Protein AF-0000000067795480 (afdb_homodimer)

Sequence (862 aa):
MINLFKGHPSDDLFPEKEVLAAAASLLSRDRPEDDDDENRHPLTYGPDQGALYVRQLIAKWVTERELLEKTPIAANCINLTCGASFGFADILQSCTLPQTGYTRRAFIVSPCYYLINSVFIDCGFKGKLTAIREDFGRLDLTKLEADLEKYSSEEGHEHEKSPLDVVGDESRPTKKIYKFVFYFVPTFSNPGSAIIPLEDRVKLLELARKYDMLIVSDDVYDFLEHSIERENLPPRMVTLDRETVTSTHGNTVSNLSCSKLLGPGLRVGWQETATGALALQLADSGASRSGGTPAHLNTMIVGEMIKLGLFDKVVNHLNKIYNARATVYKEALKKYLPEGTHIEGGDGGYFIWVTLDKVDARKMVELAKERGLVLASGDKFEVNGDPQNWGKTSVRVSVSYTDADKALEGIKIWGGVCDDLIKWDEAIDVCMINLFKGHPSDDLFPEKEVLAAAASLLSRDRPEDDDDENRHPLTYGPDQGALYVRQLIAKWVTERELLEKTPIAANCINLTCGASFGFADILQSCTLPQTGYTRRAFIVSPCYYLINSVFIDCGFKGKLTAIREDFGRLDLTKLEADLEKYSSEEGHEHEKSPLDVVGDESRPTKKIYKFVFYFVPTFSNPGSAIIPLEDRVKLLELARKYDMLIVSDDVYDFLEHSIERENLPPRMVTLDRETVTSTHGNTVSNLSCSKLLGPGLRVGWQETATGALALQLADSGASRSGGTPAHLNTMIVGEMIKLGLFDKVVNHLNKIYNARATVYKEALKKYLPEGTHIEGGDGGYFIWVTLDKVDARKMVELAKERGLVLASGDKFEVNGDPQNWGKTSVRVSVSYTDADKALEGIKIWGGVCDDLIKWDEAIDVC

Foldseek 3Di:
DQEQADAAFAPVLFDPVLLVVLLCVQQVDDDPCLPPQQAHRLPDFAALQFRQLLLVLVQVVVCVQLVVVVPGADSLQKRKALAQQVLVLLLLQLAAQPQQCQQPAEEEEPLADQVSQVSCVVSPCVVRYHYFYDDQQETPVVVVLVVLVVRLPDPPSPRPDDPCVVVNDPVDDDGHHFNYEYEFAQALGVFAGHHHDPVRLVSVLVSCVVRRYAYEHAPAFVLLQLADDSVPHDDDSQVVQLVPPDDQFTRYKHRYGCCRQNNSVLSITMIGHSHSVNSRSSSDDPCCVVRNHPRHNSSSSVSSCSVVVVSVVSSVVQSNQLLVQLVLLVVLLVPQADPPWDWGHSSTRWKIKIFADQAFQLVLQVVLVVVPYHWAASQSSANPPYGPPSRRTMTMGTSNYGHNVSSSVSSNSSSVSNVVRNVVVVVVVVD/DQEQADAAFAPVLFDPVLLVVLLCVQQVDDDPCLPPLQAHHLPDFAALQFRQLLLVLVQVVVCVQLVVVVPGADSLQKRKALAQQVLVLLLLQLAAQPQQCQQPAEEEEPLADQVSQVSCVVSPCVVRYDYFYDDQQETPVVVVLVVLVVRLPDPPSPRPDDPCVVVNDPVDDDGHYFNYEYEFAQALGVFAGHHRDPVRLVVVLVSCVVRRYAYEHAPAFVLLQLADDSVPGDDDSQVVQLVPPDDQFTRYKHWYGCCRQNNSVLSITMIGHSHSVNSVSSSDDPCCVVRNHPRHNSSSSVSSCSVVVNSVVSSVVQSNQLLVQLVLLVVLLVPQADPPWDWGHSSTRWKIKIFADQAFQLVLQVVLVVVPYHWAASQSSANPPYGPPSRRTMTMGTSNYGHNVSSSVSSNSSSVSNVVRNVVVVVVVVD

InterPro domains:
  IPR001190 SRCR domain [PS50287] (373-431)
  IPR004839 Aminotransferase, class I/classII, large domain [PF00155] (36-407)
  IPR015421 Pyridoxal phosphate-dependent transferase, major domain [G3DSA:3.40.640.10] (44-310)
  IPR015422 Pyridoxal phosphate-dependent transferase, small domain [G3DSA:3.90.1150.10] (1-413)
  IPR015424 Pyridoxal phosphate-dependent transferase [SSF53383] (1-421)

Solvent-accessible surface area (backbone atoms only — not comparable to full-atom values): 42060 Å² total; per-residue (Å²): 119,42,56,31,44,52,83,48,72,34,78,89,73,49,50,53,68,57,53,50,51,21,42,48,58,63,64,73,48,90,56,81,57,35,79,37,78,52,34,28,43,58,46,34,60,22,23,39,41,31,32,46,67,37,32,40,51,50,24,49,53,51,24,63,73,68,69,28,78,90,64,60,55,56,39,62,15,36,21,47,27,34,15,39,37,50,40,47,44,46,48,47,59,57,29,42,41,33,61,70,46,62,18,58,41,36,39,34,41,24,65,22,55,39,54,54,46,43,34,44,18,58,62,24,34,37,92,31,46,38,54,34,50,48,59,96,39,40,69,44,58,67,58,49,52,54,49,52,54,50,64,67,63,48,82,80,57,70,56,91,56,59,70,55,66,34,43,48,50,90,94,48,80,86,73,66,68,32,37,27,38,36,41,44,39,53,43,31,13,52,44,50,18,28,54,49,46,57,70,60,52,53,52,49,51,51,51,22,67,75,60,43,21,38,36,40,31,44,54,47,29,64,79,33,47,37,72,46,62,70,88,76,52,62,80,54,68,26,59,59,39,41,75,62,57,86,55,76,43,48,46,33,37,31,34,21,36,33,38,80,60,60,23,32,5,60,18,30,21,35,34,38,33,37,22,44,56,38,19,47,52,67,20,59,39,23,29,21,70,53,39,14,19,55,25,33,30,51,44,47,30,51,33,39,20,50,74,69,48,46,45,58,53,45,41,54,51,49,24,53,52,41,32,56,24,22,51,50,49,53,53,44,49,67,69,40,38,64,89,81,53,42,79,37,55,44,44,26,40,47,22,28,23,37,38,40,81,82,51,56,31,54,61,49,42,54,55,28,41,77,72,37,27,41,62,31,50,22,61,61,23,36,39,65,92,36,67,80,67,41,22,50,29,23,34,35,36,24,44,44,38,41,54,50,71,60,43,48,54,39,43,47,50,47,20,51,48,50,51,52,50,46,52,50,53,55,53,55,70,73,98,118,41,56,31,45,53,84,48,70,33,78,89,72,49,48,51,68,58,52,51,50,20,41,49,59,63,64,72,49,90,58,80,57,34,80,34,75,51,35,30,42,57,47,35,62,22,23,38,41,32,31,46,66,37,34,40,50,49,24,50,53,50,21,62,70,68,67,27,76,91,64,59,55,56,39,61,15,36,22,47,25,34,15,39,38,49,40,47,46,47,48,47,60,57,29,44,42,31,61,68,46,60,18,58,41,35,38,33,40,26,65,21,56,39,52,52,47,42,32,44,17,59,62,24,34,39,94,29,44,41,54,34,50,48,58,97,38,41,67,44,57,68,59,49,53,53,50,50,54,50,65,68,64,48,83,82,58,70,57,91,57,58,70,56,67,34,43,47,50,90,94,48,79,87,74,67,69,32,37,27,36,36,40,45,39,52,44,32,13,51,44,51,18,29,54,50,45,57,69,59,54,53,52,48,52,51,51,22,67,75,60,43,20,38,36,40,31,44,52,47,29,65,80,32,47,38,72,46,61,68,89,77,50,63,79,54,68,27,57,58,40,42,78,63,58,84,55,75,42,50,46,34,35,33,34,22,34,34,39,80,61,60,25,31,5,60,18,32,21,34,35,39,31,37,21,45,56,37,18,48,51,65,20,59,39,24,30,23,71,54,41,13,17,54,24,33,31,50,44,48,31,51,34,39,19,51,75,70,47,47,45,56,54,47,40,52,51,48,23,55,53,41,31,56,25,24,52,50,49,53,54,43,50,67,68,39,38,65,89,79,53,43,79,37,53,43,45,26,38,48,21,29,23,36,37,39,81,81,50,56,30,52,62,48,41,55,54,28,40,76,74,39,26,42,60,32,50,22,62,61,23,37,40,62,93,36,68,79,65,42,21,50,28,22,35,36,37,24,43,45,38,43,53,48,69,59,42,48,54,39,44,48,50,46,18,52,48,51,51,51,52,46,53,50,52,54,51,55,71,74,98

Secondary structure (DSSP, 8-state):
-EE----S--GGG--HHHHHHHHHHHHSS--GGGGSTTT--TTSPPPTT--HHHHHHHHHHHHHHTT-TTSPPPGGGEEEES-HHHHHHHHHHHH--GGGTSS-EEEEEES--TTHHHHHIIIIITT-EEEEEEETTEE-HHHHHHHHHHHHH-TT---SS-THHHH--TTSPPPP--SEEEEE--BS-TTT--B--HHHHHHHHHHHHHHTEEEEEE-SSTT--SSS-GGGSPPPHHHHHHHT--SSS-SEEEEEESTTTT-GGG--EEEEESSHHHHHHHH--HHHHHH-STTHHHHHHHHHHHHTTHHHHHHHHHHHHHHHHHHHHHHHHHHHSPTT-EEEE-SSSSEEEEE-SSS-HHHHHHHHHHTTEE-EEGGGGPBTTB---GGGTEEEEETTTS-HHHHHHHHHHHHHHHHHHHHHHHHHHH-/-EE----S--GGG--HHHHHHHHHHHHSS--GGGGSTTT--TTSPPPTT--HHHHHHHHHHHHHHTT-TTSPPPGGGEEEES-HHHHHHHHHHHH--GGGTSS-EEEEEES--TTHHHHHIIIIITT-EEEEEEETTEE-HHHHHHHHHHHHH-TT---SS-THHHH--TTSPPPP--SEEEEE--BS-TTT--B--HHHHHHHHHHHHHHTEEEEEE-SSTT--SSS-GGGSPPPHHHHHHHT--SSS-SEEEEEESTTTT-GGG--EEEEESSHHHHHHHH--HHHHHH-STTHHHHHHHHHHHHTTHHHHHHHHHHHHHHHHHHHHHHHHHHHSPTT-EEEE-SSSSEEEEE-SSS-HHHHHHHHHHTTEE-EEGGGGPBTTB---GGGTEEEEETTTS-HHHHHHHHHHHHHHHHHHHHHHHHHHH-

Nearest PDB structures (foldseek):
  3av7-assembly1_C  TM=8.744E-01  e=9.796E-28  Pyrococcus horikoshii OT3
  8tn2-assembly1_A  TM=8.806E-01  e=6.274E-28  Streptomyces hygroscopicus
  1wst-assembly1_A-2  TM=8.630E-01  e=3.943E-27  Thermococcus profundus
  4tv7-assembly2_C  TM=8.525E-01  e=2.430E-19  Bacillus subtilis subsp. subtilis str. 168
  4tv7-assembly1_A  TM=8.411E-01  e=4.402E-18  Bacillus subtilis subsp. subtilis str. 168

Organism: Yarrowia lipolytica (strain CLIB 122 / E 150) (NCBI:txid284591)

Structure (mmCIF, N/CA/C/O backbone):
data_AF-0000000067795480-model_v1
#
loop_
_entity.id
_entity.type
_entity.pdbx_description
1 polymer YALI0E08360p
#
loop_
_atom_site.group_PDB
_atom_site.id
_atom_site.type_symbol
_atom_site.label_atom_id
_atom_site.label_alt_id
_atom_site.label_comp_id
_atom_site.label_asym_id
_atom_site.label_entity_id
_atom_site.label_seq_id
_atom_site.pdbx_PDB_ins_code
_atom_site.Cartn_x
_atom_site.Cartn_y
_atom_site.Cartn_z
_atom_site.occupancy
_atom_site.B_iso_or_equiv
_atom_site.auth_seq_id
_atom_site.auth_comp_id
_atom_site.auth_asym_id
_atom_site.auth_atom_id
_atom_site.pdbx_PDB_model_num
ATOM 1 N N . MET A 1 1 ? -18.484 -17.297 -23.766 1 90.88 1 MET A N 1
ATOM 2 C CA . MET A 1 1 ? -17.047 -17.594 -23.703 1 90.88 1 MET A CA 1
ATOM 3 C C . MET A 1 1 ? -16.688 -18.281 -22.406 1 90.88 1 MET A C 1
ATOM 5 O O . MET A 1 1 ? -17.109 -17.844 -21.328 1 90.88 1 MET A O 1
ATOM 9 N N . ILE A 1 2 ? -16.141 -19.531 -22.531 1 96.19 2 ILE A N 1
ATOM 10 C CA . ILE A 1 2 ? -15.68 -20.297 -21.375 1 96.19 2 ILE A CA 1
ATOM 11 C C . ILE A 1 2 ? -14.25 -19.875 -21.031 1 96.19 2 ILE A C 1
ATOM 13 O O . ILE A 1 2 ? -13.367 -19.875 -21.906 1 96.19 2 ILE A O 1
ATOM 17 N N . ASN A 1 3 ? -14.031 -19.484 -19.75 1 96.31 3 ASN A N 1
ATOM 18 C CA . ASN A 1 3 ? -12.734 -18.938 -19.344 1 96.31 3 ASN A CA 1
ATOM 19 C C . ASN A 1 3 ? -12.016 -19.875 -18.375 1 96.31 3 ASN A C 1
ATOM 21 O O . ASN A 1 3 ? -12.414 -20 -17.219 1 96.31 3 ASN A O 1
ATOM 25 N N . LEU A 1 4 ? -10.953 -20.484 -18.844 1 96.62 4 LEU A N 1
ATOM 26 C CA . LEU A 1 4 ? -10.156 -21.344 -17.984 1 96.62 4 LEU A CA 1
ATOM 27 C C . LEU A 1 4 ? -8.852 -20.672 -17.578 1 96.62 4 LEU A C 1
ATOM 29 O O . LEU A 1 4 ? -7.984 -21.312 -16.984 1 96.62 4 LEU A O 1
ATOM 33 N N . PHE A 1 5 ? -8.758 -19.328 -17.859 1 93.38 5 PHE A N 1
ATOM 34 C CA . PHE A 1 5 ? -7.559 -18.531 -17.594 1 93.38 5 PHE A CA 1
ATOM 35 C C . PHE A 1 5 ? -7.625 -17.906 -16.203 1 93.38 5 PHE A C 1
ATOM 37 O O . PHE A 1 5 ? -6.629 -17.891 -15.477 1 93.38 5 PHE A O 1
ATOM 44 N N . LYS A 1 6 ? -8.703 -17.375 -15.773 1 89.69 6 LYS A N 1
ATOM 45 C CA . LYS A 1 6 ? -8.82 -16.531 -14.594 1 89.69 6 LYS A CA 1
ATOM 46 C C . LYS A 1 6 ? -8.461 -17.297 -13.32 1 89.69 6 LYS A C 1
ATOM 48 O O . LYS A 1 6 ? -9.055 -18.328 -13.016 1 89.69 6 LYS A O 1
ATOM 53 N N . GLY A 1 7 ? -7.465 -16.75 -12.617 1 89.44 7 GLY A N 1
ATOM 54 C CA . GLY A 1 7 ? -6.957 -17.375 -11.406 1 89.44 7 GLY A CA 1
ATOM 55 C C . GLY A 1 7 ? -7.492 -16.734 -10.141 1 89.44 7 GLY A C 1
ATOM 56 O O . GLY A 1 7 ? -6.723 -16.391 -9.242 1 89.44 7 GLY A O 1
ATOM 57 N N . HIS A 1 8 ? -8.711 -16.453 -10.016 1 89.31 8 HIS A N 1
ATOM 58 C CA . HIS A 1 8 ? -9.375 -15.984 -8.797 1 89.31 8 HIS A CA 1
ATOM 59 C C . HIS A 1 8 ? -10.734 -16.656 -8.617 1 89.31 8 HIS A C 1
ATOM 61 O O . HIS A 1 8 ? -11.25 -17.281 -9.539 1 89.31 8 HIS A O 1
ATOM 67 N N . PRO A 1 9 ? -11.336 -16.625 -7.473 1 90.19 9 PRO A N 1
ATOM 68 C CA . PRO A 1 9 ? -12.633 -17.281 -7.215 1 90.19 9 PRO A CA 1
ATOM 69 C C . PRO A 1 9 ? -13.766 -16.656 -8.023 1 90.19 9 PRO A C 1
ATOM 71 O O . PRO A 1 9 ? -13.719 -15.469 -8.359 1 90.19 9 PRO A O 1
ATOM 74 N N . SER A 1 10 ? -14.68 -17.484 -8.352 1 91.25 10 SER A N 1
ATOM 75 C CA . SER A 1 10 ? -15.914 -16.922 -8.891 1 91.25 10 SER A CA 1
ATOM 76 C C . SER A 1 10 ? -16.703 -16.188 -7.812 1 91.25 10 SER A C 1
ATOM 78 O O . SER A 1 10 ? -16.547 -16.469 -6.621 1 91.25 10 SER A O 1
ATOM 80 N N . ASP A 1 11 ? -17.562 -15.312 -8.203 1 89.69 11 ASP A N 1
ATOM 81 C CA . ASP A 1 11 ? -18.219 -14.375 -7.293 1 89.69 11 ASP A CA 1
ATOM 82 C C . ASP A 1 11 ? -19.094 -15.109 -6.285 1 89.69 11 ASP A C 1
ATOM 84 O O . ASP A 1 11 ? -19.266 -14.664 -5.148 1 89.69 11 ASP A O 1
ATOM 88 N N . ASP A 1 12 ? -19.609 -16.266 -6.723 1 91.75 12 ASP A N 1
ATOM 89 C CA . ASP A 1 12 ? -20.531 -17 -5.867 1 91.75 12 ASP A CA 1
ATOM 90 C C . ASP A 1 12 ? -19.797 -17.609 -4.676 1 91.75 12 ASP A C 1
ATOM 92 O O . ASP A 1 12 ? -20.422 -18.047 -3.707 1 91.75 12 ASP A O 1
ATOM 96 N N . LEU A 1 13 ? -18.5 -17.594 -4.688 1 95.19 13 LEU A N 1
ATOM 97 C CA . LEU A 1 13 ? -17.719 -18.203 -3.627 1 95.19 13 LEU A CA 1
ATOM 98 C C . LEU A 1 13 ? -17.266 -17.172 -2.602 1 95.19 13 LEU A C 1
ATOM 100 O O . LEU A 1 13 ? -16.672 -17.516 -1.579 1 95.19 13 LEU A O 1
ATOM 104 N N . PHE A 1 14 ? -17.562 -15.875 -2.812 1 96.12 14 PHE A N 1
ATOM 105 C CA . PHE A 1 14 ? -17.141 -14.836 -1.877 1 96.12 14 PHE A CA 1
ATOM 106 C C . PHE A 1 14 ? -17.969 -14.898 -0.593 1 96.12 14 PHE A C 1
ATOM 108 O O . PHE A 1 14 ? -19.172 -15.094 -0.634 1 96.12 14 PHE A O 1
ATOM 115 N N . PRO A 1 15 ? -17.328 -14.727 0.497 1 97.75 15 PRO A N 1
ATOM 116 C CA . PRO A 1 15 ? -17.984 -14.867 1.799 1 97.75 15 PRO A CA 1
ATOM 117 C C . PRO A 1 15 ? -18.547 -13.547 2.314 1 97.75 15 PRO A C 1
ATOM 119 O O . PRO A 1 15 ? -18.234 -13.125 3.43 1 97.75 15 PRO A O 1
ATOM 122 N N . GLU A 1 16 ? -19.469 -12.93 1.604 1 97.25 16 GLU A N 1
ATOM 123 C CA . GLU A 1 16 ? -20.047 -11.633 1.949 1 97.25 16 GLU A CA 1
ATOM 124 C C . GLU A 1 16 ? -20.703 -11.664 3.328 1 97.25 16 GLU A C 1
ATOM 126 O O . GLU A 1 16 ? -20.5 -10.766 4.141 1 97.25 16 GLU A O 1
ATOM 131 N N . LYS A 1 17 ? -21.469 -12.727 3.609 1 97.38 17 LYS A N 1
ATOM 132 C CA . LYS A 1 17 ? -22.203 -12.828 4.863 1 97.38 17 LYS A CA 1
ATOM 133 C C . LYS A 1 17 ? -21.266 -12.977 6.051 1 97.38 17 LYS A C 1
ATOM 135 O O . LYS A 1 17 ? -21.484 -12.383 7.109 1 97.38 17 LYS A O 1
ATOM 140 N N . GLU A 1 18 ? -20.234 -13.82 5.875 1 98.44 18 GLU A N 1
ATOM 141 C CA . GLU A 1 18 ? -19.25 -14.031 6.938 1 98.44 18 GLU A CA 1
ATOM 142 C C . GLU A 1 18 ? -18.469 -12.758 7.234 1 98.44 18 GLU A C 1
ATOM 144 O O . GLU A 1 18 ? -18.203 -12.438 8.398 1 98.44 18 GLU A O 1
ATOM 149 N N . VAL A 1 19 ? -18.094 -11.969 6.18 1 98.56 19 VAL A N 1
ATOM 150 C CA . VAL A 1 19 ? -17.359 -10.719 6.332 1 98.56 19 VAL A CA 1
ATOM 151 C C . VAL A 1 19 ? -18.219 -9.703 7.078 1 98.56 19 VAL A C 1
ATOM 153 O O . VAL A 1 19 ? -17.75 -9.047 8.008 1 98.56 19 VAL A O 1
ATOM 156 N N . LEU A 1 20 ? -19.484 -9.594 6.688 1 98.12 20 LEU A N 1
ATOM 157 C CA . LEU A 1 20 ? -20.406 -8.648 7.32 1 98.12 20 LEU A CA 1
ATOM 158 C C . LEU A 1 20 ? -20.625 -9.016 8.781 1 98.12 20 LEU A C 1
ATOM 160 O O . LEU A 1 20 ? -20.688 -8.133 9.648 1 98.12 20 LEU A O 1
ATOM 164 N N . ALA A 1 21 ? -20.797 -10.305 9.047 1 98.19 21 ALA A N 1
ATOM 165 C CA . ALA A 1 21 ? -21 -10.758 10.422 1 98.19 21 ALA A CA 1
ATOM 166 C C . ALA A 1 21 ? -19.797 -10.406 11.297 1 98.19 21 ALA A C 1
ATOM 168 O O . ALA A 1 21 ? -19.953 -9.969 12.438 1 98.19 21 ALA A O 1
ATOM 169 N N . ALA A 1 22 ? -18.625 -10.633 10.797 1 98.56 22 ALA A N 1
ATOM 170 C CA . ALA A 1 22 ? -17.406 -10.312 11.539 1 98.56 22 ALA A CA 1
ATOM 171 C C . ALA A 1 22 ? -17.266 -8.812 11.758 1 98.56 22 ALA A C 1
ATOM 173 O O . ALA A 1 22 ? -16.875 -8.375 12.844 1 98.56 22 ALA A O 1
ATOM 174 N N . ALA A 1 23 ? -17.562 -7.996 10.711 1 98.31 23 ALA A N 1
ATOM 175 C CA . ALA A 1 23 ? -17.516 -6.543 10.836 1 98.31 23 ALA A CA 1
ATOM 176 C C . ALA A 1 23 ? -18.484 -6.043 11.898 1 98.31 23 ALA A C 1
ATOM 178 O O . ALA A 1 23 ? -18.141 -5.176 12.703 1 98.31 23 ALA A O 1
ATOM 179 N N . ALA A 1 24 ? -19.672 -6.574 11.875 1 97.75 24 ALA A N 1
ATOM 180 C CA . ALA A 1 24 ? -20.688 -6.199 12.859 1 97.75 24 ALA A CA 1
ATOM 181 C C . ALA A 1 24 ? -20.234 -6.562 14.273 1 97.75 24 ALA A C 1
ATOM 183 O O . ALA A 1 24 ? -20.359 -5.754 15.195 1 97.75 24 ALA A O 1
ATOM 184 N N . SER A 1 25 ? -19.703 -7.75 14.398 1 97.38 25 SER A N 1
ATOM 185 C CA . SER A 1 25 ? -19.203 -8.195 15.695 1 97.38 25 SER A CA 1
ATOM 186 C C . SER A 1 25 ? -18.078 -7.281 16.188 1 97.38 25 SER A C 1
ATOM 188 O O . SER A 1 25 ? -18.016 -6.949 17.375 1 97.38 25 SER A O 1
ATOM 190 N N . LEU A 1 26 ? -17.203 -6.859 15.312 1 97.56 26 LEU A N 1
ATOM 191 C CA . LEU A 1 26 ? -16.016 -6.07 15.633 1 97.56 26 LEU A CA 1
ATOM 192 C C . LEU A 1 26 ? -16.406 -4.648 16.031 1 97.56 26 LEU A C 1
ATOM 194 O O . LEU A 1 26 ? -15.875 -4.105 17 1 97.56 26 LEU A O 1
ATOM 198 N N . LEU A 1 27 ? -17.359 -4.012 15.312 1 96.62 27 LEU A N 1
ATOM 199 C CA . LEU A 1 27 ? -17.594 -2.578 15.422 1 96.62 27 LEU A CA 1
ATOM 200 C C . LEU A 1 27 ? -18.75 -2.295 16.375 1 96.62 27 LEU A C 1
ATOM 202 O O . LEU A 1 27 ? -18.969 -1.146 16.766 1 96.62 27 LEU A O 1
ATOM 206 N N . SER A 1 28 ? -19.5 -3.32 16.812 1 93.31 28 SER A N 1
ATOM 207 C CA . SER A 1 28 ? -20.703 -3.08 17.609 1 93.31 28 SER A CA 1
ATOM 208 C C . SER A 1 28 ? -20.438 -3.363 19.094 1 93.31 28 SER A C 1
ATOM 210 O O . SER A 1 28 ? -21.312 -3.123 19.938 1 93.31 28 SER A O 1
ATOM 212 N N . ARG A 1 29 ? -19.328 -3.807 19.422 1 88.19 29 ARG A N 1
ATOM 213 C CA . ARG A 1 29 ? -19.078 -4.156 20.812 1 88.19 29 ARG A CA 1
ATOM 214 C C . ARG A 1 29 ? -18.047 -3.23 21.438 1 88.19 29 ARG A C 1
ATOM 216 O O . ARG A 1 29 ? -17.25 -2.6 20.734 1 88.19 29 ARG A O 1
ATOM 223 N N . ASP A 1 30 ? -18.141 -3.205 22.781 1 88.06 30 ASP A N 1
ATOM 224 C CA . ASP A 1 30 ? -17.078 -2.533 23.531 1 88.06 30 ASP A CA 1
ATOM 225 C C . ASP A 1 30 ? -15.789 -3.352 23.516 1 88.06 30 ASP A C 1
ATOM 227 O O . ASP A 1 30 ? -15.812 -4.566 23.719 1 88.06 30 ASP A O 1
ATOM 231 N N . ARG A 1 31 ? -14.742 -2.719 23.188 1 90.31 31 ARG A N 1
ATOM 232 C CA . ARG A 1 31 ? -13.438 -3.369 23.109 1 90.31 31 ARG A CA 1
ATOM 233 C C . ARG A 1 31 ? -12.422 -2.691 24.016 1 90.31 31 ARG A C 1
ATOM 235 O O . ARG A 1 31 ? -11.742 -1.751 23.609 1 90.31 31 ARG A O 1
ATOM 242 N N . PRO A 1 32 ? -12.25 -3.225 25.188 1 89.38 32 PRO A N 1
ATOM 243 C CA . PRO A 1 32 ? -11.289 -2.619 26.109 1 89.38 32 PRO A CA 1
ATOM 244 C C . PRO A 1 32 ? -9.875 -2.547 25.531 1 89.38 32 PRO A C 1
ATOM 246 O O . PRO A 1 32 ? -9.094 -1.671 25.906 1 89.38 32 PRO A O 1
ATOM 249 N N . GLU A 1 33 ? -9.539 -3.416 24.609 1 89.06 33 GLU A N 1
ATOM 250 C CA . GLU A 1 33 ? -8.219 -3.486 24 1 89.06 33 GLU A CA 1
ATOM 251 C C . GLU A 1 33 ? -7.961 -2.277 23.109 1 89.06 33 GLU A C 1
ATOM 253 O O . GLU A 1 33 ? -6.824 -2.029 22.703 1 89.06 33 GLU A O 1
ATOM 258 N N . ASP A 1 34 ? -8.977 -1.48 22.828 1 90.25 34 ASP A N 1
ATOM 259 C CA . ASP A 1 34 ? -8.844 -0.324 21.953 1 90.25 34 ASP A CA 1
ATOM 260 C C . ASP A 1 34 ? -7.941 0.741 22.578 1 90.25 34 ASP A C 1
ATOM 262 O O . ASP A 1 34 ? -7.387 1.582 21.859 1 90.25 34 ASP A O 1
ATOM 266 N N . ASP A 1 35 ? -7.75 0.699 23.906 1 87.94 35 ASP A N 1
ATOM 267 C CA . ASP A 1 35 ? -6.945 1.697 24.609 1 87.94 35 ASP A CA 1
ATOM 268 C C . ASP A 1 35 ? -5.477 1.286 24.656 1 87.94 35 ASP A C 1
ATOM 270 O O . ASP A 1 35 ? -4.617 2.074 25.047 1 87.94 35 ASP A O 1
ATOM 274 N N . ASP A 1 36 ? -5.25 0.088 24.203 1 93.5 36 ASP A N 1
ATOM 275 C CA . ASP A 1 36 ? -3.891 -0.446 24.172 1 93.5 36 ASP A CA 1
ATOM 276 C C . ASP A 1 36 ? -3.189 -0.088 22.859 1 93.5 36 ASP A C 1
ATOM 278 O O . ASP A 1 36 ? -3.721 -0.343 21.781 1 93.5 36 ASP A O 1
ATOM 282 N N . ASP A 1 37 ? -1.98 0.452 22.969 1 93.69 37 ASP A N 1
ATOM 283 C CA . ASP A 1 37 ? -1.235 0.93 21.797 1 93.69 37 ASP A CA 1
ATOM 284 C C . ASP A 1 37 ? -0.873 -0.223 20.875 1 93.69 37 ASP A C 1
ATOM 286 O O . ASP A 1 37 ? -0.575 -0.007 19.688 1 93.69 37 ASP A O 1
ATOM 290 N N . GLU A 1 38 ? -0.929 -1.384 21.312 1 96.69 38 GLU A N 1
ATOM 291 C CA . GLU A 1 38 ? -0.543 -2.537 20.516 1 96.69 38 GLU A CA 1
ATOM 292 C C . GLU A 1 38 ? -1.727 -3.068 19.703 1 96.69 38 GLU A C 1
ATOM 294 O O . GLU A 1 38 ? -1.549 -3.871 18.781 1 96.69 38 GLU A O 1
ATOM 299 N N . ASN A 1 39 ? -2.902 -2.693 19.953 1 96.94 39 ASN A N 1
ATOM 300 C CA . ASN A 1 39 ? -4.09 -3.168 19.266 1 96.94 39 ASN A CA 1
ATOM 301 C C . ASN A 1 39 ? -4.875 -2.014 18.641 1 96.94 39 ASN A C 1
ATOM 303 O O . ASN A 1 39 ? -5.121 -2.002 17.438 1 96.94 39 ASN A O 1
ATOM 307 N N . ARG A 1 40 ? -5.316 -0.957 19.484 1 95.75 40 ARG A N 1
ATOM 308 C CA . ARG A 1 40 ? -5.961 0.289 19.078 1 95.75 40 ARG A CA 1
ATOM 309 C C . ARG A 1 40 ? -7.352 0.026 18.516 1 95.75 40 ARG A C 1
ATOM 311 O O . ARG A 1 40 ? -7.688 -1.112 18.172 1 95.75 40 ARG A O 1
ATOM 318 N N . HIS A 1 41 ? -8.164 0.962 18.453 1 96.75 41 HIS A N 1
ATOM 319 C CA . HIS A 1 41 ? -9.516 0.922 17.906 1 96.75 41 HIS A CA 1
ATOM 320 C C . HIS A 1 41 ? -9.484 0.637 16.406 1 96.75 41 HIS A C 1
ATOM 322 O O . HIS A 1 41 ? -8.594 1.116 15.695 1 96.75 41 HIS A O 1
ATOM 328 N N . PRO A 1 42 ? -10.477 -0.118 15.828 1 97.56 42 PRO A N 1
ATOM 329 C CA . PRO A 1 42 ? -10.484 -0.525 14.422 1 97.56 42 PRO A CA 1
ATOM 330 C C . PRO A 1 42 ? -10.453 0.664 13.461 1 97.56 42 PRO A C 1
ATOM 332 O O . PRO A 1 42 ? -9.992 0.535 12.328 1 97.56 42 PRO A O 1
ATOM 335 N N . LEU A 1 43 ? -10.93 1.807 13.859 1 97.44 43 LEU A N 1
ATOM 336 C CA . LEU A 1 43 ? -11.055 2.93 12.938 1 97.44 43 LEU A CA 1
ATOM 337 C C . LEU A 1 43 ? -9.984 3.979 13.219 1 97.44 43 LEU A C 1
ATOM 339 O O . LEU A 1 43 ? -10.016 5.07 12.648 1 97.44 43 LEU A O 1
ATOM 343 N N . THR A 1 44 ? -9.008 3.725 14.062 1 96.5 44 THR A N 1
ATOM 344 C CA . THR A 1 44 ? -7.895 4.629 14.312 1 96.5 44 THR A CA 1
ATOM 345 C C . THR A 1 44 ? -6.633 4.148 13.602 1 96.5 44 THR A C 1
ATOM 347 O O . THR A 1 44 ? -6.664 3.16 12.867 1 96.5 44 THR A O 1
ATOM 350 N N . TYR A 1 45 ? -5.539 4.914 13.672 1 96.25 45 TYR A N 1
ATOM 351 C CA . TYR A 1 45 ? -4.25 4.457 13.172 1 96.25 45 TYR A CA 1
ATOM 352 C C . TYR A 1 45 ? -3.799 3.193 13.891 1 96.25 45 TYR A C 1
ATOM 354 O O . TYR A 1 45 ? -3.662 3.182 15.109 1 96.25 45 TYR A O 1
ATOM 362 N N . GLY A 1 46 ? -3.582 2.146 13.133 1 96.81 46 GLY A N 1
ATOM 363 C CA . GLY A 1 46 ? -3.121 0.896 13.719 1 96.81 46 GLY A CA 1
ATOM 364 C C . GLY A 1 46 ? -1.64 0.899 14.039 1 96.81 46 GLY A C 1
ATOM 365 O O . GLY A 1 46 ? -0.895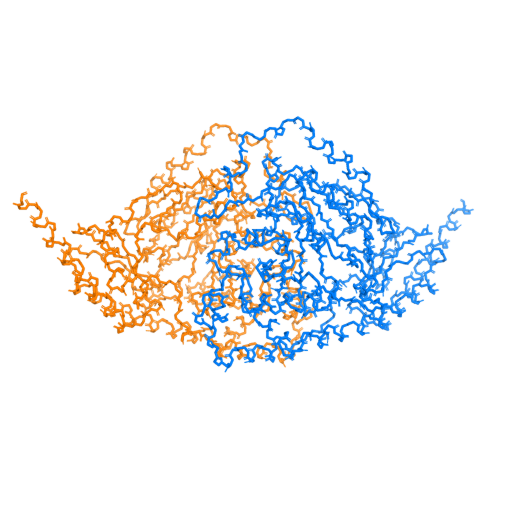 1.754 13.562 1 96.81 46 GLY A O 1
ATOM 366 N N . PRO A 1 47 ? -1.271 -0.038 14.93 1 97.56 47 PRO A N 1
ATOM 367 C CA . PRO A 1 47 ? 0.169 -0.217 15.125 1 97.56 47 PRO A CA 1
ATOM 368 C C . PRO A 1 47 ? 0.896 -0.582 13.828 1 97.56 47 PRO A C 1
ATOM 370 O O . PRO A 1 47 ? 0.297 -1.169 12.922 1 97.56 47 PRO A O 1
ATOM 373 N N . ASP A 1 48 ? 2.141 -0.315 13.758 1 96.31 48 ASP A N 1
ATOM 374 C CA . ASP A 1 48 ? 2.914 -0.464 12.523 1 96.31 48 ASP A CA 1
ATOM 375 C C . ASP A 1 48 ? 2.869 -1.903 12.016 1 96.31 48 ASP A C 1
ATOM 377 O O . ASP A 1 48 ? 2.693 -2.143 10.82 1 96.31 48 ASP A O 1
ATOM 381 N N . GLN A 1 49 ? 2.941 -2.902 12.922 1 98.06 49 GLN A N 1
ATOM 382 C CA . GLN A 1 49 ? 2.916 -4.301 12.508 1 98.06 49 GLN A CA 1
ATOM 383 C C . GLN A 1 49 ? 1.484 -4.82 12.406 1 98.06 49 GLN A C 1
ATOM 385 O O . GLN A 1 49 ? 1.26 -5.957 11.984 1 98.06 49 GLN A O 1
ATOM 390 N N . GLY A 1 50 ? 0.514 -3.992 12.75 1 98.38 50 GLY A N 1
ATOM 391 C CA . GLY A 1 50 ? -0.871 -4.414 12.891 1 98.38 50 GLY A CA 1
ATOM 392 C C . GLY A 1 50 ? -1.234 -4.812 14.312 1 98.38 50 GLY A C 1
ATOM 393 O O . GLY A 1 50 ? -0.354 -5.02 15.148 1 98.38 50 GLY A O 1
ATOM 394 N N . ALA A 1 51 ? -2.477 -4.902 14.617 1 98.56 51 ALA A N 1
ATOM 395 C CA . ALA A 1 51 ? -2.961 -5.191 15.961 1 98.56 51 ALA A CA 1
ATOM 396 C C . ALA A 1 51 ? -2.352 -6.48 16.5 1 98.56 51 ALA A C 1
ATOM 398 O O . ALA A 1 51 ? -2.361 -7.512 15.82 1 98.56 51 ALA A O 1
ATOM 399 N N . LEU A 1 52 ? -1.883 -6.418 17.703 1 98.38 52 LEU A N 1
ATOM 400 C CA . LEU A 1 52 ? -1.189 -7.543 18.312 1 98.38 52 LEU A CA 1
ATOM 401 C C . LEU A 1 52 ? -2.109 -8.758 18.422 1 98.38 52 LEU A C 1
ATOM 403 O O . LEU A 1 52 ? -1.696 -9.883 18.125 1 98.38 52 LEU A O 1
ATOM 407 N N . TYR A 1 53 ? -3.307 -8.57 18.844 1 97.75 53 TYR A N 1
ATOM 408 C CA . TYR A 1 53 ? -4.188 -9.719 19.031 1 97.75 53 TYR A CA 1
ATOM 409 C C . TYR A 1 53 ? -4.477 -10.406 17.703 1 97.75 53 TYR A C 1
ATOM 411 O O . TYR A 1 53 ? -4.648 -11.625 17.656 1 97.75 53 TYR A O 1
ATOM 419 N N . VAL A 1 54 ? -4.57 -9.656 16.594 1 98.62 54 VAL A N 1
ATOM 420 C CA . VAL A 1 54 ? -4.781 -10.25 15.281 1 98.62 54 VAL A CA 1
ATOM 421 C C . VAL A 1 54 ? -3.557 -11.078 14.891 1 98.62 54 VAL A C 1
ATOM 423 O O . VAL A 1 54 ? -3.689 -12.195 14.391 1 98.62 54 VAL A O 1
ATOM 426 N N . ARG A 1 55 ? -2.318 -10.508 15.07 1 98.81 55 ARG A N 1
ATOM 427 C CA . ARG A 1 55 ? -1.088 -11.234 14.789 1 98.81 55 ARG A CA 1
ATOM 428 C C . ARG A 1 55 ? -1.014 -12.523 15.602 1 98.81 55 ARG A C 1
ATOM 430 O O . ARG A 1 55 ? -0.576 -13.562 15.094 1 98.81 55 ARG A O 1
ATOM 437 N N . GLN A 1 56 ? -1.447 -12.445 16.844 1 98.69 56 GLN A N 1
ATOM 438 C CA . GLN A 1 56 ? -1.479 -13.625 17.703 1 98.69 56 GLN A CA 1
ATOM 439 C C . GLN A 1 56 ? -2.459 -14.664 17.172 1 98.69 56 GLN A C 1
ATOM 441 O O . GLN A 1 56 ? -2.164 -15.859 17.172 1 98.69 56 GLN A O 1
ATOM 446 N N . LEU A 1 57 ? -3.623 -14.242 16.766 1 98.69 57 LEU A N 1
ATOM 447 C CA . LEU A 1 57 ? -4.625 -15.141 16.203 1 98.69 57 LEU A CA 1
ATOM 448 C C . LEU A 1 57 ? -4.105 -15.828 14.945 1 98.69 57 LEU A C 1
ATOM 450 O O . LEU A 1 57 ? -4.266 -17.047 14.781 1 98.69 57 LEU A O 1
ATOM 454 N N . ILE A 1 58 ? -3.451 -15.102 14.078 1 98.69 58 ILE A N 1
ATOM 455 C CA . ILE A 1 58 ? -2.902 -15.648 12.844 1 98.69 58 ILE A CA 1
ATOM 456 C C . ILE A 1 58 ? -1.781 -16.625 13.164 1 98.69 58 ILE A C 1
ATOM 458 O O . ILE A 1 58 ? -1.742 -17.734 12.625 1 98.69 58 ILE A O 1
ATOM 462 N N . ALA A 1 59 ? -0.867 -16.203 14.031 1 98.5 59 ALA A N 1
ATOM 463 C CA . ALA A 1 59 ? 0.239 -17.062 14.43 1 98.5 59 ALA A CA 1
ATOM 464 C C . ALA A 1 59 ? -0.274 -18.406 14.961 1 98.5 59 ALA A C 1
ATOM 466 O O . ALA A 1 59 ? 0.217 -19.453 14.57 1 98.5 59 ALA A O 1
ATOM 467 N N . LYS A 1 60 ? -1.221 -18.344 15.828 1 98.19 60 LYS A N 1
ATOM 468 C CA . LYS A 1 60 ? -1.799 -19.547 16.406 1 98.19 60 LYS A CA 1
ATOM 469 C C . LYS A 1 60 ? -2.48 -20.391 15.336 1 98.19 60 LYS A C 1
ATOM 471 O O . LYS A 1 60 ? -2.287 -21.609 15.281 1 98.19 60 LYS A O 1
ATOM 476 N N . TRP A 1 61 ? -3.279 -19.766 14.547 1 97.81 61 TRP A N 1
ATOM 477 C CA . TRP A 1 61 ? -4.035 -20.453 13.508 1 97.81 61 TRP A CA 1
ATOM 478 C C . TRP A 1 61 ? -3.104 -21.188 12.547 1 97.81 61 TRP A C 1
ATOM 480 O O . TRP A 1 61 ? -3.332 -22.359 12.219 1 97.81 61 TRP A O 1
ATOM 490 N N . VAL A 1 62 ? -2.029 -20.562 12.102 1 97.5 62 VAL A N 1
ATOM 491 C CA . VAL A 1 62 ? -1.085 -21.156 11.164 1 97.5 62 VAL A CA 1
ATOM 492 C C . VAL A 1 62 ? -0.304 -22.266 11.852 1 97.5 62 VAL A C 1
ATOM 494 O O . VAL A 1 62 ? -0.073 -23.328 11.266 1 97.5 62 VAL A O 1
ATOM 497 N N . THR A 1 63 ? 0.114 -22.016 13.078 1 97.44 63 THR A N 1
ATOM 498 C CA . THR A 1 63 ? 0.834 -23.016 13.852 1 97.44 63 THR A CA 1
ATOM 499 C C . THR A 1 63 ? 0.034 -24.312 13.93 1 97.44 63 THR A C 1
ATOM 501 O O . THR A 1 63 ? 0.574 -25.406 13.695 1 97.44 63 THR A O 1
ATOM 504 N N . GLU A 1 64 ? -1.224 -24.203 14.25 1 95.38 64 GLU A N 1
ATOM 505 C CA . GLU A 1 64 ? -2.098 -25.359 14.391 1 95.38 64 GLU A CA 1
ATOM 506 C C . GLU A 1 64 ? -2.322 -26.047 13.047 1 95.38 64 GLU A C 1
ATOM 508 O O . GLU A 1 64 ? -2.262 -27.281 12.961 1 95.38 64 GLU A O 1
ATOM 513 N N . ARG A 1 65 ? -2.523 -25.312 12.055 1 92.62 65 ARG A N 1
ATOM 514 C CA . ARG A 1 65 ? -2.812 -25.859 10.727 1 92.62 65 ARG A CA 1
ATOM 515 C C . ARG A 1 65 ? -1.603 -26.594 10.164 1 92.62 65 ARG A C 1
ATOM 517 O O . ARG A 1 65 ? -1.752 -27.594 9.445 1 92.62 65 ARG A O 1
ATOM 524 N N . GLU A 1 66 ? -0.414 -26.094 10.43 1 92.94 66 GLU A N 1
ATOM 525 C CA . GLU A 1 66 ? 0.803 -26.656 9.859 1 92.94 66 GLU A CA 1
ATOM 526 C C . GLU A 1 66 ? 1.455 -27.641 10.812 1 92.94 66 GLU A C 1
ATOM 528 O O . GLU A 1 66 ? 2.549 -28.156 10.547 1 92.94 66 GLU A O 1
ATOM 533 N N . LEU A 1 67 ? 0.835 -27.891 11.953 1 89.56 67 LEU A N 1
ATOM 534 C CA . LEU A 1 67 ? 1.291 -28.875 12.93 1 89.56 67 LEU A CA 1
ATOM 535 C C . LEU A 1 67 ? 2.686 -28.531 13.438 1 89.56 67 LEU A C 1
ATOM 537 O O . LEU A 1 67 ? 3.566 -29.391 13.484 1 89.56 67 LEU A O 1
ATOM 541 N N . LEU A 1 68 ? 2.871 -27.234 13.719 1 85.12 68 LEU A N 1
ATOM 542 C CA . LEU A 1 68 ? 4.164 -26.719 14.164 1 85.12 68 LEU A CA 1
ATOM 543 C C . LEU A 1 68 ? 4.238 -26.656 15.68 1 85.12 68 LEU A C 1
ATOM 545 O O . LEU A 1 68 ? 4.895 -25.781 16.234 1 85.12 68 LEU A O 1
ATOM 549 N N . GLU A 1 69 ? 3.729 -27.484 16.328 1 83.88 69 GLU A N 1
ATOM 550 C CA . GLU A 1 69 ? 3.623 -27.391 17.781 1 83.88 69 GLU A CA 1
ATOM 551 C C . GLU A 1 69 ? 5 -27.328 18.438 1 83.88 69 GLU A C 1
ATOM 553 O O . GLU A 1 69 ? 5.184 -26.656 19.453 1 83.88 69 GLU A O 1
ATOM 558 N N . LYS A 1 70 ? 5.945 -27.844 17.906 1 83.62 70 LYS A N 1
ATOM 559 C CA . LYS A 1 70 ? 7.289 -27.859 18.469 1 83.62 70 LYS A CA 1
ATOM 560 C C . LYS A 1 70 ? 8.008 -26.531 18.219 1 83.62 70 LYS A C 1
ATOM 562 O O . LYS A 1 70 ? 8.906 -26.156 18.953 1 83.62 70 LYS A O 1
ATOM 567 N N . THR A 1 71 ? 7.641 -25.812 17.266 1 90.31 71 THR A N 1
ATOM 568 C CA . THR A 1 71 ? 8.227 -24.516 16.906 1 90.31 71 THR A CA 1
ATOM 569 C C . THR A 1 71 ? 7.137 -23.531 16.5 1 90.31 71 THR A C 1
ATOM 571 O O . THR A 1 71 ? 7.09 -23.078 15.352 1 90.31 71 THR A O 1
ATOM 574 N N . PRO A 1 72 ? 6.391 -23.141 17.453 1 94.5 72 PRO A N 1
ATOM 575 C CA . PRO A 1 72 ? 5.262 -22.266 17.141 1 94.5 72 PRO A CA 1
ATOM 576 C C . PRO A 1 72 ? 5.703 -20.922 16.578 1 94.5 72 PRO A C 1
ATOM 578 O O . PRO A 1 72 ? 6.82 -20.469 16.844 1 94.5 72 PRO A O 1
ATOM 581 N N . ILE A 1 73 ? 4.875 -20.328 15.781 1 97.81 73 ILE A N 1
ATOM 582 C CA . ILE A 1 73 ? 5.121 -19.016 15.203 1 97.81 73 ILE A CA 1
ATOM 583 C C . ILE A 1 73 ? 4.879 -17.938 16.25 1 97.81 73 ILE A C 1
ATOM 585 O O . ILE A 1 73 ? 3.83 -17.906 16.891 1 97.81 73 ILE A O 1
ATOM 589 N N . ALA A 1 74 ? 5.844 -17.047 16.469 1 98.06 74 ALA A N 1
ATOM 590 C CA . ALA A 1 74 ? 5.691 -15.922 17.375 1 98.06 74 ALA A CA 1
ATOM 591 C C . ALA A 1 74 ? 4.984 -14.758 16.688 1 98.06 74 ALA A C 1
ATOM 593 O O . ALA A 1 74 ? 5.23 -14.484 15.516 1 98.06 74 ALA A O 1
ATOM 594 N N . ALA A 1 75 ? 4.172 -14.031 17.453 1 98.5 75 ALA A N 1
ATOM 595 C CA . ALA A 1 75 ? 3.404 -12.914 16.906 1 98.5 75 ALA A CA 1
ATOM 596 C C . ALA A 1 75 ? 4.328 -11.812 16.406 1 98.5 75 ALA A C 1
ATOM 598 O O . ALA A 1 75 ? 3.99 -11.102 15.453 1 98.5 75 ALA A O 1
ATOM 599 N N . ASN A 1 76 ? 5.484 -11.602 17.016 1 98.31 76 ASN A N 1
ATOM 600 C CA . ASN A 1 76 ? 6.395 -10.539 16.609 1 98.31 76 ASN A CA 1
ATOM 601 C C . ASN A 1 76 ? 7.074 -10.859 15.289 1 98.31 76 ASN A C 1
ATOM 603 O O . ASN A 1 76 ? 7.746 -10.008 14.703 1 98.31 76 ASN A O 1
ATOM 607 N N . CYS A 1 77 ? 6.871 -12.086 14.727 1 98.69 77 CYS A N 1
ATOM 608 C CA . CYS A 1 77 ? 7.406 -12.477 13.43 1 98.69 77 CYS A CA 1
ATOM 609 C C . CYS A 1 77 ? 6.363 -12.289 12.328 1 98.69 77 CYS A C 1
ATOM 611 O O . CYS A 1 77 ? 6.586 -12.68 11.188 1 98.69 77 CYS A O 1
ATOM 613 N N . ILE A 1 78 ? 5.25 -11.68 12.719 1 98.81 78 ILE A N 1
ATOM 614 C CA . ILE A 1 78 ? 4.16 -11.469 11.773 1 98.81 78 ILE A CA 1
ATOM 615 C C . ILE A 1 78 ? 3.986 -9.977 11.5 1 98.81 78 ILE A C 1
ATOM 617 O O . ILE A 1 78 ? 3.965 -9.172 12.438 1 98.81 78 ILE A O 1
ATOM 621 N N . ASN A 1 79 ? 3.926 -9.578 10.289 1 98.88 79 ASN A N 1
ATOM 622 C CA . ASN A 1 79 ? 3.592 -8.234 9.82 1 98.88 79 ASN A CA 1
ATOM 623 C C . ASN A 1 79 ? 2.334 -8.234 8.961 1 98.88 79 ASN A C 1
ATOM 625 O O . ASN A 1 79 ? 2.275 -8.93 7.941 1 98.88 79 ASN A O 1
ATOM 629 N N . LEU A 1 80 ? 1.277 -7.512 9.344 1 98.88 80 LEU A N 1
ATOM 630 C CA . LEU A 1 80 ? 0.029 -7.477 8.594 1 98.88 80 LEU A CA 1
ATOM 631 C C . LEU A 1 80 ? 0.143 -6.543 7.395 1 98.88 80 LEU A C 1
ATOM 633 O O . LEU A 1 80 ? 0.765 -5.48 7.488 1 98.88 80 LEU A O 1
ATOM 637 N N . THR A 1 81 ? -0.42 -6.93 6.254 1 98.56 81 THR A N 1
ATOM 638 C CA . THR A 1 81 ? -0.291 -6.188 5.008 1 98.56 81 THR A CA 1
ATOM 639 C C . THR A 1 81 ? -1.643 -6.062 4.309 1 98.56 81 THR A C 1
ATOM 641 O O . THR A 1 81 ? -2.652 -6.562 4.809 1 98.56 81 THR A O 1
ATOM 644 N N . CYS A 1 82 ? -1.629 -5.336 3.174 1 98.25 82 CYS A N 1
ATOM 645 C CA . CYS A 1 82 ? -2.838 -5.211 2.367 1 98.25 82 CYS A CA 1
ATOM 646 C C . CYS A 1 82 ? -2.795 -6.152 1.172 1 98.25 82 CYS A C 1
ATOM 648 O O . CYS A 1 82 ? -3.195 -5.781 0.067 1 98.25 82 CYS A O 1
ATOM 650 N N . GLY A 1 83 ? -2.281 -7.367 1.414 1 98.06 83 GLY A N 1
ATOM 651 C CA . GLY A 1 83 ? -2.221 -8.383 0.379 1 98.06 83 GLY A CA 1
ATOM 652 C C . GLY A 1 83 ? -0.807 -8.672 -0.091 1 98.06 83 GLY A C 1
ATOM 653 O O . GLY A 1 83 ? 0.105 -7.879 0.142 1 98.06 83 GLY A O 1
ATOM 654 N N . ALA A 1 84 ? -0.665 -9.742 -0.815 1 98.25 84 ALA A N 1
ATOM 655 C CA . ALA A 1 84 ? 0.65 -10.273 -1.157 1 98.25 84 ALA A CA 1
ATOM 656 C C . ALA A 1 84 ? 1.361 -9.375 -2.166 1 98.25 84 ALA A C 1
ATOM 658 O O . ALA A 1 84 ? 2.582 -9.211 -2.107 1 98.25 84 ALA A O 1
ATOM 659 N N . SER A 1 85 ? 0.604 -8.836 -3.146 1 98.25 85 SER A N 1
ATOM 660 C CA . SER A 1 85 ? 1.242 -8.016 -4.172 1 98.25 85 SER A CA 1
ATOM 661 C C . SER A 1 85 ? 1.863 -6.762 -3.572 1 98.25 85 SER A C 1
ATOM 663 O O . SER A 1 85 ? 3.025 -6.453 -3.838 1 98.25 85 SER A O 1
ATOM 665 N N . PHE A 1 86 ? 1.086 -6.066 -2.754 1 98.19 86 PHE A N 1
ATOM 666 C CA . PHE A 1 86 ? 1.598 -4.867 -2.102 1 98.19 86 PHE A CA 1
ATOM 667 C C . PHE A 1 86 ? 2.625 -5.227 -1.034 1 98.19 86 PHE A C 1
ATOM 669 O O . PHE A 1 86 ? 3.592 -4.492 -0.822 1 98.19 86 PHE A O 1
ATOM 676 N N . GLY A 1 87 ? 2.367 -6.34 -0.339 1 98.44 87 GLY A N 1
ATOM 677 C CA . GLY A 1 87 ? 3.369 -6.84 0.587 1 98.44 87 GLY A CA 1
ATOM 678 C C . GLY A 1 87 ? 4.711 -7.109 -0.073 1 98.44 87 GLY A C 1
ATOM 679 O O . GLY A 1 87 ? 5.758 -6.801 0.494 1 98.44 87 GLY A O 1
ATOM 680 N N . PHE A 1 88 ? 4.672 -7.656 -1.255 1 98.75 88 PHE A N 1
ATOM 681 C CA . PHE A 1 88 ? 5.898 -7.957 -1.983 1 98.75 88 PHE A CA 1
ATOM 682 C C . PHE A 1 88 ? 6.617 -6.672 -2.383 1 98.75 88 PHE A C 1
ATOM 684 O O . PHE A 1 88 ? 7.844 -6.586 -2.283 1 98.75 88 PHE A O 1
ATOM 691 N N . ALA A 1 89 ? 5.891 -5.703 -2.875 1 98.5 89 ALA A N 1
ATOM 692 C CA . ALA A 1 89 ? 6.488 -4.41 -3.191 1 98.5 89 ALA A CA 1
ATOM 693 C C . ALA A 1 89 ? 7.18 -3.809 -1.969 1 98.5 89 ALA A C 1
ATOM 695 O O . ALA A 1 89 ? 8.273 -3.256 -2.076 1 98.5 89 ALA A O 1
ATOM 696 N N . ASP A 1 90 ? 6.539 -3.934 -0.853 1 98.06 90 ASP A N 1
ATOM 697 C CA . ASP A 1 90 ? 7.109 -3.447 0.4 1 98.06 90 ASP A CA 1
ATOM 698 C C . ASP A 1 90 ? 8.398 -4.195 0.744 1 98.06 90 ASP A C 1
ATOM 700 O O . ASP A 1 90 ? 9.359 -3.594 1.219 1 98.06 90 ASP A O 1
ATOM 704 N N . ILE A 1 91 ? 8.406 -5.523 0.562 1 98.81 91 ILE A N 1
ATOM 705 C CA . ILE A 1 91 ? 9.594 -6.336 0.82 1 98.81 91 ILE A CA 1
ATOM 706 C C . ILE A 1 91 ? 10.758 -5.832 -0.027 1 98.81 91 ILE A C 1
ATOM 708 O O . ILE A 1 91 ? 11.859 -5.609 0.487 1 98.81 91 ILE A O 1
ATOM 712 N N . LEU A 1 92 ? 10.484 -5.629 -1.329 1 98.62 92 LEU A N 1
ATOM 713 C CA . LEU A 1 92 ? 11.555 -5.172 -2.209 1 98.62 92 LEU A CA 1
ATOM 714 C C . LEU A 1 92 ? 12.031 -3.783 -1.806 1 98.62 92 LEU A C 1
ATOM 716 O O . LEU A 1 92 ? 13.234 -3.535 -1.726 1 98.62 92 LEU A O 1
ATOM 720 N N . GLN A 1 93 ? 11.141 -2.924 -1.509 1 96.75 93 GLN A N 1
ATOM 721 C CA . GLN A 1 93 ? 11.5 -1.562 -1.124 1 96.75 93 GLN A CA 1
ATOM 722 C C . GLN A 1 93 ? 12.32 -1.553 0.163 1 96.75 93 GLN A C 1
ATOM 724 O O . GLN A 1 93 ? 13.242 -0.749 0.311 1 96.75 93 GLN A O 1
ATOM 729 N N . SER A 1 94 ? 11.969 -2.41 1.086 1 97.38 94 SER A N 1
ATOM 730 C CA . SER A 1 94 ? 12.555 -2.412 2.422 1 97.38 94 SER A CA 1
ATOM 731 C C . SER A 1 94 ? 13.883 -3.158 2.439 1 97.38 94 SER A C 1
ATOM 733 O O . SER A 1 94 ? 14.734 -2.902 3.295 1 97.38 94 SER A O 1
ATOM 735 N N . CYS A 1 95 ? 14.102 -4.066 1.451 1 98.31 95 CYS A N 1
ATOM 736 C CA . CYS A 1 95 ? 15.195 -5.016 1.648 1 98.31 95 CYS A CA 1
ATOM 737 C C . CYS A 1 95 ? 16.156 -5 0.461 1 98.31 95 CYS A C 1
ATOM 739 O O . CYS A 1 95 ? 17.125 -5.762 0.428 1 98.31 95 CYS A O 1
ATOM 741 N N . THR A 1 96 ? 15.875 -4.141 -0.562 1 97.62 96 THR A N 1
ATOM 742 C CA . THR A 1 96 ? 16.734 -4.188 -1.745 1 97.62 96 THR A CA 1
ATOM 743 C C . THR A 1 96 ? 17.062 -2.781 -2.227 1 97.62 96 THR A C 1
ATOM 745 O O . THR A 1 96 ? 16.438 -1.808 -1.804 1 97.62 96 THR A O 1
ATOM 748 N N . LEU A 1 97 ? 18.062 -2.676 -2.992 1 96.06 97 LEU A N 1
ATOM 749 C CA . LEU A 1 97 ? 18.5 -1.429 -3.605 1 96.06 97 LEU A CA 1
ATOM 750 C C . LEU A 1 97 ? 19.203 -1.697 -4.93 1 96.06 97 LEU A C 1
ATOM 752 O O . LEU A 1 97 ? 20.406 -1.417 -5.07 1 96.06 97 LEU A O 1
ATOM 756 N N . PRO A 1 98 ? 18.406 -2.137 -5.895 1 95.5 98 PRO A N 1
ATOM 757 C CA . PRO A 1 98 ? 19.016 -2.512 -7.172 1 95.5 98 PRO A CA 1
ATOM 758 C C . PRO A 1 98 ? 19.453 -1.303 -8 1 95.5 98 PRO A C 1
ATOM 760 O O . PRO A 1 98 ? 20.359 -1.41 -8.828 1 95.5 98 PRO A O 1
ATOM 763 N N . GLN A 1 99 ? 18.812 -0.169 -7.746 1 91.19 99 GLN A N 1
ATOM 764 C CA . GLN A 1 99 ? 19.062 1.023 -8.547 1 91.19 99 GLN A CA 1
ATOM 765 C C . GLN A 1 99 ? 20.516 1.487 -8.398 1 91.19 99 GLN A C 1
ATOM 767 O O . GLN A 1 99 ? 21.078 2.09 -9.32 1 91.19 99 GLN A O 1
ATOM 772 N N . THR A 1 100 ? 21.109 1.188 -7.238 1 89.25 100 THR A N 1
ATOM 773 C CA . THR A 1 100 ? 22.484 1.598 -6.969 1 89.25 100 THR A CA 1
ATOM 774 C C . THR A 1 100 ? 23.453 0.467 -7.285 1 89.25 100 THR A C 1
ATOM 776 O O . THR A 1 100 ? 24.672 0.654 -7.219 1 89.25 100 THR A O 1
ATOM 779 N N . GLY A 1 101 ? 22.953 -0.693 -7.504 1 90.5 101 GLY A N 1
ATOM 780 C CA . GLY A 1 101 ? 23.781 -1.854 -7.781 1 90.5 101 GLY A CA 1
ATOM 781 C C . GLY A 1 101 ? 24.109 -2.666 -6.543 1 90.5 101 GLY A C 1
ATOM 782 O O . GLY A 1 101 ? 24.75 -3.717 -6.633 1 90.5 101 GLY A O 1
ATOM 783 N N . TYR A 1 102 ? 23.688 -2.191 -5.375 1 93.62 102 TYR A N 1
ATOM 784 C CA . TYR A 1 102 ? 23.938 -2.979 -4.172 1 93.62 102 TYR A CA 1
ATOM 785 C C . TYR A 1 102 ? 23.266 -4.34 -4.258 1 93.62 102 TYR A C 1
ATOM 787 O O . TYR A 1 102 ? 23.891 -5.371 -4.023 1 93.62 102 TYR A O 1
ATOM 795 N N . THR A 1 103 ? 21.953 -4.336 -4.465 1 96.56 103 THR A N 1
ATOM 796 C CA . THR A 1 103 ? 21.281 -5.594 -4.797 1 96.56 103 THR A CA 1
ATOM 797 C C . THR A 1 103 ? 21.531 -5.965 -6.258 1 96.56 103 THR A C 1
ATOM 799 O O . THR A 1 103 ? 21.141 -5.227 -7.164 1 96.56 103 THR A O 1
ATOM 802 N N . ARG A 1 104 ? 22.062 -7.066 -6.512 1 96.44 104 ARG A N 1
ATOM 803 C CA . ARG A 1 104 ? 22.719 -7.336 -7.789 1 96.44 104 ARG A CA 1
ATOM 804 C C . ARG A 1 104 ? 21.734 -7.984 -8.773 1 96.44 104 ARG A C 1
ATOM 806 O O . ARG A 1 104 ? 21.766 -7.68 -9.961 1 96.44 104 ARG A O 1
ATOM 813 N N . ARG A 1 105 ? 20.984 -8.906 -8.266 1 97.62 105 ARG A N 1
ATOM 814 C CA . ARG A 1 105 ? 20.156 -9.719 -9.156 1 97.62 105 ARG A CA 1
ATOM 815 C C . ARG A 1 105 ? 18.969 -10.305 -8.414 1 97.62 105 ARG A C 1
ATOM 817 O O . ARG A 1 105 ? 19.031 -10.539 -7.207 1 97.62 105 ARG A O 1
ATOM 824 N N . ALA A 1 106 ? 17.922 -10.391 -9.117 1 98.75 106 ALA A N 1
ATOM 825 C CA . ALA A 1 106 ? 16.781 -11.164 -8.641 1 98.75 106 ALA A CA 1
ATOM 826 C C . ALA A 1 106 ? 16.609 -12.445 -9.461 1 98.75 106 ALA A C 1
ATOM 828 O O . ALA A 1 106 ? 16.719 -12.422 -10.688 1 98.75 106 ALA A O 1
ATOM 829 N N . PHE A 1 107 ? 16.438 -13.531 -8.773 1 98.94 107 PHE A N 1
ATOM 830 C CA . PHE A 1 107 ? 16.156 -14.828 -9.375 1 98.94 107 PHE A CA 1
ATOM 831 C C . PHE A 1 107 ? 14.703 -15.211 -9.188 1 98.94 107 PHE A C 1
ATOM 833 O O . PHE A 1 107 ? 14.172 -15.141 -8.07 1 98.94 107 PHE A O 1
ATOM 840 N N . ILE A 1 108 ? 14.031 -15.531 -10.266 1 98.75 108 ILE A N 1
ATOM 841 C CA . ILE A 1 108 ? 12.617 -15.891 -10.242 1 98.75 108 ILE A CA 1
ATOM 842 C C . ILE A 1 108 ? 12.422 -17.281 -10.836 1 98.75 108 ILE A C 1
ATOM 844 O O . ILE A 1 108 ? 12.938 -17.578 -11.914 1 98.75 108 ILE A O 1
ATOM 848 N N . VAL A 1 109 ? 11.734 -18.094 -10.148 1 98.56 109 VAL A N 1
ATOM 849 C CA . VAL A 1 109 ? 11.453 -19.438 -10.672 1 98.56 109 VAL A CA 1
ATOM 850 C C . VAL A 1 109 ? 10.594 -19.328 -11.93 1 98.56 109 VAL A C 1
ATOM 852 O O . VAL A 1 109 ? 9.68 -18.5 -12 1 98.56 109 VAL A O 1
ATOM 855 N N . SER A 1 110 ? 10.898 -20.094 -12.914 1 97.88 110 SER A N 1
ATOM 856 C CA . SER A 1 110 ? 10.203 -20.188 -14.188 1 97.88 110 SER A CA 1
ATOM 857 C C . SER A 1 110 ? 9.648 -21.594 -14.406 1 97.88 110 SER A C 1
ATOM 859 O O . SER A 1 110 ? 10.367 -22.578 -14.25 1 97.88 110 SER A O 1
ATOM 861 N N . PRO A 1 111 ? 8.328 -21.828 -14.812 1 97.06 111 PRO A N 1
ATOM 862 C CA . PRO A 1 111 ? 7.402 -20.734 -15.125 1 97.06 111 PRO A CA 1
ATOM 863 C C . PRO A 1 111 ? 6.969 -19.969 -13.883 1 97.06 111 PRO A C 1
ATOM 865 O O . PRO A 1 111 ? 7.004 -20.5 -12.773 1 97.06 111 PRO A O 1
ATOM 868 N N . CYS A 1 112 ? 6.656 -18.656 -14.031 1 96 112 CYS A N 1
ATOM 869 C CA . CYS A 1 112 ? 6.426 -17.828 -12.859 1 96 112 CYS A CA 1
ATOM 870 C C . CYS A 1 112 ? 5.051 -17.172 -12.906 1 96 112 CYS A C 1
ATOM 872 O O . CYS A 1 112 ? 4.418 -17.141 -13.969 1 96 112 CYS A O 1
ATOM 874 N N . TYR A 1 113 ? 4.609 -16.797 -11.773 1 94.75 113 TYR A N 1
ATOM 875 C CA . TYR A 1 113 ? 3.502 -15.852 -11.703 1 94.75 113 TYR A CA 1
ATOM 876 C C . TYR A 1 113 ? 3.854 -14.547 -12.406 1 94.75 113 TYR A C 1
ATOM 878 O O . TYR A 1 113 ? 4.586 -13.719 -11.859 1 94.75 113 TYR A O 1
ATOM 886 N N . TYR A 1 114 ? 3.27 -14.242 -13.477 1 89.12 114 TYR A N 1
ATOM 887 C CA . TYR A 1 114 ? 3.816 -13.297 -14.445 1 89.12 114 TYR A CA 1
ATOM 888 C C . TYR A 1 114 ? 3.635 -11.859 -13.969 1 89.12 114 TYR A C 1
ATOM 890 O O . TYR A 1 114 ? 4.414 -10.977 -14.336 1 89.12 114 TYR A O 1
ATOM 898 N N . LEU A 1 115 ? 2.656 -11.547 -13.156 1 93.62 115 LEU A N 1
ATOM 899 C CA . LEU A 1 115 ? 2.404 -10.164 -12.742 1 93.62 115 LEU A CA 1
ATOM 900 C C . LEU A 1 115 ? 3.461 -9.688 -11.758 1 93.62 115 LEU A C 1
ATOM 902 O O . LEU A 1 115 ? 3.586 -8.492 -11.5 1 93.62 115 LEU A O 1
ATOM 906 N N . ILE A 1 116 ? 4.277 -10.633 -11.258 1 96.62 116 ILE A N 1
ATOM 907 C CA . ILE A 1 116 ? 5.297 -10.266 -10.281 1 96.62 116 ILE A CA 1
ATOM 908 C C . ILE A 1 116 ? 6.422 -9.5 -10.984 1 96.62 116 ILE A C 1
ATOM 910 O O . ILE A 1 116 ? 7.152 -8.742 -10.344 1 96.62 116 ILE A O 1
ATOM 914 N N . ASN A 1 117 ? 6.578 -9.727 -12.344 1 97.88 117 ASN A N 1
ATOM 915 C CA . ASN A 1 117 ? 7.621 -9.062 -13.117 1 97.88 117 ASN A CA 1
ATOM 916 C C . ASN A 1 117 ? 7.574 -7.551 -12.938 1 97.88 117 ASN A C 1
ATOM 918 O O . ASN A 1 117 ? 8.602 -6.918 -12.68 1 97.88 117 ASN A O 1
ATOM 922 N N . SER A 1 118 ? 6.387 -7.031 -13.031 1 97.75 118 SER A N 1
ATOM 923 C CA . SER A 1 118 ? 6.234 -5.578 -13.008 1 97.75 118 SER A CA 1
ATOM 924 C C . SER A 1 118 ? 6.574 -5.012 -11.633 1 97.75 118 SER A C 1
ATOM 926 O O . SER A 1 118 ? 7.039 -3.875 -11.523 1 97.75 118 SER A O 1
ATOM 928 N N . VAL A 1 119 ? 6.359 -5.746 -10.539 1 98.31 119 VAL A N 1
ATOM 929 C CA . VAL A 1 119 ? 6.719 -5.285 -9.203 1 98.31 119 VAL A CA 1
ATOM 930 C C . VAL A 1 119 ? 8.234 -5.176 -9.078 1 98.31 119 VAL A C 1
ATOM 932 O O . VAL A 1 119 ? 8.75 -4.191 -8.539 1 98.31 119 VAL A O 1
ATOM 935 N N . PHE A 1 120 ? 8.945 -6.176 -9.609 1 98.5 120 PHE A N 1
ATOM 936 C CA . PHE A 1 120 ? 10.398 -6.121 -9.633 1 98.5 120 PHE A CA 1
ATOM 937 C C . PHE A 1 120 ? 10.883 -4.922 -10.438 1 98.5 120 PHE A C 1
ATOM 939 O O . PHE A 1 120 ? 11.781 -4.191 -10 1 98.5 120 PHE A O 1
ATOM 946 N N . ILE A 1 121 ? 10.273 -4.715 -11.578 1 97.69 121 ILE A N 1
ATOM 947 C CA . ILE A 1 121 ? 10.711 -3.656 -12.484 1 97.69 121 ILE A CA 1
ATOM 948 C C . ILE A 1 121 ? 10.492 -2.295 -11.828 1 97.69 121 ILE A C 1
ATOM 950 O O . ILE A 1 121 ? 11.367 -1.428 -11.875 1 97.69 121 ILE A O 1
ATOM 954 N N . ASP A 1 122 ? 9.383 -2.102 -11.188 1 97.25 122 ASP A N 1
ATOM 955 C CA . ASP A 1 122 ? 9.094 -0.855 -10.484 1 97.25 122 ASP A CA 1
ATOM 956 C C . ASP A 1 122 ? 10.164 -0.552 -9.438 1 97.25 122 ASP A C 1
ATOM 958 O O . ASP A 1 122 ? 10.422 0.612 -9.125 1 97.25 122 ASP A O 1
ATOM 962 N N . CYS A 1 123 ? 10.766 -1.613 -8.852 1 97 123 CYS A N 1
ATOM 963 C CA . CYS A 1 123 ? 11.719 -1.447 -7.762 1 97 123 CYS A CA 1
ATOM 964 C C . CYS A 1 123 ? 13.141 -1.361 -8.297 1 97 123 CYS A C 1
ATOM 966 O O . CYS A 1 123 ? 14.102 -1.343 -7.516 1 97 123 CYS A O 1
ATOM 968 N N . GLY A 1 124 ? 13.32 -1.38 -9.648 1 96.25 124 GLY A N 1
ATOM 969 C CA . GLY A 1 124 ? 14.625 -1.079 -10.227 1 96.25 124 GLY A CA 1
ATOM 970 C C . GLY A 1 124 ? 15.344 -2.309 -10.742 1 96.25 124 GLY A C 1
ATOM 971 O O . GLY A 1 124 ? 16.547 -2.268 -11 1 96.25 124 GLY A O 1
ATOM 972 N N . PHE A 1 125 ? 14.625 -3.396 -10.953 1 97.25 125 PHE A N 1
ATOM 973 C CA . PHE A 1 125 ? 15.273 -4.645 -11.328 1 97.25 125 PHE A CA 1
ATOM 974 C C . PHE A 1 125 ? 15.234 -4.848 -12.836 1 97.25 125 PHE A C 1
ATOM 976 O O . PHE A 1 125 ? 15.477 -5.949 -13.328 1 97.25 125 PHE A O 1
ATOM 983 N N . LYS A 1 126 ? 14.758 -3.816 -13.609 1 96.19 126 LYS A N 1
ATOM 984 C CA . LYS A 1 126 ? 14.781 -3.996 -15.055 1 96.19 126 LYS A CA 1
ATOM 985 C C . LYS A 1 126 ? 16.156 -4.473 -15.531 1 96.19 126 LYS A C 1
ATOM 987 O O . LYS A 1 126 ? 17.172 -3.891 -15.172 1 96.19 126 LYS A O 1
ATOM 992 N N . GLY A 1 127 ? 16.125 -5.539 -16.344 1 95.88 127 GLY A N 1
ATOM 993 C CA . GLY A 1 127 ? 17.359 -6.102 -16.875 1 95.88 127 GLY A CA 1
ATOM 994 C C . GLY A 1 127 ? 18.125 -6.906 -15.859 1 95.88 127 GLY A C 1
ATOM 995 O O . GLY A 1 127 ? 19.234 -7.387 -16.141 1 95.88 127 GLY A O 1
ATOM 996 N N . LYS A 1 128 ? 17.625 -7.086 -14.641 1 97.06 128 LYS A N 1
ATOM 997 C CA . LYS A 1 128 ? 18.328 -7.773 -13.562 1 97.06 128 LYS A CA 1
ATOM 998 C C . LYS A 1 128 ? 17.531 -8.977 -13.062 1 97.06 128 LYS A C 1
ATOM 1000 O O . LYS A 1 128 ? 17.672 -9.391 -11.914 1 97.06 128 LYS A O 1
ATOM 1005 N N . LEU A 1 129 ? 16.625 -9.477 -13.852 1 98.19 129 LEU A N 1
ATOM 1006 C CA . LEU A 1 129 ? 15.828 -10.656 -13.523 1 98.19 129 LEU A CA 1
ATOM 1007 C C . LEU A 1 129 ? 16.391 -11.891 -14.234 1 98.19 129 LEU A C 1
ATOM 1009 O O . LEU A 1 129 ? 16.719 -11.828 -15.422 1 98.19 129 LEU A O 1
ATOM 1013 N N . THR A 1 130 ? 16.547 -12.945 -13.539 1 98.69 130 THR A N 1
ATOM 1014 C CA . THR A 1 130 ? 17.031 -14.203 -14.102 1 98.69 130 THR A CA 1
ATOM 1015 C C . THR A 1 130 ? 16.078 -15.344 -13.773 1 98.69 130 THR A C 1
ATOM 1017 O O . THR A 1 130 ? 15.68 -15.516 -12.617 1 98.69 130 THR A O 1
ATOM 1020 N N . ALA A 1 131 ? 15.758 -16.109 -14.766 1 98.56 131 ALA A N 1
ATOM 1021 C CA . ALA A 1 131 ? 14.883 -17.266 -14.594 1 98.56 131 ALA A CA 1
ATOM 1022 C C . ALA A 1 131 ? 15.656 -18.469 -14.055 1 98.56 131 ALA A C 1
ATOM 1024 O O . ALA A 1 131 ? 16.781 -18.734 -14.492 1 98.56 131 ALA A O 1
ATOM 1025 N N . ILE A 1 132 ? 15.148 -19.062 -13.086 1 98.75 132 ILE A N 1
ATOM 1026 C CA . ILE A 1 132 ? 15.602 -20.375 -12.625 1 98.75 132 ILE A CA 1
ATOM 1027 C C . ILE A 1 132 ? 14.555 -21.438 -12.969 1 98.75 132 ILE A C 1
ATOM 1029 O O . ILE A 1 132 ? 13.461 -21.438 -12.398 1 98.75 132 ILE A O 1
ATOM 1033 N N . ARG A 1 133 ? 14.883 -22.328 -13.766 1 97.69 133 ARG A N 1
ATOM 1034 C CA . ARG A 1 133 ? 13.922 -23.281 -14.328 1 97.69 133 ARG A CA 1
ATOM 1035 C C . ARG A 1 133 ? 13.461 -24.281 -13.281 1 97.69 133 ARG A C 1
ATOM 1037 O O . ARG A 1 133 ? 14.266 -24.766 -12.469 1 97.69 133 ARG A O 1
ATOM 1044 N N . GLU A 1 134 ? 12.227 -24.438 -13.117 1 96.38 134 GLU A N 1
ATOM 1045 C CA . GLU A 1 134 ? 11.594 -25.531 -12.375 1 96.38 134 GLU A CA 1
ATOM 1046 C C . GLU A 1 134 ? 11 -26.562 -13.328 1 96.38 134 GLU A C 1
ATOM 1048 O O . GLU A 1 134 ? 10.125 -26.25 -14.133 1 96.38 134 GLU A O 1
ATOM 1053 N N . ASP A 1 135 ? 11.516 -27.734 -13.297 1 89.81 135 ASP A N 1
ATOM 1054 C CA . ASP A 1 135 ? 11.023 -28.844 -14.102 1 89.81 135 ASP A CA 1
ATOM 1055 C C . ASP A 1 135 ? 10.477 -29.969 -13.227 1 89.81 135 ASP A C 1
ATOM 1057 O O . ASP A 1 135 ? 11.227 -30.594 -12.477 1 89.81 135 ASP A O 1
ATOM 1061 N N . PHE A 1 136 ? 9.227 -30.188 -13.383 1 86 136 PHE A N 1
ATOM 1062 C CA . PHE A 1 136 ? 8.547 -31.266 -12.688 1 86 136 PHE A CA 1
ATOM 1063 C C . PHE A 1 136 ? 8.82 -31.203 -11.188 1 86 136 PHE A C 1
ATOM 1065 O O . PHE A 1 136 ? 9.164 -32.219 -10.57 1 86 136 PHE A O 1
ATOM 1072 N N . GLY A 1 137 ? 8.875 -29.984 -10.688 1 91.38 137 GLY A N 1
ATOM 1073 C CA . GLY A 1 137 ? 8.953 -29.781 -9.25 1 91.38 137 GLY A CA 1
ATOM 1074 C C . GLY A 1 137 ? 10.375 -29.641 -8.75 1 91.38 137 GLY A C 1
ATOM 1075 O O . GLY A 1 137 ? 10.609 -29.5 -7.547 1 91.38 137 GLY A O 1
ATOM 1076 N N . ARG A 1 138 ? 11.344 -29.688 -9.602 1 96.06 138 ARG A N 1
ATOM 1077 C CA . ARG A 1 138 ? 12.734 -29.531 -9.195 1 96.06 138 ARG A CA 1
ATOM 1078 C C . ARG A 1 138 ? 13.32 -28.219 -9.719 1 96.06 138 ARG A C 1
ATOM 1080 O O . ARG A 1 138 ? 13.125 -27.875 -10.883 1 96.06 138 ARG A O 1
ATOM 1087 N N . LEU A 1 139 ? 14.016 -27.578 -8.859 1 98.19 139 LEU A N 1
ATOM 1088 C CA . LEU A 1 139 ? 14.664 -26.312 -9.234 1 98.19 139 LEU A CA 1
ATOM 1089 C C . LEU A 1 139 ? 16.047 -26.578 -9.82 1 98.19 139 LEU A C 1
ATOM 1091 O O . LEU A 1 139 ? 16.766 -27.453 -9.359 1 98.19 139 LEU A O 1
ATOM 1095 N N . ASP A 1 140 ? 16.438 -25.859 -10.812 1 98.5 140 ASP A N 1
ATOM 1096 C CA . ASP A 1 140 ? 17.812 -25.875 -11.312 1 98.5 140 ASP A CA 1
ATOM 1097 C C . ASP A 1 140 ? 18.75 -25.125 -10.367 1 98.5 140 ASP A C 1
ATOM 1099 O O . ASP A 1 140 ? 19.25 -24.062 -10.703 1 98.5 140 ASP A O 1
ATOM 1103 N N . LEU A 1 141 ? 19.125 -25.75 -9.289 1 98.62 141 LEU A N 1
ATOM 1104 C CA . LEU A 1 141 ? 19.938 -25.109 -8.25 1 98.62 141 LEU A CA 1
ATOM 1105 C C . LEU A 1 141 ? 21.391 -25.031 -8.664 1 98.62 141 LEU A C 1
ATOM 1107 O O . LEU A 1 141 ? 22.156 -24.219 -8.133 1 98.62 141 LEU A O 1
ATOM 1111 N N . THR A 1 142 ? 21.766 -25.891 -9.586 1 98.38 142 THR A N 1
ATOM 1112 C CA . THR A 1 142 ? 23.109 -25.797 -10.133 1 98.38 142 THR A CA 1
ATOM 1113 C C . THR A 1 142 ? 23.297 -24.484 -10.891 1 98.38 142 THR A C 1
ATOM 1115 O O . THR A 1 142 ? 24.297 -23.781 -10.695 1 98.38 142 THR A O 1
ATOM 1118 N N . LYS A 1 143 ? 22.359 -24.219 -11.719 1 98.44 143 LYS A N 1
ATOM 1119 C CA . LYS A 1 143 ? 22.391 -22.953 -12.438 1 98.44 143 LYS A CA 1
ATOM 1120 C C . LYS A 1 143 ? 22.344 -21.781 -11.477 1 98.44 143 LYS A C 1
ATOM 1122 O O . LYS A 1 143 ? 23.062 -20.781 -11.656 1 98.44 143 LYS A O 1
ATOM 1127 N N . LEU A 1 144 ? 21.484 -21.859 -10.469 1 98.81 144 LEU A N 1
ATOM 1128 C CA . LEU A 1 144 ? 21.375 -20.781 -9.484 1 98.81 144 LEU A CA 1
ATOM 1129 C C . LEU A 1 144 ? 22.719 -20.516 -8.82 1 98.81 144 LEU A C 1
ATOM 1131 O O . LEU A 1 144 ? 23.141 -19.359 -8.711 1 98.81 144 LEU A O 1
ATOM 1135 N N . GLU A 1 145 ? 23.312 -21.562 -8.367 1 98.75 145 GLU A N 1
ATOM 1136 C CA . GLU A 1 145 ? 24.594 -21.391 -7.672 1 98.75 145 GLU A CA 1
ATOM 1137 C C . GLU A 1 145 ? 25.641 -20.781 -8.594 1 98.75 145 GLU A C 1
ATOM 1139 O O . GLU A 1 145 ? 26.406 -19.906 -8.18 1 98.75 145 GLU A O 1
ATOM 1144 N N . ALA A 1 146 ? 25.703 -21.219 -9.836 1 98.5 146 ALA A N 1
ATOM 1145 C CA . ALA A 1 146 ? 26.641 -20.672 -10.812 1 98.5 146 ALA A CA 1
ATOM 1146 C C . ALA A 1 146 ? 26.391 -19.172 -11.039 1 98.5 146 ALA A C 1
ATOM 1148 O O . ALA A 1 146 ? 27.328 -18.391 -11.117 1 98.5 146 ALA A O 1
ATOM 1149 N N . ASP A 1 147 ? 25.141 -18.812 -11.18 1 98.25 147 ASP A N 1
ATOM 1150 C CA . ASP A 1 147 ? 24.781 -17.406 -11.391 1 98.25 147 ASP A CA 1
ATOM 1151 C C . ASP A 1 147 ? 25.125 -16.562 -10.172 1 98.25 147 ASP A C 1
ATOM 1153 O O . ASP A 1 147 ? 25.594 -15.43 -10.312 1 98.25 147 ASP A O 1
ATOM 1157 N N . LEU A 1 148 ? 24.844 -17.078 -8.977 1 98.44 148 LEU A N 1
ATOM 1158 C CA . LEU A 1 148 ? 25.188 -16.375 -7.746 1 98.44 148 LEU A CA 1
ATOM 1159 C C . LEU A 1 148 ? 26.688 -16.109 -7.684 1 98.44 148 LEU A C 1
ATOM 1161 O O . LEU A 1 148 ? 27.109 -15 -7.32 1 98.44 148 LEU A O 1
ATOM 1165 N N . GLU A 1 149 ? 27.438 -17.109 -8.016 1 97.44 149 GLU A N 1
ATOM 1166 C CA . GLU A 1 149 ? 28.891 -16.953 -8.039 1 97.44 149 GLU A CA 1
ATOM 1167 C C . GLU A 1 149 ? 29.297 -15.883 -9.062 1 97.44 149 GLU A C 1
ATOM 1169 O O . GLU A 1 149 ? 30.125 -15.016 -8.758 1 97.44 149 GLU A O 1
ATOM 1174 N N . LYS A 1 150 ? 28.75 -15.922 -10.203 1 96.44 150 LYS A N 1
ATOM 1175 C CA . LYS A 1 150 ? 29.062 -14.992 -11.281 1 96.44 150 LYS A CA 1
ATOM 1176 C C . LYS A 1 150 ? 28.766 -13.555 -10.875 1 96.44 150 LYS A C 1
ATOM 1178 O O . LYS A 1 150 ? 29.625 -12.68 -10.961 1 96.44 150 LYS A O 1
ATOM 1183 N N . TYR A 1 151 ? 27.578 -13.305 -10.375 1 95.5 151 TYR A N 1
ATOM 1184 C CA . TYR A 1 151 ? 27.141 -11.938 -10.086 1 95.5 151 TYR A CA 1
ATOM 1185 C C . TYR A 1 151 ? 27.781 -11.422 -8.805 1 95.5 151 TYR A C 1
ATOM 1187 O O . TYR A 1 151 ? 27.859 -10.211 -8.586 1 95.5 151 TYR A O 1
ATOM 1195 N N . SER A 1 152 ? 28.203 -12.359 -7.977 1 94.5 152 SER A N 1
ATOM 1196 C CA . SER A 1 152 ? 28.922 -11.953 -6.773 1 94.5 152 SER A CA 1
ATOM 1197 C C . SER A 1 152 ? 30.312 -11.453 -7.113 1 94.5 152 SER A C 1
ATOM 1199 O O . SER A 1 152 ? 30.859 -10.586 -6.426 1 94.5 152 SER A O 1
ATOM 1201 N N . SER A 1 153 ? 30.922 -11.969 -8.148 1 90.31 153 SER A N 1
ATOM 1202 C CA . SER A 1 153 ? 32.312 -11.695 -8.484 1 90.31 153 SER A CA 1
ATOM 1203 C C . SER A 1 153 ? 32.438 -10.531 -9.469 1 90.31 153 SER A C 1
ATOM 1205 O O . SER A 1 153 ? 33.531 -10.023 -9.719 1 90.31 153 SER A O 1
ATOM 1207 N N . GLU A 1 154 ? 31.375 -10.25 -10.094 1 80.81 154 GLU A N 1
ATOM 1208 C CA . GLU A 1 154 ? 31.422 -9.188 -11.094 1 80.81 154 GLU A CA 1
ATOM 1209 C C . GLU A 1 154 ? 31.984 -7.898 -10.5 1 80.81 154 GLU A C 1
ATOM 1211 O O . GLU A 1 154 ? 31.656 -7.523 -9.375 1 80.81 154 GLU A O 1
ATOM 1216 N N . GLU A 1 155 ? 33.156 -7.371 -11.133 1 61.94 155 GLU A N 1
ATOM 1217 C CA . GLU A 1 155 ? 33.875 -6.152 -10.789 1 61.94 155 GLU A CA 1
ATOM 1218 C C . GLU A 1 155 ? 32.969 -4.926 -10.883 1 61.94 155 GLU A C 1
ATOM 1220 O O . GLU A 1 155 ? 31.953 -4.945 -11.594 1 61.94 155 GLU A O 1
ATOM 1225 N N . GLY A 1 156 ? 33.094 -3.74 -10.039 1 55.94 156 GLY A N 1
ATOM 1226 C CA . GLY A 1 156 ? 32.375 -2.488 -10.109 1 55.94 156 GLY A CA 1
ATOM 1227 C C . GLY A 1 156 ? 31.297 -2.357 -9.039 1 55.94 156 GLY A C 1
ATOM 1228 O O . GLY A 1 156 ? 30.609 -1.34 -8.969 1 55.94 156 GLY A O 1
ATOM 1229 N N . HIS A 1 157 ? 31.266 -3.635 -8.477 1 55.81 157 HIS A N 1
ATOM 1230 C CA . HIS A 1 157 ? 30.188 -3.586 -7.492 1 55.81 157 HIS A CA 1
ATOM 1231 C C . HIS A 1 157 ? 30.641 -2.91 -6.203 1 55.81 157 HIS A C 1
ATOM 1233 O O . HIS A 1 157 ? 29.969 -2.979 -5.18 1 55.81 157 HIS A O 1
ATOM 1239 N N . GLU A 1 158 ? 31.875 -2.541 -6.273 1 54.41 158 GLU A N 1
ATOM 1240 C CA . GLU A 1 158 ? 32.219 -1.72 -5.117 1 54.41 158 GLU A CA 1
ATOM 1241 C C . GLU A 1 158 ? 31.281 -0.512 -5.004 1 54.41 158 GLU A C 1
ATOM 1243 O O . GLU A 1 158 ? 31.125 0.247 -5.965 1 54.41 158 GLU A O 1
ATOM 1248 N N . HIS A 1 159 ? 30.281 -0.746 -4.184 1 60.25 159 HIS A N 1
ATOM 1249 C CA . HIS A 1 159 ? 29.359 0.366 -3.98 1 60.25 159 HIS A CA 1
ATOM 1250 C C . HIS A 1 159 ? 30.047 1.539 -3.295 1 60.25 159 HIS A C 1
ATOM 1252 O O . HIS A 1 159 ? 30.734 1.355 -2.287 1 60.25 159 HIS A O 1
ATOM 1258 N N . GLU A 1 160 ? 30.172 2.598 -4.035 1 57.53 160 GLU A N 1
ATOM 1259 C CA . GLU A 1 160 ? 30.734 3.818 -3.479 1 57.53 160 GLU A CA 1
ATOM 1260 C C . GLU A 1 160 ? 30.062 4.191 -2.158 1 57.53 160 GLU A C 1
ATOM 1262 O O . GLU A 1 160 ? 30.719 4.684 -1.24 1 57.53 160 GLU A O 1
ATOM 1267 N N . LYS A 1 161 ? 28.844 3.893 -2.076 1 70.38 161 LYS A N 1
ATOM 1268 C CA . LYS A 1 161 ? 28.094 4.27 -0.887 1 70.38 161 LYS A CA 1
ATOM 1269 C C . LYS A 1 161 ? 27.406 3.059 -0.265 1 70.38 161 LYS A C 1
ATOM 1271 O O . LYS A 1 161 ? 26.969 2.152 -0.978 1 70.38 161 LYS A O 1
ATOM 1276 N N . SER A 1 162 ? 27.484 3.072 1.038 1 87.25 162 SER A N 1
ATOM 1277 C CA . SER A 1 162 ? 26.672 2.113 1.771 1 87.25 162 SER A CA 1
ATOM 1278 C C . SER A 1 162 ? 25.188 2.307 1.464 1 87.25 162 SER A C 1
ATOM 1280 O O . SER A 1 162 ? 24.734 3.428 1.218 1 87.25 162 SER A O 1
ATOM 1282 N N . PRO A 1 163 ? 24.516 1.134 1.303 1 90.12 163 PRO A N 1
ATOM 1283 C CA . PRO A 1 163 ? 23.078 1.295 1.075 1 90.12 163 PRO A CA 1
ATOM 1284 C C . PRO A 1 163 ? 22.406 2.203 2.107 1 90.12 163 PRO A C 1
ATOM 1286 O O . PRO A 1 163 ? 21.469 2.926 1.783 1 90.12 163 PRO A O 1
ATOM 1289 N N . LEU A 1 164 ? 22.891 2.242 3.275 1 92.44 164 LEU A N 1
ATOM 1290 C CA . LEU A 1 164 ? 22.297 3.027 4.352 1 92.44 164 LEU A CA 1
ATOM 1291 C C . LEU A 1 164 ? 22.547 4.516 4.141 1 92.44 164 LEU A C 1
ATOM 1293 O O . LEU A 1 164 ? 21.891 5.355 4.75 1 92.44 164 LEU A O 1
ATOM 1297 N N . ASP A 1 165 ? 23.438 4.891 3.297 1 91.44 165 ASP A N 1
ATOM 1298 C CA . ASP A 1 165 ? 23.672 6.285 2.939 1 91.44 165 ASP A CA 1
ATOM 1299 C C . ASP A 1 165 ? 22.578 6.797 1.999 1 91.44 165 ASP A C 1
ATOM 1301 O O . ASP A 1 165 ? 22.438 8.008 1.803 1 91.44 165 ASP A O 1
ATOM 1305 N N . VAL A 1 166 ? 21.844 5.891 1.432 1 91.38 166 VAL A N 1
ATOM 1306 C CA . VAL A 1 166 ? 20.828 6.23 0.445 1 91.38 166 VAL A CA 1
ATOM 1307 C C . VAL A 1 166 ? 19.438 6.121 1.075 1 91.38 166 VAL A C 1
ATOM 1309 O O . VAL A 1 166 ? 18.562 6.961 0.827 1 91.38 166 VAL A O 1
ATOM 1312 N N . VAL A 1 167 ? 19.219 5.125 1.943 1 93.75 167 VAL A N 1
ATOM 1313 C CA . VAL A 1 167 ? 17.875 4.855 2.42 1 93.75 167 VAL A CA 1
ATOM 1314 C C . VAL A 1 167 ? 17.875 4.715 3.939 1 93.75 167 VAL A C 1
ATOM 1316 O O . VAL A 1 167 ? 16.844 4.406 4.543 1 93.75 167 VAL A O 1
ATOM 1319 N N . GLY A 1 168 ? 18.969 4.957 4.586 1 92.94 168 GLY A N 1
ATOM 1320 C CA . GLY A 1 168 ? 19.031 4.883 6.035 1 92.94 168 GLY A CA 1
ATOM 1321 C C . GLY A 1 168 ? 18.375 6.059 6.723 1 92.94 168 GLY A C 1
ATOM 1322 O O . GLY A 1 168 ? 18.469 7.195 6.254 1 92.94 168 GLY A O 1
ATOM 1323 N N . ASP A 1 169 ? 17.594 5.785 7.754 1 91.88 169 ASP A N 1
ATOM 1324 C CA . ASP A 1 169 ? 16.922 6.77 8.586 1 91.88 169 ASP A CA 1
ATOM 1325 C C . ASP A 1 169 ? 17.344 6.637 10.047 1 91.88 169 ASP A C 1
ATOM 1327 O O . ASP A 1 169 ? 16.984 5.668 10.719 1 91.88 169 ASP A O 1
ATOM 1331 N N . GLU A 1 170 ? 17.969 7.594 10.617 1 89.19 170 GLU A N 1
ATOM 1332 C CA . GLU A 1 170 ? 18.547 7.512 11.953 1 89.19 170 GLU A CA 1
ATOM 1333 C C . GLU A 1 170 ? 17.453 7.438 13.023 1 89.19 170 GLU A C 1
ATOM 1335 O O . GLU A 1 170 ? 17.703 7.012 14.148 1 89.19 170 GLU A O 1
ATOM 1340 N N . SER A 1 171 ? 16.312 7.898 12.688 1 87.75 171 SER A N 1
ATOM 1341 C CA . SER A 1 171 ? 15.203 7.875 13.648 1 87.75 171 SER A CA 1
ATOM 1342 C C . SER A 1 171 ? 14.57 6.488 13.727 1 87.75 171 SER A C 1
ATOM 1344 O O . SER A 1 171 ? 13.703 6.242 14.562 1 87.75 171 SER A O 1
ATOM 1346 N N . ARG A 1 172 ? 15.023 5.516 12.859 1 91.69 172 ARG A N 1
ATOM 1347 C CA . ARG A 1 172 ? 14.461 4.172 12.773 1 91.69 172 ARG A CA 1
ATOM 1348 C C . ARG A 1 172 ? 15.555 3.115 12.883 1 91.69 172 ARG A C 1
ATOM 1350 O O . ARG A 1 172 ? 16.734 3.422 12.742 1 91.69 172 ARG A O 1
ATOM 1357 N N . PRO A 1 173 ? 15.164 1.907 13.234 1 87.94 173 PRO A N 1
ATOM 1358 C CA . PRO A 1 173 ? 16.172 0.853 13.281 1 87.94 173 PRO A CA 1
ATOM 1359 C C . PRO A 1 173 ? 16.891 0.661 11.945 1 87.94 173 PRO A C 1
ATOM 1361 O O . PRO A 1 173 ? 16.312 0.884 10.891 1 87.94 173 PRO A O 1
ATOM 1364 N N . THR A 1 174 ? 18.141 0.188 12.133 1 90.06 174 THR A N 1
ATOM 1365 C CA . THR A 1 174 ? 18.938 -0.051 10.93 1 90.06 174 THR A CA 1
ATOM 1366 C C . THR A 1 174 ? 18.297 -1.135 10.07 1 90.06 174 THR A C 1
ATOM 1368 O O . THR A 1 174 ? 17.828 -2.154 10.586 1 90.06 174 THR A O 1
ATOM 1371 N N . LYS A 1 175 ? 18.297 -0.963 8.812 1 92.62 175 LYS A N 1
ATOM 1372 C CA . LYS A 1 175 ? 17.688 -1.876 7.844 1 92.62 175 LYS A CA 1
ATOM 1373 C C . LYS A 1 175 ? 18.719 -2.869 7.305 1 92.62 175 LYS A C 1
ATOM 1375 O O . LYS A 1 175 ? 19.891 -2.543 7.18 1 92.62 175 LYS A O 1
ATOM 1380 N N . LYS A 1 176 ? 18.312 -4.047 7.059 1 96.56 176 LYS A N 1
ATOM 1381 C CA . LYS A 1 176 ? 19.078 -5.047 6.316 1 96.56 176 LYS A CA 1
ATOM 1382 C C . LYS A 1 176 ? 18.75 -4.992 4.824 1 96.56 176 LYS A C 1
ATOM 1384 O O . LYS A 1 176 ? 17.594 -5.102 4.438 1 96.56 176 LYS A O 1
ATOM 1389 N N . ILE A 1 177 ? 19.781 -4.703 3.982 1 97.5 177 ILE A N 1
ATOM 1390 C CA . ILE A 1 177 ? 19.641 -4.754 2.531 1 97.5 177 ILE A CA 1
ATOM 1391 C C . ILE A 1 177 ? 20.391 -5.969 1.985 1 97.5 177 ILE A C 1
ATOM 1393 O O . ILE A 1 177 ? 21.562 -6.176 2.297 1 97.5 177 ILE A O 1
ATOM 1397 N N . TYR A 1 178 ? 19.75 -6.809 1.187 1 98.12 178 TYR A N 1
ATOM 1398 C CA . TYR A 1 178 ? 20.312 -8.055 0.691 1 98.12 178 TYR A CA 1
ATOM 1399 C C . TYR A 1 178 ? 20.969 -7.859 -0.674 1 98.12 178 TYR A C 1
ATOM 1401 O O . TYR A 1 178 ? 20.594 -6.953 -1.422 1 98.12 178 TYR A O 1
ATOM 1409 N N . LYS A 1 179 ? 21.891 -8.758 -1.022 1 97.31 179 LYS A N 1
ATOM 1410 C CA . LYS A 1 179 ? 22.625 -8.664 -2.281 1 97.31 179 LYS A CA 1
ATOM 1411 C C . LYS A 1 179 ? 21.844 -9.32 -3.42 1 97.31 179 LYS A C 1
ATOM 1413 O O . LYS A 1 179 ? 22.047 -8.984 -4.59 1 97.31 179 LYS A O 1
ATOM 1418 N N . PHE A 1 180 ? 21.047 -10.281 -3.068 1 98.75 180 PHE A N 1
ATOM 1419 C CA . PHE A 1 180 ? 20.25 -11.008 -4.043 1 98.75 180 PHE A CA 1
ATOM 1420 C C . PHE A 1 180 ? 18.844 -11.266 -3.506 1 98.75 180 PHE A C 1
ATOM 1422 O O . PHE A 1 180 ? 18.609 -11.203 -2.297 1 98.75 180 PHE A O 1
ATOM 1429 N N . VAL A 1 181 ? 17.906 -11.477 -4.398 1 98.88 181 VAL A N 1
ATOM 1430 C CA . VAL A 1 181 ? 16.547 -11.883 -4.047 1 98.88 181 VAL A CA 1
ATOM 1431 C C . VAL A 1 181 ? 16.156 -13.109 -4.863 1 98.88 181 VAL A C 1
ATOM 1433 O O . VAL A 1 181 ? 16.5 -13.219 -6.039 1 98.88 181 VAL A O 1
ATOM 1436 N N . PHE A 1 182 ? 15.547 -14.055 -4.273 1 98.94 182 PHE A N 1
ATOM 1437 C CA . PHE A 1 182 ? 14.945 -15.219 -4.918 1 98.94 182 PHE A CA 1
ATOM 1438 C C . PHE A 1 182 ? 13.445 -15.25 -4.68 1 98.94 182 PHE A C 1
ATOM 1440 O O . PHE A 1 182 ? 12.984 -15.172 -3.537 1 98.94 182 PHE A O 1
ATOM 1447 N N . TYR A 1 183 ? 12.688 -15.367 -5.742 1 98.88 183 TYR A N 1
ATOM 1448 C CA . TYR A 1 183 ? 11.234 -15.375 -5.633 1 98.88 183 TYR A CA 1
ATOM 1449 C C . TYR A 1 183 ? 10.648 -16.656 -6.227 1 98.88 183 TYR A C 1
ATOM 1451 O O . TYR A 1 183 ? 11 -17.047 -7.34 1 98.88 183 TYR A O 1
ATOM 1459 N N . PHE A 1 184 ? 9.656 -17.219 -5.508 1 98.56 184 PHE A N 1
ATOM 1460 C CA . PHE A 1 184 ? 8.93 -18.344 -6.07 1 98.56 184 PHE A CA 1
ATOM 1461 C C . PHE A 1 184 ? 7.68 -18.656 -5.254 1 98.56 184 PHE A C 1
ATOM 1463 O O . PHE A 1 184 ? 7.418 -18 -4.242 1 98.56 184 PHE A O 1
ATOM 1470 N N . VAL A 1 185 ? 6.816 -19.469 -5.727 1 98.31 185 VAL A N 1
ATOM 1471 C CA . VAL A 1 185 ? 5.672 -20.078 -5.059 1 98.31 185 VAL A CA 1
ATOM 1472 C C . VAL A 1 185 ? 5.953 -21.562 -4.805 1 98.31 185 VAL A C 1
ATOM 1474 O O . VAL A 1 185 ? 5.684 -22.406 -5.664 1 98.31 185 VAL A O 1
ATOM 1477 N N . PRO A 1 186 ? 6.344 -21.906 -3.613 1 97.88 186 PRO A N 1
ATOM 1478 C CA . PRO A 1 186 ? 6.945 -23.219 -3.373 1 97.88 186 PRO A CA 1
ATOM 1479 C C . PRO A 1 186 ? 5.91 -24.328 -3.291 1 97.88 186 PRO A C 1
ATOM 1481 O O . PRO A 1 186 ? 6.25 -25.5 -3.445 1 97.88 186 PRO A O 1
ATOM 1484 N N . THR A 1 187 ? 4.723 -24 -2.896 1 97.44 187 THR A N 1
ATOM 1485 C CA . THR A 1 187 ? 3.66 -24.984 -2.727 1 97.44 187 THR A CA 1
ATOM 1486 C C . THR A 1 187 ? 2.436 -24.609 -3.555 1 97.44 187 THR A C 1
ATOM 1488 O O . THR A 1 187 ? 1.864 -23.531 -3.371 1 97.44 187 THR A O 1
ATOM 1491 N N . PHE A 1 188 ? 2.059 -25.562 -4.457 1 97.06 188 PHE A N 1
ATOM 1492 C CA . PHE A 1 188 ? 0.955 -25.328 -5.383 1 97.06 188 PHE A CA 1
ATOM 1493 C C . PHE A 1 188 ? 1.216 -24.078 -6.227 1 97.06 188 PHE A C 1
ATOM 1495 O O . PHE A 1 188 ? 0.376 -23.188 -6.293 1 97.06 188 PHE A O 1
ATOM 1502 N N . SER A 1 189 ? 2.33 -24.109 -6.898 1 96.69 189 SER A N 1
ATOM 1503 C CA . SER A 1 189 ? 2.861 -22.938 -7.59 1 96.69 189 SER A CA 1
ATOM 1504 C C . SER A 1 189 ? 1.901 -22.453 -8.664 1 96.69 189 SER A C 1
ATOM 1506 O O . SER A 1 189 ? 1.04 -23.203 -9.125 1 96.69 189 SER A O 1
ATOM 1508 N N . ASN A 1 190 ? 1.921 -21.234 -9.023 1 96.06 190 ASN A N 1
ATOM 1509 C CA . ASN A 1 190 ? 1.34 -20.578 -10.188 1 96.06 190 ASN A CA 1
ATOM 1510 C C . ASN A 1 190 ? 2.398 -20.266 -11.242 1 96.06 190 ASN A C 1
ATOM 1512 O O . ASN A 1 190 ? 3.254 -19.406 -11.023 1 96.06 190 ASN A O 1
ATOM 1516 N N . PRO A 1 191 ? 2.416 -20.859 -12.305 1 95.44 191 PRO A N 1
ATOM 1517 C CA . PRO A 1 191 ? 1.33 -21.641 -12.914 1 95.44 191 PRO A CA 1
ATOM 1518 C C . PRO A 1 191 ? 1.499 -23.141 -12.711 1 95.44 191 PRO A C 1
ATOM 1520 O O . PRO A 1 191 ? 0.568 -23.922 -12.969 1 95.44 191 PRO A O 1
ATOM 1523 N N . GLY A 1 192 ? 2.529 -23.672 -12.266 1 90.81 192 GLY A N 1
ATOM 1524 C CA . GLY A 1 192 ? 2.953 -25.062 -12.438 1 90.81 192 GLY A CA 1
ATOM 1525 C C . GLY A 1 192 ? 2.27 -26.016 -11.484 1 90.81 192 GLY A C 1
ATOM 1526 O O . GLY A 1 192 ? 2.279 -27.234 -11.695 1 90.81 192 GLY A O 1
ATOM 1527 N N . SER A 1 193 ? 1.684 -25.453 -10.391 1 91.38 193 SER A N 1
ATOM 1528 C CA . SER A 1 193 ? 1.067 -26.234 -9.32 1 91.38 193 SER A CA 1
ATOM 1529 C C . SER A 1 193 ? 2.072 -27.172 -8.672 1 91.38 193 SER A C 1
ATOM 1531 O O . SER A 1 193 ? 1.692 -28.203 -8.117 1 91.38 193 SER A O 1
ATOM 1533 N N . ALA A 1 194 ? 3.281 -26.922 -8.812 1 94 194 ALA A N 1
ATOM 1534 C CA . ALA A 1 194 ? 4.367 -27.75 -8.297 1 94 194 ALA A CA 1
ATOM 1535 C C . ALA A 1 194 ? 4.516 -27.578 -6.785 1 94 194 ALA A C 1
ATOM 1537 O O . ALA A 1 194 ? 4.109 -26.562 -6.227 1 94 194 ALA A O 1
ATOM 1538 N N . ILE A 1 195 ? 4.988 -28.641 -6.137 1 96.88 195 ILE A N 1
ATOM 1539 C CA . ILE A 1 195 ? 5.461 -28.609 -4.758 1 96.88 195 ILE A CA 1
ATOM 1540 C C . ILE A 1 195 ? 6.965 -28.875 -4.723 1 96.88 195 ILE A C 1
ATOM 1542 O O . ILE A 1 195 ? 7.422 -29.969 -5.051 1 96.88 195 ILE A O 1
ATOM 1546 N N . ILE A 1 196 ? 7.707 -27.844 -4.402 1 98.06 196 ILE A N 1
ATOM 1547 C CA . ILE A 1 196 ? 9.156 -27.984 -4.336 1 98.06 196 ILE A CA 1
ATOM 1548 C C . ILE A 1 196 ? 9.531 -28.891 -3.166 1 98.06 196 ILE A C 1
ATOM 1550 O O . ILE A 1 196 ? 9.109 -28.656 -2.029 1 98.06 196 ILE A O 1
ATOM 1554 N N . PRO A 1 197 ? 10.273 -29.922 -3.393 1 97.81 197 PRO A N 1
ATOM 1555 C CA . PRO A 1 197 ? 10.57 -30.875 -2.33 1 97.81 197 PRO A CA 1
ATOM 1556 C C . PRO A 1 197 ? 11.508 -30.312 -1.264 1 97.81 197 PRO A C 1
ATOM 1558 O O . PRO A 1 197 ? 12.18 -29.312 -1.502 1 97.81 197 PRO A O 1
ATOM 1561 N N . LEU A 1 198 ? 11.547 -30.969 -0.13 1 98.06 198 LEU A N 1
ATOM 1562 C CA . LEU A 1 198 ? 12.32 -30.547 1.032 1 98.06 198 LEU A CA 1
ATOM 1563 C C . LEU A 1 198 ? 13.789 -30.406 0.675 1 98.06 198 LEU A C 1
ATOM 1565 O O . LEU A 1 198 ? 14.445 -29.453 1.107 1 98.06 198 LEU A O 1
ATOM 1569 N N . GLU A 1 199 ? 14.336 -31.328 -0.093 1 98.06 199 GLU A N 1
ATOM 1570 C CA . GLU A 1 199 ? 15.75 -31.312 -0.456 1 98.06 199 GLU A CA 1
ATOM 1571 C C . GLU A 1 199 ? 16.125 -30.016 -1.155 1 98.06 199 GLU A C 1
ATOM 1573 O O . GLU A 1 199 ? 17.141 -29.391 -0.823 1 98.06 199 GLU A O 1
ATOM 1578 N N . ASP A 1 200 ? 15.336 -29.594 -2.131 1 98.62 200 ASP A N 1
ATOM 1579 C CA . ASP A 1 200 ? 15.602 -28.359 -2.855 1 98.62 200 ASP A CA 1
ATOM 1580 C C . ASP A 1 200 ? 15.43 -27.141 -1.947 1 98.62 200 ASP A C 1
ATOM 1582 O O . ASP A 1 200 ? 16.172 -26.156 -2.066 1 98.62 200 ASP A O 1
ATOM 1586 N N . ARG A 1 201 ? 14.422 -27.156 -1.03 1 98.69 201 ARG A N 1
ATOM 1587 C CA . ARG A 1 201 ? 14.203 -26.062 -0.096 1 98.69 201 ARG A CA 1
ATOM 1588 C C . ARG A 1 201 ? 15.414 -25.859 0.806 1 98.69 201 ARG A C 1
ATOM 1590 O O . ARG A 1 201 ? 15.852 -24.719 1.014 1 98.69 201 ARG A O 1
ATOM 1597 N N . VAL A 1 202 ? 15.938 -26.922 1.324 1 98.62 202 VAL A N 1
ATOM 1598 C CA . VAL A 1 202 ? 17.078 -26.875 2.229 1 98.62 202 VAL A CA 1
ATOM 1599 C C . VAL A 1 202 ? 18.297 -26.328 1.487 1 98.62 202 VAL A C 1
ATOM 1601 O O . VAL A 1 202 ? 18.984 -25.422 1.985 1 98.62 202 VAL A O 1
ATOM 1604 N N . LYS A 1 203 ? 18.547 -26.875 0.312 1 98.75 203 LYS A N 1
ATOM 1605 C CA . LYS A 1 203 ? 19.672 -26.406 -0.482 1 98.75 203 LYS A CA 1
ATOM 1606 C C . LYS A 1 203 ? 19.531 -24.922 -0.832 1 98.75 203 LYS A C 1
ATOM 1608 O O . LYS A 1 203 ? 20.5 -24.172 -0.801 1 98.75 203 LYS A O 1
ATOM 1613 N N . LEU A 1 204 ? 18.359 -24.547 -1.209 1 98.88 204 LEU A N 1
ATOM 1614 C CA . LEU A 1 204 ? 18.094 -23.141 -1.528 1 98.88 204 LEU A CA 1
ATOM 1615 C C . LEU A 1 204 ? 18.406 -22.25 -0.334 1 98.88 204 LEU A C 1
ATOM 1617 O O . LEU A 1 204 ? 18.984 -21.172 -0.495 1 98.88 204 LEU A O 1
ATOM 1621 N N . LEU A 1 205 ? 17.984 -22.609 0.876 1 98.81 205 LEU A N 1
ATOM 1622 C CA . LEU A 1 205 ? 18.234 -21.844 2.086 1 98.81 205 LEU A CA 1
ATOM 1623 C C . LEU A 1 205 ? 19.734 -21.719 2.348 1 98.81 205 LEU A C 1
ATOM 1625 O O . LEU A 1 205 ? 20.219 -20.672 2.754 1 98.81 205 LEU A O 1
ATOM 1629 N N . GLU A 1 206 ? 20.453 -22.828 2.096 1 98.69 206 GLU A N 1
ATOM 1630 C CA . GLU A 1 206 ? 21.906 -22.797 2.246 1 98.69 206 GLU A CA 1
ATOM 1631 C C . GLU A 1 206 ? 22.531 -21.781 1.308 1 98.69 206 GLU A C 1
ATOM 1633 O O . GLU A 1 206 ? 23.422 -21.016 1.714 1 98.69 206 GLU A O 1
ATOM 1638 N N . LEU A 1 207 ? 22.125 -21.797 0.086 1 98.81 207 LEU A N 1
ATOM 1639 C CA . LEU A 1 207 ? 22.625 -20.844 -0.887 1 98.81 207 LEU A CA 1
ATOM 1640 C C . LEU A 1 207 ? 22.281 -19.406 -0.476 1 98.81 207 LEU A C 1
ATOM 1642 O O . LEU A 1 207 ? 23.094 -18.5 -0.648 1 98.81 207 LEU A O 1
ATOM 1646 N N . ALA A 1 208 ? 21.078 -19.219 0.048 1 98.81 208 ALA A N 1
ATOM 1647 C CA . ALA A 1 208 ? 20.641 -17.891 0.474 1 98.81 208 ALA A CA 1
ATOM 1648 C C . ALA A 1 208 ? 21.562 -17.344 1.563 1 98.81 208 ALA A C 1
ATOM 1650 O O . ALA A 1 208 ? 21.938 -16.156 1.53 1 98.81 208 ALA A O 1
ATOM 1651 N N . ARG A 1 209 ? 21.922 -18.141 2.525 1 98.56 209 ARG A N 1
ATOM 1652 C CA . ARG A 1 209 ? 22.797 -17.75 3.619 1 98.56 209 ARG A CA 1
ATOM 1653 C C . ARG A 1 209 ? 24.203 -17.469 3.115 1 98.56 209 ARG A C 1
ATOM 1655 O O . ARG A 1 209 ? 24.812 -16.469 3.494 1 98.56 209 ARG A O 1
ATOM 1662 N N . LYS A 1 210 ? 24.672 -18.312 2.201 1 98.25 210 LYS A N 1
ATOM 1663 C CA . LYS A 1 210 ? 26.031 -18.203 1.682 1 98.25 210 LYS A CA 1
ATOM 1664 C C . LYS A 1 210 ? 26.203 -16.906 0.874 1 98.25 210 LYS A C 1
ATOM 1666 O O . LYS A 1 210 ? 27.25 -16.266 0.941 1 98.25 210 LYS A O 1
ATOM 1671 N N . TYR A 1 211 ? 25.203 -16.469 0.158 1 98.12 211 TYR A N 1
ATOM 1672 C CA . TYR A 1 211 ? 25.391 -15.406 -0.816 1 98.12 211 TYR A CA 1
ATOM 1673 C C . TYR A 1 211 ? 24.609 -14.156 -0.409 1 98.12 211 TYR A C 1
ATOM 1675 O O . TYR A 1 211 ? 24.469 -13.219 -1.195 1 98.12 211 TYR A O 1
ATOM 1683 N N . ASP A 1 212 ? 24 -14.078 0.812 1 97.75 212 ASP A N 1
ATOM 1684 C CA . ASP A 1 212 ? 23.234 -12.945 1.306 1 97.75 212 ASP A CA 1
ATOM 1685 C C . ASP A 1 212 ? 22.031 -12.672 0.408 1 97.75 212 ASP A C 1
ATOM 1687 O O . ASP A 1 212 ? 21.859 -11.555 -0.09 1 97.75 212 ASP A O 1
ATOM 1691 N N . MET A 1 213 ? 21.281 -13.742 0.227 1 98.81 213 MET A N 1
ATOM 1692 C CA . MET A 1 213 ? 20.094 -13.711 -0.632 1 98.81 213 MET A CA 1
ATOM 1693 C C . MET A 1 213 ? 18.812 -13.797 0.195 1 98.81 213 MET A C 1
ATOM 1695 O O . MET A 1 213 ? 18.734 -14.586 1.14 1 98.81 213 MET A O 1
ATOM 1699 N N . LEU A 1 214 ? 17.875 -12.875 -0.045 1 98.94 214 LEU A N 1
ATOM 1700 C CA . LEU A 1 214 ? 16.547 -12.977 0.557 1 98.94 214 LEU A CA 1
ATOM 1701 C C . LEU A 1 214 ? 15.633 -13.875 -0.276 1 98.94 214 LEU A C 1
ATOM 1703 O O . LEU A 1 214 ? 15.492 -13.672 -1.484 1 98.94 214 LEU A O 1
ATOM 1707 N N . ILE A 1 215 ? 15.094 -14.922 0.344 1 98.94 215 ILE A N 1
ATOM 1708 C CA . ILE A 1 215 ? 14.094 -15.766 -0.306 1 98.94 215 ILE A CA 1
ATOM 1709 C C . ILE A 1 215 ? 12.695 -15.258 0.038 1 98.94 215 ILE A C 1
ATOM 1711 O O . ILE A 1 215 ? 12.328 -15.188 1.212 1 98.94 215 ILE A O 1
ATOM 1715 N N . VAL A 1 216 ? 11.953 -14.859 -0.928 1 98.94 216 VAL A N 1
ATOM 1716 C CA . VAL A 1 216 ? 10.555 -14.477 -0.742 1 98.94 216 VAL A CA 1
ATOM 1717 C C . VAL A 1 216 ? 9.648 -15.547 -1.35 1 98.94 216 VAL A C 1
ATOM 1719 O O .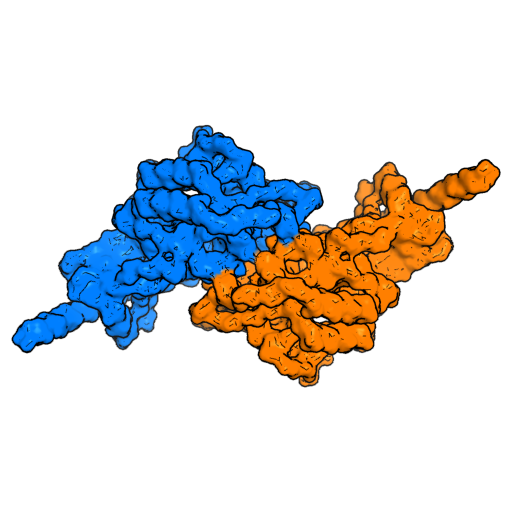 VAL A 1 216 ? 9.648 -15.758 -2.564 1 98.94 216 VAL A O 1
ATOM 1722 N N . SER A 1 217 ? 8.891 -16.203 -0.512 1 98.81 217 SER A N 1
ATOM 1723 C CA . SER A 1 217 ? 7.91 -17.203 -0.932 1 98.81 217 SER A CA 1
ATOM 1724 C C . SER A 1 217 ? 6.5 -16.625 -0.905 1 98.81 217 SER A C 1
ATOM 1726 O O . SER A 1 217 ? 6.027 -16.172 0.139 1 98.81 217 SER A O 1
ATOM 1728 N N . ASP A 1 218 ? 5.871 -16.625 -2.029 1 98.5 218 ASP A N 1
ATOM 1729 C CA . ASP A 1 218 ? 4.426 -16.406 -2.004 1 98.5 218 ASP A CA 1
ATOM 1730 C C . ASP A 1 218 ? 3.695 -17.688 -1.589 1 98.5 218 ASP A C 1
ATOM 1732 O O . ASP A 1 218 ? 3.443 -18.562 -2.418 1 98.5 218 ASP A O 1
ATOM 1736 N N . ASP A 1 219 ? 3.377 -17.75 -0.33 1 98.38 219 ASP A N 1
ATOM 1737 C CA . ASP A 1 219 ? 2.654 -18.891 0.218 1 98.38 219 ASP A CA 1
ATOM 1738 C C . ASP A 1 219 ? 1.151 -18.625 0.254 1 98.38 219 ASP A C 1
ATOM 1740 O O . ASP A 1 219 ? 0.523 -18.734 1.31 1 98.38 219 ASP A O 1
ATOM 1744 N N . VAL A 1 220 ? 0.561 -18.391 -0.888 1 97.81 220 VAL A N 1
ATOM 1745 C CA . VAL A 1 220 ? -0.791 -17.859 -0.977 1 97.81 220 VAL A CA 1
ATOM 1746 C C . VAL A 1 220 ? -1.782 -18.984 -1.258 1 97.81 220 VAL A C 1
ATOM 1748 O O . VAL A 1 220 ? -2.992 -18.812 -1.09 1 97.81 220 VAL A O 1
ATOM 1751 N N . TYR A 1 221 ? -1.31 -20.219 -1.608 1 97.56 221 TYR A N 1
ATOM 1752 C CA . TYR A 1 221 ? -2.188 -21.328 -1.933 1 97.56 221 TYR A CA 1
ATOM 1753 C C . TYR A 1 221 ? -2.066 -22.438 -0.893 1 97.56 221 TYR A C 1
ATOM 1755 O O . TYR A 1 221 ? -2.742 -23.469 -0.988 1 97.56 221 TYR A O 1
ATOM 1763 N N . ASP A 1 222 ? -1.252 -22.234 0.128 1 95.81 222 ASP A N 1
ATOM 1764 C CA . ASP A 1 222 ? -0.8 -23.281 1.038 1 95.81 222 ASP A CA 1
ATOM 1765 C C . ASP A 1 222 ? -1.977 -23.891 1.786 1 95.81 222 ASP A C 1
ATOM 1767 O O . ASP A 1 222 ? -1.927 -25.062 2.17 1 95.81 222 ASP A O 1
ATOM 1771 N N . PHE A 1 223 ? -3.027 -23.172 1.937 1 96.19 223 PHE A N 1
ATOM 1772 C CA . PHE A 1 223 ? -4.121 -23.656 2.771 1 96.19 223 PHE A CA 1
ATOM 1773 C C . PHE A 1 223 ? -5.25 -24.203 1.916 1 96.19 223 PHE A C 1
ATOM 1775 O O . PHE A 1 223 ? -6.285 -24.625 2.439 1 96.19 223 PHE A O 1
ATOM 1782 N N . LEU A 1 224 ? -5.047 -24.188 0.636 1 96.81 224 LEU A N 1
ATOM 1783 C CA . LEU A 1 224 ? -5.965 -24.812 -0.31 1 96.81 224 LEU A CA 1
ATOM 1784 C C . LEU A 1 224 ? -5.488 -26.219 -0.677 1 96.81 224 LEU A C 1
ATOM 1786 O O . LEU A 1 224 ? -5.207 -26.5 -1.845 1 96.81 224 LEU A O 1
ATOM 1790 N N . GLU A 1 225 ? -5.453 -27.109 0.298 1 93.81 225 GLU A N 1
ATOM 1791 C CA . GLU A 1 225 ? -4.984 -28.484 0.18 1 93.81 225 GLU A CA 1
ATOM 1792 C C . GLU A 1 225 ? -6.137 -29.438 -0.146 1 93.81 225 GLU A C 1
ATOM 1794 O O . GLU A 1 225 ? -6.488 -30.297 0.666 1 93.81 225 GLU A O 1
ATOM 1799 N N . HIS A 1 226 ? -6.645 -29.359 -1.369 1 90.88 226 HIS A N 1
ATOM 1800 C CA . HIS A 1 226 ? -7.855 -30.031 -1.811 1 90.88 226 HIS A CA 1
ATOM 1801 C C . HIS A 1 226 ? -7.812 -31.516 -1.474 1 90.88 226 HIS A C 1
ATOM 1803 O O . HIS A 1 226 ? -8.797 -32.094 -0.98 1 90.88 226 HIS A O 1
ATOM 1809 N N . SER A 1 227 ? -6.676 -32.188 -1.879 1 89.69 227 SER A N 1
ATOM 1810 C CA . SER A 1 227 ? -6.656 -33.625 -1.824 1 89.69 227 SER A CA 1
ATOM 1811 C C . SER A 1 227 ? -5.32 -34.156 -1.296 1 89.69 227 SER A C 1
ATOM 1813 O O . SER A 1 227 ? -4.922 -35.281 -1.591 1 89.69 227 SER A O 1
ATOM 1815 N N . ILE A 1 228 ? -4.598 -33.344 -0.702 1 90.5 228 ILE A N 1
ATOM 1816 C CA . ILE A 1 228 ? -3.332 -33.75 -0.095 1 90.5 228 ILE A CA 1
ATOM 1817 C C . ILE A 1 228 ? -3.385 -33.5 1.412 1 90.5 228 ILE A C 1
ATOM 1819 O O . ILE A 1 228 ? -3.902 -32.5 1.866 1 90.5 228 ILE A O 1
ATOM 1823 N N . GLU A 1 229 ? -2.93 -34.531 2.096 1 91.25 229 GLU A N 1
ATOM 1824 C CA . GLU A 1 229 ? -2.838 -34.344 3.541 1 91.25 229 GLU A CA 1
ATOM 1825 C C . GLU A 1 229 ? -1.693 -33.406 3.912 1 91.25 229 GLU A C 1
ATOM 1827 O O . GLU A 1 229 ? -0.622 -33.469 3.307 1 91.25 229 GLU A O 1
ATOM 1832 N N . ARG A 1 230 ? -1.952 -32.625 4.906 1 90.5 230 ARG A N 1
ATOM 1833 C CA . ARG A 1 230 ? -0.983 -31.625 5.328 1 90.5 230 ARG A CA 1
ATOM 1834 C C . ARG A 1 230 ? 0.36 -32.281 5.668 1 90.5 230 ARG A C 1
ATOM 1836 O O . ARG A 1 230 ? 1.414 -31.719 5.344 1 90.5 230 ARG A O 1
ATOM 1843 N N . GLU A 1 231 ? 0.372 -33.406 6.234 1 90.5 231 GLU A N 1
ATOM 1844 C CA . GLU A 1 231 ? 1.581 -34.062 6.695 1 90.5 231 GLU A CA 1
ATOM 1845 C C . GLU A 1 231 ? 2.482 -34.438 5.52 1 90.5 231 GLU A C 1
ATOM 1847 O O . GLU A 1 231 ? 3.682 -34.688 5.699 1 90.5 231 GLU A O 1
ATOM 1852 N N . ASN A 1 232 ? 1.891 -34.438 4.371 1 92.69 232 ASN A N 1
ATOM 1853 C CA . ASN A 1 232 ? 2.646 -34.844 3.188 1 92.69 232 ASN A CA 1
ATOM 1854 C C . ASN A 1 232 ? 3.26 -33.656 2.479 1 92.69 232 ASN A C 1
ATOM 1856 O O . ASN A 1 232 ? 3.963 -33.781 1.479 1 92.69 232 ASN A O 1
ATOM 1860 N N . LEU A 1 233 ? 2.979 -32.5 2.92 1 95.12 233 LEU A N 1
ATOM 1861 C CA . LEU A 1 233 ? 3.574 -31.281 2.369 1 95.12 233 LEU A CA 1
ATOM 1862 C C . LEU A 1 233 ? 4.855 -30.922 3.115 1 95.12 233 LEU A C 1
ATOM 1864 O O . LEU A 1 233 ? 4.934 -31.078 4.336 1 95.12 233 LEU A O 1
ATOM 1868 N N . PRO A 1 234 ? 5.926 -30.531 2.348 1 96.31 234 PRO A N 1
ATOM 1869 C CA . PRO A 1 234 ? 7.125 -30.031 3.033 1 96.31 234 PRO A CA 1
ATOM 1870 C C . PRO A 1 234 ? 6.859 -28.766 3.846 1 96.31 234 PRO A C 1
ATOM 1872 O O . PRO A 1 234 ? 5.918 -28.031 3.549 1 96.31 234 PRO A O 1
ATOM 1875 N N . PRO A 1 235 ? 7.68 -28.516 4.922 1 96.69 235 PRO A N 1
ATOM 1876 C CA . PRO A 1 235 ? 7.551 -27.25 5.637 1 96.69 235 PRO A CA 1
ATOM 1877 C C . PRO A 1 235 ? 7.812 -26.031 4.746 1 96.69 235 PRO A C 1
ATOM 1879 O O . PRO A 1 235 ? 8.547 -26.141 3.76 1 96.69 235 PRO A O 1
ATOM 1882 N N . ARG A 1 236 ? 7.172 -24.938 5.07 1 97.75 236 ARG A N 1
ATOM 1883 C CA . ARG A 1 236 ? 7.461 -23.703 4.348 1 97.75 236 ARG A CA 1
ATOM 1884 C C . ARG A 1 236 ? 8.906 -23.266 4.566 1 97.75 236 ARG A C 1
ATOM 1886 O O . ARG A 1 236 ? 9.531 -23.641 5.559 1 97.75 236 ARG A O 1
ATOM 1893 N N . MET A 1 237 ? 9.453 -22.438 3.641 1 98.5 237 MET A N 1
ATOM 1894 C CA . MET A 1 237 ? 10.828 -21.938 3.727 1 98.5 237 MET A CA 1
ATOM 1895 C C . MET A 1 237 ? 11.07 -21.234 5.055 1 98.5 237 MET A C 1
ATOM 1897 O O . MET A 1 237 ? 12.141 -21.375 5.652 1 98.5 237 MET A O 1
ATOM 1901 N N . VAL A 1 238 ? 10.055 -20.453 5.5 1 98.69 238 VAL A N 1
ATOM 1902 C CA . VAL A 1 238 ? 10.203 -19.625 6.695 1 98.69 238 VAL A CA 1
ATOM 1903 C C . VAL A 1 238 ? 10.344 -20.516 7.926 1 98.69 238 VAL A C 1
ATOM 1905 O O . VAL A 1 238 ? 11.062 -20.188 8.867 1 98.69 238 VAL A O 1
ATOM 1908 N N . THR A 1 239 ? 9.633 -21.625 7.973 1 97.81 239 THR A N 1
ATOM 1909 C CA . THR A 1 239 ? 9.75 -22.578 9.07 1 97.81 239 THR A CA 1
ATOM 1910 C C . THR A 1 239 ? 11.164 -23.156 9.133 1 97.81 239 THR A C 1
ATOM 1912 O O . THR A 1 239 ? 11.766 -23.234 10.211 1 97.81 239 THR A O 1
ATOM 1915 N N . LEU A 1 240 ? 11.695 -23.562 7.973 1 98 240 LEU A N 1
ATOM 1916 C CA . LEU A 1 240 ? 13.047 -24.094 7.902 1 98 240 LEU A CA 1
ATOM 1917 C C . LEU A 1 240 ? 14.062 -23.062 8.367 1 98 240 LEU A C 1
ATOM 1919 O O . LEU A 1 240 ? 15.008 -23.375 9.094 1 98 240 LEU A O 1
ATOM 1923 N N . ASP A 1 241 ? 13.875 -21.844 7.93 1 98.5 241 ASP A N 1
ATOM 1924 C CA . ASP A 1 241 ? 14.773 -20.766 8.32 1 98.5 241 ASP A CA 1
ATOM 1925 C C . ASP A 1 241 ? 14.703 -20.516 9.828 1 98.5 241 ASP A C 1
ATOM 1927 O O . ASP A 1 241 ? 15.742 -20.406 10.484 1 98.5 241 ASP A O 1
ATOM 1931 N N . ARG A 1 242 ? 13.5 -20.422 10.352 1 97.25 242 ARG A N 1
ATOM 1932 C CA . ARG A 1 242 ? 13.281 -20.141 11.766 1 97.25 242 ARG A CA 1
ATOM 1933 C C . ARG A 1 242 ? 13.953 -21.188 12.641 1 97.25 242 ARG A C 1
ATOM 1935 O O . ARG A 1 242 ? 14.539 -20.859 13.672 1 97.25 242 ARG A O 1
ATOM 1942 N N . GLU A 1 243 ? 13.93 -22.406 12.234 1 96.12 243 GLU A N 1
ATOM 1943 C CA . GLU A 1 243 ? 14.461 -23.516 13.023 1 96.12 243 GLU A CA 1
ATOM 1944 C C . GLU A 1 243 ? 15.984 -23.516 13.031 1 96.12 243 GLU A C 1
ATOM 1946 O O . GLU A 1 243 ? 16.609 -24.094 13.922 1 96.12 243 GLU A O 1
ATOM 1951 N N . THR A 1 244 ? 16.609 -22.797 12.062 1 95.88 244 THR A N 1
ATOM 1952 C CA . THR A 1 244 ? 18.062 -22.859 11.938 1 95.88 244 THR A CA 1
ATOM 1953 C C . THR A 1 244 ? 18.641 -21.453 11.742 1 95.88 244 THR A C 1
ATOM 1955 O O . THR A 1 244 ? 19.672 -21.297 11.07 1 95.88 244 THR A O 1
ATOM 1958 N N . VAL A 1 245 ? 18.031 -20.484 12.258 1 94.62 245 VAL A N 1
ATOM 1959 C CA . VAL A 1 245 ? 18.391 -19.094 11.977 1 94.62 245 VAL A CA 1
ATOM 1960 C C . VAL A 1 245 ? 19.812 -18.828 12.445 1 94.62 245 VAL A C 1
ATOM 1962 O O . VAL A 1 245 ? 20.219 -19.297 13.508 1 94.62 245 VAL A O 1
ATOM 1965 N N . THR A 1 246 ? 20.625 -18.078 11.641 1 93.19 246 THR A N 1
ATOM 1966 C CA . THR A 1 246 ? 22.031 -17.844 11.945 1 93.19 246 THR A CA 1
ATOM 1967 C C . THR A 1 246 ? 22.328 -16.344 11.93 1 93.19 246 THR A C 1
ATOM 1969 O O . THR A 1 246 ? 23.469 -15.938 12.164 1 93.19 246 THR A O 1
ATOM 1972 N N . SER A 1 247 ? 21.438 -15.523 11.57 1 96.31 247 SER A N 1
ATOM 1973 C CA . SER A 1 247 ? 21.641 -14.078 11.492 1 96.31 247 SER A CA 1
ATOM 1974 C C . SER A 1 247 ? 20.484 -13.328 12.156 1 96.31 247 SER A C 1
ATOM 1976 O O . SER A 1 247 ? 19.438 -13.914 12.445 1 96.31 247 SER A O 1
ATOM 1978 N N . THR A 1 248 ? 20.625 -12.039 12.367 1 97 248 THR A N 1
ATOM 1979 C CA . THR A 1 248 ? 19.656 -11.203 13.07 1 97 248 THR A CA 1
ATOM 1980 C C . THR A 1 248 ? 18.344 -11.141 12.305 1 97 248 THR A C 1
ATOM 1982 O O . THR A 1 248 ? 17.266 -11.172 12.914 1 97 248 THR A O 1
ATOM 1985 N N . HIS A 1 249 ? 18.359 -11.055 11.023 1 97.94 249 HIS A N 1
ATOM 1986 C CA . HIS A 1 249 ? 17.156 -10.828 10.227 1 97.94 249 HIS A CA 1
ATOM 1987 C C . HIS A 1 249 ? 16.688 -12.109 9.555 1 97.94 249 HIS A C 1
ATOM 1989 O O . HIS A 1 249 ? 15.539 -12.195 9.117 1 97.94 249 HIS A O 1
ATOM 1995 N N . GLY A 1 250 ? 17.547 -13.164 9.484 1 98.38 250 GLY A N 1
ATOM 1996 C CA . GLY A 1 250 ? 17.234 -14.352 8.711 1 98.38 250 GLY A CA 1
ATOM 1997 C C . GLY A 1 250 ? 17.281 -14.117 7.211 1 98.38 250 GLY A C 1
ATOM 1998 O O . GLY A 1 250 ? 17.891 -13.141 6.75 1 98.38 250 GLY A O 1
ATOM 1999 N N . ASN A 1 251 ? 16.75 -15.164 6.395 1 98.81 251 ASN A N 1
ATOM 2000 C CA . ASN A 1 251 ? 16.906 -15.086 4.949 1 98.81 251 ASN A CA 1
ATOM 2001 C C . ASN A 1 251 ? 15.594 -15.375 4.219 1 98.81 251 ASN A C 1
ATOM 2003 O O . ASN A 1 251 ? 15.594 -15.609 3.01 1 98.81 251 ASN A O 1
ATOM 2007 N N . THR A 1 252 ? 14.477 -15.406 4.977 1 98.88 252 THR A N 1
ATOM 2008 C CA . THR A 1 252 ? 13.242 -15.789 4.293 1 98.88 252 THR A CA 1
ATOM 2009 C C . THR A 1 252 ? 12.086 -14.906 4.742 1 98.88 252 THR A C 1
ATOM 2011 O O . THR A 1 252 ? 12.031 -14.477 5.895 1 98.88 252 THR A O 1
ATOM 2014 N N . VAL A 1 253 ? 11.219 -14.578 3.852 1 98.94 253 VAL A N 1
ATOM 2015 C CA . VAL A 1 253 ? 9.906 -13.992 4.109 1 98.94 253 VAL A CA 1
ATOM 2016 C C . VAL A 1 253 ? 8.82 -14.844 3.449 1 98.94 253 VAL A C 1
ATOM 2018 O O . VAL A 1 253 ? 8.883 -15.117 2.246 1 98.94 253 VAL A O 1
ATOM 2021 N N . SER A 1 254 ? 7.938 -15.359 4.273 1 98.88 254 SER A N 1
ATOM 2022 C CA . SER A 1 254 ? 6.703 -15.938 3.754 1 98.88 254 SER A CA 1
ATOM 2023 C C . SER A 1 254 ? 5.641 -14.867 3.529 1 98.88 254 SER A C 1
ATOM 2025 O O . SER A 1 254 ? 5.164 -14.25 4.484 1 98.88 254 SER A O 1
ATOM 2027 N N . ASN A 1 255 ? 5.332 -14.609 2.283 1 98.88 255 ASN A N 1
ATOM 2028 C CA . ASN A 1 255 ? 4.363 -13.602 1.871 1 98.88 255 ASN A CA 1
ATOM 2029 C C . ASN A 1 255 ? 2.988 -14.211 1.62 1 98.88 255 ASN A C 1
ATOM 2031 O O . ASN A 1 255 ? 2.76 -14.828 0.58 1 98.88 255 ASN A O 1
ATOM 2035 N N . LEU A 1 256 ? 2.047 -13.977 2.549 1 98.69 256 LEU A N 1
ATOM 2036 C CA . LEU A 1 256 ? 0.745 -14.633 2.518 1 98.69 256 LEU A CA 1
ATOM 2037 C C . LEU A 1 256 ? -0.362 -13.633 2.201 1 98.69 256 LEU A C 1
ATOM 2039 O O . LEU A 1 256 ? -0.145 -12.422 2.264 1 98.69 256 LEU A O 1
ATOM 2043 N N . SER A 1 257 ? -1.52 -14.125 1.873 1 98 257 SER A N 1
ATOM 2044 C CA . SER A 1 257 ? -2.645 -13.281 1.484 1 98 257 SER A CA 1
ATOM 2045 C C . SER A 1 257 ? -3.975 -13.977 1.759 1 98 257 SER A C 1
ATOM 2047 O O . SER A 1 257 ? -4.066 -15.203 1.7 1 98 257 SER A O 1
ATOM 2049 N N . CYS A 1 258 ? -4.977 -13.234 2.01 1 98 258 CYS A N 1
ATOM 2050 C CA . CYS A 1 258 ? -6.34 -13.742 2.111 1 98 258 CYS A CA 1
ATOM 2051 C C . CYS A 1 258 ? -7.039 -13.703 0.756 1 98 258 CYS A C 1
ATOM 2053 O O . CYS A 1 258 ? -8.172 -14.18 0.623 1 98 258 CYS A O 1
ATOM 2055 N N . SER A 1 259 ? -6.395 -13.266 -0.271 1 97.31 259 SER A N 1
ATOM 2056 C CA . SER A 1 259 ? -7.016 -13.023 -1.568 1 97.31 259 SER A CA 1
ATOM 2057 C C . SER A 1 259 ? -7.582 -14.312 -2.158 1 97.31 259 SER A C 1
ATOM 2059 O O . SER A 1 259 ? -8.633 -14.297 -2.805 1 97.31 259 SER A O 1
ATOM 2061 N N . LYS A 1 260 ? -6.82 -15.438 -1.952 1 97.5 260 LYS A N 1
ATOM 2062 C CA . LYS A 1 260 ? -7.238 -16.719 -2.523 1 97.5 260 LYS A CA 1
ATOM 2063 C C . LYS A 1 260 ? -8.164 -17.469 -1.569 1 97.5 260 LYS A C 1
ATOM 2065 O O . LYS A 1 260 ? -8.734 -18.5 -1.934 1 97.5 260 LYS A O 1
ATOM 2070 N N . LEU A 1 261 ? -8.328 -16.922 -0.388 1 97.56 261 LEU A N 1
ATOM 2071 C CA . LEU A 1 261 ? -9.07 -17.594 0.667 1 97.56 261 LEU A CA 1
ATOM 2072 C C . LEU A 1 261 ? -10.391 -16.891 0.949 1 97.56 261 LEU A C 1
ATOM 2074 O O . LEU A 1 261 ? -11.445 -17.531 1.011 1 97.56 261 LEU A O 1
ATOM 2078 N N . LEU A 1 262 ? -10.367 -15.539 1.078 1 98.06 262 LEU A N 1
ATOM 2079 C CA . LEU A 1 262 ? -11.531 -14.789 1.514 1 98.06 262 LEU A CA 1
ATOM 2080 C C . LEU A 1 262 ? -11.977 -13.797 0.438 1 98.06 262 LEU A C 1
ATOM 2082 O O . LEU A 1 262 ? -13.047 -13.203 0.542 1 98.06 262 LEU A O 1
ATOM 2086 N N . GLY A 1 263 ? -11.219 -13.664 -0.614 1 97 263 GLY A N 1
ATOM 2087 C CA . GLY A 1 263 ? -11.477 -12.688 -1.656 1 97 263 GLY A CA 1
ATOM 2088 C C . GLY A 1 263 ? -10.461 -11.562 -1.692 1 97 263 GLY A C 1
ATOM 2089 O O . GLY A 1 263 ? -10.109 -11 -0.651 1 97 263 GLY A O 1
ATOM 2090 N N . PRO A 1 264 ? -10 -11.227 -2.893 1 97.31 264 PRO A N 1
ATOM 2091 C CA . PRO A 1 264 ? -8.93 -10.234 -3.025 1 97.31 264 PRO A CA 1
ATOM 2092 C C . PRO A 1 264 ? -9.391 -8.82 -2.699 1 97.31 264 PRO A C 1
ATOM 2094 O O . PRO A 1 264 ? -8.57 -7.957 -2.373 1 97.31 264 PRO A O 1
ATOM 2097 N N . GLY A 1 265 ? -10.703 -8.523 -2.744 1 97.81 265 GLY A N 1
ATOM 2098 C CA . GLY A 1 265 ? -11.211 -7.188 -2.477 1 97.81 265 GLY A CA 1
ATOM 2099 C C . GLY A 1 265 ? -11.008 -6.75 -1.039 1 97.81 265 GLY A C 1
ATOM 2100 O O . GLY A 1 265 ? -11.031 -5.551 -0.741 1 97.81 265 GLY A O 1
ATOM 2101 N N . LEU A 1 266 ? -10.828 -7.691 -0.142 1 98.19 266 LEU A N 1
ATOM 2102 C CA . LEU A 1 266 ? -10.555 -7.383 1.257 1 98.19 266 LEU A CA 1
ATOM 2103 C C . LEU A 1 266 ? -9.195 -6.707 1.407 1 98.19 266 LEU A C 1
ATOM 2105 O O . LEU A 1 266 ? -8.984 -5.922 2.336 1 98.19 266 LEU A O 1
ATOM 2109 N N . ARG A 1 267 ? -8.305 -7.047 0.532 1 98.38 267 ARG A N 1
ATOM 2110 C CA . ARG A 1 267 ? -6.938 -6.539 0.547 1 98.38 267 ARG A CA 1
ATOM 2111 C C . ARG A 1 267 ? -6.281 -6.773 1.904 1 98.38 267 ARG A C 1
ATOM 2113 O O . ARG A 1 267 ? -5.801 -5.828 2.535 1 98.38 267 ARG A O 1
ATOM 2120 N N . VAL A 1 268 ? -6.215 -8.039 2.32 1 98.69 268 VAL A N 1
ATOM 2121 C CA . VAL A 1 268 ? -5.582 -8.43 3.576 1 98.69 268 VAL A CA 1
ATOM 2122 C C . VAL A 1 268 ? -4.555 -9.531 3.318 1 98.69 268 VAL A C 1
ATOM 2124 O O . VAL A 1 268 ? -4.805 -10.453 2.539 1 98.69 268 VAL A O 1
ATOM 2127 N N . GLY A 1 269 ? -3.432 -9.422 3.836 1 98.62 269 GLY A N 1
ATOM 2128 C CA . GLY A 1 269 ? -2.379 -10.422 3.885 1 98.62 269 GLY A CA 1
ATOM 2129 C C . GLY A 1 269 ? -1.483 -10.289 5.102 1 98.62 269 GLY A C 1
ATOM 2130 O O . GLY A 1 269 ? -1.774 -9.508 6.012 1 98.62 269 GLY A O 1
ATOM 2131 N N . TRP A 1 270 ? -0.491 -11.078 5.18 1 98.88 270 TRP A N 1
ATOM 2132 C CA . TRP A 1 270 ? 0.527 -10.961 6.219 1 98.88 270 TRP A CA 1
ATOM 2133 C C . TRP A 1 270 ? 1.852 -11.562 5.754 1 98.88 270 TRP A C 1
ATOM 2135 O O . TRP A 1 270 ? 1.895 -12.297 4.77 1 98.88 270 TRP A O 1
ATOM 2145 N N . GLN A 1 271 ? 2.871 -11.125 6.371 1 98.94 271 GLN A N 1
ATOM 2146 C CA . GLN A 1 271 ? 4.215 -11.664 6.191 1 98.94 271 GLN A CA 1
ATOM 2147 C C . GLN A 1 271 ? 4.695 -12.391 7.449 1 98.94 271 GLN A C 1
ATOM 2149 O O . GLN A 1 271 ? 4.48 -11.906 8.562 1 98.94 271 GLN A O 1
ATOM 2154 N N . GLU A 1 272 ? 5.172 -13.539 7.254 1 98.88 272 GLU A N 1
ATOM 2155 C CA . GLU A 1 272 ? 5.855 -14.281 8.312 1 98.88 272 GLU A CA 1
ATOM 2156 C C . GLU A 1 272 ? 7.359 -14.328 8.062 1 98.88 272 GLU A C 1
ATOM 2158 O O . GLU A 1 272 ? 7.805 -14.617 6.949 1 98.88 272 GLU A O 1
ATOM 2163 N N . THR A 1 273 ? 8.117 -13.992 9.055 1 98.75 273 THR A N 1
ATOM 2164 C CA . THR A 1 273 ? 9.57 -13.984 8.938 1 98.75 273 THR A CA 1
ATOM 2165 C C . THR A 1 273 ? 10.195 -14.953 9.938 1 98.75 273 THR A C 1
ATOM 2167 O O . THR A 1 273 ? 9.523 -15.43 10.859 1 98.75 273 THR A O 1
ATOM 2170 N N . ALA A 1 274 ? 11.477 -15.281 9.672 1 97.75 274 ALA A N 1
ATOM 2171 C CA . ALA A 1 274 ? 12.203 -16.203 10.555 1 97.75 274 ALA A CA 1
ATOM 2172 C C . ALA A 1 274 ? 12.516 -15.539 11.891 1 97.75 274 ALA A C 1
ATOM 2174 O O . ALA A 1 274 ? 12.672 -16.219 12.906 1 97.75 274 ALA A O 1
ATOM 2175 N N . THR A 1 275 ? 12.617 -14.203 11.891 1 97.94 275 THR A N 1
ATOM 2176 C CA . THR A 1 275 ? 12.969 -13.453 13.094 1 97.94 275 THR A CA 1
ATOM 2177 C C . THR A 1 275 ? 12.07 -12.227 13.25 1 97.94 275 THR A C 1
ATOM 2179 O O . THR A 1 275 ? 11.523 -11.727 12.266 1 97.94 275 THR A O 1
ATOM 2182 N N . GLY A 1 276 ? 11.977 -11.766 14.477 1 98.12 276 GLY A N 1
ATOM 2183 C CA . GLY A 1 276 ? 11.219 -10.562 14.742 1 98.12 276 GLY A CA 1
ATOM 2184 C C . GLY A 1 276 ? 11.852 -9.312 14.156 1 98.12 276 GLY A C 1
ATOM 2185 O O . GLY A 1 276 ? 11.164 -8.352 13.82 1 98.12 276 GLY A O 1
ATOM 2186 N N . ALA A 1 277 ? 13.156 -9.297 13.984 1 98.06 277 ALA A N 1
ATOM 2187 C CA . ALA A 1 277 ? 13.875 -8.141 13.445 1 98.06 277 ALA A CA 1
ATOM 2188 C C . ALA A 1 277 ? 13.445 -7.848 12.016 1 98.06 277 ALA A C 1
ATOM 2190 O O . ALA A 1 277 ? 13.258 -6.688 11.641 1 98.06 277 ALA A O 1
ATOM 2191 N N . LEU A 1 278 ? 13.328 -8.906 11.211 1 98.5 278 LEU A N 1
ATOM 2192 C CA . LEU A 1 278 ? 12.938 -8.703 9.82 1 98.5 278 LEU A CA 1
ATOM 2193 C C . LEU A 1 278 ? 11.477 -8.266 9.734 1 98.5 278 LEU A C 1
ATOM 2195 O O . LEU A 1 278 ? 11.141 -7.395 8.93 1 98.5 278 LEU A O 1
ATOM 2199 N N . ALA A 1 279 ? 10.602 -8.852 10.578 1 98.62 279 ALA A N 1
ATOM 2200 C CA . ALA A 1 279 ? 9.203 -8.43 10.609 1 98.62 279 ALA A CA 1
ATOM 2201 C C . ALA A 1 279 ? 9.086 -6.953 10.984 1 98.62 279 ALA A C 1
ATOM 2203 O O . ALA A 1 279 ? 8.297 -6.215 10.391 1 98.62 279 ALA A O 1
ATOM 2204 N N . LEU A 1 280 ? 9.836 -6.574 11.938 1 97.88 280 LEU A N 1
ATOM 2205 C CA . LEU A 1 280 ? 9.828 -5.184 12.375 1 97.88 280 LEU A CA 1
ATOM 2206 C C . LEU A 1 280 ? 10.297 -4.262 11.25 1 97.88 280 LEU A C 1
ATOM 2208 O O . LEU A 1 280 ? 9.711 -3.197 11.031 1 97.88 280 LEU A O 1
ATOM 2212 N N . GLN A 1 281 ? 11.344 -4.617 10.562 1 97.75 281 GLN A N 1
ATOM 2213 C CA . GLN A 1 281 ? 11.828 -3.822 9.445 1 97.75 281 GLN A CA 1
ATOM 2214 C C . GLN A 1 281 ? 10.758 -3.658 8.375 1 97.75 281 GLN A C 1
ATOM 2216 O O . GLN A 1 281 ? 10.578 -2.566 7.832 1 97.75 281 GLN A O 1
ATOM 2221 N N . LEU A 1 282 ? 10.078 -4.746 8.094 1 98.44 282 LEU A N 1
ATOM 2222 C CA . LEU A 1 282 ? 9.047 -4.723 7.059 1 98.44 282 LEU A CA 1
ATOM 2223 C C . LEU A 1 282 ? 7.871 -3.855 7.484 1 98.44 282 LEU A C 1
ATOM 2225 O O . LEU A 1 282 ? 7.152 -3.316 6.641 1 98.44 282 LEU A O 1
ATOM 2229 N N . ALA A 1 283 ? 7.66 -3.695 8.758 1 97.94 283 ALA A N 1
ATOM 2230 C CA . ALA A 1 283 ? 6.531 -2.943 9.297 1 97.94 283 ALA A CA 1
ATOM 2231 C C . ALA A 1 283 ? 6.891 -1.473 9.484 1 97.94 283 ALA A C 1
ATOM 2233 O O . ALA A 1 283 ? 6.02 -0.646 9.773 1 97.94 283 ALA A O 1
ATOM 2234 N N . ASP A 1 284 ? 8.133 -1.131 9.328 1 95.56 284 ASP A N 1
ATOM 2235 C CA . ASP A 1 284 ? 8.625 0.172 9.758 1 95.56 284 ASP A CA 1
ATOM 2236 C C . ASP A 1 284 ? 8.93 1.073 8.57 1 95.56 284 ASP A C 1
ATOM 2238 O O . ASP A 1 284 ? 9.859 1.876 8.609 1 95.56 284 ASP A O 1
ATOM 2242 N N . SER A 1 285 ? 8.234 0.886 7.484 1 95.94 285 SER A N 1
ATOM 2243 C CA . SER A 1 285 ? 8.383 1.817 6.371 1 95.94 285 SER A CA 1
ATOM 2244 C C . SER A 1 285 ? 7.883 3.211 6.746 1 95.94 285 SER A C 1
ATOM 2246 O O . SER A 1 285 ? 7.102 3.363 7.688 1 95.94 285 SER A O 1
ATOM 2248 N N . GLY A 1 286 ? 8.406 4.219 6.023 1 97.31 286 GLY A N 1
ATOM 2249 C CA . GLY A 1 286 ? 7.91 5.566 6.25 1 97.31 286 GLY A CA 1
ATOM 2250 C C . GLY A 1 286 ? 6.406 5.676 6.102 1 97.31 286 GLY A C 1
ATOM 2251 O O . GLY A 1 286 ? 5.75 6.379 6.875 1 97.31 286 GLY A O 1
ATOM 2252 N N . ALA A 1 287 ? 5.816 5.027 5.098 1 97.56 287 ALA A N 1
ATOM 2253 C CA . ALA A 1 287 ? 4.375 5.039 4.875 1 97.56 287 ALA A CA 1
ATOM 2254 C C . ALA A 1 287 ? 3.633 4.418 6.055 1 97.56 287 ALA A C 1
ATOM 2256 O O . ALA A 1 287 ? 2.59 4.926 6.477 1 97.56 287 ALA A O 1
ATOM 2257 N N . SER A 1 288 ? 4.156 3.322 6.609 1 97.06 288 SER A N 1
ATOM 2258 C CA . SER A 1 288 ? 3.537 2.66 7.754 1 97.06 288 SER A CA 1
ATOM 2259 C C . SER A 1 288 ? 3.607 3.535 9 1 97.06 288 SER A C 1
ATOM 2261 O O . SER A 1 288 ? 2.619 3.672 9.727 1 97.06 288 SER A O 1
ATOM 2263 N N . ARG A 1 289 ? 4.738 4.148 9.234 1 95.5 289 ARG A N 1
ATOM 2264 C CA . ARG A 1 289 ? 4.891 5.023 10.391 1 95.5 289 ARG A CA 1
ATOM 2265 C C . ARG A 1 289 ? 3.924 6.199 10.312 1 95.5 289 ARG A C 1
ATOM 2267 O O . ARG A 1 289 ? 3.434 6.672 11.344 1 95.5 289 ARG A O 1
ATOM 2274 N N . SER A 1 290 ? 3.727 6.633 9.133 1 95.25 290 SER A N 1
ATOM 2275 C CA . SER A 1 290 ? 2.871 7.793 8.922 1 95.25 290 SER A CA 1
ATOM 2276 C C . SER A 1 290 ? 1.396 7.406 8.938 1 95.25 290 SER A C 1
ATOM 2278 O O . SER A 1 290 ? 0.567 8.117 9.508 1 95.25 290 SER A O 1
ATOM 2280 N N . GLY A 1 291 ? 1.039 6.32 8.344 1 95.12 291 GLY A N 1
ATOM 2281 C CA . GLY A 1 291 ? -0.352 5.965 8.117 1 95.12 291 GLY A CA 1
ATOM 2282 C C . GLY A 1 291 ? -0.845 4.867 9.039 1 95.12 291 GLY A C 1
ATOM 2283 O O . GLY A 1 291 ? -2.047 4.602 9.109 1 95.12 291 GLY A O 1
ATOM 2284 N N . GLY A 1 292 ? 0.107 4.281 9.812 1 95.69 292 GLY A N 1
ATOM 2285 C CA . GLY A 1 292 ? -0.236 3.018 10.445 1 95.69 292 GLY A CA 1
ATOM 2286 C C . GLY A 1 292 ? -0.235 1.846 9.484 1 95.69 292 GLY A C 1
ATOM 2287 O O . GLY A 1 292 ? 0.052 2.012 8.297 1 95.69 292 GLY A O 1
ATOM 2288 N N . THR A 1 293 ? -0.542 0.668 10.023 1 97.81 293 THR A N 1
ATOM 2289 C CA . THR A 1 293 ? -0.583 -0.522 9.18 1 97.81 293 THR A CA 1
ATOM 2290 C C . THR A 1 293 ? -1.571 -0.339 8.031 1 97.81 293 THR A C 1
ATOM 2292 O O . THR A 1 293 ? -2.58 0.354 8.18 1 97.81 293 THR A O 1
ATOM 2295 N N . PRO A 1 294 ? -1.371 -0.862 6.812 1 97.5 294 PRO A N 1
ATOM 2296 C CA . PRO A 1 294 ? -2.049 -0.492 5.566 1 97.5 294 PRO A CA 1
ATOM 2297 C C . PRO A 1 294 ? -3.461 -1.063 5.473 1 97.5 294 PRO A C 1
ATOM 2299 O O . PRO A 1 294 ? -4.207 -0.725 4.551 1 97.5 294 PRO A O 1
ATOM 2302 N N . ALA A 1 295 ? -3.992 -1.836 6.262 1 98.12 295 ALA A N 1
ATOM 2303 C CA . ALA A 1 295 ? -5.312 -2.459 6.184 1 98.12 295 ALA A CA 1
ATOM 2304 C C . ALA A 1 295 ? -5.871 -2.736 7.574 1 98.12 295 ALA A C 1
ATOM 2306 O O . ALA A 1 295 ? -6.395 -3.822 7.836 1 98.12 295 ALA A O 1
ATOM 2307 N N . HIS A 1 296 ? -5.781 -1.751 8.383 1 98.56 296 HIS A N 1
ATOM 2308 C CA . HIS A 1 296 ? -6.012 -1.93 9.812 1 98.56 296 HIS A CA 1
ATOM 2309 C C . HIS A 1 296 ? -7.402 -2.49 10.086 1 98.56 296 HIS A C 1
ATOM 2311 O O . HIS A 1 296 ? -7.543 -3.58 10.641 1 98.56 296 HIS A O 1
ATOM 2317 N N . LEU A 1 297 ? -8.484 -1.86 9.617 1 98.75 297 LEU A N 1
ATOM 2318 C CA . LEU A 1 297 ? -9.844 -2.338 9.852 1 98.75 297 LEU A CA 1
ATOM 2319 C C . LEU A 1 297 ? -10.031 -3.742 9.281 1 98.75 297 LEU A C 1
ATOM 2321 O O . LEU A 1 297 ? -10.523 -4.633 9.977 1 98.75 297 LEU A O 1
ATOM 2325 N N . ASN A 1 298 ? -9.57 -3.936 8.062 1 98.81 298 ASN A N 1
ATOM 2326 C CA . ASN A 1 298 ? -9.828 -5.199 7.383 1 98.81 298 ASN A CA 1
ATOM 2327 C C . ASN A 1 298 ? -9.086 -6.355 8.047 1 98.81 298 ASN A C 1
ATOM 2329 O O . ASN A 1 298 ? -9.586 -7.48 8.078 1 98.81 298 ASN A O 1
ATOM 2333 N N . THR A 1 299 ? -7.82 -6.117 8.508 1 98.81 299 THR A N 1
ATOM 2334 C CA . THR A 1 299 ? -7.102 -7.184 9.195 1 98.81 299 THR A CA 1
ATOM 2335 C C . THR A 1 299 ? -7.809 -7.566 10.492 1 98.81 299 THR A C 1
ATOM 2337 O O . THR A 1 299 ? -7.812 -8.734 10.883 1 98.81 299 THR A O 1
ATOM 2340 N N . MET A 1 300 ? -8.414 -6.605 11.148 1 98.69 300 MET A N 1
ATOM 2341 C CA . MET A 1 300 ? -9.156 -6.891 12.367 1 98.69 300 MET A CA 1
ATOM 2342 C C . MET A 1 300 ? -10.438 -7.656 12.062 1 98.69 300 MET A C 1
ATOM 2344 O O . MET A 1 300 ? -10.852 -8.523 12.836 1 98.69 300 MET A O 1
ATOM 2348 N N . ILE A 1 301 ? -11.078 -7.34 10.93 1 98.81 301 ILE A N 1
ATOM 2349 C CA . ILE A 1 301 ? -12.234 -8.109 10.492 1 98.81 301 ILE A CA 1
ATOM 2350 C C . ILE A 1 301 ? -11.828 -9.57 10.266 1 98.81 301 ILE A C 1
ATOM 2352 O O . ILE A 1 301 ? -12.516 -10.484 10.711 1 98.81 301 ILE A O 1
ATOM 2356 N N . VAL A 1 302 ? -10.703 -9.797 9.617 1 98.81 302 VAL A N 1
ATOM 2357 C CA . VAL A 1 302 ? -10.203 -11.148 9.375 1 98.81 302 VAL A CA 1
ATOM 2358 C C . VAL A 1 302 ? -9.883 -11.82 10.711 1 98.81 302 VAL A C 1
ATOM 2360 O O . VAL A 1 302 ? -10.18 -13.008 10.898 1 98.81 302 VAL A O 1
ATOM 2363 N N . GLY A 1 303 ? -9.203 -11.031 11.625 1 98.56 303 GLY A N 1
ATOM 2364 C CA . GLY A 1 303 ? -9 -11.562 12.961 1 98.56 303 GLY A CA 1
ATOM 2365 C C . GLY A 1 303 ? -10.289 -12.031 13.625 1 98.56 303 GLY A C 1
ATOM 2366 O O . GLY A 1 303 ? -10.328 -13.102 14.227 1 98.56 303 GLY A O 1
ATOM 2367 N N . GLU A 1 304 ? -11.328 -11.219 13.516 1 98.19 304 GLU A N 1
ATOM 2368 C CA . GLU A 1 304 ? -12.633 -11.57 14.07 1 98.19 304 GLU A CA 1
ATOM 2369 C C . GLU A 1 304 ? -13.195 -12.82 13.398 1 98.19 304 GLU A C 1
ATOM 2371 O O . GLU A 1 304 ? -13.828 -13.648 14.055 1 98.19 304 GLU A O 1
ATOM 2376 N N . MET A 1 305 ? -13.023 -13.008 12.094 1 98.75 305 MET A N 1
ATOM 2377 C CA . MET A 1 305 ? -13.469 -14.203 11.391 1 98.75 305 MET A CA 1
ATOM 2378 C C . MET A 1 305 ? -12.766 -15.445 11.922 1 98.75 305 MET A C 1
ATOM 2380 O O . MET A 1 305 ? -13.383 -16.5 12.055 1 98.75 305 MET A O 1
ATOM 2384 N N . ILE A 1 306 ? -11.445 -15.312 12.18 1 98.69 306 ILE A N 1
ATOM 2385 C CA . ILE A 1 306 ? -10.695 -16.422 12.75 1 98.69 306 ILE A CA 1
ATOM 2386 C C . ILE A 1 306 ? -11.258 -16.781 14.125 1 98.69 306 ILE A C 1
ATOM 2388 O O . ILE A 1 306 ? -11.539 -17.953 14.406 1 98.69 306 ILE A O 1
ATOM 2392 N N . LYS A 1 307 ? -11.438 -15.773 14.914 1 97.38 307 LYS A N 1
ATOM 2393 C CA . LYS A 1 307 ? -11.922 -15.945 16.281 1 97.38 307 LYS A CA 1
ATOM 2394 C C . LYS A 1 307 ? -13.289 -16.625 16.297 1 97.38 307 LYS A C 1
ATOM 2396 O O . LYS A 1 307 ? -13.562 -17.469 17.156 1 97.38 307 LYS A O 1
ATOM 2401 N N . LEU A 1 308 ? -14.133 -16.328 15.328 1 97.69 308 LEU A N 1
ATOM 2402 C CA . LEU A 1 308 ? -15.508 -16.797 15.289 1 97.69 308 LEU A CA 1
ATOM 2403 C C . LEU A 1 308 ? -15.609 -18.125 14.539 1 97.69 308 LEU A C 1
ATOM 2405 O O . LEU A 1 308 ? -16.703 -18.672 14.398 1 97.69 308 LEU A O 1
ATOM 2409 N N . GLY A 1 309 ? -14.516 -18.641 13.977 1 98.19 309 GLY A N 1
ATOM 2410 C CA . GLY A 1 309 ? -14.516 -19.891 13.242 1 98.19 309 GLY A CA 1
ATOM 2411 C C . GLY A 1 309 ? -15.008 -19.75 11.812 1 98.19 309 GLY A C 1
ATOM 2412 O O . GLY A 1 309 ? -15.148 -20.734 11.094 1 98.19 309 GLY A O 1
ATOM 2413 N N . LEU A 1 310 ? -15.258 -18.516 11.398 1 98.62 310 LEU A N 1
ATOM 2414 C CA . LEU A 1 310 ? -15.789 -18.25 10.07 1 98.62 310 LEU A CA 1
ATOM 2415 C C . LEU A 1 310 ? -14.703 -18.438 9.008 1 98.62 310 LEU A C 1
ATOM 2417 O O . LEU A 1 310 ? -15 -18.844 7.883 1 98.62 310 LEU A O 1
ATOM 2421 N N . PHE A 1 311 ? -13.461 -18.141 9.367 1 98.5 311 PHE A N 1
ATOM 2422 C CA . PHE A 1 311 ? -12.336 -18.312 8.453 1 98.5 311 PHE A CA 1
ATOM 2423 C C . PHE A 1 311 ? -12.195 -19.766 8.031 1 98.5 311 PHE A C 1
ATOM 2425 O O . PHE A 1 311 ? -12.133 -20.062 6.84 1 98.5 311 PHE A O 1
ATOM 2432 N N . ASP A 1 312 ? -12.203 -20.672 8.953 1 98 312 ASP A N 1
ATOM 2433 C CA . ASP A 1 312 ? -12.125 -22.094 8.68 1 98 312 ASP A CA 1
ATOM 2434 C C . ASP A 1 312 ? -13.305 -22.578 7.84 1 98 312 ASP A C 1
ATOM 2436 O O . ASP A 1 312 ? -13.141 -23.375 6.926 1 98 312 ASP A O 1
ATOM 2440 N N . LYS A 1 313 ? -14.453 -22.078 8.219 1 98.31 313 LYS A N 1
ATOM 2441 C CA . LYS A 1 313 ? -15.656 -22.453 7.477 1 98.31 313 LYS A CA 1
ATOM 2442 C C . LYS A 1 313 ? -15.492 -22.141 5.988 1 98.31 313 LYS A C 1
ATOM 2444 O O . LYS A 1 313 ? -15.797 -23 5.141 1 98.31 313 LYS A O 1
ATOM 2449 N N . VAL A 1 314 ? -14.992 -21 5.695 1 98.31 314 VAL A N 1
ATOM 2450 C CA . VAL A 1 314 ? -14.844 -20.562 4.312 1 98.31 314 VAL A CA 1
ATOM 2451 C C . VAL A 1 314 ? -13.773 -21.406 3.615 1 98.31 314 VAL A C 1
ATOM 2453 O O . VAL A 1 314 ? -14 -21.906 2.516 1 98.31 314 VAL A O 1
ATOM 2456 N N . VAL A 1 315 ? -12.602 -21.594 4.211 1 97.62 315 VAL A N 1
ATOM 2457 C CA . VAL A 1 315 ? -11.477 -22.312 3.613 1 97.62 315 VAL A CA 1
ATOM 2458 C C . VAL A 1 315 ? -11.859 -23.766 3.361 1 97.62 315 VAL A C 1
ATOM 2460 O O . VAL A 1 315 ? -11.555 -24.312 2.303 1 97.62 315 VAL A O 1
ATOM 2463 N N . ASN A 1 316 ? -12.555 -24.359 4.328 1 97.19 316 ASN A N 1
ATOM 2464 C CA . ASN A 1 316 ? -13 -25.734 4.164 1 97.19 316 ASN A CA 1
ATOM 2465 C C . ASN A 1 316 ? -13.977 -25.875 3.002 1 97.19 316 ASN A C 1
ATOM 2467 O O . ASN A 1 316 ? -13.922 -26.859 2.254 1 97.19 316 ASN A O 1
ATOM 2471 N N . HIS A 1 317 ? -14.852 -24.922 2.895 1 97.62 317 HIS A N 1
ATOM 2472 C CA . HIS A 1 317 ? -15.797 -24.922 1.786 1 97.62 317 HIS A CA 1
ATOM 2473 C C . HIS A 1 317 ? -15.078 -24.812 0.445 1 97.62 317 HIS A C 1
ATOM 2475 O O . HIS A 1 317 ? -15.414 -25.531 -0.502 1 97.62 317 HIS A O 1
ATOM 2481 N N . LEU A 1 318 ? -14.109 -23.953 0.33 1 97.62 318 LEU A N 1
ATOM 2482 C CA . LEU A 1 318 ? -13.328 -23.781 -0.892 1 97.62 318 LEU A CA 1
ATOM 2483 C C . LEU A 1 318 ? -12.609 -25.078 -1.252 1 97.62 318 LEU A C 1
ATOM 2485 O O . LEU A 1 318 ? -12.617 -25.5 -2.412 1 97.62 318 LEU A O 1
ATOM 2489 N N . ASN A 1 319 ? -11.945 -25.672 -0.259 1 97.38 319 ASN A N 1
ATOM 2490 C CA . ASN A 1 319 ? -11.227 -26.906 -0.506 1 97.38 319 ASN A CA 1
ATOM 2491 C C . ASN A 1 319 ? -12.156 -27.984 -1.07 1 97.38 319 ASN A C 1
ATOM 2493 O O . ASN A 1 319 ? -11.773 -28.719 -1.981 1 97.38 319 ASN A O 1
ATOM 2497 N N . LYS A 1 320 ? -13.352 -28.078 -0.543 1 97.25 320 LYS A N 1
ATOM 2498 C CA . LYS A 1 320 ? -14.328 -29.047 -1.031 1 97.25 320 LYS A CA 1
ATOM 2499 C C . LYS A 1 320 ? -14.703 -28.781 -2.484 1 97.25 320 LYS A C 1
ATOM 2501 O O . LYS A 1 320 ? -14.727 -29.688 -3.312 1 97.25 320 LYS A O 1
ATOM 2506 N N . ILE A 1 321 ? -14.984 -27.562 -2.789 1 97.31 321 ILE A N 1
ATOM 2507 C CA . ILE A 1 321 ? -15.422 -27.156 -4.125 1 97.31 321 ILE A CA 1
ATOM 2508 C C . ILE A 1 321 ? -14.281 -27.375 -5.121 1 97.31 321 ILE A C 1
ATOM 2510 O O . ILE A 1 321 ? -14.492 -27.938 -6.195 1 97.31 321 ILE A O 1
ATOM 2514 N N . TYR A 1 322 ? -13.086 -26.906 -4.781 1 97.19 322 TYR A N 1
ATOM 2515 C CA . TYR A 1 322 ? -11.953 -26.984 -5.699 1 97.19 322 TYR A CA 1
ATOM 2516 C C . TYR A 1 322 ? -11.531 -28.438 -5.91 1 97.19 322 TYR A C 1
ATOM 2518 O O . TYR A 1 322 ? -11.086 -28.812 -7 1 97.19 322 TYR A O 1
ATOM 2526 N N . ASN A 1 323 ? -11.672 -29.281 -4.879 1 97.19 323 ASN A N 1
ATOM 2527 C CA . ASN A 1 323 ? -11.414 -30.703 -5.047 1 97.19 323 ASN A CA 1
ATOM 2528 C C . ASN A 1 323 ? -12.344 -31.328 -6.082 1 97.19 323 ASN A C 1
ATOM 2530 O O . ASN A 1 323 ? -11.898 -32.062 -6.949 1 97.19 323 ASN A O 1
ATOM 2534 N N . ALA A 1 324 ? -13.594 -31.078 -5.938 1 97.19 324 ALA A N 1
ATOM 2535 C CA . ALA A 1 324 ? -14.586 -31.594 -6.871 1 97.19 324 ALA A CA 1
ATOM 2536 C C . ALA A 1 324 ? -14.312 -31.109 -8.289 1 97.19 324 ALA A C 1
ATOM 2538 O O . ALA A 1 324 ? -14.375 -31.891 -9.242 1 97.19 324 ALA A O 1
ATOM 2539 N N . ARG A 1 325 ? -14.055 -29.844 -8.414 1 97.25 325 ARG A N 1
ATOM 2540 C CA . ARG A 1 325 ? -13.766 -29.281 -9.734 1 97.25 325 ARG A CA 1
ATOM 2541 C C . ARG A 1 325 ? -12.508 -29.906 -10.336 1 97.25 325 ARG A C 1
ATOM 2543 O O . ARG A 1 325 ? -12.516 -30.344 -11.484 1 97.25 325 ARG A O 1
ATOM 2550 N N . ALA A 1 326 ? -11.438 -29.938 -9.531 1 97.12 326 ALA A N 1
ATOM 2551 C CA . ALA A 1 326 ? -10.164 -30.469 -10.008 1 97.12 326 ALA A CA 1
ATOM 2552 C C . ALA A 1 326 ? -10.312 -31.906 -10.5 1 97.12 326 ALA A C 1
ATOM 2554 O O . ALA A 1 326 ? -9.688 -32.312 -11.484 1 97.12 326 ALA A O 1
ATOM 2555 N N . THR A 1 327 ? -11.109 -32.656 -9.836 1 97.31 327 THR A N 1
ATOM 2556 C CA . THR A 1 327 ? -11.344 -34.031 -10.227 1 97.31 327 THR A CA 1
ATOM 2557 C C . THR A 1 327 ? -11.961 -34.125 -11.617 1 97.31 327 THR A C 1
ATOM 2559 O O . THR A 1 327 ? -11.484 -34.875 -12.469 1 97.31 327 THR A O 1
ATOM 2562 N N . VAL A 1 328 ? -12.938 -33.344 -11.812 1 97.94 328 VAL A N 1
ATOM 2563 C CA . VAL A 1 328 ? -13.609 -33.312 -13.109 1 97.94 328 VAL A CA 1
ATOM 2564 C C . VAL A 1 328 ? -12.648 -32.812 -14.188 1 97.94 328 VAL A C 1
ATOM 2566 O O . VAL A 1 328 ? -12.602 -33.375 -15.289 1 97.94 328 VAL A O 1
ATOM 2569 N N . TYR A 1 329 ? -11.914 -31.734 -13.883 1 98.06 329 TYR A N 1
ATOM 2570 C CA . TYR A 1 329 ? -10.953 -31.172 -14.828 1 98.06 329 TYR A CA 1
ATOM 2571 C C . TYR A 1 329 ? -9.93 -32.219 -15.266 1 98.06 329 TYR A C 1
ATOM 2573 O O . TYR A 1 329 ? -9.703 -32.406 -16.453 1 98.06 329 TYR A O 1
ATOM 2581 N N . LYS A 1 330 ? -9.328 -32.844 -14.32 1 97.12 330 LYS A N 1
ATOM 2582 C CA . LYS A 1 330 ? -8.266 -33.812 -14.602 1 97.12 330 LYS A CA 1
ATOM 2583 C C . LYS A 1 330 ? -8.797 -34.969 -15.438 1 97.12 330 LYS A C 1
ATOM 2585 O O . LYS A 1 330 ? -8.148 -35.406 -16.391 1 97.12 330 LYS A O 1
ATOM 2590 N N . GLU A 1 331 ? -9.953 -35.5 -15.086 1 97.75 331 GLU A N 1
ATOM 2591 C CA . GLU A 1 331 ? -10.562 -36.562 -15.844 1 97.75 331 GLU A CA 1
ATOM 2592 C C . GLU A 1 331 ? -10.844 -36.156 -17.281 1 97.75 331 GLU A C 1
ATOM 2594 O O . GLU A 1 331 ? -10.594 -36.906 -18.219 1 97.75 331 GLU A O 1
ATOM 2599 N N . ALA A 1 332 ? -11.367 -35 -17.422 1 98.38 332 ALA A N 1
ATOM 2600 C CA . ALA A 1 332 ? -11.688 -34.5 -18.75 1 98.38 332 ALA A CA 1
ATOM 2601 C C . ALA A 1 332 ? -10.414 -34.281 -19.562 1 98.38 332 ALA A C 1
ATOM 2603 O O . ALA A 1 332 ? -10.383 -34.625 -20.75 1 98.38 332 ALA A O 1
ATOM 2604 N N . LEU A 1 333 ? -9.414 -33.688 -19 1 98.12 333 LEU A N 1
ATOM 2605 C CA . LEU A 1 333 ? -8.148 -33.469 -19.703 1 98.12 333 LEU A CA 1
ATOM 2606 C C . LEU A 1 333 ? -7.551 -34.781 -20.188 1 98.12 333 LEU A C 1
ATOM 2608 O O . LEU A 1 333 ? -7.07 -34.844 -21.328 1 98.12 333 LEU A O 1
ATOM 2612 N N . LYS A 1 334 ? -7.559 -35.781 -19.391 1 97.19 334 LYS A N 1
ATOM 2613 C CA . LYS A 1 334 ? -7.027 -37.094 -19.75 1 97.19 334 LYS A CA 1
ATOM 2614 C C . LYS A 1 334 ? -7.832 -37.719 -20.875 1 97.19 334 LYS A C 1
ATOM 2616 O O . LYS A 1 334 ? -7.266 -38.375 -21.766 1 97.19 334 LYS A O 1
ATOM 2621 N N . LYS A 1 335 ? -9.07 -37.5 -20.812 1 97.75 335 LYS A N 1
ATOM 2622 C CA . LYS A 1 335 ? -9.977 -38.156 -21.766 1 97.75 335 LYS A CA 1
ATOM 2623 C C . LYS A 1 335 ? -9.93 -37.469 -23.125 1 97.75 335 LYS A C 1
ATOM 2625 O O . LYS A 1 335 ? -9.961 -38.156 -24.156 1 97.75 335 LYS A O 1
ATOM 2630 N N . TYR A 1 336 ? -9.844 -36.188 -23.125 1 97.88 336 TYR A N 1
ATOM 2631 C CA . TYR A 1 336 ? -10.156 -35.5 -24.375 1 97.88 336 TYR A CA 1
ATOM 2632 C C . TYR A 1 336 ? -8.883 -34.969 -25.031 1 97.88 336 TYR A C 1
ATOM 2634 O O . TYR A 1 336 ? -8.883 -34.656 -26.219 1 97.88 336 TYR A O 1
ATOM 2642 N N . LEU A 1 337 ? -7.852 -34.719 -24.297 1 97.56 337 LEU A N 1
ATOM 2643 C CA . LEU A 1 337 ? -6.625 -34.219 -24.906 1 97.56 337 LEU A CA 1
ATOM 2644 C C . LEU A 1 337 ? -5.812 -35.344 -25.516 1 97.56 337 LEU A C 1
ATOM 2646 O O . LEU A 1 337 ? -6.023 -36.531 -25.172 1 97.56 337 LEU A O 1
ATOM 2650 N N . PRO A 1 338 ? -4.93 -35 -26.406 1 95.75 338 PRO A N 1
ATOM 2651 C CA . PRO A 1 338 ? -4.18 -36.031 -27.109 1 95.75 338 PRO A CA 1
ATOM 2652 C C . PRO A 1 338 ? -3.367 -36.906 -26.172 1 95.75 338 PRO A C 1
ATOM 2654 O O . PRO A 1 338 ? -2.916 -36.469 -25.125 1 95.75 338 PRO A O 1
ATOM 2657 N N . GLU A 1 339 ? -3.123 -38.125 -26.656 1 93 339 GLU A N 1
ATOM 2658 C CA . GLU A 1 339 ? -2.227 -39.031 -25.938 1 93 339 GLU A CA 1
ATOM 2659 C C . GLU A 1 339 ? -0.839 -38.406 -25.781 1 93 339 GLU A C 1
ATOM 2661 O O . GLU A 1 339 ? -0.323 -37.781 -26.703 1 93 339 GLU A O 1
ATOM 2666 N N . GLY A 1 340 ? -0.282 -38.625 -24.609 1 91.62 340 GLY A N 1
ATOM 2667 C CA . GLY A 1 340 ? 1.039 -38.094 -24.359 1 91.62 340 GLY A CA 1
ATOM 2668 C C . GLY A 1 340 ? 1.002 -36.75 -23.625 1 91.62 340 GLY A C 1
ATOM 2669 O O . GLY A 1 340 ? 2.037 -36.25 -23.188 1 91.62 340 GLY A O 1
ATOM 2670 N N . THR A 1 341 ? -0.182 -36.156 -23.547 1 95.25 341 THR A N 1
ATOM 2671 C CA . THR A 1 341 ? -0.327 -34.906 -22.781 1 95.25 341 THR A CA 1
ATOM 2672 C C . THR A 1 341 ? 0.056 -35.156 -21.312 1 95.25 341 THR A C 1
ATOM 2674 O O . THR A 1 341 ? -0.397 -36.094 -20.688 1 95.25 341 THR A O 1
ATOM 2677 N N . HIS A 1 342 ? 0.971 -34.312 -20.875 1 95 342 HIS A N 1
ATOM 2678 C CA . HIS A 1 342 ? 1.368 -34.375 -19.469 1 95 342 HIS A CA 1
ATOM 2679 C C . HIS A 1 342 ? 0.561 -33.375 -18.625 1 95 342 HIS A C 1
ATOM 2681 O O . HIS A 1 342 ? 0.501 -32.188 -18.938 1 95 342 HIS A O 1
ATOM 2687 N N . ILE A 1 343 ? -0.02 -33.875 -17.547 1 95.75 343 ILE A N 1
ATOM 2688 C CA . ILE A 1 343 ? -0.883 -33.094 -16.688 1 95.75 343 ILE A CA 1
ATOM 2689 C C . ILE A 1 343 ? -0.302 -33.062 -15.273 1 95.75 343 ILE A C 1
ATOM 2691 O O . ILE A 1 343 ? -0.125 -34.094 -14.641 1 95.75 343 ILE A O 1
ATOM 2695 N N . GLU A 1 344 ? 0.037 -31.875 -14.82 1 94.12 344 GLU A N 1
ATOM 2696 C CA . GLU A 1 344 ? 0.567 -31.672 -13.477 1 94.12 344 GLU A CA 1
ATOM 2697 C C . GLU A 1 344 ? -0.358 -30.781 -12.648 1 94.12 344 GLU A C 1
ATOM 2699 O O . GLU A 1 344 ? -0.879 -29.781 -13.141 1 94.12 344 GLU A O 1
ATOM 2704 N N . GLY A 1 345 ? -0.546 -31.172 -11.375 1 93.69 345 GLY A N 1
ATOM 2705 C CA . GLY A 1 345 ? -1.326 -30.344 -10.469 1 93.69 345 GLY A CA 1
ATOM 2706 C C . GLY A 1 345 ? -2.744 -30.859 -10.273 1 93.69 345 GLY A C 1
ATOM 2707 O O . GLY A 1 345 ? -3.072 -31.969 -10.68 1 93.69 345 GLY A O 1
ATOM 2708 N N . GLY A 1 346 ? -3.529 -30.062 -9.523 1 93.25 346 GLY A N 1
ATOM 2709 C CA . GLY A 1 346 ? -4.922 -30.391 -9.266 1 93.25 346 GLY A CA 1
ATOM 2710 C C . GLY A 1 346 ? -5.148 -30.984 -7.891 1 93.25 346 GLY A C 1
ATOM 2711 O O . GLY A 1 346 ? -6.289 -31.234 -7.492 1 93.25 346 GLY A O 1
ATOM 2712 N N . ASP A 1 347 ? -4.09 -31.156 -7.184 1 93.31 347 ASP A N 1
ATOM 2713 C CA . ASP A 1 347 ? -4.227 -31.734 -5.844 1 93.31 347 ASP A CA 1
ATOM 2714 C C . ASP A 1 347 ? -4.328 -30.625 -4.789 1 93.31 347 ASP A C 1
ATOM 2716 O O . ASP A 1 347 ? -4.641 -30.906 -3.629 1 93.31 347 ASP A O 1
ATOM 2720 N N . GLY A 1 348 ? -4.094 -29.469 -5.129 1 96 348 GLY A N 1
ATOM 2721 C CA . GLY A 1 348 ? -4.172 -28.281 -4.305 1 96 348 GLY A CA 1
ATOM 2722 C C . GLY A 1 348 ? -4 -27 -5.094 1 96 348 GLY A C 1
ATOM 2723 O O . GLY A 1 348 ? -3.711 -27.031 -6.293 1 96 348 GLY A O 1
ATOM 2724 N N . GLY A 1 349 ? -4.258 -25.875 -4.434 1 96.69 349 GLY A N 1
ATOM 2725 C CA . GLY A 1 349 ? -4.137 -24.578 -5.105 1 96.69 349 GLY A CA 1
ATOM 2726 C C . GLY A 1 349 ? -5.195 -24.359 -6.168 1 96.69 349 GLY A C 1
ATOM 2727 O O . GLY A 1 349 ? -6.32 -24.844 -6.043 1 96.69 349 GLY A O 1
ATOM 2728 N N . TYR A 1 350 ? -4.832 -23.547 -7.145 1 97.38 350 TYR A N 1
ATOM 2729 C CA . TYR A 1 350 ? -5.82 -23.109 -8.125 1 97.38 350 TYR A CA 1
ATOM 2730 C C . TYR A 1 350 ? -5.578 -23.781 -9.469 1 97.38 350 TYR A C 1
ATOM 2732 O O . TYR A 1 350 ? -6.461 -23.797 -10.336 1 97.38 350 TYR A O 1
ATOM 2740 N N . PHE A 1 351 ? -4.402 -24.484 -9.672 1 97.44 351 PHE A N 1
ATOM 2741 C CA . PHE A 1 351 ? -4.027 -24.562 -11.078 1 97.44 351 PHE A CA 1
ATOM 2742 C C . PHE A 1 351 ? -3.656 -26 -11.469 1 97.44 351 PHE A C 1
ATOM 2744 O O . PHE A 1 351 ? -3.301 -26.797 -10.609 1 97.44 351 PHE A O 1
ATOM 2751 N N . ILE A 1 352 ? -3.795 -26.281 -12.727 1 97.19 352 ILE A N 1
ATOM 2752 C CA . ILE A 1 352 ? -3.291 -27.453 -13.445 1 97.19 352 ILE A CA 1
ATOM 2753 C C . ILE A 1 352 ? -2.42 -27 -14.617 1 97.19 352 ILE A C 1
ATOM 2755 O O . ILE A 1 352 ? -2.801 -26.109 -15.367 1 97.19 352 ILE A O 1
ATOM 2759 N N . TRP A 1 353 ? -1.26 -27.516 -14.703 1 97.06 353 TRP A N 1
ATOM 2760 C CA . TRP A 1 353 ? -0.326 -27.219 -15.781 1 97.06 353 TRP A CA 1
ATOM 2761 C C . TRP A 1 353 ? -0.311 -28.328 -16.812 1 97.06 353 TRP A C 1
ATOM 2763 O O . TRP A 1 353 ? -0.01 -29.484 -16.5 1 97.06 353 TRP A O 1
ATOM 2773 N N . VAL A 1 354 ? -0.63 -28 -18.062 1 97.19 354 VAL A N 1
ATOM 2774 C CA . VAL A 1 354 ? -0.773 -28.984 -19.125 1 97.19 354 VAL A CA 1
ATOM 2775 C C . VAL A 1 354 ? 0.328 -28.781 -20.172 1 97.19 354 VAL A C 1
ATOM 2777 O O . VAL A 1 354 ? 0.472 -27.703 -20.734 1 97.19 354 VAL A O 1
ATOM 2780 N N . THR A 1 355 ? 1.103 -29.766 -20.406 1 95.75 355 THR A N 1
ATOM 2781 C CA . THR A 1 355 ? 2.158 -29.75 -21.406 1 95.75 355 THR A CA 1
ATOM 2782 C C . THR A 1 355 ? 1.816 -30.672 -22.562 1 95.75 355 THR A C 1
ATOM 2784 O O . THR A 1 355 ? 1.611 -31.875 -22.375 1 95.75 355 THR A O 1
ATOM 2787 N N . LEU A 1 356 ? 1.746 -30.062 -23.734 1 94.62 356 LEU A N 1
ATOM 2788 C CA . LEU A 1 356 ? 1.406 -30.812 -24.938 1 94.62 356 LEU A CA 1
ATOM 2789 C C . LEU A 1 356 ? 2.633 -30.984 -25.828 1 94.62 356 LEU A C 1
ATOM 2791 O O . LEU A 1 356 ? 3.436 -30.062 -25.984 1 94.62 356 LEU A O 1
ATOM 2795 N N . ASP A 1 357 ? 2.822 -32.125 -26.391 1 88.75 357 ASP A N 1
ATOM 2796 C CA . ASP A 1 357 ? 3.973 -32.406 -27.25 1 88.75 357 ASP A CA 1
ATOM 2797 C C . ASP A 1 357 ? 3.553 -32.531 -28.703 1 88.75 357 ASP A C 1
ATOM 2799 O O . ASP A 1 357 ? 4.379 -32.406 -29.609 1 88.75 357 ASP A O 1
ATOM 2803 N N . LYS A 1 358 ? 2.332 -32.719 -28.953 1 89.19 358 LYS A N 1
ATOM 2804 C CA . LYS A 1 358 ? 1.906 -33.094 -30.297 1 89.19 358 LYS A CA 1
ATOM 2805 C C . LYS A 1 358 ? 1.372 -31.875 -31.062 1 89.19 358 LYS A C 1
ATOM 2807 O O . LYS A 1 358 ? 1.138 -31.938 -32.281 1 89.19 358 LYS A O 1
ATOM 2812 N N . VAL A 1 359 ? 1.121 -30.844 -30.359 1 91.81 359 VAL A N 1
ATOM 2813 C CA . VAL A 1 359 ? 0.565 -29.672 -31.016 1 91.81 359 VAL A CA 1
ATOM 2814 C C . VAL A 1 359 ? 1.317 -28.422 -30.562 1 91.81 359 VAL A C 1
ATOM 2816 O O . VAL A 1 359 ? 1.879 -28.391 -29.469 1 91.81 359 VAL A O 1
ATOM 2819 N N . ASP A 1 360 ? 1.338 -27.438 -31.422 1 91.12 360 ASP A N 1
ATOM 2820 C CA . ASP A 1 360 ? 1.818 -26.109 -31.031 1 91.12 360 ASP A CA 1
ATOM 2821 C C . ASP A 1 360 ? 0.816 -25.406 -30.125 1 91.12 360 ASP A C 1
ATOM 2823 O O . ASP A 1 360 ? -0.272 -25.031 -30.562 1 91.12 360 ASP A O 1
ATOM 2827 N N . ALA A 1 361 ? 1.223 -25.188 -28.891 1 94.69 361 ALA A N 1
ATOM 2828 C CA . ALA A 1 361 ? 0.295 -24.688 -27.891 1 94.69 361 ALA A CA 1
ATOM 2829 C C . ALA A 1 361 ? -0.196 -23.281 -28.25 1 94.69 361 ALA A C 1
ATOM 2831 O O . ALA A 1 361 ? -1.343 -22.922 -27.969 1 94.69 361 ALA A O 1
ATOM 2832 N N . ARG A 1 362 ? 0.627 -22.453 -28.891 1 94.69 362 ARG A N 1
ATOM 2833 C CA . ARG A 1 362 ? 0.236 -21.109 -29.281 1 94.69 362 ARG A CA 1
ATOM 2834 C C . ARG A 1 362 ? -0.908 -21.141 -30.297 1 94.69 362 ARG A C 1
ATOM 2836 O O . ARG A 1 362 ? -1.904 -20.438 -30.125 1 94.69 362 ARG A O 1
ATOM 2843 N N . LYS A 1 363 ? -0.7 -21.922 -31.312 1 94.44 363 LYS A N 1
ATOM 2844 C CA . LYS A 1 363 ? -1.731 -22.062 -32.344 1 94.44 363 LYS A CA 1
ATOM 2845 C C . LYS A 1 363 ? -3.014 -22.641 -31.734 1 94.44 363 LYS A C 1
ATOM 2847 O O . LYS A 1 363 ? -4.113 -22.203 -32.094 1 94.44 363 LYS A O 1
ATOM 2852 N N . MET A 1 364 ? -2.783 -23.578 -30.969 1 96.31 364 MET A N 1
ATOM 2853 C CA . MET A 1 364 ? -3.908 -24.25 -30.328 1 96.31 364 MET A CA 1
ATOM 2854 C C . MET A 1 364 ? -4.73 -23.25 -29.516 1 96.31 364 MET A C 1
ATOM 2856 O O . MET A 1 364 ? -5.957 -23.234 -29.609 1 96.31 364 MET A O 1
ATOM 2860 N N . VAL A 1 365 ? -4.094 -22.375 -28.688 1 97.44 365 VAL A N 1
ATOM 2861 C CA . VAL A 1 365 ? -4.758 -21.391 -27.828 1 97.44 365 VAL A CA 1
ATOM 2862 C C . VAL A 1 365 ? -5.523 -20.391 -28.688 1 97.44 365 VAL A C 1
ATOM 2864 O O . VAL A 1 365 ? -6.648 -20.016 -28.359 1 97.44 365 VAL A O 1
ATOM 2867 N N . GLU A 1 366 ? -4.965 -19.953 -29.766 1 96.75 366 GLU A N 1
ATOM 2868 C CA . GLU A 1 366 ? -5.621 -19.016 -30.672 1 96.75 366 GLU A CA 1
ATOM 2869 C C . GLU A 1 366 ? -6.895 -19.625 -31.266 1 96.75 366 GLU A C 1
ATOM 2871 O O . GLU A 1 366 ? -7.934 -18.969 -31.312 1 96.75 366 GLU A O 1
ATOM 2876 N N . LEU A 1 367 ? -6.809 -20.859 -31.734 1 96.81 367 LEU A N 1
ATOM 2877 C CA . LEU A 1 367 ? -7.953 -21.547 -32.344 1 96.81 367 LEU A CA 1
ATOM 2878 C C . LEU A 1 367 ? -9.039 -21.797 -31.297 1 96.81 367 LEU A C 1
ATOM 2880 O O . LEU A 1 367 ? -10.227 -21.734 -31.594 1 96.81 367 LEU A O 1
ATOM 2884 N N . ALA A 1 368 ? -8.594 -22.219 -30.109 1 98.06 368 ALA A N 1
ATOM 2885 C CA . ALA A 1 368 ? -9.555 -22.422 -29.031 1 98.06 368 ALA A CA 1
ATOM 2886 C C . ALA A 1 368 ? -10.352 -21.141 -28.766 1 98.06 368 ALA A C 1
ATOM 2888 O O . ALA A 1 368 ? -11.57 -21.203 -28.531 1 98.06 368 ALA A O 1
ATOM 2889 N N . LYS A 1 369 ? -9.664 -19.984 -28.734 1 97.81 369 LYS A N 1
ATOM 2890 C CA . LYS A 1 369 ? -10.328 -18.703 -28.5 1 97.81 369 LYS A CA 1
ATOM 2891 C C . LYS A 1 369 ? -11.398 -18.453 -29.562 1 97.81 369 LYS A C 1
ATOM 2893 O O . LYS A 1 369 ? -12.477 -17.953 -29.25 1 97.81 369 LYS A O 1
ATOM 2898 N N . GLU A 1 370 ? -11.133 -18.719 -30.781 1 97.44 370 GLU A N 1
ATOM 2899 C CA . GLU A 1 370 ? -12.086 -18.562 -31.875 1 97.44 370 GLU A CA 1
ATOM 2900 C C . GLU A 1 370 ? -13.328 -19.406 -31.641 1 97.44 370 GLU A C 1
ATOM 2902 O O . GLU A 1 370 ? -14.406 -19.078 -32.156 1 97.44 370 GLU A O 1
ATOM 2907 N N . ARG A 1 371 ? -13.172 -20.469 -30.922 1 97.56 371 ARG A N 1
ATOM 2908 C CA . ARG A 1 371 ? -14.289 -21.375 -30.672 1 97.56 371 ARG A CA 1
ATOM 2909 C C . ARG A 1 371 ? -14.93 -21.109 -29.328 1 97.56 371 ARG A C 1
ATOM 2911 O O . ARG A 1 371 ? -15.688 -21.938 -28.812 1 97.56 371 ARG A O 1
ATOM 2918 N N . GLY A 1 372 ? -14.469 -20.016 -28.672 1 97.25 372 GLY A N 1
ATOM 2919 C CA . GLY A 1 372 ? -15.141 -19.547 -27.469 1 97.25 372 GLY A CA 1
ATOM 2920 C C . GLY A 1 372 ? -14.492 -20.047 -26.188 1 97.25 372 GLY A C 1
ATOM 2921 O O . GLY A 1 372 ? -15.117 -20.062 -25.141 1 97.25 372 GLY A O 1
ATOM 2922 N N . LEU A 1 373 ? -13.25 -20.516 -26.234 1 98.06 373 LEU A N 1
ATOM 2923 C CA . LEU A 1 373 ? -12.516 -21 -25.062 1 98.06 373 LEU A CA 1
ATOM 2924 C C . LEU A 1 373 ? -11.258 -20.172 -24.828 1 98.06 373 LEU A C 1
ATOM 2926 O O . LEU A 1 373 ? -10.398 -20.078 -25.719 1 98.06 373 LEU A O 1
ATOM 2930 N N . VAL A 1 374 ? -11.18 -19.594 -23.625 1 97.62 374 VAL A N 1
ATOM 2931 C CA . VAL A 1 374 ? -10.008 -18.812 -23.25 1 97.62 374 VAL A CA 1
ATOM 2932 C C . VAL A 1 374 ? -9.055 -19.656 -22.422 1 97.62 374 VAL A C 1
ATOM 2934 O O . VAL A 1 374 ? -9.438 -20.156 -21.359 1 97.62 374 VAL A O 1
ATOM 2937 N N . LEU A 1 375 ? -7.852 -19.812 -22.953 1 96.88 375 LEU A N 1
ATOM 2938 C CA . LEU A 1 375 ? -6.801 -20.562 -22.266 1 96.88 375 LEU A CA 1
ATOM 2939 C C . LEU A 1 375 ? -5.586 -19.688 -22 1 96.88 375 LEU A C 1
ATOM 2941 O O . LEU A 1 375 ? -5.352 -18.703 -22.719 1 96.88 375 LEU A O 1
ATOM 2945 N N . ALA A 1 376 ? -4.84 -20.016 -20.938 1 94.38 376 ALA A N 1
ATOM 2946 C CA . ALA A 1 376 ? -3.619 -19.281 -20.609 1 94.38 376 ALA A CA 1
ATOM 2947 C C . ALA A 1 376 ? -2.396 -19.969 -21.219 1 94.38 376 ALA A C 1
ATOM 2949 O O . ALA A 1 376 ? -1.883 -20.938 -20.672 1 94.38 376 ALA A O 1
ATOM 2950 N N . SER A 1 377 ? -1.885 -19.297 -22.297 1 94.31 377 SER A N 1
ATOM 2951 C CA . SER A 1 377 ? -0.664 -19.812 -22.906 1 94.31 377 SER A CA 1
ATOM 2952 C C . SER A 1 377 ? 0.522 -19.703 -21.953 1 94.31 377 SER A C 1
ATOM 2954 O O . SER A 1 377 ? 0.592 -18.766 -21.156 1 94.31 377 SER A O 1
ATOM 2956 N N . GLY A 1 378 ? 1.453 -20.656 -22.094 1 96.12 378 GLY A N 1
ATOM 2957 C CA . GLY A 1 378 ? 2.68 -20.594 -21.312 1 96.12 378 GLY A CA 1
ATOM 2958 C C . GLY A 1 378 ? 3.463 -19.312 -21.547 1 96.12 378 GLY A C 1
ATOM 2959 O O . GLY A 1 378 ? 4.32 -18.953 -20.734 1 96.12 378 GLY A O 1
ATOM 2960 N N . ASP A 1 379 ? 3.193 -18.594 -22.641 1 95.06 379 ASP A N 1
ATOM 2961 C CA . ASP A 1 379 ? 3.877 -17.344 -22.953 1 95.06 379 ASP A CA 1
ATOM 2962 C C . ASP A 1 379 ? 3.674 -16.312 -21.844 1 95.06 379 ASP A C 1
ATOM 2964 O O . ASP A 1 379 ? 4.523 -15.438 -21.641 1 95.06 379 ASP A O 1
ATOM 2968 N N . LYS A 1 380 ? 2.645 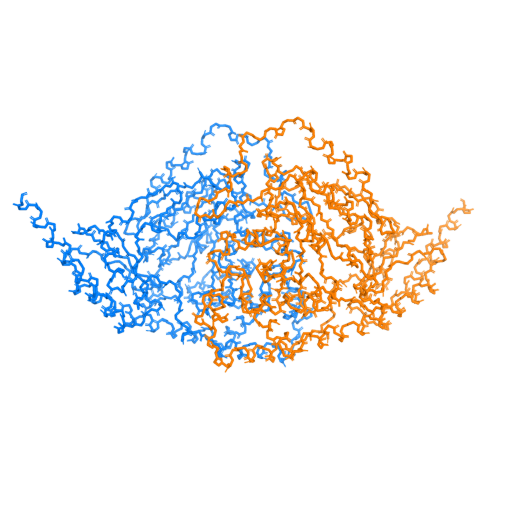-16.406 -21.094 1 94.12 380 LYS A N 1
ATOM 2969 C CA . LYS A 1 380 ? 2.297 -15.43 -20.078 1 94.12 380 LYS A CA 1
ATOM 2970 C C . LYS A 1 380 ? 3.166 -15.594 -18.828 1 94.12 380 LYS A C 1
ATOM 2972 O O . LYS A 1 380 ? 3.307 -14.664 -18.047 1 94.12 380 LYS A O 1
ATOM 2977 N N . PHE A 1 381 ? 3.762 -16.75 -18.656 1 97.38 381 PHE A N 1
ATOM 2978 C CA . PHE A 1 381 ? 4.363 -17.094 -17.375 1 97.38 381 PHE A CA 1
ATOM 2979 C C . PHE A 1 381 ? 5.883 -17.094 -17.469 1 97.38 381 PHE A C 1
ATOM 2981 O O . PHE A 1 381 ? 6.555 -17.922 -16.844 1 97.38 381 PHE A O 1
ATOM 2988 N N . GLU A 1 382 ? 6.367 -16.219 -18.297 1 97.06 382 GLU A N 1
ATOM 2989 C CA . GLU A 1 382 ? 7.805 -16.078 -18.5 1 97.06 382 GLU A CA 1
ATOM 2990 C C . GLU A 1 382 ? 8.391 -15.023 -17.562 1 97.06 382 GLU A C 1
ATOM 2992 O O . GLU A 1 382 ? 7.684 -14.125 -17.109 1 97.06 382 GLU A O 1
ATOM 2997 N N . VAL A 1 383 ? 9.609 -15.148 -17.188 1 97.81 383 VAL A N 1
ATOM 2998 C CA . VAL A 1 383 ? 10.352 -14.109 -16.469 1 97.81 383 VAL A CA 1
ATOM 2999 C C . VAL A 1 383 ? 10.766 -13.008 -17.453 1 97.81 383 VAL A C 1
ATOM 3001 O O . VAL A 1 383 ? 11.336 -13.289 -18.5 1 97.81 383 VAL A O 1
ATOM 3004 N N . ASN A 1 384 ? 10.414 -11.758 -17.109 1 96.62 384 ASN A N 1
ATOM 3005 C CA . ASN A 1 384 ? 10.758 -10.641 -17.969 1 96.62 384 ASN A CA 1
ATOM 3006 C C . ASN A 1 384 ? 12.25 -10.602 -18.281 1 96.62 384 ASN A C 1
ATOM 3008 O O . ASN A 1 384 ? 13.078 -10.68 -17.359 1 96.62 384 ASN A O 1
ATOM 3012 N N . GLY A 1 385 ? 12.586 -10.547 -19.594 1 95.88 385 GLY A N 1
ATOM 3013 C CA . GLY A 1 385 ? 13.977 -10.445 -20.016 1 95.88 385 GLY A CA 1
ATOM 3014 C C . GLY A 1 385 ? 14.664 -11.797 -20.109 1 95.88 385 GLY A C 1
ATOM 3015 O O . GLY A 1 385 ? 15.812 -11.883 -20.562 1 95.88 385 GLY A O 1
ATOM 3016 N N . ASP A 1 386 ? 14.031 -12.891 -19.703 1 97.5 386 ASP A N 1
ATOM 3017 C CA . ASP A 1 386 ? 14.641 -14.219 -19.719 1 97.5 386 ASP A CA 1
ATOM 3018 C C . ASP A 1 386 ? 13.594 -15.305 -19.984 1 97.5 386 ASP A C 1
ATOM 3020 O O . ASP A 1 386 ? 13.391 -16.188 -19.141 1 97.5 386 ASP A O 1
ATOM 3024 N N . PRO A 1 387 ? 12.945 -15.273 -21.125 1 96.31 387 PRO A N 1
ATOM 3025 C CA . PRO A 1 387 ? 11.906 -16.25 -21.438 1 96.31 387 PRO A CA 1
ATOM 3026 C C . PRO A 1 387 ? 12.469 -17.656 -21.641 1 96.31 387 PRO A C 1
ATOM 3028 O O . PRO A 1 387 ? 13.602 -17.828 -22.094 1 96.31 387 PRO A O 1
ATOM 3031 N N . GLN A 1 388 ? 11.68 -18.672 -21.312 1 95.81 388 GLN A N 1
ATOM 3032 C CA . GLN A 1 388 ? 12.055 -20.062 -21.453 1 95.81 388 GLN A CA 1
ATOM 3033 C C . GLN A 1 388 ? 11.18 -20.766 -22.484 1 95.81 388 GLN A C 1
ATOM 3035 O O . GLN A 1 388 ? 11.188 -22 -22.594 1 95.81 388 GLN A O 1
ATOM 3040 N N . ASN A 1 389 ? 10.312 -20.078 -23.172 1 94.62 389 ASN A N 1
ATOM 3041 C CA . ASN A 1 389 ? 9.492 -20.516 -24.297 1 94.62 389 ASN A CA 1
ATOM 3042 C C . ASN A 1 389 ? 8.43 -21.516 -23.859 1 94.62 389 ASN A C 1
ATOM 3044 O O . ASN A 1 389 ? 8.211 -22.531 -24.516 1 94.62 389 ASN A O 1
ATOM 3048 N N . TRP A 1 390 ? 7.832 -21.25 -22.734 1 95.06 390 TRP A N 1
ATOM 3049 C CA . TRP A 1 390 ? 6.777 -22.125 -22.234 1 95.06 390 TRP A CA 1
ATOM 3050 C C . TRP A 1 390 ? 5.562 -22.109 -23.156 1 95.06 390 TRP A C 1
ATOM 3052 O O . TRP A 1 390 ? 4.773 -23.047 -23.156 1 95.06 390 TRP A O 1
ATOM 3062 N N . GLY A 1 391 ? 5.387 -21.047 -23.953 1 94.44 391 GLY A N 1
ATOM 3063 C CA . GLY A 1 391 ? 4.23 -20.859 -24.828 1 94.44 391 GLY A CA 1
ATOM 3064 C C . GLY A 1 391 ? 4.137 -21.906 -25.922 1 94.44 391 GLY A C 1
ATOM 3065 O O . GLY A 1 391 ? 3.059 -22.141 -26.469 1 94.44 391 GLY A O 1
ATOM 3066 N N . LYS A 1 392 ? 5.191 -22.531 -26.172 1 94.44 392 LYS A N 1
ATOM 3067 C CA . LYS A 1 392 ? 5.223 -23.531 -27.25 1 94.44 392 LYS A CA 1
ATOM 3068 C C . LYS A 1 392 ? 4.523 -24.812 -26.828 1 94.44 392 LYS A C 1
ATOM 3070 O O . LYS A 1 392 ? 3.93 -25.5 -27.656 1 94.44 392 LYS A O 1
ATOM 3075 N N . THR A 1 393 ? 4.508 -25.078 -25.562 1 94.62 393 THR A N 1
ATOM 3076 C CA . THR A 1 393 ? 4.113 -26.453 -25.203 1 94.62 393 THR A CA 1
ATOM 3077 C C . THR A 1 393 ? 3.094 -26.438 -24.078 1 94.62 393 THR A C 1
ATOM 3079 O O . THR A 1 393 ? 2.43 -27.453 -23.828 1 94.62 393 THR A O 1
ATOM 3082 N N . SER A 1 394 ? 2.955 -25.344 -23.375 1 96.06 394 SER A N 1
ATOM 3083 C CA . SER A 1 394 ? 2.283 -25.484 -22.078 1 96.06 394 SER A CA 1
ATOM 3084 C C . SER A 1 394 ? 1.113 -24.516 -21.969 1 96.06 394 SER A C 1
ATOM 3086 O O . SER A 1 394 ? 1.102 -23.469 -22.609 1 96.06 394 SER A O 1
ATOM 3088 N N . VAL A 1 395 ? 0.131 -24.906 -21.141 1 97.19 395 VAL A N 1
ATOM 3089 C CA . VAL A 1 395 ? -1.083 -24.141 -20.875 1 97.19 395 VAL A CA 1
ATOM 3090 C C . VAL A 1 395 ? -1.467 -24.297 -19.406 1 97.19 395 VAL A C 1
ATOM 3092 O O . VAL A 1 395 ? -1.397 -25.391 -18.844 1 97.19 395 VAL A O 1
ATOM 3095 N N . ARG A 1 396 ? -1.815 -23.188 -18.734 1 97.06 396 ARG A N 1
ATOM 3096 C CA . ARG A 1 396 ? -2.336 -23.25 -17.375 1 97.06 396 ARG A CA 1
ATOM 3097 C C . ARG A 1 396 ? -3.861 -23.25 -17.375 1 97.06 396 ARG A C 1
ATOM 3099 O O . ARG A 1 396 ? -4.484 -22.484 -18.125 1 97.06 396 ARG A O 1
ATOM 3106 N N . VAL A 1 397 ? -4.387 -24.094 -16.562 1 96.81 397 VAL A N 1
ATOM 3107 C CA . VAL A 1 397 ? -5.828 -24.141 -16.328 1 96.81 397 VAL A CA 1
ATOM 3108 C C . VAL A 1 397 ? -6.133 -23.828 -14.867 1 96.81 397 VAL A C 1
ATOM 3110 O O . VAL A 1 397 ? -5.477 -24.344 -13.969 1 96.81 397 VAL A O 1
ATOM 3113 N N . SER A 1 398 ? -7.117 -22.969 -14.664 1 96.88 398 SER A N 1
ATOM 3114 C CA . SER A 1 398 ? -7.508 -22.609 -13.305 1 96.88 398 SER A CA 1
ATOM 3115 C C . SER A 1 398 ? -8.797 -23.297 -12.898 1 96.88 398 SER A C 1
ATOM 3117 O O . SER A 1 398 ? -9.805 -23.234 -13.609 1 96.88 398 SER A O 1
ATOM 3119 N N . VAL A 1 399 ? -8.859 -23.891 -11.758 1 96.56 399 VAL A N 1
ATOM 3120 C CA . VAL A 1 399 ? -10.047 -24.609 -11.297 1 96.56 399 VAL A CA 1
ATOM 3121 C C . VAL A 1 399 ? -10.883 -23.688 -10.398 1 96.56 399 VAL A C 1
ATOM 3123 O O . VAL A 1 399 ? -11.984 -24.047 -9.992 1 96.56 399 VAL A O 1
ATOM 3126 N N . SER A 1 400 ? -10.359 -22.5 -10.141 1 95.44 400 SER A N 1
ATOM 3127 C CA . SER A 1 400 ? -10.93 -21.641 -9.109 1 95.44 400 SER A CA 1
ATOM 3128 C C . SER A 1 400 ? -12.125 -20.844 -9.648 1 95.44 400 SER A C 1
ATOM 3130 O O . SER A 1 400 ? -13.008 -20.453 -8.891 1 95.44 400 SER A O 1
ATOM 3132 N N . TYR A 1 401 ? -12.18 -20.625 -10.945 1 94.75 401 TYR A N 1
ATOM 3133 C CA . TYR A 1 401 ? -13.125 -19.641 -11.484 1 94.75 401 TYR A CA 1
ATOM 3134 C C . TYR A 1 401 ? -14.312 -20.344 -12.141 1 94.75 401 TYR A C 1
ATOM 3136 O O . TYR A 1 401 ? -15.469 -20.031 -11.844 1 94.75 401 TYR A O 1
ATOM 3144 N N . THR A 1 402 ? -14.109 -21.281 -13.094 1 96.38 402 THR A N 1
ATOM 3145 C CA . THR A 1 402 ? -15.141 -21.906 -13.922 1 96.38 402 THR A CA 1
ATOM 3146 C C . THR A 1 402 ? -15.641 -23.188 -13.281 1 96.38 402 THR A C 1
ATOM 3148 O O . THR A 1 402 ? -14.852 -24.047 -12.883 1 96.38 402 THR A O 1
ATOM 3151 N N . ASP A 1 403 ? -16.875 -23.328 -13.219 1 95.5 403 ASP A N 1
ATOM 3152 C CA . ASP A 1 403 ? -17.453 -24.516 -12.594 1 95.5 403 ASP A CA 1
ATOM 3153 C C . ASP A 1 403 ? -17.203 -25.75 -13.445 1 95.5 403 ASP A C 1
ATOM 3155 O O . ASP A 1 403 ? -16.797 -25.641 -14.609 1 95.5 403 ASP A O 1
ATOM 3159 N N . ALA A 1 404 ? -17.484 -26.906 -12.898 1 96.12 404 ALA A N 1
ATOM 3160 C CA . ALA A 1 404 ? -17.094 -28.203 -13.461 1 96.12 404 ALA A CA 1
ATOM 3161 C C . ALA A 1 404 ? -17.797 -28.453 -14.797 1 96.12 404 ALA A C 1
ATOM 3163 O O . ALA A 1 404 ? -17.172 -28.938 -15.75 1 96.12 404 ALA A O 1
ATOM 3164 N N . ASP A 1 405 ? -19.062 -28.172 -14.883 1 96.75 405 ASP A N 1
ATOM 3165 C CA . ASP A 1 405 ? -19.828 -28.469 -16.094 1 96.75 405 ASP A CA 1
ATOM 3166 C C . ASP A 1 405 ? -19.328 -27.641 -17.266 1 96.75 405 ASP A C 1
ATOM 3168 O O . ASP A 1 405 ? -19.109 -28.156 -18.359 1 96.75 405 ASP A O 1
ATOM 3172 N N . LYS A 1 406 ? -19.188 -26.359 -17 1 96.75 406 LYS A N 1
ATOM 3173 C CA . LYS A 1 406 ? -18.688 -25.469 -18.047 1 96.75 406 LYS A CA 1
ATOM 3174 C C . LYS A 1 406 ? -17.25 -25.812 -18.422 1 96.75 406 LYS A C 1
ATOM 3176 O O . LYS A 1 406 ? -16.859 -25.688 -19.578 1 96.75 406 LYS A O 1
ATOM 3181 N N . ALA A 1 407 ? -16.516 -26.172 -17.484 1 97.12 407 ALA A N 1
ATOM 3182 C CA . ALA A 1 407 ? -15.125 -26.562 -17.75 1 97.12 407 ALA A CA 1
ATOM 3183 C C . ALA A 1 407 ? -15.07 -27.812 -18.641 1 97.12 407 ALA A C 1
ATOM 3185 O O . ALA A 1 407 ? -14.219 -27.906 -19.531 1 97.12 407 ALA A O 1
ATOM 3186 N N . LEU A 1 408 ? -15.906 -28.75 -18.359 1 97.88 408 LEU A N 1
ATOM 3187 C CA . LEU A 1 408 ? -15.969 -29.953 -19.172 1 97.88 408 LEU A CA 1
ATOM 3188 C C . LEU A 1 408 ? -16.25 -29.609 -20.641 1 97.88 408 LEU A C 1
ATOM 3190 O O . LEU A 1 408 ? -15.609 -30.125 -21.547 1 97.88 408 LEU A O 1
ATOM 3194 N N . GLU A 1 409 ? -17.203 -28.75 -20.828 1 98.19 409 GLU A N 1
ATOM 3195 C CA . GLU A 1 409 ? -17.516 -28.266 -22.172 1 98.19 409 GLU A CA 1
ATOM 3196 C C . GLU A 1 409 ? -16.281 -27.625 -22.812 1 98.19 409 GLU A C 1
ATOM 3198 O O . GLU A 1 409 ? -15.977 -27.875 -23.984 1 98.19 409 GLU A O 1
ATOM 3203 N N . GLY A 1 410 ? -15.625 -26.766 -22.047 1 98.31 410 GLY A N 1
ATOM 3204 C CA . GLY A 1 410 ? -14.43 -26.109 -22.547 1 98.31 410 GLY A CA 1
ATOM 3205 C C . GLY A 1 410 ? -13.32 -27.078 -22.922 1 98.31 410 GLY A C 1
ATOM 3206 O O . GLY A 1 410 ? -12.656 -26.906 -23.938 1 98.31 410 GLY A O 1
ATOM 3207 N N . ILE A 1 411 ? -13.109 -28.062 -22.125 1 98.38 411 ILE A N 1
ATOM 3208 C CA . ILE A 1 411 ? -12.039 -29.031 -22.359 1 98.38 411 ILE A CA 1
ATOM 3209 C C . ILE A 1 411 ? -12.367 -29.891 -23.578 1 98.38 411 ILE A C 1
ATOM 3211 O O . ILE A 1 411 ? -11.477 -30.266 -24.344 1 98.38 411 ILE A O 1
ATOM 3215 N N . LYS A 1 412 ? -13.641 -30.172 -23.812 1 98.19 412 LYS A N 1
ATOM 3216 C CA . LYS A 1 412 ? -14.047 -30.859 -25.031 1 98.19 412 LYS A CA 1
ATOM 3217 C C . LYS A 1 412 ? -13.688 -30.031 -26.266 1 98.19 412 LYS A C 1
ATOM 3219 O O . LYS A 1 412 ? -13.195 -30.562 -27.25 1 98.19 412 LYS A O 1
ATOM 3224 N N . ILE A 1 413 ? -13.992 -28.781 -26.172 1 98.25 413 ILE A N 1
ATOM 3225 C CA . ILE A 1 413 ? -13.602 -27.891 -27.25 1 98.25 413 ILE A CA 1
ATOM 3226 C C . ILE A 1 413 ? -12.094 -27.953 -27.469 1 98.25 413 ILE A C 1
ATOM 3228 O O . ILE A 1 413 ? -11.625 -28.047 -28.594 1 98.25 413 ILE A O 1
ATOM 3232 N N . TRP A 1 414 ? -11.359 -27.891 -26.359 1 98.12 414 TRP A N 1
ATOM 3233 C CA . TRP A 1 414 ? -9.906 -27.969 -26.391 1 98.12 414 TRP A CA 1
ATOM 3234 C C . TRP A 1 414 ? -9.445 -29.234 -27.109 1 98.12 414 TRP A C 1
ATOM 3236 O O . TRP A 1 414 ? -8.594 -29.172 -28 1 98.12 414 TRP A O 1
ATOM 3246 N N . GLY A 1 415 ? -9.992 -30.359 -26.734 1 97.62 415 GLY A N 1
ATOM 3247 C CA . GLY A 1 415 ? -9.672 -31.625 -27.391 1 97.62 415 GLY A CA 1
ATOM 3248 C C . GLY A 1 415 ? -9.953 -31.594 -28.891 1 97.62 415 GLY A C 1
ATOM 3249 O O . GLY A 1 415 ? -9.148 -32.094 -29.688 1 97.62 415 GLY A O 1
ATOM 3250 N N . GLY A 1 416 ? -11.094 -31.078 -29.234 1 97.44 416 GLY A N 1
ATOM 3251 C CA . GLY A 1 416 ? -11.438 -30.953 -30.641 1 97.44 416 GLY A CA 1
ATOM 3252 C C . GLY A 1 416 ? -10.43 -30.125 -31.438 1 97.44 416 GLY A C 1
ATOM 3253 O O . GLY A 1 416 ? -10.086 -30.484 -32.562 1 97.44 416 GLY A O 1
ATOM 3254 N N . VAL A 1 417 ? -10.039 -29.031 -30.859 1 97.56 417 VAL A N 1
ATOM 3255 C CA . VAL A 1 417 ? -9.055 -28.172 -31.5 1 97.56 417 VAL A CA 1
ATOM 3256 C C . VAL A 1 417 ? -7.746 -28.938 -31.703 1 97.56 417 VAL A C 1
ATOM 3258 O O . VAL A 1 417 ? -7.109 -28.812 -32.75 1 97.56 417 VAL A O 1
ATOM 3261 N N . CYS A 1 418 ? -7.293 -29.703 -30.75 1 96.69 418 CYS A N 1
ATOM 3262 C CA . CYS A 1 418 ? -6.082 -30.516 -30.859 1 96.69 418 CYS A CA 1
ATOM 3263 C C . CYS A 1 418 ? -6.207 -31.516 -32 1 96.69 418 CYS A C 1
ATOM 3265 O O . CYS A 1 418 ? -5.273 -31.688 -32.781 1 96.69 418 CYS A O 1
ATOM 3267 N N . ASP A 1 419 ? -7.344 -32.125 -32.062 1 95.5 419 ASP A N 1
ATOM 3268 C CA . ASP A 1 419 ? -7.574 -33.094 -33.125 1 95.5 419 ASP A CA 1
ATOM 3269 C C . ASP A 1 419 ? -7.441 -32.469 -34.5 1 95.5 419 ASP A C 1
ATOM 3271 O O . ASP A 1 419 ? -6.828 -33.062 -35.406 1 95.5 419 ASP A O 1
ATOM 3275 N N . ASP A 1 420 ? -8.031 -31.359 -34.594 1 95.06 420 ASP A N 1
ATOM 3276 C CA . ASP A 1 420 ? -7.973 -30.656 -35.875 1 95.06 420 ASP A CA 1
ATOM 3277 C C . ASP A 1 420 ? -6.535 -30.312 -36.25 1 95.06 420 ASP A C 1
ATOM 3279 O O . ASP A 1 420 ? -6.137 -30.422 -37.406 1 95.06 420 ASP A O 1
ATOM 3283 N N . LEU A 1 421 ? -5.812 -29.828 -35.281 1 94.25 421 LEU A N 1
ATOM 3284 C CA . LEU A 1 421 ? -4.434 -29.422 -35.531 1 94.25 421 LEU A CA 1
ATOM 3285 C C . LEU A 1 421 ? -3.572 -30.625 -35.906 1 94.25 421 LEU A C 1
ATOM 3287 O O . LEU A 1 421 ? -2.693 -30.531 -36.781 1 94.25 421 LEU A O 1
ATOM 3291 N N . ILE A 1 422 ? -3.762 -31.734 -35.281 1 92.31 422 ILE A N 1
ATOM 3292 C CA . ILE A 1 422 ? -2.99 -32.938 -35.531 1 92.31 422 ILE A CA 1
ATOM 3293 C C . ILE A 1 422 ? -3.293 -33.438 -36.938 1 92.31 422 ILE A C 1
ATOM 3295 O O . ILE A 1 422 ? -2.383 -33.844 -37.656 1 92.31 422 ILE A O 1
ATOM 3299 N N . LYS A 1 423 ? -4.543 -33.406 -37.281 1 90.12 423 LYS A N 1
ATOM 3300 C CA . LYS A 1 423 ? -4.941 -33.844 -38.594 1 90.12 423 LYS A CA 1
ATOM 3301 C C . LYS A 1 423 ? -4.332 -32.938 -39.688 1 90.12 423 LYS A C 1
ATOM 3303 O O . LYS A 1 423 ? -3.926 -33.406 -40.75 1 90.12 423 LYS A O 1
ATOM 3308 N N . TRP A 1 424 ? -4.371 -31.703 -39.406 1 85.44 424 TRP A N 1
ATOM 3309 C CA . TRP A 1 424 ? -3.814 -30.75 -40.344 1 85.44 424 TRP A CA 1
ATOM 3310 C C . TRP A 1 424 ? -2.316 -30.969 -40.531 1 85.44 424 TRP A C 1
ATOM 3312 O O . TRP A 1 424 ? -1.804 -30.922 -41.656 1 85.44 424 TRP A O 1
ATOM 3322 N N . ASP A 1 425 ? -1.574 -31.156 -39.5 1 82 425 ASP A N 1
ATOM 3323 C CA . ASP A 1 425 ? -0.132 -31.375 -39.562 1 82 425 ASP A CA 1
ATOM 3324 C C . ASP A 1 425 ? 0.2 -32.688 -40.281 1 82 425 ASP A C 1
ATOM 3326 O O . ASP A 1 425 ? 1.188 -32.75 -41.031 1 82 425 ASP A O 1
ATOM 3330 N N . GLU A 1 426 ? -0.571 -33.688 -40.062 1 77.5 426 GLU A N 1
ATOM 3331 C CA . GLU A 1 426 ? -0.38 -34.969 -40.75 1 77.5 426 GLU A CA 1
ATOM 3332 C C . GLU A 1 426 ? -0.657 -34.844 -42.25 1 77.5 426 GLU A C 1
ATOM 3334 O O . GLU A 1 426 ? -0.016 -35.5 -43.062 1 77.5 426 GLU A O 1
ATOM 3339 N N . ALA A 1 427 ? -1.481 -33.969 -42.562 1 76.19 427 ALA A N 1
ATOM 3340 C CA . ALA A 1 427 ? -1.814 -33.75 -43.969 1 76.19 427 ALA A CA 1
ATOM 3341 C C . ALA A 1 427 ? -0.691 -33.031 -44.688 1 76.19 427 ALA A C 1
ATOM 3343 O O . ALA A 1 427 ? -0.383 -33.312 -45.844 1 76.19 427 ALA A O 1
ATOM 3344 N N . ILE A 1 428 ? -0.075 -32.062 -43.969 1 72.44 428 ILE A N 1
ATOM 3345 C CA . ILE A 1 428 ? 1.025 -31.312 -44.531 1 72.44 428 ILE A CA 1
ATOM 3346 C C . ILE A 1 428 ? 2.246 -32.219 -44.688 1 72.44 428 ILE A C 1
ATOM 3348 O O . ILE A 1 428 ? 2.979 -32.125 -45.688 1 72.44 428 ILE A O 1
ATOM 3352 N N . ASP A 1 429 ? 2.551 -33.094 -43.781 1 67.5 429 ASP A N 1
ATOM 3353 C CA . ASP A 1 429 ? 3.682 -34.031 -43.812 1 67.5 429 ASP A CA 1
ATOM 3354 C C . ASP A 1 429 ? 3.535 -35.031 -44.969 1 67.5 429 ASP A C 1
ATOM 3356 O O . ASP A 1 429 ? 4.531 -35.5 -45.5 1 67.5 429 ASP A O 1
ATOM 3360 N N . VAL A 1 430 ? 2.369 -35.406 -45.375 1 68.19 430 VAL A N 1
ATOM 3361 C CA . VAL A 1 430 ? 2.133 -36.344 -46.469 1 68.19 430 VAL A CA 1
ATOM 3362 C C . VAL A 1 430 ? 2.238 -35.594 -47.781 1 68.19 430 VAL A C 1
ATOM 3364 O O . VAL A 1 430 ? 2.342 -36.25 -48.844 1 68.19 430 VAL A O 1
ATOM 3367 N N . CYS A 1 431 ? 2.184 -34.375 -47.844 1 55.41 431 CYS A N 1
ATOM 3368 C CA . CYS A 1 431 ? 2.355 -33.688 -49.125 1 55.41 431 CYS A CA 1
ATOM 3369 C C . CYS A 1 431 ? 3.818 -33.344 -49.344 1 55.41 431 CYS A C 1
ATOM 3371 O O . CYS A 1 431 ? 4.504 -32.875 -48.438 1 55.41 431 CYS A O 1
ATOM 3373 N N . MET B 1 1 ? -2.857 12.461 32.219 1 90.81 1 MET B N 1
ATOM 3374 C CA . MET B 1 1 ? -2.047 13.219 31.281 1 90.81 1 MET B CA 1
ATOM 3375 C C . MET B 1 1 ? -2.912 13.805 30.172 1 90.81 1 MET B C 1
ATOM 3377 O O . MET B 1 1 ? -3.74 13.102 29.578 1 90.81 1 MET B O 1
ATOM 3381 N N . ILE B 1 2 ? -2.893 15.156 30.078 1 96.12 2 ILE B N 1
ATOM 3382 C CA . ILE B 1 2 ? -3.611 15.867 29.031 1 96.12 2 ILE B CA 1
ATOM 3383 C C . ILE B 1 2 ? -2.74 15.945 27.781 1 96.12 2 ILE B C 1
ATOM 3385 O O . ILE B 1 2 ? -1.583 16.359 27.844 1 96.12 2 ILE B O 1
ATOM 3389 N N . ASN B 1 3 ? -3.293 15.469 26.625 1 96.25 3 ASN B N 1
ATOM 3390 C CA . ASN B 1 3 ? -2.502 15.367 25.406 1 96.25 3 ASN B CA 1
ATOM 3391 C C . ASN B 1 3 ? -2.986 16.344 24.344 1 96.25 3 ASN B C 1
ATOM 3393 O O . ASN B 1 3 ? -4.055 16.156 23.75 1 96.25 3 ASN B O 1
ATOM 3397 N N . LEU B 1 4 ? -2.184 17.344 24.062 1 96.56 4 LEU B N 1
ATOM 3398 C CA . LEU B 1 4 ? -2.525 18.312 23.031 1 96.56 4 LEU B CA 1
ATOM 3399 C C . LEU B 1 4 ? -1.673 18.094 21.781 1 96.56 4 LEU B C 1
ATOM 3401 O O . LEU B 1 4 ? -1.71 18.906 20.859 1 96.56 4 LEU B O 1
ATOM 3405 N N . PHE B 1 5 ? -0.953 16.922 21.75 1 93.19 5 PHE B N 1
ATOM 3406 C CA . PHE B 1 5 ? -0.046 16.578 20.656 1 93.19 5 PHE B CA 1
ATOM 3407 C C . PHE B 1 5 ? -0.772 15.781 19.578 1 93.19 5 PHE B C 1
ATOM 3409 O O . PHE B 1 5 ? -0.585 16.031 18.391 1 93.19 5 PHE B O 1
ATOM 3416 N N . LYS B 1 6 ? -1.581 14.852 19.891 1 89.62 6 LYS B N 1
ATOM 3417 C CA . LYS B 1 6 ? -2.129 13.859 18.969 1 89.62 6 LYS B CA 1
ATOM 3418 C C . LYS B 1 6 ? -2.988 14.516 17.891 1 89.62 6 LYS B C 1
ATOM 3420 O O . LYS B 1 6 ? -3.957 15.211 18.203 1 89.62 6 LYS B O 1
ATOM 3425 N N . GLY B 1 7 ? -2.596 14.273 16.656 1 89.31 7 GLY B N 1
ATOM 3426 C CA . GLY B 1 7 ? -3.273 14.852 15.508 1 89.31 7 GLY B CA 1
ATOM 3427 C C . GLY B 1 7 ? -4.234 13.891 14.828 1 89.31 7 GLY B C 1
ATOM 3428 O O . GLY B 1 7 ? -4.188 13.711 13.609 1 89.31 7 GLY B O 1
ATOM 3429 N N . HIS B 1 8 ? -5.027 13.18 15.508 1 88.94 8 HIS B N 1
ATOM 3430 C CA . HIS B 1 8 ? -6.094 12.336 14.984 1 88.94 8 HIS B CA 1
ATOM 3431 C C . HIS B 1 8 ? -7.355 12.445 15.828 1 88.94 8 HIS B C 1
ATOM 3433 O O . HIS B 1 8 ? -7.316 12.969 16.938 1 88.94 8 HIS B O 1
ATOM 3439 N N . PRO B 1 9 ? -8.5 12.055 15.375 1 90.06 9 PRO B N 1
ATOM 3440 C CA . PRO B 1 9 ? -9.758 12.164 16.109 1 90.06 9 PRO B CA 1
ATOM 3441 C C . PRO B 1 9 ? -9.781 11.289 17.375 1 90.06 9 PRO B C 1
ATOM 3443 O O . PRO B 1 9 ? -9.109 10.258 17.422 1 90.06 9 PRO B O 1
ATOM 3446 N N . SER B 1 10 ? -10.461 11.781 18.312 1 91.06 10 SER B N 1
ATOM 3447 C CA . SER B 1 10 ? -10.742 10.898 19.438 1 91.06 10 SER B CA 1
ATOM 3448 C C . SER B 1 10 ? -11.703 9.789 19.047 1 91.06 10 SER B C 1
ATOM 3450 O O . SER B 1 10 ? -12.477 9.93 18.094 1 91.06 10 SER B O 1
ATOM 3452 N N . ASP B 1 11 ? -11.711 8.719 19.781 1 89.44 11 ASP B N 1
ATOM 3453 C CA . ASP B 1 11 ? -12.414 7.496 19.391 1 89.44 11 ASP B CA 1
ATOM 3454 C C . ASP B 1 11 ? -13.922 7.723 19.328 1 89.44 11 ASP B C 1
ATOM 3456 O O . ASP B 1 11 ? -14.609 7.086 18.531 1 89.44 11 ASP B O 1
ATOM 3460 N N . ASP B 1 12 ? -14.383 8.672 20.141 1 91.62 12 ASP B N 1
ATOM 3461 C CA . ASP B 1 12 ? -15.82 8.914 20.219 1 91.62 12 ASP B CA 1
ATOM 3462 C C . ASP B 1 12 ? -16.328 9.57 18.938 1 91.62 12 ASP B C 1
ATOM 3464 O O . ASP B 1 12 ? -17.531 9.609 18.688 1 91.62 12 ASP B O 1
ATOM 3468 N N . LEU B 1 13 ? -15.445 10 18.094 1 95.12 13 LEU B N 1
ATOM 3469 C CA . LEU B 1 13 ? -15.836 10.703 16.875 1 95.12 13 LEU B CA 1
ATOM 3470 C C . LEU B 1 13 ? -15.844 9.758 15.68 1 95.12 13 LEU B C 1
ATOM 3472 O O . LEU B 1 13 ? -16.234 10.148 14.578 1 95.12 13 LEU B O 1
ATOM 3476 N N . PHE B 1 14 ? -15.445 8.477 15.852 1 96.06 14 PHE B N 1
ATOM 3477 C CA . PHE B 1 14 ? -15.406 7.539 14.742 1 96.06 14 PHE B CA 1
ATOM 3478 C C . PHE B 1 14 ? -16.812 7.125 14.336 1 96.06 14 PHE B C 1
ATOM 3480 O O . PHE B 1 14 ? -17.672 6.875 15.195 1 96.06 14 PHE B O 1
ATOM 3487 N N . PRO B 1 15 ? -17.047 7.047 13.086 1 97.75 15 PRO B N 1
ATOM 3488 C CA . PRO B 1 15 ? -18.391 6.754 12.57 1 97.75 15 PRO B CA 1
ATOM 3489 C C . PRO B 1 15 ? -18.641 5.262 12.375 1 97.75 15 PRO B C 1
ATOM 3491 O O . PRO B 1 15 ? -19 4.828 11.281 1 97.75 15 PRO B O 1
ATOM 3494 N N . GLU B 1 16 ? -18.562 4.461 13.422 1 97.19 16 GLU B N 1
ATOM 3495 C CA . GLU B 1 16 ? -18.719 3.008 13.359 1 97.19 16 GLU B CA 1
ATOM 3496 C C . GLU B 1 16 ? -20.062 2.613 12.766 1 97.19 16 GLU B C 1
ATOM 3498 O O . GLU B 1 16 ? -20.141 1.736 11.906 1 97.19 16 GLU B O 1
ATOM 3503 N N . LYS B 1 17 ? -21.141 3.281 13.211 1 97.31 17 LYS B N 1
ATOM 3504 C CA . LYS B 1 17 ? -22.484 2.934 12.781 1 97.31 17 LYS B CA 1
ATOM 3505 C C . LYS B 1 17 ? -22.688 3.24 11.297 1 97.31 17 LYS B C 1
ATOM 3507 O O . LYS B 1 17 ? -23.312 2.465 10.578 1 97.31 17 LYS B O 1
ATOM 3512 N N . GLU B 1 18 ? -22.188 4.414 10.867 1 98.44 18 GLU B N 1
ATOM 3513 C CA . GLU B 1 18 ? -22.297 4.812 9.469 1 98.44 18 GLU B CA 1
ATOM 3514 C C . GLU B 1 18 ? -21.531 3.871 8.555 1 98.44 18 GLU B C 1
ATOM 3516 O O . GLU B 1 18 ? -22 3.506 7.48 1 98.44 18 GLU B O 1
ATOM 3521 N N . VAL B 1 19 ? -20.312 3.424 8.984 1 98.56 19 VAL B N 1
ATOM 3522 C CA . VAL B 1 19 ? -19.469 2.504 8.219 1 98.56 19 VAL B CA 1
ATOM 3523 C C . VAL B 1 19 ? -20.172 1.155 8.086 1 98.56 19 VAL B C 1
ATOM 3525 O O . VAL B 1 19 ? -20.234 0.584 6.996 1 98.56 19 VAL B O 1
ATOM 3528 N N . LEU B 1 20 ? -20.719 0.654 9.188 1 98.12 20 LEU B N 1
ATOM 3529 C CA . LEU B 1 20 ? -21.406 -0.629 9.188 1 98.12 20 LEU B CA 1
ATOM 3530 C C . LEU B 1 20 ? -22.641 -0.576 8.297 1 98.12 20 LEU B C 1
ATOM 3532 O O . LEU B 1 20 ? -22.938 -1.53 7.57 1 98.12 20 LEU B O 1
ATOM 3536 N N . ALA B 1 21 ? -23.391 0.515 8.391 1 98.19 21 ALA B N 1
ATOM 3537 C CA . ALA B 1 21 ? -24.578 0.674 7.566 1 98.19 21 ALA B CA 1
ATOM 3538 C C . ALA B 1 21 ? -24.219 0.655 6.082 1 98.19 21 ALA B C 1
ATOM 3540 O O . ALA B 1 21 ? -24.922 0.032 5.277 1 98.19 21 ALA B O 1
ATOM 3541 N N . ALA B 1 22 ? -23.203 1.351 5.707 1 98.56 22 ALA B N 1
ATOM 3542 C CA . ALA B 1 22 ? -22.75 1.393 4.316 1 98.56 22 ALA B CA 1
ATOM 3543 C C . ALA B 1 22 ? -22.281 0.02 3.852 1 98.56 22 ALA B C 1
ATOM 3545 O O . ALA B 1 22 ? -22.562 -0.396 2.727 1 98.56 22 ALA B O 1
ATOM 3546 N N . ALA B 1 23 ? -21.5 -0.696 4.715 1 98.31 23 ALA B N 1
ATOM 3547 C CA . ALA B 1 23 ? -21.031 -2.037 4.387 1 98.31 23 ALA B CA 1
ATOM 3548 C C . ALA B 1 23 ? -22.188 -2.994 4.16 1 98.31 23 ALA B C 1
ATOM 3550 O O . ALA B 1 23 ? -22.188 -3.787 3.215 1 98.31 23 ALA B O 1
ATOM 3551 N N . ALA B 1 24 ? -23.156 -2.922 5.027 1 97.75 24 ALA B N 1
ATOM 3552 C CA . ALA B 1 24 ? -24.344 -3.766 4.902 1 97.75 24 ALA B CA 1
ATOM 3553 C C . ALA B 1 24 ? -25.094 -3.469 3.605 1 97.75 24 ALA B C 1
ATOM 3555 O O . ALA B 1 24 ? -25.484 -4.391 2.891 1 97.75 24 ALA B O 1
ATOM 3556 N N . SER B 1 25 ? -25.25 -2.197 3.336 1 97.38 25 SER B N 1
ATOM 3557 C CA . SER B 1 25 ? -25.922 -1.791 2.104 1 97.38 25 SER B CA 1
ATOM 3558 C C . SER B 1 25 ? -25.172 -2.303 0.875 1 97.38 25 SER B C 1
ATOM 3560 O O . SER B 1 25 ? -25.781 -2.756 -0.09 1 97.38 25 SER B O 1
ATOM 3562 N N . LEU B 1 26 ? -23.875 -2.264 0.896 1 97.56 26 LEU B N 1
ATOM 3563 C CA . LEU B 1 26 ? -23 -2.617 -0.225 1 97.56 26 LEU B CA 1
ATOM 3564 C C . LEU B 1 26 ? -23.016 -4.121 -0.469 1 97.56 26 LEU B C 1
ATOM 3566 O O . LEU B 1 26 ? -23.109 -4.57 -1.615 1 97.56 26 LEU B O 1
ATOM 3570 N N . LEU B 1 27 ? -22.938 -4.945 0.6 1 96.62 27 LEU B N 1
ATOM 3571 C CA . LEU B 1 27 ? -22.656 -6.371 0.475 1 96.62 27 LEU B CA 1
ATOM 3572 C C . LEU B 1 27 ? -23.953 -7.18 0.493 1 96.62 27 LEU B C 1
ATOM 3574 O O . LEU B 1 27 ? -23.953 -8.375 0.194 1 96.62 27 LEU B O 1
ATOM 3578 N N . SER B 1 28 ? -25.109 -6.559 0.796 1 93.25 28 SER B N 1
ATOM 3579 C CA . SER B 1 28 ? -26.344 -7.32 0.954 1 93.25 28 SER B CA 1
ATOM 3580 C C . SER B 1 28 ? -27.25 -7.176 -0.268 1 93.25 28 SER B C 1
ATOM 3582 O O . SER B 1 28 ? -28.297 -7.824 -0.359 1 93.25 28 SER B O 1
ATOM 3584 N N . ARG B 1 29 ? -26.875 -6.418 -1.192 1 87.81 29 ARG B N 1
ATOM 3585 C CA . ARG B 1 29 ? -27.766 -6.199 -2.336 1 87.81 29 ARG B CA 1
ATOM 3586 C C . ARG B 1 29 ? -27.156 -6.777 -3.611 1 87.81 29 ARG B C 1
ATOM 3588 O O . ARG B 1 29 ? -25.953 -6.988 -3.689 1 87.81 29 ARG B O 1
ATOM 3595 N N . ASP B 1 30 ? -28.094 -7.016 -4.551 1 88 30 ASP B N 1
ATOM 3596 C CA . ASP B 1 30 ? -27.641 -7.363 -5.895 1 88 30 ASP B CA 1
ATOM 3597 C C . ASP B 1 30 ? -27.062 -6.148 -6.609 1 88 30 ASP B C 1
ATOM 3599 O O . ASP B 1 30 ? -27.641 -5.062 -6.578 1 88 30 ASP B O 1
ATOM 3603 N N . ARG B 1 31 ? -25.922 -6.305 -7.145 1 90.25 31 ARG B N 1
ATOM 3604 C CA . ARG B 1 31 ? -25.219 -5.23 -7.844 1 90.25 31 ARG B CA 1
ATOM 3605 C C . ARG B 1 31 ? -24.906 -5.629 -9.281 1 90.25 31 ARG B C 1
ATOM 3607 O O . ARG B 1 31 ? -23.844 -6.191 -9.555 1 90.25 31 ARG B O 1
ATOM 3614 N N . PRO B 1 32 ? -25.75 -5.246 -10.188 1 89.31 32 PRO B N 1
ATOM 3615 C CA . PRO B 1 32 ? -25.484 -5.594 -11.586 1 89.31 32 PRO B CA 1
ATOM 3616 C C . PRO B 1 32 ? -24.141 -5.074 -12.094 1 89.31 32 PRO B C 1
ATOM 3618 O O . PRO B 1 32 ? -23.562 -5.66 -13 1 89.31 32 PRO B O 1
ATOM 3621 N N . GLU B 1 33 ? -23.641 -4.023 -11.516 1 89.06 33 GLU B N 1
ATOM 3622 C CA . GLU B 1 33 ? -22.375 -3.396 -11.914 1 89.06 33 GLU B CA 1
ATOM 3623 C C . GLU B 1 33 ? -21.188 -4.297 -11.586 1 89.06 33 GLU B C 1
ATOM 3625 O O . GLU B 1 33 ? -20.078 -4.062 -12.07 1 89.06 33 GLU B O 1
ATOM 3630 N N . ASP B 1 34 ? -21.406 -5.352 -10.844 1 90.25 34 ASP B N 1
ATOM 3631 C CA . ASP B 1 34 ? -20.328 -6.25 -10.438 1 90.25 34 ASP B CA 1
ATOM 3632 C C . ASP B 1 34 ? -19.766 -7 -11.641 1 90.25 34 ASP B C 1
ATOM 3634 O O . ASP B 1 34 ? -18.625 -7.48 -11.609 1 90.25 34 ASP B O 1
ATOM 3638 N N . ASP B 1 35 ? -20.531 -7.074 -12.75 1 87.94 35 ASP B N 1
ATOM 3639 C CA . ASP B 1 35 ? -20.109 -7.805 -13.938 1 87.94 35 ASP B CA 1
ATOM 3640 C C . ASP B 1 35 ? -19.297 -6.906 -14.875 1 87.94 35 ASP B C 1
ATOM 3642 O O . ASP B 1 35 ? -18.703 -7.387 -15.844 1 87.94 35 ASP B O 1
ATOM 3646 N N . ASP B 1 36 ? -19.281 -5.664 -14.516 1 93.5 36 ASP B N 1
ATOM 3647 C CA . ASP B 1 36 ? -18.531 -4.684 -15.297 1 93.5 36 ASP B CA 1
ATOM 3648 C C . ASP B 1 36 ? -17.078 -4.586 -14.836 1 93.5 36 ASP B C 1
ATOM 3650 O O . ASP B 1 36 ? -16.828 -4.383 -13.648 1 93.5 36 ASP B O 1
ATOM 3654 N N . ASP B 1 37 ? -16.156 -4.668 -15.773 1 93.75 37 ASP B N 1
ATOM 3655 C CA . ASP B 1 37 ? -14.727 -4.688 -15.461 1 93.75 37 ASP B CA 1
ATOM 3656 C C . ASP B 1 37 ? -14.281 -3.361 -14.844 1 93.75 37 ASP B C 1
ATOM 3658 O O . ASP B 1 37 ? -13.234 -3.293 -14.195 1 93.75 37 ASP B O 1
ATOM 3662 N N . GLU B 1 38 ? -15.023 -2.371 -14.984 1 96.69 38 GLU B N 1
ATOM 3663 C CA . GLU B 1 38 ? -14.648 -1.055 -14.484 1 96.69 38 GLU B CA 1
ATOM 3664 C C . GLU B 1 38 ? -15.094 -0.872 -13.031 1 96.69 38 GLU B C 1
ATOM 3666 O O . GLU B 1 38 ? -14.664 0.064 -12.359 1 96.69 38 GLU B O 1
ATOM 3671 N N . ASN B 1 39 ? -15.914 -1.68 -12.5 1 97 39 ASN B N 1
ATOM 3672 C CA . ASN B 1 39 ? -16.406 -1.566 -11.141 1 97 39 ASN B CA 1
ATOM 3673 C C . ASN B 1 39 ? -16.125 -2.824 -10.328 1 97 39 ASN B C 1
ATOM 3675 O O . ASN B 1 39 ? -15.484 -2.754 -9.273 1 97 39 ASN B O 1
ATOM 3679 N N . ARG B 1 40 ? -16.578 -4.07 -10.82 1 95.75 40 ARG B N 1
ATOM 3680 C CA . ARG B 1 40 ? -16.297 -5.395 -10.273 1 95.75 40 ARG B CA 1
ATOM 3681 C C . ARG B 1 40 ? -16.938 -5.566 -8.898 1 95.75 40 ARG B C 1
ATOM 3683 O O . ARG B 1 40 ? -17.359 -4.59 -8.273 1 95.75 40 ARG B O 1
ATOM 3690 N N . HIS B 1 41 ? -17.109 -6.711 -8.453 1 96.75 41 HIS B N 1
ATOM 3691 C CA . HIS B 1 41 ? -17.656 -7.078 -7.152 1 96.75 41 HIS B CA 1
ATOM 3692 C C . HIS B 1 41 ? -16.75 -6.59 -6.02 1 96.75 41 HIS B C 1
ATOM 3694 O O . HIS B 1 41 ? -15.531 -6.613 -6.141 1 96.75 41 HIS B O 1
ATOM 3700 N N . PRO B 1 42 ? -17.312 -6.168 -4.836 1 97.56 42 PRO B N 1
ATOM 3701 C CA . PRO B 1 42 ? -16.531 -5.594 -3.73 1 97.56 42 PRO B CA 1
ATOM 3702 C C . PRO B 1 42 ? -15.461 -6.547 -3.203 1 97.56 42 PRO B C 1
ATOM 3704 O O . PRO B 1 42 ? -14.453 -6.102 -2.646 1 97.56 42 PRO B O 1
ATOM 3707 N N . LEU B 1 43 ? -15.633 -7.828 -3.355 1 97.44 43 LEU B N 1
ATOM 3708 C CA . LEU B 1 43 ? -14.711 -8.773 -2.746 1 97.44 43 LEU B CA 1
ATOM 3709 C C . LEU B 1 43 ? -13.797 -9.398 -3.801 1 97.44 43 LEU B C 1
ATOM 3711 O O . LEU B 1 43 ? -13.055 -10.344 -3.51 1 97.44 43 LEU B O 1
ATOM 3715 N N . THR B 1 44 ? -13.797 -8.938 -5.027 1 96.56 44 THR B N 1
ATOM 3716 C CA . THR B 1 44 ? -12.898 -9.414 -6.074 1 96.56 44 THR B CA 1
ATOM 3717 C C . THR B 1 44 ? -11.766 -8.414 -6.301 1 96.56 44 THR B C 1
ATOM 3719 O O . THR B 1 44 ? -11.664 -7.41 -5.598 1 96.56 44 THR B O 1
ATOM 3722 N N . TYR B 1 45 ? -10.812 -8.742 -7.18 1 96.31 45 TYR B N 1
ATOM 3723 C CA . TYR B 1 45 ? -9.781 -7.785 -7.586 1 96.31 45 TYR B CA 1
ATOM 3724 C C . TYR B 1 45 ? -10.406 -6.559 -8.242 1 96.31 45 TYR B C 1
ATOM 3726 O O . TYR B 1 45 ? -11.125 -6.676 -9.234 1 96.31 45 TYR B O 1
ATOM 3734 N N . GLY B 1 46 ? -10.148 -5.402 -7.68 1 96.88 46 GLY B N 1
ATOM 3735 C CA . GLY B 1 46 ? -10.672 -4.172 -8.242 1 96.88 46 GLY B CA 1
ATOM 3736 C C . GLY B 1 46 ? -9.891 -3.689 -9.453 1 96.88 46 GLY B C 1
ATOM 3737 O O . GLY B 1 46 ? -8.773 -4.145 -9.695 1 96.88 46 GLY B O 1
ATOM 3738 N N . PRO B 1 47 ? -10.562 -2.828 -10.219 1 97.56 47 PRO B N 1
ATOM 3739 C CA . PRO B 1 47 ? -9.789 -2.18 -11.281 1 97.56 47 PRO B CA 1
ATOM 3740 C C . PRO B 1 47 ? -8.594 -1.393 -10.75 1 97.56 47 PRO B C 1
ATOM 3742 O O . PRO B 1 47 ? -8.617 -0.929 -9.602 1 97.56 47 PRO B O 1
ATOM 3745 N N . ASP B 1 48 ? -7.625 -1.177 -11.547 1 96.19 48 ASP B N 1
ATOM 3746 C CA . ASP B 1 48 ? -6.359 -0.587 -11.117 1 96.19 48 ASP B CA 1
ATOM 3747 C C . ASP B 1 48 ? -6.574 0.796 -10.508 1 96.19 48 ASP B C 1
ATOM 3749 O O . ASP B 1 48 ? -6 1.121 -9.469 1 96.19 48 ASP B O 1
ATOM 3753 N N . GLN B 1 49 ? -7.469 1.624 -11.086 1 98.06 49 GLN B N 1
ATOM 3754 C CA . GLN B 1 49 ? -7.719 2.963 -10.562 1 98.06 49 GLN B CA 1
ATOM 3755 C C . GLN B 1 49 ? -8.789 2.938 -9.477 1 98.06 49 GLN B C 1
ATOM 3757 O O . GLN B 1 49 ? -9.078 3.963 -8.859 1 98.06 49 GLN B O 1
ATOM 3762 N N . GLY B 1 50 ? -9.367 1.764 -9.227 1 98.38 50 GLY B N 1
ATOM 3763 C CA . GLY B 1 50 ? -10.531 1.635 -8.359 1 98.38 50 GLY B CA 1
ATOM 3764 C C . GLY B 1 50 ? -11.844 1.676 -9.117 1 98.38 50 GLY B C 1
ATOM 3765 O O . GLY B 1 50 ? -11.883 2.068 -10.281 1 98.38 50 GLY B O 1
ATOM 3766 N N . ALA B 1 51 ? -12.898 1.27 -8.516 1 98.56 51 ALA B N 1
ATOM 3767 C CA . ALA B 1 51 ? -14.211 1.175 -9.156 1 98.56 51 ALA B CA 1
ATOM 3768 C C . ALA B 1 51 ? -14.617 2.51 -9.773 1 98.56 51 ALA B C 1
ATOM 3770 O O . ALA B 1 51 ? -14.547 3.553 -9.117 1 98.56 51 ALA B O 1
ATOM 3771 N N . LEU B 1 52 ? -15.07 2.445 -10.977 1 98.38 52 LEU B N 1
ATOM 3772 C CA . LEU B 1 52 ? -15.414 3.646 -11.727 1 98.38 52 LEU B CA 1
ATOM 3773 C C . LEU B 1 52 ? -16.531 4.422 -11.031 1 98.38 52 LEU B C 1
ATOM 3775 O O . LEU B 1 52 ? -16.453 5.652 -10.93 1 98.38 52 LEU B O 1
ATOM 3779 N N . TYR B 1 53 ? -17.531 3.764 -10.586 1 97.75 53 TYR B N 1
ATOM 3780 C CA . TYR B 1 53 ? -18.656 4.48 -9.992 1 97.75 53 TYR B CA 1
ATOM 3781 C C . TYR B 1 53 ? -18.234 5.203 -8.727 1 97.75 53 TYR B C 1
ATOM 3783 O O . TYR B 1 53 ? -18.75 6.273 -8.406 1 97.75 53 TYR B O 1
ATOM 3791 N N . VAL B 1 54 ? -17.297 4.633 -7.945 1 98.62 54 VAL B N 1
ATOM 3792 C CA . VAL B 1 54 ? -16.797 5.297 -6.75 1 98.62 54 VAL B CA 1
ATOM 3793 C C . VAL B 1 54 ? -16.016 6.551 -7.145 1 98.62 54 VAL B C 1
ATOM 3795 O O . VAL B 1 54 ? -16.172 7.605 -6.527 1 98.62 54 VAL B O 1
ATOM 3798 N N . ARG B 1 55 ? -15.102 6.438 -8.172 1 98.81 55 ARG B N 1
ATOM 3799 C CA . ARG B 1 55 ? -14.359 7.59 -8.664 1 98.81 55 ARG B CA 1
ATOM 3800 C C . ARG B 1 55 ? -15.297 8.695 -9.141 1 98.81 55 ARG B C 1
ATOM 3802 O O . ARG B 1 55 ? -15.047 9.875 -8.906 1 98.81 55 ARG B O 1
ATOM 3809 N N . GLN B 1 56 ? -16.375 8.297 -9.781 1 98.69 56 GLN B N 1
ATOM 3810 C CA . GLN B 1 56 ? -17.375 9.25 -10.234 1 98.69 56 GLN B CA 1
ATOM 3811 C C . GLN B 1 56 ? -18.062 9.938 -9.055 1 98.69 56 GLN B C 1
ATOM 3813 O O . GLN B 1 56 ? -18.281 11.148 -9.086 1 98.69 56 GLN B O 1
ATOM 3818 N N . LEU B 1 57 ? -18.406 9.188 -8.047 1 98.69 57 LEU B N 1
ATOM 3819 C CA . LEU B 1 57 ? -19.031 9.742 -6.848 1 98.69 57 LEU B CA 1
ATOM 3820 C C . LEU B 1 57 ? -18.109 10.742 -6.16 1 98.69 57 LEU B C 1
ATOM 3822 O O . LEU B 1 57 ? -18.531 11.828 -5.766 1 98.69 57 LEU B O 1
ATOM 3826 N N . ILE B 1 58 ? -16.844 10.422 -6.055 1 98.69 58 ILE B N 1
ATOM 3827 C CA . ILE B 1 58 ? -15.859 11.289 -5.422 1 98.69 58 ILE B CA 1
ATOM 3828 C C . ILE B 1 58 ? -15.672 12.555 -6.262 1 98.69 58 ILE B C 1
ATOM 3830 O O . ILE B 1 58 ? -15.68 13.664 -5.734 1 98.69 58 ILE B O 1
ATOM 3834 N N . ALA B 1 59 ? -15.477 12.359 -7.562 1 98.5 59 ALA B N 1
ATOM 3835 C CA . ALA B 1 59 ? -15.312 13.492 -8.469 1 98.5 59 ALA B CA 1
ATOM 3836 C C . ALA B 1 59 ? -16.469 14.469 -8.336 1 98.5 59 ALA B C 1
ATOM 3838 O O . ALA B 1 59 ? -16.266 15.68 -8.219 1 98.5 59 ALA B O 1
ATOM 3839 N N . LYS B 1 60 ? -17.656 13.969 -8.375 1 98.19 60 LYS B N 1
ATOM 3840 C CA . LYS B 1 60 ? -18.844 14.797 -8.25 1 98.19 60 LYS B CA 1
ATOM 3841 C C . LYS B 1 60 ? -18.906 15.492 -6.891 1 98.19 60 LYS B C 1
ATOM 3843 O O . LYS B 1 60 ? -19.172 16.688 -6.812 1 98.19 60 LYS B O 1
ATOM 3848 N N . TRP B 1 61 ? -18.703 14.742 -5.867 1 97.81 61 TRP B N 1
ATOM 3849 C CA . TRP B 1 61 ? -18.766 15.258 -4.504 1 97.81 61 TRP B CA 1
ATOM 3850 C C . TRP B 1 61 ? -17.766 16.391 -4.305 1 97.81 61 TRP B C 1
ATOM 3852 O O . TRP B 1 61 ? -18.125 17.438 -3.746 1 97.81 61 TRP B O 1
ATOM 3862 N N . VAL B 1 62 ? -16.531 16.25 -4.77 1 97.44 62 VAL B N 1
ATOM 3863 C CA . VAL B 1 62 ? -15.5 17.266 -4.609 1 97.44 62 VAL B CA 1
ATOM 3864 C C . VAL B 1 62 ? -15.828 18.484 -5.484 1 97.44 62 VAL B C 1
ATOM 3866 O O . VAL B 1 62 ? -15.656 19.625 -5.055 1 97.44 62 VAL B O 1
ATOM 3869 N N . THR B 1 63 ? -16.266 18.219 -6.699 1 97.5 63 THR B N 1
ATOM 3870 C CA . THR B 1 63 ? -16.641 19.297 -7.605 1 97.5 63 THR B CA 1
ATOM 3871 C C . THR B 1 63 ? -17.688 20.203 -6.957 1 97.5 63 THR B C 1
ATOM 3873 O O . THR B 1 63 ? -17.562 21.422 -6.996 1 97.5 63 THR B O 1
ATOM 3876 N N . GLU B 1 64 ? -18.688 19.609 -6.379 1 95.5 64 GLU B N 1
ATOM 3877 C CA . GLU B 1 64 ? -19.766 20.359 -5.742 1 95.5 64 GLU B CA 1
ATOM 3878 C C . GLU B 1 64 ? -19.281 21.109 -4.508 1 95.5 64 GLU B C 1
ATOM 3880 O O . GLU B 1 64 ? -19.609 22.281 -4.309 1 95.5 64 GLU B O 1
ATOM 3885 N N . ARG B 1 65 ? -18.5 20.484 -3.738 1 92.62 65 ARG B N 1
ATOM 3886 C CA . ARG B 1 65 ? -18 21.062 -2.49 1 92.62 65 ARG B CA 1
ATOM 3887 C C . ARG B 1 65 ? -17.078 22.234 -2.758 1 92.62 65 ARG B C 1
ATOM 3889 O O . ARG B 1 65 ? -17.047 23.203 -1.986 1 92.62 65 ARG B O 1
ATOM 3896 N N . GLU B 1 66 ? -16.281 22.141 -3.807 1 93.06 66 GLU B N 1
ATOM 3897 C CA . GLU B 1 66 ? -15.289 23.156 -4.098 1 93.06 66 GLU B CA 1
ATOM 3898 C C . GLU B 1 66 ? -15.82 24.188 -5.105 1 93.06 66 GLU B C 1
ATOM 3900 O O . GLU B 1 66 ? -15.078 25.047 -5.566 1 93.06 66 GLU B O 1
ATOM 3905 N N . LEU B 1 67 ? -17.078 24.047 -5.516 1 89.81 67 LEU B N 1
ATOM 3906 C CA . LEU B 1 67 ? -17.75 24.984 -6.406 1 89.81 67 LEU B CA 1
ATOM 3907 C C . LEU B 1 67 ? -17.047 25.062 -7.754 1 89.81 67 LEU B C 1
ATOM 3909 O O . LEU B 1 67 ? -16.781 26.156 -8.258 1 89.81 67 LEU B O 1
ATOM 3913 N N . LEU B 1 68 ? -16.688 23.891 -8.242 1 86.44 68 LEU B N 1
ATOM 3914 C CA . LEU B 1 68 ? -15.953 23.797 -9.5 1 86.44 68 LEU B CA 1
ATOM 3915 C C . LEU B 1 68 ? -16.891 23.484 -10.656 1 86.44 68 LEU B C 1
ATOM 3917 O O . LEU B 1 68 ? -16.516 22.797 -11.609 1 86.44 68 LEU B O 1
ATOM 3921 N N . GLU B 1 69 ? -17.969 23.953 -10.672 1 84.38 69 GLU B N 1
ATOM 3922 C CA . GLU B 1 69 ? -18.984 23.562 -11.648 1 84.38 69 GLU B CA 1
ATOM 3923 C C . GLU B 1 69 ? -18.547 23.922 -13.07 1 84.38 69 GLU B C 1
ATOM 3925 O O . GLU B 1 69 ? -18.844 23.188 -14.016 1 84.38 69 GLU B O 1
ATOM 3930 N N . LYS B 1 70 ? -17.797 24.875 -13.227 1 83.94 70 LYS B N 1
ATOM 3931 C CA . LYS B 1 70 ? -17.344 25.281 -14.547 1 83.94 70 LYS B CA 1
ATOM 3932 C C . LYS B 1 70 ? -16.203 24.391 -15.039 1 83.94 70 LYS B C 1
ATOM 3934 O O . LYS B 1 70 ? -15.961 24.281 -16.25 1 83.94 70 LYS B O 1
ATOM 3939 N N . THR B 1 71 ? -15.531 23.766 -14.195 1 90.12 71 THR B N 1
ATOM 3940 C CA . THR B 1 71 ? -14.422 22.875 -14.508 1 90.12 71 THR B CA 1
ATOM 3941 C C . THR B 1 71 ? -14.484 21.609 -13.648 1 90.12 71 THR B C 1
ATOM 3943 O O . THR B 1 71 ? -13.586 21.359 -12.844 1 90.12 71 THR B O 1
ATOM 3946 N N . PRO B 1 72 ? -15.461 20.844 -13.906 1 94.56 72 PRO B N 1
ATOM 3947 C CA . PRO B 1 72 ? -15.672 19.672 -13.055 1 94.56 72 PRO B CA 1
ATOM 3948 C C . PRO B 1 72 ? -14.508 18.672 -13.117 1 94.56 72 PRO B C 1
ATOM 3950 O O . PRO B 1 72 ? -13.805 18.609 -14.133 1 94.56 72 PRO B O 1
ATOM 3953 N N . ILE B 1 73 ? -14.312 17.969 -12.055 1 97.81 73 ILE B N 1
ATOM 3954 C CA . ILE B 1 73 ? -13.281 16.938 -11.969 1 97.81 73 ILE B CA 1
ATOM 3955 C C . ILE B 1 73 ? -13.734 15.695 -12.734 1 97.81 73 ILE B C 1
ATOM 3957 O O . ILE B 1 73 ? -14.844 15.195 -12.523 1 97.81 73 ILE B O 1
ATOM 3961 N N . ALA B 1 74 ? -12.914 15.195 -13.656 1 98.12 74 ALA B N 1
ATOM 3962 C CA . ALA B 1 74 ? -13.203 13.961 -14.391 1 98.12 74 ALA B CA 1
ATOM 3963 C C . ALA B 1 74 ? -12.805 12.734 -13.57 1 98.12 74 ALA B C 1
ATOM 3965 O O . ALA B 1 74 ? -11.773 12.742 -12.891 1 98.12 74 ALA B O 1
ATOM 3966 N N . ALA B 1 75 ? -13.594 11.664 -13.719 1 98.5 75 ALA B N 1
ATOM 3967 C CA . ALA B 1 75 ? -13.344 10.445 -12.953 1 98.5 75 ALA B CA 1
ATOM 3968 C C . ALA B 1 75 ? -12.008 9.82 -13.336 1 98.5 75 ALA B C 1
ATOM 3970 O O . ALA B 1 75 ? -11.352 9.18 -12.508 1 98.5 75 ALA B O 1
ATOM 3971 N N . ASN B 1 76 ? -11.562 9.953 -14.586 1 98.38 76 ASN B N 1
ATOM 3972 C CA . ASN B 1 76 ? -10.312 9.352 -15.023 1 98.38 76 ASN B CA 1
ATOM 3973 C C . ASN B 1 76 ? -9.102 10.078 -14.438 1 98.38 76 ASN B C 1
ATOM 3975 O O . ASN B 1 76 ? -7.969 9.609 -14.57 1 98.38 76 ASN B O 1
ATOM 3979 N N . CYS B 1 77 ? -9.305 11.211 -13.727 1 98.69 77 CYS B N 1
ATOM 3980 C CA . CYS B 1 77 ? -8.234 11.945 -13.055 1 98.69 77 CYS B CA 1
ATOM 3981 C C . CYS B 1 77 ? -8.141 11.555 -11.586 1 98.69 77 CYS B C 1
ATOM 3983 O O . CYS B 1 77 ? -7.383 12.164 -10.828 1 98.69 77 CYS B O 1
ATOM 3985 N N . ILE B 1 78 ? -8.922 10.555 -11.227 1 98.81 78 ILE B N 1
ATOM 3986 C CA . ILE B 1 78 ? -8.961 10.109 -9.836 1 98.81 78 ILE B CA 1
ATOM 3987 C C . ILE B 1 78 ? -8.367 8.711 -9.734 1 98.81 78 ILE B C 1
ATOM 3989 O O . ILE B 1 78 ? -8.703 7.824 -10.523 1 98.81 78 ILE B O 1
ATOM 3993 N N . ASN B 1 79 ? -7.473 8.484 -8.844 1 98.81 79 ASN B N 1
ATOM 3994 C CA . ASN B 1 79 ? -6.906 7.191 -8.461 1 98.81 79 ASN B CA 1
ATOM 3995 C C . ASN B 1 79 ? -7.18 6.867 -7 1 98.81 79 ASN B C 1
ATOM 3997 O O . ASN B 1 79 ? -6.797 7.629 -6.109 1 98.81 79 ASN B O 1
ATOM 4001 N N . LEU B 1 80 ? -7.891 5.766 -6.699 1 98.88 80 LEU B N 1
ATOM 4002 C CA . LEU B 1 80 ? -8.219 5.395 -5.324 1 98.88 80 LEU B CA 1
ATOM 4003 C C . LEU B 1 80 ? -7.02 4.738 -4.641 1 98.88 80 LEU B C 1
ATOM 4005 O O . LEU B 1 80 ? -6.289 3.969 -5.266 1 98.88 80 LEU B O 1
ATOM 4009 N N . THR B 1 81 ? -6.781 5.055 -3.373 1 98.56 81 THR B N 1
ATOM 4010 C CA . THR B 1 81 ? -5.613 4.59 -2.633 1 98.56 81 THR B CA 1
ATOM 4011 C C . THR B 1 81 ? -6.016 4.09 -1.247 1 98.56 81 THR B C 1
ATOM 4013 O O . THR B 1 81 ? -7.191 4.129 -0.885 1 98.56 81 THR B O 1
ATOM 4016 N N . CYS B 1 82 ? -5.004 3.574 -0.513 1 98.25 82 CYS B N 1
ATOM 4017 C CA . CYS B 1 82 ? -5.238 3.141 0.859 1 98.25 82 CYS B CA 1
ATOM 4018 C C . CYS B 1 82 ? -4.758 4.191 1.854 1 98.25 82 CYS B C 1
ATOM 4020 O O . CYS B 1 82 ? -4.168 3.857 2.883 1 98.25 82 CYS B O 1
ATOM 4022 N N . GLY B 1 83 ? -5.008 5.461 1.506 1 98.06 83 GLY B N 1
ATOM 4023 C CA . GLY B 1 83 ? -4.648 6.57 2.379 1 98.06 83 GLY B CA 1
ATOM 4024 C C . GLY B 1 83 ? -3.504 7.406 1.84 1 98.06 83 GLY B C 1
ATOM 4025 O O . GLY B 1 83 ? -2.77 6.969 0.952 1 98.06 83 GLY B O 1
ATOM 4026 N N . ALA B 1 84 ? -3.316 8.539 2.434 1 98.25 84 ALA B N 1
ATOM 4027 C CA . ALA B 1 84 ? -2.408 9.555 1.898 1 98.25 84 ALA B CA 1
ATOM 4028 C C . ALA B 1 84 ? -0.954 9.117 2.053 1 98.25 84 ALA B C 1
ATOM 4030 O O . ALA B 1 84 ? -0.122 9.398 1.185 1 98.25 84 ALA B O 1
ATOM 4031 N N . SER B 1 85 ? -0.623 8.484 3.203 1 98.25 85 SER B N 1
ATOM 4032 C CA . SER B 1 85 ? 0.767 8.102 3.432 1 98.25 85 SER B CA 1
ATOM 4033 C C . SER B 1 85 ? 1.235 7.078 2.402 1 98.25 85 SER B C 1
ATOM 4035 O O . SER B 1 85 ? 2.295 7.242 1.793 1 98.25 85 SER B O 1
ATOM 4037 N N . PHE B 1 86 ? 0.431 6.047 2.203 1 98.19 86 PHE B N 1
ATOM 4038 C CA . PHE B 1 86 ? 0.772 5.031 1.214 1 98.19 86 PHE B CA 1
ATOM 4039 C C . PHE B 1 86 ? 0.627 5.582 -0.2 1 98.19 86 PHE B C 1
ATOM 4041 O O . PHE B 1 86 ? 1.392 5.219 -1.096 1 98.19 86 PHE B O 1
ATOM 4048 N N . GLY B 1 87 ? -0.404 6.426 -0.387 1 98.44 87 GLY B N 1
ATOM 4049 C CA . GLY B 1 87 ? -0.521 7.117 -1.661 1 98.44 87 GLY B CA 1
ATOM 4050 C C . GLY B 1 87 ? 0.708 7.934 -2.012 1 98.44 87 GLY B C 1
ATOM 4051 O O . GLY B 1 87 ? 1.146 7.945 -3.164 1 98.44 87 GLY B O 1
ATOM 4052 N N . PHE B 1 88 ? 1.268 8.594 -1.029 1 98.75 88 PHE B N 1
ATOM 4053 C CA . PHE B 1 88 ? 2.455 9.406 -1.252 1 98.75 88 PHE B CA 1
ATOM 4054 C C . PHE B 1 88 ? 3.652 8.531 -1.606 1 98.75 88 PHE B C 1
ATOM 4056 O O . PHE B 1 88 ? 4.438 8.875 -2.494 1 98.75 88 PHE B O 1
ATOM 4063 N N . ALA B 1 89 ? 3.84 7.441 -0.901 1 98.5 89 ALA B N 1
ATOM 4064 C CA . ALA B 1 89 ? 4.91 6.508 -1.238 1 98.5 89 ALA B CA 1
ATOM 4065 C C . ALA B 1 89 ? 4.781 6.027 -2.682 1 98.5 89 ALA B C 1
ATOM 4067 O O . ALA B 1 89 ? 5.781 5.922 -3.398 1 98.5 89 ALA B O 1
ATOM 4068 N N . ASP B 1 90 ? 3.58 5.754 -3.074 1 98.06 90 ASP B N 1
ATOM 4069 C CA . ASP B 1 90 ? 3.316 5.332 -4.445 1 98.06 90 ASP B CA 1
ATOM 4070 C C . ASP B 1 90 ? 3.68 6.434 -5.438 1 98.06 90 ASP B C 1
ATOM 4072 O O . ASP B 1 90 ? 4.227 6.156 -6.508 1 98.06 90 ASP B O 1
ATOM 4076 N N . ILE B 1 91 ? 3.326 7.699 -5.129 1 98.81 91 ILE B N 1
ATOM 4077 C CA . ILE B 1 91 ? 3.656 8.836 -5.984 1 98.81 91 ILE B CA 1
ATOM 4078 C C . ILE B 1 91 ? 5.168 8.898 -6.188 1 98.81 91 ILE B C 1
ATOM 4080 O O . ILE B 1 91 ? 5.645 9.023 -7.316 1 98.81 91 ILE B O 1
ATOM 4084 N N . LEU B 1 92 ? 5.914 8.797 -5.066 1 98.62 92 LEU B N 1
ATOM 4085 C CA . LEU B 1 92 ? 7.367 8.883 -5.176 1 98.62 92 LEU B CA 1
ATOM 4086 C C . LEU B 1 92 ? 7.918 7.711 -5.984 1 98.62 92 LEU B C 1
ATOM 4088 O O . LEU B 1 92 ? 8.758 7.902 -6.867 1 98.62 92 LEU B O 1
ATOM 4092 N N . GLN B 1 93 ? 7.438 6.555 -5.742 1 96.81 93 GLN B N 1
ATOM 4093 C CA . GLN B 1 93 ? 7.91 5.375 -6.453 1 96.81 93 GLN B CA 1
ATOM 4094 C C . GLN B 1 93 ? 7.617 5.477 -7.949 1 96.81 93 GLN B C 1
ATOM 4096 O O . GLN B 1 93 ? 8.422 5.047 -8.773 1 96.81 93 GLN B O 1
ATOM 4101 N N . SER B 1 94 ? 6.477 6.016 -8.281 1 97.38 94 SER B N 1
ATOM 4102 C CA . SER B 1 94 ? 5.992 6.039 -9.664 1 97.38 94 SER B CA 1
ATOM 4103 C C . SER B 1 94 ? 6.605 7.199 -10.438 1 97.38 94 SER B C 1
ATOM 4105 O O . SER B 1 94 ? 6.711 7.141 -11.664 1 97.38 94 SER B O 1
ATOM 4107 N N . CYS B 1 95 ? 7.066 8.266 -9.719 1 98.38 95 CYS B N 1
ATOM 4108 C CA . CYS B 1 95 ? 7.328 9.5 -10.453 1 98.38 95 CYS B CA 1
ATOM 4109 C C . CYS B 1 95 ? 8.75 9.992 -10.195 1 98.38 95 CYS B C 1
ATOM 4111 O O . CYS B 1 95 ? 9.141 11.047 -10.695 1 98.38 95 CYS B O 1
ATOM 4113 N N . THR B 1 96 ? 9.539 9.234 -9.375 1 97.62 96 THR B N 1
ATOM 4114 C CA . THR B 1 96 ? 10.867 9.75 -9.047 1 97.62 96 THR B CA 1
ATOM 4115 C C . THR B 1 96 ? 11.906 8.641 -9.109 1 97.62 96 THR B C 1
ATOM 4117 O O . THR B 1 96 ? 11.562 7.457 -9.141 1 97.62 96 THR B O 1
ATOM 4120 N N . LEU B 1 97 ? 13.109 9.008 -9.203 1 96.06 97 LEU B N 1
ATOM 4121 C CA . LEU B 1 97 ? 14.25 8.102 -9.211 1 96.06 97 LEU B CA 1
ATOM 4122 C C . LEU B 1 97 ? 15.492 8.781 -8.656 1 96.06 97 LEU B C 1
ATOM 4124 O O . LEU B 1 97 ? 16.484 8.969 -9.367 1 96.06 97 LEU B O 1
ATOM 4128 N N . PRO B 1 98 ? 15.43 9.039 -7.352 1 95.44 98 PRO B N 1
ATOM 4129 C CA . PRO B 1 98 ? 16.547 9.781 -6.746 1 95.44 98 PRO B CA 1
ATOM 4130 C C . PRO B 1 98 ? 17.797 8.93 -6.586 1 95.44 98 PRO B C 1
ATOM 4132 O O . PRO B 1 98 ? 18.906 9.469 -6.555 1 95.44 98 PRO B O 1
ATOM 4135 N N . GLN B 1 99 ? 17.625 7.621 -6.512 1 91.25 99 GLN B N 1
ATOM 4136 C CA . GLN B 1 99 ? 18.734 6.723 -6.25 1 91.25 99 GLN B CA 1
ATOM 4137 C C . GLN B 1 99 ? 19.766 6.785 -7.371 1 91.25 99 GLN B C 1
ATOM 4139 O O . GLN B 1 99 ? 20.953 6.555 -7.145 1 91.25 99 GLN B O 1
ATOM 4144 N N . THR B 1 100 ? 19.297 7.113 -8.578 1 89.25 100 THR B N 1
ATOM 4145 C CA . THR B 1 100 ? 20.188 7.184 -9.742 1 89.25 100 THR B CA 1
ATOM 4146 C C . THR B 1 100 ? 20.641 8.617 -9.984 1 89.25 100 T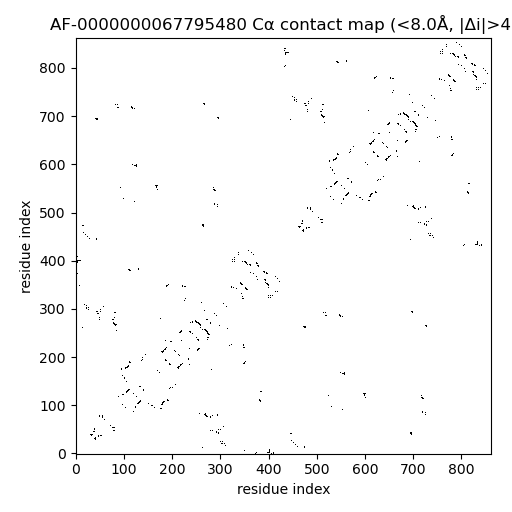HR B C 1
ATOM 4148 O O . THR B 1 100 ? 21.484 8.867 -10.852 1 89.25 100 THR B O 1
ATOM 4151 N N . GLY B 1 101 ? 20.031 9.547 -9.336 1 90.44 101 GLY B N 1
ATOM 4152 C CA . GLY B 1 101 ? 20.359 10.953 -9.508 1 90.44 101 GLY B CA 1
ATOM 4153 C C . GLY B 1 101 ? 19.484 11.648 -10.531 1 90.44 101 GLY B C 1
ATOM 4154 O O . GLY B 1 101 ? 19.594 12.859 -10.734 1 90.44 101 GLY B O 1
ATOM 4155 N N . TYR B 1 102 ? 18.594 10.891 -11.188 1 93.69 102 TYR B N 1
ATOM 4156 C CA . TYR B 1 102 ? 17.703 11.539 -12.133 1 93.69 102 TYR B CA 1
ATOM 4157 C C . TYR B 1 102 ? 16.812 12.57 -11.438 1 93.69 102 TYR B C 1
ATOM 4159 O O . TYR B 1 102 ? 16.719 13.719 -11.875 1 93.69 102 TYR B O 1
ATOM 4167 N N . THR B 1 103 ? 16.078 12.125 -10.422 1 96.56 103 THR B N 1
ATOM 4168 C CA . THR B 1 103 ? 15.414 13.102 -9.562 1 96.56 103 THR B CA 1
ATOM 4169 C C . THR B 1 103 ? 16.406 13.727 -8.594 1 96.56 103 THR B C 1
ATOM 4171 O O . THR B 1 103 ? 17 13.039 -7.77 1 96.56 103 THR B O 1
ATOM 4174 N N . ARG B 1 104 ? 16.516 14.977 -8.602 1 96.38 104 ARG B N 1
ATOM 4175 C CA . ARG B 1 104 ? 17.688 15.633 -8.031 1 96.38 104 ARG B CA 1
ATOM 4176 C C . ARG B 1 104 ? 17.453 16.016 -6.574 1 96.38 104 ARG B C 1
ATOM 4178 O O . ARG B 1 104 ? 18.359 15.906 -5.742 1 96.38 104 ARG B O 1
ATOM 4185 N N . ARG B 1 105 ? 16.297 16.531 -6.328 1 97.62 105 ARG B N 1
ATOM 4186 C CA . ARG B 1 105 ? 16.031 17.109 -5.016 1 97.62 105 ARG B CA 1
ATOM 4187 C C . ARG B 1 105 ? 14.547 17.125 -4.703 1 97.62 105 ARG B C 1
ATOM 4189 O O . ARG B 1 105 ? 13.711 17.188 -5.613 1 97.62 105 ARG B O 1
ATOM 4196 N N . ALA B 1 106 ? 14.281 16.922 -3.484 1 98.75 106 ALA B N 1
ATOM 4197 C CA . ALA B 1 106 ? 12.93 17.172 -2.977 1 98.75 106 ALA B CA 1
ATOM 4198 C C . ALA B 1 106 ? 12.898 18.406 -2.082 1 98.75 106 ALA B C 1
ATOM 4200 O O . ALA B 1 106 ? 13.789 18.609 -1.248 1 98.75 106 ALA B O 1
ATOM 4201 N N . PHE B 1 107 ? 11.945 19.266 -2.338 1 98.94 107 PHE B N 1
ATOM 4202 C CA . PHE B 1 107 ? 11.695 20.438 -1.525 1 98.94 107 PHE B CA 1
ATOM 4203 C C . PHE B 1 107 ? 10.461 20.25 -0.654 1 98.94 107 PHE B C 1
ATOM 4205 O O . PHE B 1 107 ? 9.406 19.844 -1.146 1 98.94 107 PHE B O 1
ATOM 4212 N N . ILE B 1 108 ? 10.609 20.469 0.636 1 98.75 108 ILE B N 1
ATOM 4213 C CA . ILE B 1 108 ? 9.523 20.281 1.593 1 98.75 108 ILE B CA 1
ATOM 4214 C C . ILE B 1 108 ? 9.281 21.594 2.355 1 98.75 108 ILE B C 1
ATOM 4216 O O . ILE B 1 108 ? 10.227 22.203 2.863 1 98.75 108 ILE B O 1
ATOM 4220 N N . VAL B 1 109 ? 8.086 22 2.41 1 98.56 109 VAL B N 1
ATOM 4221 C CA . VAL B 1 109 ? 7.762 23.203 3.17 1 98.56 109 VAL B CA 1
ATOM 4222 C C . VAL B 1 109 ? 8.055 22.969 4.652 1 98.56 109 VAL B C 1
ATOM 4224 O O . VAL B 1 109 ? 7.781 21.891 5.184 1 98.56 109 VAL B O 1
ATOM 4227 N N . SER B 1 110 ? 8.625 23.922 5.285 1 97.88 110 SER B N 1
ATOM 4228 C CA . SER B 1 110 ? 8.961 23.938 6.707 1 97.88 110 SER B CA 1
ATOM 4229 C C . SER B 1 110 ? 8.242 25.078 7.43 1 97.88 110 SER B C 1
ATOM 4231 O O . SER B 1 110 ? 8.25 26.219 6.973 1 97.88 110 SER B O 1
ATOM 4233 N N . PRO B 1 111 ? 7.547 24.891 8.625 1 97 111 PRO B N 1
ATOM 4234 C CA . PRO B 1 111 ? 7.516 23.594 9.312 1 97 111 PRO B CA 1
ATOM 4235 C C . PRO B 1 111 ? 6.688 22.547 8.562 1 97 111 PRO B C 1
ATOM 4237 O O . PRO B 1 111 ? 5.793 22.906 7.793 1 97 111 PRO B O 1
ATOM 4240 N N . CYS B 1 112 ? 7.062 21.25 8.711 1 95.94 112 CYS B N 1
ATOM 4241 C CA . CYS B 1 112 ? 6.43 20.234 7.871 1 95.94 112 CYS B CA 1
ATOM 4242 C C . CYS B 1 112 ? 5.789 19.141 8.719 1 95.94 112 CYS B C 1
ATOM 4244 O O . CYS B 1 112 ? 6.074 19.031 9.914 1 95.94 112 CYS B O 1
ATOM 4246 N N . TYR B 1 113 ? 4.875 18.484 8.125 1 94.69 113 TYR B N 1
ATOM 4247 C CA . TYR B 1 113 ? 4.43 17.203 8.664 1 94.69 113 TYR B CA 1
ATOM 4248 C C . TYR B 1 113 ? 5.59 16.219 8.766 1 94.69 113 TYR B C 1
ATOM 4250 O O . TYR B 1 113 ? 6.012 15.633 7.766 1 94.69 113 TYR B O 1
ATOM 4258 N N . TYR B 1 114 ? 6.016 15.875 9.898 1 89.06 114 TYR B N 1
ATOM 4259 C CA . TYR B 1 114 ? 7.352 15.328 10.117 1 89.06 114 TYR B CA 1
ATOM 4260 C C . TYR B 1 114 ? 7.422 13.867 9.68 1 89.06 114 TYR B C 1
ATOM 4262 O O . TYR B 1 114 ? 8.492 13.375 9.312 1 89.06 114 TYR B O 1
ATOM 4270 N N . LEU B 1 115 ? 6.344 13.125 9.664 1 93.56 115 LEU B N 1
ATOM 4271 C CA . LEU B 1 115 ? 6.395 11.703 9.336 1 93.56 115 LEU B CA 1
ATOM 4272 C C . LEU B 1 115 ? 6.613 11.5 7.84 1 93.56 115 LEU B C 1
ATOM 4274 O O . LEU B 1 115 ? 6.953 10.398 7.398 1 93.56 115 LEU B O 1
ATOM 4278 N N . ILE B 1 116 ? 6.496 12.586 7.074 1 96.56 116 ILE B N 1
ATOM 4279 C CA . ILE B 1 116 ? 6.668 12.477 5.629 1 96.56 116 ILE B CA 1
ATOM 4280 C C . ILE B 1 116 ? 8.148 12.258 5.305 1 96.56 116 ILE B C 1
ATOM 4282 O O . ILE B 1 116 ? 8.484 11.734 4.242 1 96.56 116 ILE B O 1
ATOM 4286 N N . ASN B 1 117 ? 9.062 12.727 6.242 1 97.88 117 ASN B N 1
ATOM 4287 C CA . ASN B 1 117 ? 10.508 12.586 6.039 1 97.88 117 ASN B CA 1
ATOM 4288 C C . ASN B 1 117 ? 10.898 11.148 5.73 1 97.88 117 ASN B C 1
ATOM 4290 O O . ASN B 1 117 ? 11.633 10.891 4.781 1 97.88 117 ASN B O 1
ATOM 4294 N N . SER B 1 118 ? 10.352 10.258 6.5 1 97.69 118 SER B N 1
ATOM 4295 C CA . SER B 1 118 ? 10.742 8.859 6.379 1 97.69 118 SER B CA 1
ATOM 4296 C C . SER B 1 118 ? 10.281 8.266 5.055 1 97.69 118 SER B C 1
ATOM 4298 O O . SER B 1 118 ? 10.922 7.363 4.512 1 97.69 118 SER B O 1
ATOM 4300 N N . VAL B 1 119 ? 9.156 8.711 4.488 1 98.31 119 VAL B N 1
ATOM 4301 C CA . VAL B 1 119 ? 8.688 8.227 3.195 1 98.31 119 VAL B CA 1
ATOM 4302 C C . VAL B 1 119 ? 9.664 8.648 2.098 1 98.31 119 VAL B C 1
ATOM 4304 O O . VAL B 1 119 ? 10.008 7.848 1.226 1 98.31 119 VAL B O 1
ATOM 4307 N N . PHE B 1 120 ? 10.125 9.906 2.172 1 98.5 120 PHE B N 1
ATOM 4308 C CA . PHE B 1 120 ? 11.125 10.375 1.226 1 98.5 120 PHE B CA 1
ATOM 4309 C C . PHE B 1 120 ? 12.406 9.555 1.342 1 98.5 120 PHE B C 1
ATOM 4311 O O . PHE B 1 120 ? 12.977 9.133 0.331 1 98.5 120 PHE B O 1
ATOM 4318 N N . ILE B 1 121 ? 12.82 9.297 2.564 1 97.62 121 ILE B N 1
ATOM 4319 C CA . ILE B 1 121 ? 14.078 8.602 2.799 1 97.62 121 ILE B CA 1
ATOM 4320 C C . ILE B 1 121 ? 13.984 7.176 2.264 1 97.62 121 ILE B C 1
ATOM 4322 O O . ILE B 1 121 ? 14.906 6.695 1.601 1 97.62 121 ILE B O 1
ATOM 4326 N N . ASP B 1 122 ? 12.906 6.512 2.477 1 97.25 122 ASP B N 1
ATOM 4327 C CA . ASP B 1 122 ? 12.695 5.16 1.968 1 97.25 122 ASP B CA 1
ATOM 4328 C C . ASP B 1 122 ? 12.828 5.121 0.447 1 97.25 122 ASP B C 1
ATOM 4330 O O . ASP B 1 122 ? 13.211 4.098 -0.121 1 97.25 122 ASP B O 1
ATOM 4334 N N . CYS B 1 123 ? 12.461 6.23 -0.223 1 97 123 CYS B N 1
ATOM 4335 C CA . CYS B 1 123 ? 12.438 6.27 -1.681 1 97 123 CYS B CA 1
ATOM 4336 C C . CYS B 1 123 ? 13.766 6.773 -2.23 1 97 123 CYS B C 1
ATOM 4338 O O . CYS B 1 123 ? 13.906 6.996 -3.436 1 97 123 CYS B O 1
ATOM 4340 N N . GLY B 1 124 ? 14.773 7.047 -1.346 1 96.25 124 GLY B N 1
ATOM 4341 C CA . GLY B 1 124 ? 16.125 7.312 -1.806 1 96.25 124 GLY B CA 1
ATOM 4342 C C . GLY B 1 124 ? 16.5 8.773 -1.721 1 96.25 124 GLY B C 1
ATOM 4343 O O . GLY B 1 124 ? 17.484 9.203 -2.332 1 96.25 124 GLY B O 1
ATOM 4344 N N . PHE B 1 125 ? 15.781 9.547 -0.94 1 97.25 125 PHE B N 1
ATOM 4345 C CA . PHE B 1 125 ? 16.016 10.992 -0.912 1 97.25 125 PHE B CA 1
ATOM 4346 C C . PHE B 1 125 ? 16.906 11.367 0.268 1 97.25 125 PHE B C 1
ATOM 4348 O O . PHE B 1 125 ? 17 12.547 0.624 1 97.25 125 PHE B O 1
ATOM 4355 N N . LYS B 1 126 ? 17.453 10.359 0.997 1 96.19 126 LYS B N 1
ATOM 4356 C CA . LYS B 1 126 ? 18.359 10.734 2.088 1 96.19 126 LYS B CA 1
ATOM 4357 C C . LYS B 1 126 ? 19.406 11.727 1.616 1 96.19 126 LYS B C 1
ATOM 4359 O O . LYS B 1 126 ? 20.078 11.5 0.599 1 96.19 126 LYS B O 1
ATOM 4364 N N . GLY B 1 127 ? 19.531 12.82 2.396 1 95.81 127 GLY B N 1
ATOM 4365 C CA . GLY B 1 127 ? 20.516 13.844 2.062 1 95.81 127 GLY B CA 1
ATOM 4366 C C . GLY B 1 127 ? 20.078 14.727 0.907 1 95.81 127 GLY B C 1
ATOM 4367 O O . GLY B 1 127 ? 20.828 15.602 0.469 1 95.81 127 GLY B O 1
ATOM 4368 N N . LYS B 1 128 ? 18.875 14.555 0.363 1 97.06 128 LYS B N 1
ATOM 4369 C CA . LYS B 1 128 ? 18.391 15.289 -0.804 1 97.06 128 LYS B CA 1
ATOM 4370 C C . LYS B 1 128 ? 17.109 16.047 -0.486 1 97.06 128 LYS B C 1
ATOM 4372 O O . LYS B 1 128 ? 16.312 16.328 -1.381 1 97.06 128 LYS B O 1
ATOM 4377 N N . LEU B 1 129 ? 16.828 16.281 0.753 1 98.19 129 LEU B N 1
ATOM 4378 C CA . LEU B 1 129 ? 15.68 17.062 1.194 1 98.19 129 LEU B CA 1
ATOM 4379 C C . LEU B 1 129 ? 16.078 18.484 1.53 1 98.19 129 LEU B C 1
ATOM 4381 O O . LEU B 1 129 ? 17.094 18.719 2.182 1 98.19 129 LEU B O 1
ATOM 4385 N N . THR B 1 130 ? 15.352 19.438 1.05 1 98.69 130 THR B N 1
ATOM 4386 C CA . THR B 1 130 ? 15.602 20.844 1.324 1 98.69 130 THR B CA 1
ATOM 4387 C C . THR B 1 130 ? 14.344 21.516 1.867 1 98.69 130 THR B C 1
ATOM 4389 O O . THR B 1 130 ? 13.258 21.375 1.298 1 98.69 130 THR B O 1
ATOM 4392 N N . ALA B 1 131 ? 14.5 22.25 2.928 1 98.56 131 ALA B N 1
ATOM 4393 C CA . ALA B 1 131 ? 13.391 22.984 3.537 1 98.56 131 ALA B CA 1
ATOM 4394 C C . ALA B 1 131 ? 13.125 24.281 2.799 1 98.56 131 ALA B C 1
ATOM 4396 O O . ALA B 1 131 ? 14.062 25 2.426 1 98.56 131 ALA B O 1
ATOM 4397 N N . ILE B 1 132 ? 11.93 24.516 2.49 1 98.69 132 ILE B N 1
ATOM 4398 C CA . ILE B 1 132 ? 11.461 25.828 2.035 1 98.69 132 ILE B CA 1
ATOM 4399 C C . ILE B 1 132 ? 10.609 26.469 3.123 1 98.69 132 ILE B C 1
ATOM 4401 O O . ILE B 1 132 ? 9.508 26.016 3.414 1 98.69 132 ILE B O 1
ATOM 4405 N N . ARG B 1 133 ? 11.031 27.531 3.627 1 97.62 133 ARG B N 1
ATOM 4406 C CA . ARG B 1 133 ? 10.422 28.141 4.805 1 97.62 133 ARG B CA 1
ATOM 4407 C C . ARG B 1 133 ? 9.07 28.75 4.469 1 97.62 133 ARG B C 1
ATOM 4409 O O . ARG B 1 133 ? 8.906 29.375 3.41 1 97.62 133 ARG B O 1
ATOM 4416 N N . GLU B 1 134 ? 8.078 28.453 5.188 1 96.44 134 GLU B N 1
ATOM 4417 C CA . GLU B 1 134 ? 6.789 29.141 5.207 1 96.44 134 GLU B CA 1
ATOM 4418 C C . GLU B 1 134 ? 6.652 30.016 6.441 1 96.44 134 GLU B C 1
ATOM 4420 O O . GLU B 1 134 ? 6.707 29.531 7.57 1 96.44 134 GLU B O 1
ATOM 4425 N N . ASP B 1 135 ? 6.574 31.281 6.234 1 89.81 135 ASP B N 1
ATOM 4426 C CA . ASP B 1 135 ? 6.387 32.25 7.305 1 89.81 135 ASP B CA 1
ATOM 4427 C C . ASP B 1 135 ? 5.055 32.969 7.16 1 89.81 135 ASP B C 1
ATOM 4429 O O . ASP B 1 135 ? 4.84 33.719 6.191 1 89.81 135 ASP B O 1
ATOM 4433 N N . PHE B 1 136 ? 4.238 32.75 8.141 1 85.94 136 PHE B N 1
ATOM 4434 C CA . PHE B 1 136 ? 2.949 33.438 8.203 1 85.94 136 PHE B CA 1
ATOM 4435 C C . PHE B 1 136 ? 2.17 33.25 6.91 1 85.94 136 PHE B C 1
ATOM 4437 O O . PHE B 1 136 ? 1.64 34.219 6.348 1 85.94 136 PHE B O 1
ATOM 4444 N N . GLY B 1 137 ? 2.309 32.062 6.355 1 91.25 137 GLY B N 1
ATOM 4445 C CA . GLY B 1 137 ? 1.492 31.688 5.215 1 91.25 137 GLY B CA 1
ATOM 4446 C C . GLY B 1 137 ? 2.16 31.984 3.881 1 91.25 137 GLY B C 1
ATOM 4447 O O . GLY B 1 137 ? 1.574 31.75 2.822 1 91.25 137 GLY B O 1
ATOM 4448 N N . ARG B 1 138 ? 3.344 32.5 3.883 1 96.06 138 ARG B N 1
ATOM 4449 C CA . ARG B 1 138 ? 4.055 32.781 2.641 1 96.06 138 ARG B CA 1
ATOM 4450 C C . ARG B 1 138 ? 5.25 31.844 2.465 1 96.06 138 ARG B C 1
ATOM 4452 O O . ARG B 1 138 ? 6.004 31.609 3.41 1 96.06 138 ARG B O 1
ATOM 4459 N N . LEU B 1 139 ? 5.387 31.375 1.282 1 98.19 139 LEU B N 1
ATOM 4460 C CA . LEU B 1 139 ? 6.508 30.5 0.966 1 98.19 139 LEU B CA 1
ATOM 4461 C C . LEU B 1 139 ? 7.723 31.312 0.529 1 98.19 139 LEU B C 1
ATOM 4463 O O . LEU B 1 139 ? 7.586 32.312 -0.165 1 98.19 139 LEU B O 1
ATOM 4467 N N . ASP B 1 140 ? 8.891 30.922 0.91 1 98.5 140 ASP B N 1
ATOM 4468 C CA . ASP B 1 140 ? 10.117 31.5 0.384 1 98.5 140 ASP B CA 1
ATOM 4469 C C . ASP B 1 140 ? 10.398 31.016 -1.035 1 98.5 140 ASP B C 1
ATOM 4471 O O . ASP B 1 140 ? 11.336 30.25 -1.261 1 98.5 140 ASP B O 1
ATOM 4475 N N . LEU B 1 141 ? 9.719 31.562 -2 1 98.62 141 LEU B N 1
ATOM 4476 C CA . LEU B 1 141 ? 9.797 31.109 -3.385 1 98.62 141 LEU B CA 1
ATOM 4477 C C . LEU B 1 141 ? 11.07 31.625 -4.051 1 98.62 141 LEU B C 1
ATOM 4479 O O . LEU B 1 141 ? 11.516 31.062 -5.059 1 98.62 141 LEU B O 1
ATOM 4483 N N . THR B 1 142 ? 11.617 32.688 -3.479 1 98.38 142 THR B N 1
ATOM 4484 C CA . THR B 1 142 ? 12.906 33.156 -3.971 1 98.38 142 THR B CA 1
ATOM 4485 C C . THR B 1 142 ? 14 32.125 -3.711 1 98.38 142 THR B C 1
ATOM 4487 O O . THR B 1 142 ? 14.781 31.781 -4.609 1 98.38 142 THR B O 1
ATOM 4490 N N . LYS B 1 143 ? 14 31.641 -2.514 1 98.44 143 LYS B N 1
ATOM 4491 C CA . LYS B 1 143 ? 14.953 30.594 -2.188 1 98.44 143 LYS B CA 1
ATOM 4492 C C . LYS B 1 143 ? 14.711 29.344 -3.035 1 98.44 143 LYS B C 1
ATOM 4494 O O . LYS B 1 143 ? 15.656 28.719 -3.506 1 98.44 143 LYS B O 1
ATOM 4499 N N . LEU B 1 144 ? 13.453 28.984 -3.217 1 98.81 144 LEU B N 1
ATOM 4500 C CA . LEU B 1 144 ? 13.117 27.812 -4.016 1 98.81 144 LEU B CA 1
ATOM 4501 C C . LEU B 1 144 ? 13.672 27.938 -5.434 1 98.81 144 LEU B C 1
ATOM 4503 O O . LEU B 1 144 ? 14.297 27.016 -5.949 1 98.81 144 LEU B O 1
ATOM 4507 N N . GLU B 1 145 ? 13.391 29.062 -6.016 1 98.75 145 GLU B N 1
ATOM 4508 C CA . GLU B 1 145 ? 13.852 29.266 -7.387 1 98.75 145 GLU B CA 1
ATOM 4509 C C . GLU B 1 145 ? 15.367 29.203 -7.477 1 98.75 145 GLU B C 1
ATOM 4511 O O . GLU B 1 145 ? 15.914 28.609 -8.406 1 98.75 145 GLU B O 1
ATOM 4516 N N . ALA B 1 146 ? 16.078 29.812 -6.531 1 98.5 146 ALA B N 1
ATOM 4517 C CA . ALA B 1 146 ? 17.531 29.766 -6.496 1 98.5 146 ALA B CA 1
ATOM 4518 C C . ALA B 1 146 ? 18.047 28.328 -6.375 1 98.5 146 ALA B C 1
ATOM 4520 O O . ALA B 1 146 ? 19.016 27.953 -7.039 1 98.5 146 ALA B O 1
ATOM 4521 N N . ASP B 1 147 ? 17.438 27.562 -5.512 1 98.19 147 ASP B N 1
ATOM 4522 C CA . ASP B 1 147 ? 17.844 26.172 -5.312 1 98.19 147 ASP B CA 1
ATOM 4523 C C . ASP B 1 147 ? 17.578 25.344 -6.562 1 98.19 147 ASP B C 1
ATOM 4525 O O . ASP B 1 147 ? 18.375 24.484 -6.918 1 98.19 147 ASP B O 1
ATOM 4529 N N . LEU B 1 148 ? 16.406 25.547 -7.188 1 98.44 148 LEU B N 1
ATOM 4530 C CA . LEU B 1 148 ? 16.094 24.859 -8.43 1 98.44 148 LEU B CA 1
ATOM 4531 C C . LEU B 1 148 ? 17.141 25.125 -9.492 1 98.44 148 LEU B C 1
ATOM 4533 O O . LEU B 1 148 ? 17.578 24.203 -10.195 1 98.44 148 LEU B O 1
ATOM 4537 N N . GLU B 1 149 ? 17.5 26.375 -9.602 1 97.44 149 GLU B N 1
ATOM 4538 C CA . GLU B 1 149 ? 18.547 26.75 -10.547 1 97.44 149 GLU B CA 1
ATOM 4539 C C . GLU B 1 149 ? 19.859 26.062 -10.211 1 97.44 149 GLU B C 1
ATOM 4541 O O . GLU B 1 149 ? 20.516 25.5 -11.094 1 97.44 149 GLU B O 1
ATOM 4546 N N . LYS B 1 150 ? 20.234 26.062 -9.008 1 96.38 150 LYS B N 1
ATOM 4547 C CA . LYS B 1 150 ? 21.469 25.453 -8.539 1 96.38 150 LYS B CA 1
ATOM 4548 C C . LYS B 1 150 ? 21.516 23.969 -8.836 1 96.38 150 LYS B C 1
ATOM 4550 O O . LYS B 1 150 ? 22.453 23.484 -9.469 1 96.38 150 LYS B O 1
ATOM 4555 N N . TYR B 1 151 ? 20.5 23.234 -8.469 1 95.38 151 TYR B N 1
ATOM 4556 C CA . TYR B 1 151 ? 20.5 21.781 -8.594 1 95.38 151 TYR B CA 1
ATOM 4557 C C . TYR B 1 151 ? 20.266 21.359 -10.031 1 95.38 151 TYR B C 1
ATOM 4559 O O . TYR B 1 151 ? 20.609 20.234 -10.422 1 95.38 151 TYR B O 1
ATOM 4567 N N . SER B 1 152 ? 19.656 22.25 -10.781 1 94.44 152 SER B N 1
ATOM 4568 C CA . SER B 1 152 ? 19.5 21.969 -12.203 1 94.44 152 SER B CA 1
ATOM 4569 C C . SER B 1 152 ? 20.828 22.047 -12.938 1 94.44 152 SER B C 1
ATOM 4571 O O . SER B 1 152 ? 21.047 21.344 -13.93 1 94.44 152 SER B O 1
ATOM 4573 N N . SER B 1 153 ? 21.734 22.891 -12.484 1 90.25 153 SER B N 1
ATOM 4574 C CA . SER B 1 153 ? 22.984 23.172 -13.195 1 90.25 153 SER B CA 1
ATOM 4575 C C . SER B 1 153 ? 24.109 22.297 -12.688 1 90.25 153 SER B C 1
ATOM 4577 O O . SER B 1 153 ? 25.188 22.266 -13.281 1 90.25 153 SER B O 1
ATOM 4579 N N . GLU B 1 154 ? 23.906 21.719 -11.578 1 81.06 154 GLU B N 1
ATOM 4580 C CA . GLU B 1 154 ? 24.984 20.906 -11.008 1 81.06 154 GLU B CA 1
ATOM 4581 C C . GLU B 1 154 ? 25.453 19.844 -11.992 1 81.06 154 GLU B C 1
ATOM 4583 O O . GLU B 1 154 ? 24.625 19.219 -12.672 1 81.06 154 GLU B O 1
ATOM 4588 N N . GLU B 1 155 ? 26.828 19.844 -12.328 1 61.84 155 GLU B N 1
ATOM 4589 C CA . GLU B 1 155 ? 27.531 18.922 -13.211 1 61.84 155 GLU B CA 1
ATOM 4590 C C . GLU B 1 155 ? 27.406 17.484 -12.727 1 61.84 155 GLU B C 1
ATOM 4592 O O . GLU B 1 155 ? 27.203 17.25 -11.531 1 61.84 155 GLU B O 1
ATOM 4597 N N . GLY B 1 156 ? 27.391 16.328 -13.594 1 55.97 156 GLY B N 1
ATOM 4598 C CA . GLY B 1 156 ? 27.375 14.914 -13.234 1 55.97 156 GLY B CA 1
ATOM 4599 C C . GLY B 1 156 ? 26 14.281 -13.352 1 55.97 156 GLY B C 1
ATOM 4600 O O . GLY B 1 156 ? 25.844 13.086 -13.117 1 55.97 156 GLY B O 1
ATOM 4601 N N . HIS B 1 157 ? 25.172 15.391 -13.578 1 56.06 157 HIS B N 1
ATOM 4602 C CA . HIS B 1 157 ? 23.812 14.859 -13.625 1 56.06 157 HIS B CA 1
ATOM 4603 C C . HIS B 1 157 ? 23.516 14.219 -14.977 1 56.06 157 HIS B C 1
ATOM 4605 O O . HIS B 1 157 ? 22.359 13.891 -15.273 1 56.06 157 HIS B O 1
ATOM 4611 N N . GLU B 1 158 ? 24.516 14.289 -15.766 1 54.62 158 GLU B N 1
ATOM 4612 C CA . GLU B 1 158 ? 24.266 13.492 -16.969 1 54.62 158 GLU B CA 1
ATOM 4613 C C . GLU B 1 158 ? 24 12.031 -16.609 1 54.62 158 GLU B C 1
ATOM 4615 O O . GLU B 1 158 ? 24.781 11.414 -15.875 1 54.62 158 GLU B O 1
ATOM 4620 N N . HIS B 1 159 ? 22.703 11.766 -16.562 1 60.5 159 HIS B N 1
ATOM 4621 C CA . HIS B 1 159 ? 22.359 10.383 -16.281 1 60.5 159 HIS B CA 1
ATOM 4622 C C . HIS B 1 159 ? 22.797 9.453 -17.406 1 60.5 159 HIS B C 1
ATOM 4624 O O . HIS B 1 159 ? 22.531 9.727 -18.578 1 60.5 159 HIS B O 1
ATOM 4630 N N . GLU B 1 160 ? 23.734 8.625 -17.047 1 57.44 160 GLU B N 1
ATOM 4631 C CA . GLU B 1 160 ? 24.188 7.633 -18.016 1 57.44 160 GLU B CA 1
ATOM 4632 C C . GLU B 1 160 ? 23.016 6.863 -18.625 1 57.44 160 GLU B C 1
ATOM 4634 O O . GLU B 1 160 ? 23.047 6.52 -19.812 1 57.44 160 GLU B O 1
ATOM 4639 N N . LYS B 1 161 ? 22.031 6.684 -17.844 1 70 161 LYS B N 1
ATOM 4640 C CA . LYS B 1 161 ? 20.891 5.898 -18.297 1 70 161 LYS B CA 1
ATOM 4641 C C . LYS B 1 161 ? 19.594 6.676 -18.141 1 70 161 LYS B C 1
ATOM 4643 O O . LYS B 1 161 ? 19.438 7.457 -17.203 1 70 161 LYS B O 1
ATOM 4648 N N . SER B 1 162 ? 18.797 6.527 -19.172 1 87.12 162 SER B N 1
ATOM 4649 C CA . SER B 1 162 ? 17.422 7.008 -19.047 1 87.12 162 SER B CA 1
ATOM 4650 C C . SER B 1 162 ? 16.719 6.34 -17.875 1 87.12 162 SER B C 1
ATOM 4652 O O . SER B 1 162 ? 16.984 5.18 -17.562 1 87.12 162 SER B O 1
ATOM 4654 N N . PRO B 1 163 ? 15.969 7.207 -17.156 1 90.06 163 PRO B N 1
ATOM 4655 C CA . PRO B 1 163 ? 15.227 6.57 -16.062 1 90.06 163 PRO B CA 1
ATOM 4656 C C . PRO B 1 163 ? 14.438 5.348 -16.531 1 90.06 163 PRO B C 1
ATOM 4658 O O . PRO B 1 163 ? 14.281 4.383 -15.766 1 90.06 163 PRO B O 1
ATOM 4661 N N . LEU B 1 164 ? 14 5.312 -17.719 1 92.44 164 LEU B N 1
ATOM 4662 C CA . LEU B 1 164 ? 13.188 4.219 -18.25 1 92.44 164 LEU B CA 1
ATOM 4663 C C . LEU B 1 164 ? 14.039 2.971 -18.469 1 92.44 164 LEU B C 1
ATOM 4665 O O . LEU B 1 164 ? 13.5 1.868 -18.594 1 92.44 164 LEU B O 1
ATOM 4669 N N . ASP B 1 165 ? 15.312 3.076 -18.453 1 91.38 165 ASP B N 1
ATOM 4670 C CA . ASP B 1 165 ? 16.203 1.922 -18.531 1 91.38 165 ASP B CA 1
ATOM 4671 C C . ASP B 1 165 ? 16.266 1.189 -17.188 1 91.38 165 ASP B C 1
ATOM 4673 O O . ASP B 1 165 ? 16.734 0.053 -17.125 1 91.38 165 ASP B O 1
ATOM 4677 N N . VAL B 1 166 ? 15.82 1.835 -16.172 1 91.25 166 VAL B N 1
ATOM 4678 C CA . VAL B 1 166 ? 15.914 1.29 -14.828 1 91.25 166 VAL B CA 1
ATOM 4679 C C . VAL B 1 166 ? 14.539 0.802 -14.375 1 91.25 166 VAL B C 1
ATOM 4681 O O . VAL B 1 166 ? 14.422 -0.254 -13.742 1 91.25 166 VAL B O 1
ATOM 4684 N N . VAL B 1 167 ? 13.477 1.52 -14.742 1 93.62 167 VAL B N 1
ATOM 4685 C CA . VAL B 1 167 ? 12.164 1.216 -14.172 1 93.62 167 VAL B CA 1
ATOM 4686 C C . VAL B 1 167 ? 11.125 1.125 -15.289 1 93.62 167 VAL B C 1
ATOM 4688 O O . VAL B 1 167 ? 9.938 0.945 -15.023 1 93.62 167 VAL B O 1
ATOM 4691 N N . GLY B 1 168 ? 11.516 1.21 -16.516 1 93 168 GLY B N 1
ATOM 4692 C CA . GLY B 1 168 ? 10.586 1.091 -17.625 1 93 168 GLY B CA 1
ATOM 4693 C C . GLY B 1 168 ? 10.117 -0.332 -17.859 1 93 168 GLY B C 1
ATOM 4694 O O . GLY B 1 168 ? 10.898 -1.278 -17.719 1 93 168 GLY B O 1
ATOM 4695 N N . ASP B 1 169 ? 8.828 -0.493 -18.078 1 91.94 169 ASP B N 1
ATOM 4696 C CA . ASP B 1 169 ? 8.18 -1.767 -18.391 1 91.94 169 ASP B CA 1
ATOM 4697 C C . ASP B 1 169 ? 7.469 -1.712 -19.734 1 91.94 169 ASP B C 1
ATOM 4699 O O . ASP B 1 169 ? 6.445 -1.037 -19.875 1 91.94 169 ASP B O 1
ATOM 4703 N N . GLU B 1 170 ? 7.867 -2.457 -20.703 1 89.25 170 GLU B N 1
ATOM 4704 C CA . GLU B 1 170 ? 7.348 -2.377 -22.062 1 89.25 170 GLU B CA 1
ATOM 4705 C C . GLU B 1 170 ? 5.898 -2.855 -22.125 1 89.25 170 GLU B C 1
ATOM 4707 O O . GLU B 1 170 ? 5.18 -2.543 -23.078 1 89.25 170 GLU B O 1
ATOM 4712 N N . SER B 1 171 ? 5.523 -3.639 -21.188 1 87.75 171 SER B N 1
ATOM 4713 C CA . SER B 1 171 ? 4.156 -4.152 -21.172 1 87.75 171 SER B CA 1
ATOM 4714 C C . SER B 1 171 ? 3.182 -3.109 -20.641 1 87.75 171 SER B C 1
ATOM 4716 O O . SER B 1 171 ? 1.968 -3.322 -20.656 1 87.75 171 SER B O 1
ATOM 4718 N N . ARG B 1 172 ? 3.709 -1.926 -20.172 1 91.75 172 ARG B N 1
ATOM 4719 C CA . ARG B 1 172 ? 2.902 -0.873 -19.562 1 91.75 172 ARG B CA 1
ATOM 4720 C C . ARG B 1 172 ? 3.186 0.477 -20.203 1 91.75 172 AR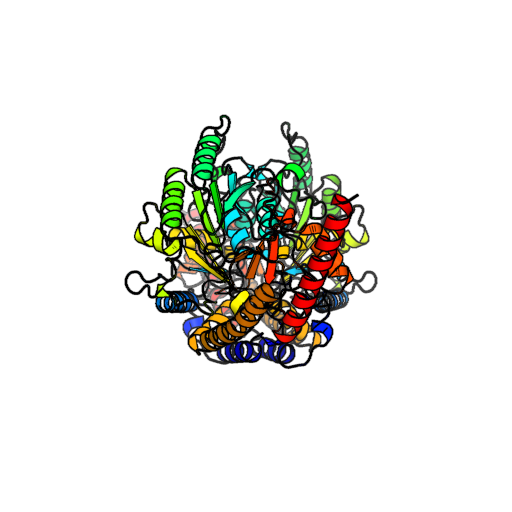G B C 1
ATOM 4722 O O . ARG B 1 172 ? 4.188 0.637 -20.906 1 91.75 172 ARG B O 1
ATOM 4729 N N . PRO B 1 173 ? 2.254 1.402 -20.062 1 87.81 173 PRO B N 1
ATOM 4730 C CA . PRO B 1 173 ? 2.52 2.73 -20.625 1 87.81 173 PRO B CA 1
ATOM 4731 C C . PRO B 1 173 ? 3.791 3.363 -20.062 1 87.81 173 PRO B C 1
ATOM 4733 O O . PRO B 1 173 ? 4.156 3.107 -18.906 1 87.81 173 PRO B O 1
ATOM 4736 N N . THR B 1 174 ? 4.34 4.207 -20.938 1 90 174 THR B N 1
ATOM 4737 C CA . THR B 1 174 ? 5.555 4.895 -20.516 1 90 174 THR B CA 1
ATOM 4738 C C . THR B 1 174 ? 5.277 5.793 -19.312 1 90 174 THR B C 1
ATOM 4740 O O . THR B 1 174 ? 4.246 6.465 -19.266 1 90 174 THR B O 1
ATOM 4743 N N . LYS B 1 175 ? 6.156 5.828 -18.391 1 92.56 175 LYS B N 1
ATOM 4744 C CA . LYS B 1 175 ? 6.016 6.602 -17.156 1 92.56 175 LYS B CA 1
ATOM 4745 C C . LYS B 1 175 ? 6.723 7.949 -17.281 1 92.56 175 LYS B C 1
ATOM 4747 O O . LYS B 1 175 ? 7.723 8.07 -17.984 1 92.56 175 LYS B O 1
ATOM 4752 N N . LYS B 1 176 ? 6.219 8.945 -16.656 1 96.5 176 LYS B N 1
ATOM 4753 C CA . LYS B 1 176 ? 6.859 10.242 -16.453 1 96.5 176 LYS B CA 1
ATOM 4754 C C . LYS B 1 176 ? 7.633 10.273 -15.148 1 96.5 176 LYS B C 1
ATOM 4756 O O . LYS B 1 176 ? 7.07 10.008 -14.078 1 96.5 176 LYS B O 1
ATOM 4761 N N . ILE B 1 177 ? 8.969 10.508 -15.227 1 97.5 177 ILE B N 1
ATOM 4762 C CA . ILE B 1 177 ? 9.805 10.711 -14.055 1 97.5 177 ILE B CA 1
ATOM 4763 C C . ILE B 1 177 ? 10.227 12.18 -13.961 1 97.5 177 ILE B C 1
ATOM 4765 O O . ILE B 1 177 ? 10.727 12.742 -14.938 1 97.5 177 ILE B O 1
ATOM 4769 N N . TYR B 1 178 ? 10.031 12.836 -12.836 1 98.12 178 TYR B N 1
ATOM 4770 C CA . TYR B 1 178 ? 10.289 14.258 -12.664 1 98.12 178 TYR B CA 1
ATOM 4771 C C . TYR B 1 178 ? 11.68 14.5 -12.094 1 98.12 178 TYR B C 1
ATOM 4773 O O . TYR B 1 178 ? 12.242 13.633 -11.422 1 98.12 178 TYR B O 1
ATOM 4781 N N . LYS B 1 179 ? 12.203 15.703 -12.312 1 97.31 179 LYS B N 1
ATOM 4782 C CA . LYS B 1 179 ? 13.547 16.047 -11.867 1 97.31 179 LYS B CA 1
ATOM 4783 C C . LYS B 1 179 ? 13.547 16.547 -10.422 1 97.31 179 LYS B C 1
ATOM 4785 O O . LYS B 1 179 ? 14.562 16.469 -9.734 1 97.31 179 LYS B O 1
ATOM 4790 N N . PHE B 1 180 ? 12.438 17.094 -10.031 1 98.69 180 PHE B N 1
ATOM 4791 C CA . PHE B 1 180 ? 12.281 17.625 -8.688 1 98.69 180 PHE B CA 1
ATOM 4792 C C . PHE B 1 180 ? 10.906 17.281 -8.125 1 98.69 180 PHE B C 1
ATOM 4794 O O . PHE B 1 180 ? 9.984 16.969 -8.883 1 98.69 180 PHE B O 1
ATOM 4801 N N . VAL B 1 181 ? 10.781 17.266 -6.824 1 98.88 181 VAL B N 1
ATOM 4802 C CA . VAL B 1 181 ? 9.508 17.109 -6.141 1 98.88 181 VAL B CA 1
ATOM 4803 C C . VAL B 1 181 ? 9.336 18.219 -5.098 1 98.88 181 VAL B C 1
ATOM 4805 O O . VAL B 1 181 ? 10.305 18.609 -4.441 1 98.88 181 VAL B O 1
ATOM 4808 N N . PHE B 1 182 ? 8.211 18.797 -5.012 1 98.94 182 PHE B N 1
ATOM 4809 C CA . PHE B 1 182 ? 7.82 19.75 -3.977 1 98.94 182 PHE B CA 1
ATOM 4810 C C . PHE B 1 182 ? 6.648 19.203 -3.164 1 98.94 182 PHE B C 1
ATOM 4812 O O . PHE B 1 182 ? 5.625 18.812 -3.729 1 98.94 182 PHE B O 1
ATOM 4819 N N . TYR B 1 183 ? 6.805 19.188 -1.866 1 98.88 183 TYR B N 1
ATOM 4820 C CA . TYR B 1 183 ? 5.762 18.656 -0.994 1 98.88 183 TYR B CA 1
ATOM 4821 C C . TYR B 1 183 ? 5.305 19.719 0.009 1 98.88 183 TYR B C 1
ATOM 4823 O O . TYR B 1 183 ? 6.129 20.359 0.659 1 98.88 183 TYR B O 1
ATOM 4831 N N . PHE B 1 184 ? 3.969 19.781 0.209 1 98.5 184 PHE B N 1
ATOM 4832 C CA . PHE B 1 184 ? 3.453 20.656 1.257 1 98.5 184 PHE B CA 1
ATOM 4833 C C . PHE B 1 184 ? 1.978 20.375 1.517 1 98.5 184 PHE B C 1
ATOM 4835 O O . PHE B 1 184 ? 1.375 19.531 0.851 1 98.5 184 PHE B O 1
ATOM 4842 N N . VAL B 1 185 ? 1.42 20.906 2.541 1 98.25 185 VAL B N 1
ATOM 4843 C CA . VAL B 1 185 ? 0.002 20.969 2.879 1 98.25 185 VAL B CA 1
ATOM 4844 C C . VAL B 1 185 ? -0.504 22.391 2.717 1 98.25 185 VAL B C 1
ATOM 4846 O O . VAL B 1 185 ? -0.418 23.203 3.648 1 98.25 185 VAL B O 1
ATOM 4849 N N . PRO B 1 186 ? -1.149 22.672 1.624 1 97.88 186 PRO B N 1
ATOM 4850 C CA . PRO B 1 186 ? -1.373 24.062 1.233 1 97.88 186 PRO B CA 1
ATOM 4851 C C . PRO B 1 186 ? -2.516 24.719 2.01 1 97.88 186 PRO B C 1
ATOM 4853 O O . PRO B 1 186 ? -2.605 25.953 2.064 1 97.88 186 PRO B O 1
ATOM 4856 N N . THR B 1 187 ? -3.449 23.938 2.445 1 97.44 187 THR B N 1
ATOM 4857 C CA . THR B 1 187 ? -4.617 24.453 3.154 1 97.44 187 THR B CA 1
ATOM 4858 C C . THR B 1 187 ? -4.758 23.781 4.516 1 97.44 187 THR B C 1
ATOM 4860 O O . THR B 1 187 ? -4.879 22.547 4.602 1 97.44 187 THR B O 1
ATOM 4863 N N . PHE B 1 188 ? -4.758 24.641 5.57 1 97.06 188 PHE B N 1
ATOM 4864 C CA . PHE B 1 188 ? -4.805 24.156 6.945 1 97.06 188 PHE B CA 1
ATOM 4865 C C . PHE B 1 188 ? -3.635 23.219 7.227 1 97.06 188 PHE B C 1
ATOM 4867 O O . PHE B 1 188 ? -3.832 22.109 7.699 1 97.06 188 PHE B O 1
ATOM 4874 N N . SER B 1 189 ? -2.457 23.734 7 1 96.62 189 SER B N 1
ATOM 4875 C CA . SER B 1 189 ? -1.234 22.938 7.004 1 96.62 189 SER B CA 1
ATOM 4876 C C . SER B 1 189 ? -0.994 22.297 8.367 1 96.62 189 SER B C 1
ATOM 4878 O O . SER B 1 189 ? -1.523 22.766 9.375 1 96.62 189 SER B O 1
ATOM 4880 N N . ASN B 1 190 ? -0.338 21.234 8.438 1 95.94 190 ASN B N 1
ATOM 4881 C CA . ASN B 1 190 ? 0.279 20.578 9.586 1 95.94 190 ASN B CA 1
ATOM 4882 C C . ASN B 1 190 ? 1.785 20.828 9.625 1 95.94 190 ASN B C 1
ATOM 4884 O O . ASN B 1 190 ? 2.523 20.312 8.781 1 95.94 190 ASN B O 1
ATOM 4888 N N . PRO B 1 191 ? 2.297 21.547 10.5 1 95.31 191 PRO B N 1
ATOM 4889 C CA . PRO B 1 191 ? 1.691 21.953 11.773 1 95.31 191 PRO B CA 1
ATOM 4890 C C . PRO B 1 191 ? 1.132 23.375 11.727 1 95.31 191 PRO B C 1
ATOM 4892 O O . PRO B 1 191 ? 0.403 23.781 12.633 1 95.31 191 PRO B O 1
ATOM 4895 N N . GLY B 1 192 ? 1.335 24.172 10.789 1 90.69 192 GLY B N 1
ATOM 4896 C CA . GLY B 1 192 ? 1.234 25.625 10.836 1 90.69 192 GLY B CA 1
ATOM 4897 C C . GLY B 1 192 ? -0.191 26.125 10.703 1 90.69 192 GLY B C 1
ATOM 4898 O O . GLY B 1 192 ? -0.478 27.281 11.023 1 90.69 192 GLY B O 1
ATOM 4899 N N . SER B 1 193 ? -1.084 25.25 10.211 1 91.44 193 SER B N 1
ATOM 4900 C CA . SER B 1 193 ? -2.473 25.578 9.914 1 91.44 193 SER B CA 1
ATOM 4901 C C . SER B 1 193 ? -2.561 26.719 8.906 1 91.44 193 SER B C 1
ATOM 4903 O O . SER B 1 193 ? -3.543 27.469 8.891 1 91.44 193 SER B O 1
ATOM 4905 N N . ALA B 1 194 ? -1.576 26.953 8.188 1 93.88 194 ALA B N 1
ATOM 4906 C CA . ALA B 1 194 ? -1.484 28.031 7.207 1 93.88 194 ALA B CA 1
ATOM 4907 C C . ALA B 1 194 ? -2.314 27.719 5.965 1 93.88 194 ALA B C 1
ATOM 4909 O O . ALA B 1 194 ? -2.594 26.547 5.676 1 93.88 194 ALA B O 1
ATOM 4910 N N . ILE B 1 195 ? -2.795 28.766 5.32 1 96.88 195 ILE B N 1
ATOM 4911 C CA . ILE B 1 195 ? -3.377 28.719 3.984 1 96.88 195 ILE B CA 1
ATOM 4912 C C . ILE B 1 195 ? -2.488 29.484 3.01 1 96.88 195 ILE B C 1
ATOM 4914 O O . ILE B 1 195 ? -2.365 30.719 3.105 1 96.88 195 ILE B O 1
ATOM 4918 N N . ILE B 1 196 ? -1.844 28.75 2.15 1 98.06 196 ILE B N 1
ATOM 4919 C CA . ILE B 1 196 ? -0.974 29.391 1.173 1 98.06 196 ILE B CA 1
ATOM 4920 C C . ILE B 1 196 ? -1.814 30.203 0.182 1 98.06 196 ILE B C 1
ATOM 4922 O O . ILE B 1 196 ? -2.752 29.672 -0.419 1 98.06 196 ILE B O 1
ATOM 4926 N N . PRO B 1 197 ? -1.531 31.438 0.006 1 97.81 197 PRO B N 1
ATOM 4927 C CA . PRO B 1 197 ? -2.373 32.281 -0.844 1 97.81 197 PRO B CA 1
ATOM 4928 C C . PRO B 1 197 ? -2.246 31.938 -2.326 1 97.81 197 PRO B C 1
ATOM 4930 O O . PRO B 1 197 ? -1.28 31.297 -2.732 1 97.81 197 PRO B O 1
ATOM 4933 N N . LEU B 1 198 ? -3.193 32.406 -3.105 1 98.06 198 LEU B N 1
ATOM 4934 C CA . LEU B 1 198 ? -3.285 32.156 -4.535 1 98.06 198 LEU B CA 1
ATOM 4935 C C . LEU B 1 198 ? -2.012 32.562 -5.254 1 98.06 198 LEU B C 1
ATOM 4937 O O . LEU B 1 198 ? -1.521 31.875 -6.137 1 98.06 198 LEU B O 1
ATOM 4941 N N . GLU B 1 199 ? -1.471 33.75 -4.902 1 98.06 199 GLU B N 1
ATOM 4942 C CA . GLU B 1 199 ? -0.283 34.281 -5.562 1 98.06 199 GLU B CA 1
ATOM 4943 C C . GLU B 1 199 ? 0.888 33.312 -5.469 1 98.06 199 GLU B C 1
ATOM 4945 O O . GLU B 1 199 ? 1.565 33.031 -6.465 1 98.06 199 GLU B O 1
ATOM 4950 N N . ASP B 1 200 ? 1.141 32.781 -4.293 1 98.62 200 ASP B N 1
ATOM 4951 C CA . ASP B 1 200 ? 2.232 31.828 -4.102 1 98.62 200 ASP B CA 1
ATOM 4952 C C . ASP B 1 200 ? 1.955 30.516 -4.832 1 98.62 200 ASP B C 1
ATOM 4954 O O . ASP B 1 200 ? 2.875 29.891 -5.363 1 98.62 200 ASP B O 1
ATOM 4958 N N . ARG B 1 201 ? 0.674 30.047 -4.848 1 98.69 201 ARG B N 1
ATOM 4959 C CA . ARG B 1 201 ? 0.307 28.812 -5.555 1 98.69 201 ARG B CA 1
ATOM 4960 C C . ARG B 1 201 ? 0.6 28.938 -7.047 1 98.69 201 ARG B C 1
ATOM 4962 O O . ARG B 1 201 ? 1.159 28.016 -7.648 1 98.69 201 ARG B O 1
ATOM 4969 N N . VAL B 1 202 ? 0.229 30.031 -7.621 1 98.56 202 VAL B N 1
ATOM 4970 C CA . VAL B 1 202 ? 0.42 30.266 -9.047 1 98.56 202 VAL B CA 1
ATOM 4971 C C . VAL B 1 202 ? 1.912 30.297 -9.375 1 98.56 202 VAL B C 1
ATOM 4973 O O . VAL B 1 202 ? 2.363 29.641 -10.32 1 98.56 202 VAL B O 1
ATOM 4976 N N . LYS B 1 203 ? 2.648 31.062 -8.578 1 98.75 203 LYS B N 1
ATOM 4977 C CA . LYS B 1 203 ? 4.09 31.141 -8.797 1 98.75 203 LYS B CA 1
ATOM 4978 C C . LYS B 1 203 ? 4.746 29.766 -8.648 1 98.75 203 LYS B C 1
ATOM 4980 O O . LYS B 1 203 ? 5.645 29.422 -9.414 1 98.75 203 LYS B O 1
ATOM 4985 N N . LEU B 1 204 ? 4.348 29.047 -7.66 1 98.88 204 LEU B N 1
ATOM 4986 C CA . LEU B 1 204 ? 4.875 27.703 -7.445 1 98.88 204 LEU B CA 1
ATOM 4987 C C . LEU B 1 204 ? 4.617 26.812 -8.656 1 98.88 204 LEU B C 1
ATOM 4989 O O . LEU B 1 204 ? 5.496 26.062 -9.07 1 98.88 204 LEU B O 1
ATOM 4993 N N . LEU B 1 205 ? 3.414 26.844 -9.227 1 98.81 205 LEU B N 1
ATOM 4994 C CA . LEU B 1 205 ? 3.07 26.047 -10.406 1 98.81 205 LEU B CA 1
ATOM 4995 C C . LEU B 1 205 ? 3.941 26.438 -11.594 1 98.81 205 LEU B C 1
ATOM 4997 O O . LEU B 1 205 ? 4.375 25.578 -12.359 1 98.81 205 LEU B O 1
ATOM 5001 N N . GLU B 1 206 ? 4.195 27.75 -11.727 1 98.69 206 GLU B N 1
ATOM 5002 C CA . GLU B 1 206 ? 5.074 28.219 -12.789 1 98.69 206 GLU B CA 1
ATOM 5003 C C . GLU B 1 206 ? 6.473 27.641 -12.656 1 98.69 206 GLU B C 1
ATOM 5005 O O . GLU B 1 206 ? 7.066 27.188 -13.641 1 98.69 206 GLU B O 1
ATOM 5010 N N . LEU B 1 207 ? 6.988 27.672 -11.469 1 98.81 207 LEU B N 1
ATOM 5011 C CA . LEU B 1 207 ? 8.312 27.109 -11.211 1 98.81 207 LEU B CA 1
ATOM 5012 C C . LEU B 1 207 ? 8.32 25.609 -11.492 1 98.81 207 LEU B C 1
ATOM 5014 O O . LEU B 1 207 ? 9.297 25.078 -12.023 1 98.81 207 LEU B O 1
ATOM 5018 N N . ALA B 1 208 ? 7.238 24.922 -11.125 1 98.81 208 ALA B N 1
ATOM 5019 C CA . ALA B 1 208 ? 7.145 23.484 -11.344 1 98.81 208 ALA B CA 1
ATOM 5020 C C . ALA B 1 208 ? 7.242 23.156 -12.828 1 98.81 208 ALA B C 1
ATOM 5022 O O . ALA B 1 208 ? 7.934 22.203 -13.211 1 98.81 208 ALA B O 1
ATOM 5023 N N . ARG B 1 209 ? 6.555 23.891 -13.656 1 98.56 209 ARG B N 1
ATOM 5024 C CA . ARG B 1 209 ? 6.57 23.672 -15.102 1 98.56 209 ARG B CA 1
ATOM 5025 C C . ARG B 1 209 ? 7.938 24 -15.688 1 98.56 209 ARG B C 1
ATOM 5027 O O . ARG B 1 209 ? 8.461 23.234 -16.516 1 98.56 209 ARG B O 1
ATOM 5034 N N . LYS B 1 210 ? 8.555 25.078 -15.195 1 98.25 210 LYS B N 1
ATOM 5035 C CA . LYS B 1 210 ? 9.844 25.531 -15.719 1 98.25 210 LYS B CA 1
ATOM 5036 C C . LYS B 1 210 ? 10.938 24.516 -15.406 1 98.25 210 LYS B C 1
ATOM 5038 O O . LYS B 1 210 ? 11.82 24.281 -16.234 1 98.25 210 LYS B O 1
ATOM 5043 N N . TYR B 1 211 ? 10.891 23.859 -14.281 1 98.12 211 TYR B N 1
ATOM 5044 C CA . TYR B 1 211 ? 12.031 23.062 -13.828 1 98.12 211 TYR B CA 1
ATOM 5045 C C . TYR B 1 211 ? 11.688 21.578 -13.789 1 98.12 211 TYR B C 1
ATOM 5047 O O . TYR B 1 211 ? 12.445 20.781 -13.25 1 98.12 211 TYR B O 1
ATOM 5055 N N . ASP B 1 212 ? 10.523 21.125 -14.32 1 97.75 212 ASP B N 1
ATOM 5056 C CA . ASP B 1 212 ? 10.086 19.719 -14.344 1 97.75 212 ASP B CA 1
ATOM 5057 C C . ASP B 1 212 ? 9.969 19.172 -12.93 1 97.75 212 ASP B C 1
ATOM 5059 O O . ASP B 1 212 ? 10.578 18.141 -12.602 1 97.75 212 ASP B O 1
ATOM 5063 N N . MET B 1 213 ? 9.203 19.906 -12.148 1 98.81 213 MET B N 1
ATOM 5064 C CA . MET B 1 213 ? 8.992 19.578 -10.742 1 98.81 213 MET B CA 1
ATOM 5065 C C . MET B 1 213 ? 7.57 19.078 -10.508 1 98.81 213 MET B C 1
ATOM 5067 O O . MET B 1 213 ? 6.617 19.656 -11.055 1 98.81 213 MET B O 1
ATOM 5071 N N . LEU B 1 214 ? 7.418 17.938 -9.836 1 98.94 214 LEU B N 1
ATOM 5072 C CA . LEU B 1 214 ? 6.105 17.469 -9.398 1 98.94 214 LEU B CA 1
ATOM 5073 C C . LEU B 1 214 ? 5.723 18.094 -8.062 1 98.94 214 LEU B C 1
ATOM 5075 O O . LEU B 1 214 ? 6.492 18.031 -7.102 1 98.94 214 LEU B O 1
ATOM 5079 N N . ILE B 1 215 ? 4.59 18.797 -8.023 1 98.94 215 ILE B N 1
ATOM 5080 C CA . ILE B 1 215 ? 4.051 19.297 -6.77 1 98.94 215 ILE B CA 1
ATOM 5081 C C . ILE B 1 215 ? 3.07 18.297 -6.18 1 98.94 215 ILE B C 1
ATOM 5083 O O . ILE B 1 215 ? 2.078 17.938 -6.816 1 98.94 215 ILE B O 1
ATOM 5087 N N . VAL B 1 216 ? 3.344 17.797 -5.031 1 98.94 216 VAL B N 1
ATOM 5088 C CA . VAL B 1 216 ? 2.426 16.922 -4.309 1 98.94 216 VAL B CA 1
ATOM 5089 C C . VAL B 1 216 ? 1.836 17.672 -3.113 1 98.94 216 VAL B C 1
ATOM 5091 O O . VAL B 1 216 ? 2.561 18.031 -2.184 1 98.94 216 VAL B O 1
ATOM 5094 N N . SER B 1 217 ? 0.547 17.891 -3.152 1 98.81 217 SER B N 1
ATOM 5095 C CA . SER B 1 217 ? -0.187 18.516 -2.057 1 98.81 217 SER B CA 1
ATOM 5096 C C . SER B 1 217 ? -0.94 17.484 -1.232 1 98.81 217 SER B C 1
ATOM 5098 O O . SER B 1 217 ? -1.775 16.75 -1.763 1 98.81 217 SER B O 1
ATOM 5100 N N . ASP B 1 218 ? -0.615 17.391 0.016 1 98.5 218 ASP B N 1
ATOM 5101 C CA . ASP B 1 218 ? -1.514 16.688 0.917 1 98.5 218 ASP B CA 1
ATOM 5102 C C . ASP B 1 218 ? -2.729 17.531 1.271 1 98.5 218 ASP B C 1
ATOM 5104 O O . ASP B 1 218 ? -2.67 18.359 2.189 1 98.5 218 ASP B O 1
ATOM 5108 N N . ASP B 1 219 ? -3.791 17.328 0.548 1 98.38 219 ASP B N 1
ATOM 5109 C CA . ASP B 1 219 ? -5.039 18.047 0.772 1 98.38 219 ASP B CA 1
ATOM 5110 C C . ASP B 1 219 ? -5.969 17.266 1.693 1 98.38 219 ASP B C 1
ATOM 5112 O O . ASP B 1 219 ? -7.117 16.984 1.336 1 98.38 219 ASP B O 1
ATOM 5116 N N . VAL B 1 220 ? -5.531 17 2.895 1 97.81 220 VAL B N 1
ATOM 5117 C CA . VAL B 1 220 ? -6.184 16.031 3.77 1 97.81 220 VAL B CA 1
ATOM 5118 C C . VAL B 1 220 ? -7.062 16.75 4.785 1 97.81 220 VAL B C 1
ATOM 5120 O O . VAL B 1 220 ? -7.922 16.141 5.422 1 97.81 220 VAL B O 1
ATOM 5123 N N . TYR B 1 221 ? -6.949 18.109 4.906 1 97.5 221 TYR B N 1
ATOM 5124 C CA . TYR B 1 221 ? -7.723 18.875 5.879 1 97.5 221 TYR B CA 1
ATOM 5125 C C . TYR B 1 221 ? -8.719 19.797 5.184 1 97.5 221 TYR B C 1
ATOM 5127 O O . TYR B 1 221 ? -9.477 20.516 5.84 1 97.5 221 TYR B O 1
ATOM 5135 N N . ASP B 1 222 ? -8.766 19.75 3.863 1 95.81 222 ASP B N 1
ATOM 5136 C CA . ASP B 1 222 ? -9.438 20.75 3.039 1 95.81 222 ASP B CA 1
ATOM 5137 C C . ASP B 1 222 ? -10.93 20.797 3.346 1 95.81 222 ASP B C 1
ATOM 5139 O O . ASP B 1 222 ? -11.562 21.844 3.201 1 95.81 222 ASP B O 1
ATOM 5143 N N . PHE B 1 223 ? -11.469 19.734 3.824 1 96.12 223 PHE B N 1
ATOM 5144 C CA . PHE B 1 223 ? -12.914 19.672 3.99 1 96.12 223 PHE B CA 1
ATOM 5145 C C . PHE B 1 223 ? -13.305 19.906 5.441 1 96.12 223 PHE B C 1
ATOM 5147 O O . PHE B 1 223 ? -14.484 19.844 5.793 1 96.12 223 PHE B O 1
ATOM 5154 N N . LEU B 1 224 ? -12.328 20.141 6.25 1 96.75 224 LEU B N 1
ATOM 5155 C CA . LEU B 1 224 ? -12.539 20.531 7.641 1 96.75 224 LEU B CA 1
ATOM 5156 C C . LEU B 1 224 ? -12.484 22.047 7.797 1 96.75 224 LEU B C 1
ATOM 5158 O O . LEU B 1 224 ? -11.633 22.562 8.516 1 96.75 224 LEU B O 1
ATOM 5162 N N . GLU B 1 225 ? -13.438 22.734 7.184 1 93.75 225 GLU B N 1
ATOM 5163 C CA . GLU B 1 225 ? -13.539 24.188 7.152 1 93.75 225 GLU B CA 1
ATOM 5164 C C . GLU B 1 225 ? -14.422 24.703 8.281 1 93.75 225 GLU B C 1
ATOM 5166 O O . GLU B 1 225 ? -15.484 25.266 8.039 1 93.75 225 GLU B O 1
ATOM 5171 N N . HIS B 1 226 ? -13.914 24.625 9.516 1 90.75 226 HIS B N 1
ATOM 5172 C CA . HIS B 1 226 ? -14.664 24.891 10.734 1 90.75 226 HIS B CA 1
ATOM 5173 C C . HIS B 1 226 ? -15.391 26.234 10.648 1 90.75 226 HIS B C 1
ATOM 5175 O O . HIS B 1 226 ? -16.562 26.328 11 1 90.75 226 HIS B O 1
ATOM 5181 N N . SER B 1 227 ? -14.617 27.297 10.289 1 89.62 227 SER B N 1
ATOM 5182 C CA . SER B 1 227 ? -15.156 28.641 10.43 1 89.62 227 SER B CA 1
ATOM 5183 C C . SER B 1 227 ? -14.797 29.516 9.234 1 89.62 227 SER B C 1
ATOM 5185 O O . SER B 1 227 ? -14.75 30.734 9.344 1 89.62 227 SER B O 1
ATOM 5187 N N . ILE B 1 228 ? -14.422 28.953 8.211 1 90.44 228 ILE B N 1
ATOM 5188 C CA . ILE B 1 228 ? -14.117 29.672 6.98 1 90.44 228 ILE B CA 1
ATOM 5189 C C . ILE B 1 228 ? -15.055 29.219 5.863 1 90.44 228 ILE B C 1
ATOM 5191 O O . ILE B 1 228 ? -15.328 28.031 5.727 1 90.44 228 ILE B O 1
ATOM 5195 N N . GLU B 1 229 ? -15.547 30.203 5.199 1 91.25 229 GLU B N 1
ATOM 5196 C CA . GLU B 1 229 ? -16.375 29.875 4.043 1 91.25 229 GLU B CA 1
ATOM 5197 C C . GLU B 1 229 ? -15.523 29.359 2.883 1 91.25 229 GLU B C 1
ATOM 5199 O O . GLU B 1 229 ? -14.438 29.891 2.629 1 91.25 229 GLU B O 1
ATOM 5204 N N . ARG B 1 230 ? -16.078 28.406 2.211 1 90.62 230 ARG B N 1
ATOM 5205 C CA . ARG B 1 230 ? -15.344 27.766 1.119 1 90.62 230 ARG B CA 1
ATOM 5206 C C . ARG B 1 230 ? -14.906 28.797 0.078 1 90.62 230 ARG B C 1
ATOM 5208 O O . ARG B 1 230 ? -13.797 28.719 -0.455 1 90.62 230 ARG B O 1
ATOM 5215 N N . GLU B 1 231 ? -15.688 29.766 -0.18 1 90.75 231 GLU B N 1
ATOM 5216 C CA . GLU B 1 231 ? -15.43 30.766 -1.217 1 90.75 231 GLU B CA 1
ATOM 5217 C C . GLU B 1 231 ? -14.203 31.594 -0.89 1 90.75 231 GLU B C 1
ATOM 5219 O O . GLU B 1 231 ? -13.609 32.219 -1.778 1 90.75 231 GLU B O 1
ATOM 5224 N N . ASN B 1 232 ? -13.828 31.547 0.353 1 92.81 232 ASN B N 1
ATOM 5225 C CA . ASN B 1 232 ? -12.703 32.344 0.789 1 92.81 232 ASN B CA 1
ATOM 5226 C C . ASN B 1 232 ? -11.391 31.562 0.749 1 92.81 232 ASN B C 1
ATOM 5228 O O . ASN B 1 232 ? -10.328 32.094 1.056 1 92.81 232 ASN B O 1
ATOM 5232 N N . LEU B 1 233 ? -11.445 30.344 0.434 1 95.19 233 LEU B N 1
ATOM 5233 C CA . LEU B 1 233 ? -10.258 29.516 0.29 1 95.19 233 LEU B CA 1
ATOM 5234 C C . LEU B 1 233 ? -9.758 29.531 -1.152 1 95.19 233 LEU B C 1
ATOM 5236 O O . LEU B 1 233 ? -10.555 29.531 -2.09 1 95.19 233 LEU B O 1
ATOM 5240 N N . PRO B 1 234 ? -8.398 29.656 -1.336 1 96.31 234 PRO B N 1
ATOM 5241 C CA . PRO B 1 234 ? -7.871 29.531 -2.697 1 96.31 234 PRO B CA 1
ATOM 5242 C C . PRO B 1 234 ? -8.125 28.156 -3.303 1 96.31 234 PRO B C 1
ATOM 5244 O O . PRO B 1 234 ? -8.297 27.172 -2.57 1 96.31 234 PRO B O 1
ATOM 5247 N N . PRO B 1 235 ? -8.195 28.062 -4.676 1 96.69 235 PRO B N 1
ATOM 5248 C CA . PRO B 1 235 ? -8.297 26.75 -5.301 1 96.69 235 PRO B CA 1
ATOM 5249 C C . PRO B 1 235 ? -7.109 25.844 -4.977 1 96.69 235 PRO B C 1
ATOM 5251 O O . PRO B 1 235 ? -6.008 26.344 -4.711 1 96.69 235 PRO B O 1
ATOM 5254 N N . ARG B 1 236 ? -7.371 24.562 -4.957 1 97.75 236 ARG B N 1
ATOM 5255 C CA . ARG B 1 236 ? -6.266 23.625 -4.777 1 97.75 236 ARG B CA 1
ATOM 5256 C C . ARG B 1 236 ? -5.289 23.703 -5.945 1 97.75 236 ARG B C 1
ATOM 5258 O O . ARG B 1 236 ? -5.652 24.141 -7.039 1 97.75 236 ARG B O 1
ATOM 5265 N N . MET B 1 237 ? -4.016 23.266 -5.734 1 98.5 237 MET B N 1
ATOM 5266 C CA . MET B 1 237 ? -2.979 23.281 -6.766 1 98.5 237 MET B CA 1
ATOM 5267 C C . MET B 1 237 ? -3.436 22.516 -8.008 1 98.5 237 MET B C 1
ATOM 5269 O O . MET B 1 237 ? -3.16 22.938 -9.133 1 98.5 237 MET B O 1
ATOM 5273 N N . VAL B 1 238 ? -4.125 21.375 -7.785 1 98.62 238 VAL B N 1
ATOM 5274 C CA . VAL B 1 238 ? -4.516 20.5 -8.883 1 98.62 238 VAL B CA 1
ATOM 5275 C C . VAL B 1 238 ? -5.547 21.203 -9.766 1 98.62 238 VAL B C 1
ATOM 5277 O O . VAL B 1 238 ? -5.559 21.016 -10.984 1 98.62 238 VAL B O 1
ATOM 5280 N N . THR B 1 239 ? -6.445 21.969 -9.18 1 97.88 239 THR B N 1
ATOM 5281 C CA . THR B 1 239 ? -7.422 22.734 -9.938 1 97.88 239 THR B CA 1
ATOM 5282 C C . THR B 1 239 ? -6.727 23.766 -10.828 1 97.88 239 THR B C 1
ATOM 5284 O O . THR B 1 239 ? -7.051 23.891 -12.008 1 97.88 239 THR B O 1
ATOM 5287 N N . LEU B 1 240 ? -5.758 24.5 -10.258 1 98 240 LEU B N 1
ATOM 5288 C CA . LEU B 1 240 ? -4.996 25.484 -11.023 1 98 240 LEU B CA 1
ATOM 5289 C C . LEU B 1 240 ? -4.25 24.812 -12.18 1 98 240 LEU B C 1
ATOM 5291 O O . LEU B 1 240 ? -4.215 25.344 -13.289 1 98 240 LEU B O 1
ATOM 5295 N N . ASP B 1 241 ? -3.66 23.688 -11.891 1 98.5 241 ASP B N 1
ATOM 5296 C CA . ASP B 1 241 ? -2.932 22.953 -12.922 1 98.5 241 ASP B CA 1
ATOM 5297 C C . ASP B 1 241 ? -3.869 22.484 -14.031 1 98.5 241 ASP B C 1
ATOM 5299 O O . ASP B 1 241 ? -3.578 22.672 -15.211 1 98.5 241 ASP B O 1
ATOM 5303 N N . ARG B 1 242 ? -4.984 21.891 -13.648 1 97.19 242 ARG B N 1
ATOM 5304 C CA . ARG B 1 242 ? -5.953 21.359 -14.594 1 97.19 242 ARG B CA 1
ATOM 5305 C C . ARG B 1 242 ? -6.461 22.438 -15.539 1 97.19 242 ARG B C 1
ATOM 5307 O O . ARG B 1 242 ? -6.617 22.203 -16.734 1 97.19 242 ARG B O 1
ATOM 5314 N N . GLU B 1 243 ? -6.648 23.625 -15.047 1 96.06 243 GLU B N 1
ATOM 5315 C CA . GLU B 1 243 ? -7.211 24.719 -15.82 1 96.06 243 GLU B CA 1
ATOM 5316 C C . GLU B 1 243 ? -6.203 25.266 -16.828 1 96.06 243 GLU B C 1
ATOM 5318 O O . GLU B 1 243 ? -6.582 25.891 -17.812 1 96.06 243 GLU B O 1
ATOM 5323 N N . THR B 1 244 ? -4.895 24.953 -16.625 1 95.88 244 THR B N 1
ATOM 5324 C CA . THR B 1 244 ? -3.869 25.547 -17.469 1 95.88 244 THR B CA 1
ATOM 5325 C C . THR B 1 244 ? -2.854 24.5 -17.906 1 95.88 244 THR B C 1
ATOM 5327 O O . THR B 1 244 ? -1.674 24.812 -18.094 1 95.88 244 THR B O 1
ATOM 5330 N N . VAL B 1 245 ? -3.248 23.312 -18.031 1 94.62 245 VAL B N 1
ATOM 5331 C CA . VAL B 1 245 ? -2.326 22.203 -18.25 1 94.62 245 VAL B CA 1
ATOM 5332 C C . VAL B 1 245 ? -1.589 22.391 -19.562 1 94.62 245 VAL B C 1
ATOM 5334 O O . VAL B 1 245 ? -2.186 22.812 -20.562 1 94.62 245 VAL B O 1
ATOM 5337 N N . THR B 1 246 ? -0.256 22.094 -19.594 1 93 246 THR B N 1
ATOM 5338 C CA . THR B 1 246 ? 0.565 22.328 -20.781 1 93 246 THR B CA 1
ATOM 5339 C C . THR B 1 246 ? 1.313 21.062 -21.172 1 93 246 THR B C 1
ATOM 5341 O O . THR B 1 246 ? 2.062 21.062 -22.156 1 93 246 THR B O 1
ATOM 5344 N N . SER B 1 247 ? 1.255 20.031 -20.438 1 96.31 247 SER B N 1
ATOM 5345 C CA . SER B 1 247 ? 1.952 18.781 -20.703 1 96.31 247 SER B CA 1
ATOM 5346 C C . SER B 1 247 ? 1.021 17.578 -20.547 1 96.31 247 SER B C 1
ATOM 5348 O O . SER B 1 247 ? -0.074 17.719 -20 1 96.31 247 SER B O 1
ATOM 5350 N N . THR B 1 248 ? 1.426 16.422 -20.984 1 97 248 THR B N 1
ATOM 5351 C CA . THR B 1 248 ? 0.625 15.211 -20.984 1 97 248 THR B CA 1
ATOM 5352 C C . THR B 1 248 ? 0.263 14.789 -19.562 1 97 248 THR B C 1
ATOM 5354 O O . THR B 1 248 ? -0.863 14.359 -19.312 1 97 248 THR B O 1
ATOM 5357 N N . HIS B 1 249 ? 1.155 14.891 -18.641 1 97.94 249 HIS B N 1
ATOM 5358 C CA . HIS B 1 249 ? 0.957 14.359 -17.297 1 97.94 249 HIS B CA 1
ATOM 5359 C C . HIS B 1 249 ? 0.629 15.477 -16.312 1 97.94 249 HIS B C 1
ATOM 5361 O O . HIS B 1 249 ? 0.129 15.211 -15.219 1 97.94 249 HIS B O 1
ATOM 5367 N N . GLY B 1 250 ? 0.865 16.766 -16.672 1 98.38 250 GLY B N 1
ATOM 5368 C CA . GLY B 1 250 ? 0.74 17.859 -15.719 1 98.38 250 GLY B CA 1
ATOM 5369 C C . GLY B 1 250 ? 1.842 17.859 -14.672 1 98.38 250 GLY B C 1
ATOM 5370 O O . GLY B 1 250 ? 2.889 17.234 -14.859 1 98.38 250 GLY B O 1
ATOM 5371 N N . ASN B 1 251 ? 1.643 18.734 -13.57 1 98.81 251 ASN B N 1
ATOM 5372 C CA . ASN B 1 251 ? 2.727 18.922 -12.609 1 98.81 251 ASN B CA 1
ATOM 5373 C C . ASN B 1 251 ? 2.227 18.828 -11.172 1 98.81 251 ASN B C 1
ATOM 5375 O O . ASN B 1 251 ? 2.934 19.219 -10.234 1 98.81 251 ASN B O 1
ATOM 5379 N N . THR B 1 252 ? 0.968 18.359 -11 1 98.88 252 THR B N 1
ATOM 5380 C CA . THR B 1 252 ? 0.457 18.375 -9.633 1 98.88 252 THR B CA 1
ATOM 5381 C C . THR B 1 252 ? -0.298 17.078 -9.328 1 98.88 252 THR B C 1
ATOM 5383 O O . THR B 1 252 ? -0.929 16.5 -10.211 1 98.88 252 THR B O 1
ATOM 5386 N N . VAL B 1 253 ? -0.178 16.609 -8.141 1 98.94 253 VAL B N 1
ATOM 5387 C CA . VAL B 1 253 ? -1.017 15.562 -7.559 1 98.94 253 VAL B CA 1
ATOM 5388 C C . VAL B 1 253 ? -1.606 16.047 -6.238 1 98.94 253 VAL B C 1
ATOM 5390 O O . VAL B 1 253 ? -0.874 16.484 -5.348 1 98.94 253 VAL B O 1
ATOM 5393 N N . SER B 1 254 ? -2.924 16.094 -6.199 1 98.88 254 SER B N 1
ATOM 5394 C CA . SER B 1 254 ? -3.609 16.266 -4.922 1 98.88 254 SER B CA 1
ATOM 5395 C C . SER B 1 254 ? -3.787 14.93 -4.211 1 98.88 254 SER B C 1
ATOM 5397 O O . SER B 1 254 ? -4.5 14.047 -4.703 1 98.88 254 SER B O 1
ATOM 5399 N N . ASN B 1 255 ? -3.086 14.75 -3.117 1 98.88 255 ASN B N 1
ATOM 5400 C CA . ASN B 1 255 ? -3.102 13.531 -2.32 1 98.88 255 ASN B CA 1
ATOM 5401 C C . ASN B 1 255 ? -4.07 13.641 -1.146 1 98.88 255 ASN B C 1
ATOM 5403 O O . ASN B 1 255 ? -3.756 14.266 -0.133 1 98.88 255 ASN B O 1
ATOM 5407 N N . LEU B 1 256 ? -5.23 12.969 -1.252 1 98.69 256 LEU B N 1
ATOM 5408 C CA . LEU B 1 256 ? -6.309 13.117 -0.284 1 98.69 256 LEU B CA 1
ATOM 5409 C C . LEU B 1 256 ? -6.488 11.844 0.535 1 98.69 256 LEU B C 1
ATOM 5411 O O . LEU B 1 256 ? -5.957 10.789 0.177 1 98.69 256 LEU B O 1
ATOM 5415 N N . SER B 1 257 ? -7.215 11.938 1.605 1 98 257 SER B N 1
ATOM 5416 C CA . SER B 1 257 ? -7.414 10.805 2.512 1 98 257 SER B CA 1
ATOM 5417 C C . SER B 1 257 ? -8.727 10.938 3.279 1 98 257 SER B C 1
ATOM 5419 O O . SER B 1 257 ? -9.18 12.047 3.557 1 98 257 SER B O 1
ATOM 5421 N N . CYS B 1 258 ? -9.289 9.867 3.646 1 97.94 258 CYS B N 1
ATOM 5422 C CA . CYS B 1 258 ? -10.445 9.836 4.539 1 97.94 258 CYS B CA 1
ATOM 5423 C C . CYS B 1 258 ? -10.008 9.734 5.992 1 97.94 258 CYS B C 1
ATOM 5425 O O . CYS B 1 258 ? -10.844 9.789 6.902 1 97.94 258 CYS B O 1
ATOM 5427 N N . SER B 1 259 ? -8.75 9.703 6.277 1 97.25 259 SER B N 1
ATOM 5428 C CA . SER B 1 259 ? -8.227 9.438 7.613 1 97.25 259 SER B CA 1
ATOM 5429 C C . SER B 1 259 ? -8.672 10.508 8.602 1 97.25 259 SER B C 1
ATOM 5431 O O . SER B 1 259 ? -8.945 10.211 9.766 1 97.25 259 SER B O 1
ATOM 5433 N N . LYS B 1 260 ? -8.711 11.789 8.109 1 97.5 260 LYS B N 1
ATOM 5434 C CA . LYS B 1 260 ? -9.07 12.898 8.992 1 97.5 260 LYS B CA 1
ATOM 5435 C C . LYS B 1 260 ? -10.578 13.133 9 1 97.5 260 LYS B C 1
ATOM 5437 O O . LYS B 1 260 ? -11.086 13.93 9.789 1 97.5 260 LYS B O 1
ATOM 5442 N N . LEU B 1 261 ? -11.266 12.391 8.156 1 97.5 261 LEU B N 1
ATOM 5443 C CA . LEU B 1 261 ? -12.695 12.609 7.953 1 97.5 261 LEU B CA 1
ATOM 5444 C C . LEU B 1 261 ? -13.5 11.445 8.508 1 97.5 261 LEU B C 1
ATOM 5446 O O . LEU B 1 261 ? -14.469 11.648 9.242 1 97.5 261 LEU B O 1
ATOM 5450 N N . LEU B 1 262 ? -13.094 10.188 8.211 1 98.06 262 LEU B N 1
ATOM 5451 C CA . LEU B 1 262 ? -13.883 9.008 8.547 1 98.06 262 LEU B CA 1
ATOM 5452 C C . LEU B 1 262 ? -13.125 8.094 9.492 1 98.06 262 LEU B C 1
ATOM 5454 O O . LEU B 1 262 ? -13.688 7.137 10.031 1 98.06 262 LEU B O 1
ATOM 5458 N N . GLY B 1 263 ? -11.883 8.391 9.758 1 96.94 263 GLY B N 1
ATOM 5459 C CA . GLY B 1 263 ? -11.023 7.539 10.562 1 96.94 263 GLY B CA 1
ATOM 5460 C C . GLY B 1 263 ? -9.922 6.871 9.758 1 96.94 263 GLY B C 1
ATOM 5461 O O . GLY B 1 263 ? -10.172 6.34 8.672 1 96.94 263 GLY B O 1
ATOM 5462 N N . PRO B 1 264 ? -8.711 6.895 10.305 1 97.25 264 PRO B N 1
ATOM 5463 C CA . PRO B 1 264 ? -7.559 6.379 9.555 1 97.25 264 PRO B CA 1
ATOM 5464 C C . PRO B 1 264 ? -7.578 4.855 9.422 1 97.25 264 PRO B C 1
ATOM 5466 O O . PRO B 1 264 ? -6.938 4.305 8.523 1 97.25 264 PRO B 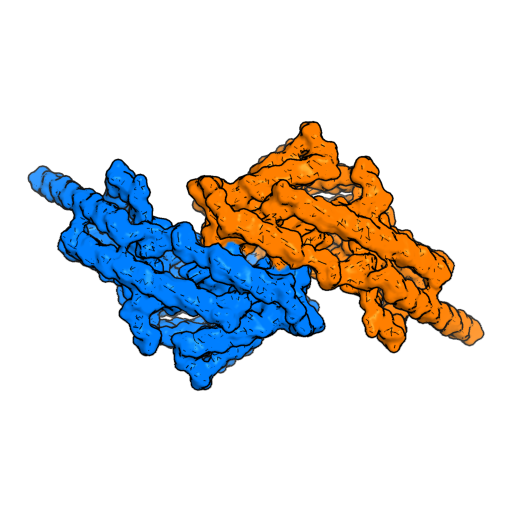O 1
ATOM 5469 N N . GLY B 1 265 ? -8.312 4.121 10.273 1 97.81 265 GLY B N 1
ATOM 5470 C CA . GLY B 1 265 ? -8.352 2.668 10.219 1 97.81 265 GLY B CA 1
ATOM 5471 C C . GLY B 1 265 ? -8.992 2.133 8.953 1 97.81 265 GLY B C 1
ATOM 5472 O O . GLY B 1 265 ? -8.766 0.982 8.578 1 97.81 265 GLY B O 1
ATOM 5473 N N . LEU B 1 266 ? -9.797 2.941 8.305 1 98.19 266 LEU B N 1
ATOM 5474 C CA . LEU B 1 266 ? -10.422 2.555 7.039 1 98.19 266 LEU B CA 1
ATOM 5475 C C . LEU B 1 266 ? -9.367 2.402 5.941 1 98.19 266 LEU B C 1
ATOM 5477 O O . LEU B 1 266 ? -9.555 1.624 5.004 1 98.19 266 LEU B O 1
ATOM 5481 N N . ARG B 1 267 ? -8.328 3.156 6.059 1 98.38 267 ARG B N 1
ATOM 5482 C CA . ARG B 1 267 ? -7.242 3.18 5.082 1 98.38 267 ARG B CA 1
ATOM 5483 C C . ARG B 1 267 ? -7.777 3.436 3.678 1 98.38 267 ARG B C 1
ATOM 5485 O O . ARG B 1 267 ? -7.531 2.648 2.762 1 98.38 267 ARG B O 1
ATOM 5492 N N . VAL B 1 268 ? -8.461 4.574 3.498 1 98.69 268 VAL B N 1
ATOM 5493 C CA . VAL B 1 268 ? -9 4.984 2.209 1 98.69 268 VAL B CA 1
ATOM 5494 C C . VAL B 1 268 ? -8.539 6.402 1.877 1 98.69 268 VAL B C 1
ATOM 5496 O O . VAL B 1 268 ? -8.523 7.273 2.746 1 98.69 268 VAL B O 1
ATOM 5499 N N . GLY B 1 269 ? -8.086 6.625 0.749 1 98.62 269 GLY B N 1
ATOM 5500 C CA . GLY B 1 269 ? -7.766 7.918 0.16 1 98.62 269 GLY B CA 1
ATOM 5501 C C . GLY B 1 269 ? -7.922 7.941 -1.349 1 98.62 269 GLY B C 1
ATOM 5502 O O . GLY B 1 269 ? -8.438 6.988 -1.939 1 98.62 269 GLY B O 1
ATOM 5503 N N . TRP B 1 270 ? -7.594 9.016 -1.946 1 98.88 270 TRP B N 1
ATOM 5504 C CA . TRP B 1 270 ? -7.555 9.117 -3.4 1 98.88 270 TRP B CA 1
ATOM 5505 C C . TRP B 1 270 ? -6.586 10.211 -3.844 1 98.88 270 TRP B C 1
ATOM 5507 O O . TRP B 1 270 ? -6.168 11.039 -3.037 1 98.88 270 TRP B O 1
ATOM 5517 N N . GLN B 1 271 ? -6.156 10.094 -5.031 1 98.94 271 GLN B N 1
ATOM 5518 C CA . GLN B 1 271 ? -5.332 11.094 -5.703 1 98.94 271 GLN B CA 1
ATOM 5519 C C . GLN B 1 271 ? -6.094 11.758 -6.848 1 98.94 271 GLN B C 1
ATOM 5521 O O . GLN B 1 271 ? -6.809 11.086 -7.594 1 98.94 271 GLN B O 1
ATOM 5526 N N . GLU B 1 272 ? -6.066 13.016 -6.855 1 98.88 272 GLU B N 1
ATOM 5527 C CA . GLU B 1 272 ? -6.566 13.797 -7.984 1 98.88 272 GLU B CA 1
ATOM 5528 C C . GLU B 1 272 ? -5.418 14.414 -8.781 1 98.88 272 GLU B C 1
ATOM 5530 O O . GLU B 1 272 ? -4.496 14.992 -8.203 1 98.88 272 GLU B O 1
ATOM 5535 N N . THR B 1 273 ? -5.445 14.234 -10.062 1 98.75 273 THR B N 1
ATOM 5536 C CA . THR B 1 273 ? -4.398 14.766 -10.93 1 98.75 273 THR B CA 1
ATOM 5537 C C . THR B 1 273 ? -4.977 15.742 -11.945 1 98.75 273 THR B C 1
ATOM 5539 O O . THR B 1 273 ? -6.195 15.812 -12.117 1 98.75 273 THR B O 1
ATOM 5542 N N . ALA B 1 274 ? -4.074 16.531 -12.539 1 97.69 274 ALA B N 1
ATOM 5543 C CA . ALA B 1 274 ? -4.492 17.516 -13.539 1 97.69 274 ALA B CA 1
ATOM 5544 C C . ALA B 1 274 ? -4.918 16.828 -14.836 1 97.69 274 ALA B C 1
ATOM 5546 O O . ALA B 1 274 ? -5.719 17.375 -15.594 1 97.69 274 ALA B O 1
ATOM 5547 N N . THR B 1 275 ? -4.383 15.633 -15.086 1 97.94 275 THR B N 1
ATOM 5548 C CA . THR B 1 275 ? -4.656 14.891 -16.312 1 97.94 275 THR B CA 1
ATOM 5549 C C . THR B 1 275 ? -4.926 13.422 -16 1 97.94 275 THR B C 1
ATOM 5551 O O . THR B 1 275 ? -4.465 12.898 -14.984 1 97.94 275 THR B O 1
ATOM 5554 N N . GLY B 1 276 ? -5.629 12.789 -16.922 1 98.12 276 GLY B N 1
ATOM 5555 C CA . GLY B 1 276 ? -5.879 11.367 -16.781 1 98.12 276 GLY B CA 1
ATOM 5556 C C . GLY B 1 276 ? -4.625 10.523 -16.953 1 98.12 276 GLY B C 1
ATOM 5557 O O . GLY B 1 276 ? -4.52 9.438 -16.375 1 98.12 276 GLY B O 1
ATOM 5558 N N . ALA B 1 277 ? -3.635 10.992 -17.672 1 98.06 277 ALA B N 1
ATOM 5559 C CA . ALA B 1 277 ? -2.395 10.258 -17.906 1 98.06 277 ALA B CA 1
ATOM 5560 C C . ALA B 1 277 ? -1.636 10.031 -16.609 1 98.06 277 ALA B C 1
ATOM 5562 O O . ALA B 1 277 ? -1.105 8.945 -16.359 1 98.06 277 ALA B O 1
ATOM 5563 N N . LEU B 1 278 ? -1.568 11.086 -15.789 1 98.5 278 LEU B N 1
ATOM 5564 C CA . LEU B 1 278 ? -0.849 10.953 -14.523 1 98.5 278 LEU B CA 1
ATOM 5565 C C . LEU B 1 278 ? -1.603 10.039 -13.562 1 98.5 278 LEU B C 1
ATOM 5567 O O . LEU B 1 278 ? -0.992 9.227 -12.867 1 98.5 278 LEU B O 1
ATOM 5571 N N . ALA B 1 279 ? -2.947 10.148 -13.531 1 98.62 279 ALA B N 1
ATOM 5572 C CA . ALA B 1 279 ? -3.746 9.258 -12.703 1 98.62 279 ALA B CA 1
ATOM 5573 C C . ALA B 1 279 ? -3.543 7.801 -13.109 1 98.62 279 ALA B C 1
ATOM 5575 O O . ALA B 1 279 ? -3.418 6.918 -12.25 1 98.62 279 ALA B O 1
ATOM 5576 N N . LEU B 1 280 ? -3.537 7.578 -14.367 1 97.81 280 LEU B N 1
ATOM 5577 C CA . LEU B 1 280 ? -3.328 6.227 -14.875 1 97.81 280 LEU B CA 1
ATOM 5578 C C . LEU B 1 280 ? -1.953 5.703 -14.477 1 97.81 280 LEU B C 1
ATOM 5580 O O . LEU B 1 280 ? -1.818 4.543 -14.078 1 97.81 280 LEU B O 1
ATOM 5584 N N . GLN B 1 281 ? -0.938 6.504 -14.609 1 97.75 281 GLN B N 1
ATOM 5585 C CA . GLN B 1 281 ? 0.406 6.102 -14.211 1 97.75 281 GLN B CA 1
ATOM 5586 C C . GLN B 1 281 ? 0.45 5.715 -12.734 1 97.75 281 GLN B C 1
ATOM 5588 O O . GLN B 1 281 ? 1.073 4.719 -12.367 1 97.75 281 GLN B O 1
ATOM 5593 N N . LEU B 1 282 ? -0.198 6.52 -11.93 1 98.44 282 LEU B N 1
ATOM 5594 C CA . LEU B 1 282 ? -0.198 6.277 -10.492 1 98.44 282 LEU B CA 1
ATOM 5595 C C . LEU B 1 282 ? -0.949 4.992 -10.156 1 98.44 282 LEU B C 1
ATOM 5597 O O . LEU B 1 282 ? -0.678 4.359 -9.133 1 98.44 282 LEU B O 1
ATOM 5601 N N . ALA B 1 283 ? -1.865 4.59 -10.977 1 97.94 283 ALA B N 1
ATOM 5602 C CA . ALA B 1 283 ? -2.697 3.412 -10.75 1 97.94 283 ALA B CA 1
ATOM 5603 C C . ALA B 1 283 ? -2.051 2.162 -11.336 1 97.94 283 ALA B C 1
ATOM 5605 O O . ALA B 1 283 ? -2.521 1.045 -11.102 1 97.94 283 ALA B O 1
ATOM 5606 N N . ASP B 1 284 ? -0.997 2.314 -12.07 1 95.62 284 ASP B N 1
ATOM 5607 C CA . ASP B 1 284 ? -0.486 1.234 -12.906 1 95.62 284 ASP B CA 1
ATOM 5608 C C . ASP B 1 284 ? 0.817 0.671 -12.344 1 95.62 284 ASP B C 1
ATOM 5610 O O . ASP B 1 284 ? 1.698 0.255 -13.102 1 95.62 284 ASP B O 1
ATOM 5614 N N . SER B 1 285 ? 0.997 0.737 -11.07 1 95.88 285 SER B N 1
ATOM 5615 C CA . SER B 1 285 ? 2.152 0.08 -10.469 1 95.88 285 SER B CA 1
ATOM 5616 C C . SER B 1 285 ? 2.066 -1.436 -10.617 1 95.88 285 SER B C 1
ATOM 5618 O O . SER B 1 285 ? 0.982 -1.982 -10.828 1 95.88 285 SER B O 1
ATOM 5620 N N . GLY B 1 286 ? 3.258 -2.078 -10.562 1 97.31 286 GLY B N 1
ATOM 5621 C CA . GLY B 1 286 ? 3.252 -3.531 -10.594 1 97.31 286 GLY B CA 1
ATOM 5622 C C . GLY B 1 286 ? 2.383 -4.148 -9.508 1 97.31 286 GLY B C 1
ATOM 5623 O O . GLY B 1 286 ? 1.683 -5.133 -9.758 1 97.31 286 GLY B O 1
ATOM 5624 N N . ALA B 1 287 ? 2.416 -3.613 -8.281 1 97.5 287 ALA B N 1
ATOM 5625 C CA . ALA B 1 287 ? 1.601 -4.105 -7.176 1 97.5 287 ALA B CA 1
ATOM 5626 C C . ALA B 1 287 ? 0.113 -3.953 -7.484 1 97.5 287 ALA B C 1
ATOM 5628 O O . ALA B 1 287 ? -0.681 -4.848 -7.188 1 97.5 287 ALA B O 1
ATOM 5629 N N . SER B 1 288 ? -0.295 -2.824 -8.078 1 96.94 288 SER B N 1
ATOM 5630 C CA . SER B 1 288 ? -1.691 -2.59 -8.43 1 96.94 288 SER B CA 1
ATOM 5631 C C . SER B 1 288 ? -2.154 -3.547 -9.523 1 96.94 288 SER B C 1
ATOM 5633 O O . SER B 1 288 ? -3.242 -4.121 -9.43 1 96.94 288 SER B O 1
ATOM 5635 N N . ARG B 1 289 ? -1.332 -3.748 -10.523 1 95.44 289 ARG B N 1
ATOM 5636 C CA . ARG B 1 289 ? -1.684 -4.664 -11.609 1 95.44 289 ARG B CA 1
ATOM 5637 C C . ARG B 1 289 ? -1.863 -6.086 -11.078 1 95.44 289 ARG B C 1
ATOM 5639 O O . ARG B 1 289 ? -2.699 -6.84 -11.586 1 95.44 289 ARG B O 1
ATOM 5646 N N . SER B 1 290 ? -1.058 -6.391 -10.133 1 95.31 290 SER B N 1
ATOM 5647 C CA . SER B 1 290 ? -1.078 -7.742 -9.586 1 95.31 290 SER B CA 1
ATOM 5648 C C . SER B 1 290 ? -2.207 -7.91 -8.57 1 95.31 290 SER B C 1
ATOM 5650 O O . SER B 1 290 ? -2.885 -8.938 -8.555 1 95.31 290 SER B O 1
ATOM 5652 N N . GLY B 1 291 ? -2.432 -6.957 -7.742 1 95.12 291 GLY B N 1
ATOM 5653 C CA . GLY B 1 291 ? -3.336 -7.09 -6.609 1 95.12 291 GLY B CA 1
ATOM 5654 C C . GLY B 1 291 ? -4.66 -6.375 -6.816 1 95.12 291 GLY B C 1
ATOM 5655 O O . GLY B 1 291 ? -5.598 -6.562 -6.043 1 95.12 291 GLY B O 1
ATOM 5656 N N . GLY B 1 292 ? -4.742 -5.605 -7.934 1 95.75 292 GLY B N 1
ATOM 5657 C CA . GLY B 1 292 ? -5.836 -4.648 -8.008 1 95.75 292 GLY B CA 1
ATOM 5658 C C . GLY B 1 292 ? -5.621 -3.432 -7.125 1 95.75 292 GLY B C 1
ATOM 5659 O O . GLY B 1 292 ? -4.586 -3.307 -6.469 1 95.75 292 GLY B O 1
ATOM 5660 N N . THR B 1 293 ? -6.613 -2.539 -7.148 1 97.81 293 THR B N 1
ATOM 5661 C CA . THR B 1 293 ? -6.516 -1.334 -6.332 1 97.81 293 THR B CA 1
ATOM 5662 C C . THR B 1 293 ? -6.355 -1.693 -4.855 1 97.81 293 THR B C 1
ATOM 5664 O O . THR B 1 293 ? -6.879 -2.711 -4.398 1 97.81 293 THR B O 1
ATOM 5667 N N . PRO B 1 294 ? -5.617 -0.956 -4.023 1 97.62 294 PRO B N 1
ATOM 5668 C CA . PRO B 1 294 ? -5.117 -1.366 -2.709 1 97.62 294 PRO B CA 1
ATOM 5669 C C . PRO B 1 294 ? -6.195 -1.33 -1.628 1 97.62 294 PRO B C 1
ATOM 5671 O O . PRO B 1 294 ? -5.961 -1.782 -0.504 1 97.62 294 PRO B O 1
ATOM 5674 N N . ALA B 1 295 ? -7.344 -0.905 -1.764 1 98.12 295 ALA B N 1
ATOM 5675 C CA . ALA B 1 295 ? -8.391 -0.793 -0.749 1 98.12 295 ALA B CA 1
ATOM 5676 C C . ALA B 1 295 ? -9.773 -0.942 -1.369 1 98.12 295 ALA B C 1
ATOM 5678 O O . ALA B 1 295 ? -10.68 -0.165 -1.068 1 98.12 295 ALA B O 1
ATOM 5679 N N . HIS B 1 296 ? -9.906 -1.938 -2.166 1 98.56 296 HIS B N 1
ATOM 5680 C CA . HIS B 1 296 ? -11.062 -2.061 -3.051 1 98.56 296 HIS B CA 1
ATOM 5681 C C . HIS B 1 296 ? -12.359 -2.078 -2.256 1 98.56 296 HIS B C 1
ATOM 5683 O O . HIS B 1 296 ? -13.211 -1.204 -2.434 1 98.56 296 HIS B O 1
ATOM 5689 N N . LEU B 1 297 ? -12.547 -2.971 -1.286 1 98.75 297 LEU B N 1
ATOM 5690 C CA . LEU B 1 297 ? -13.773 -3.047 -0.498 1 98.75 297 LEU B CA 1
ATOM 5691 C C . LEU B 1 297 ? -14.031 -1.736 0.237 1 98.75 297 LEU B C 1
ATOM 5693 O O . LEU B 1 297 ? -15.133 -1.188 0.171 1 98.75 297 LEU B O 1
ATOM 5697 N N . ASN B 1 298 ? -12.992 -1.215 0.86 1 98.81 298 ASN B N 1
ATOM 5698 C CA . ASN B 1 298 ? -13.172 -0.044 1.713 1 98.81 298 ASN B CA 1
ATOM 5699 C C . ASN B 1 298 ? -13.523 1.196 0.896 1 98.81 298 ASN B C 1
ATOM 5701 O O . ASN B 1 298 ? -14.281 2.053 1.354 1 98.81 298 ASN B O 1
ATOM 5705 N N . THR B 1 299 ? -12.898 1.359 -0.304 1 98.81 299 THR B N 1
ATOM 5706 C CA . THR B 1 299 ? -13.258 2.502 -1.14 1 98.81 299 THR B CA 1
ATOM 5707 C C . THR B 1 299 ? -14.711 2.418 -1.583 1 98.81 299 THR B C 1
ATOM 5709 O O . THR B 1 299 ? -15.391 3.439 -1.712 1 98.81 299 THR B O 1
ATOM 5712 N N . MET B 1 300 ? -15.195 1.222 -1.805 1 98.69 300 MET B N 1
ATOM 5713 C CA . MET B 1 300 ? -16.594 1.048 -2.182 1 98.69 300 MET B CA 1
ATOM 5714 C C . MET B 1 300 ? -17.516 1.34 -1.002 1 98.69 300 MET B C 1
ATOM 5716 O O . MET B 1 300 ? -18.609 1.879 -1.182 1 98.69 300 MET B O 1
ATOM 5720 N N . ILE B 1 301 ? -17.094 0.983 0.209 1 98.81 301 ILE B N 1
ATOM 5721 C CA . ILE B 1 301 ? -17.844 1.349 1.403 1 98.81 301 ILE B CA 1
ATOM 5722 C C . ILE B 1 301 ? -17.953 2.869 1.505 1 98.81 301 ILE B C 1
ATOM 5724 O O . ILE B 1 301 ? -19.031 3.41 1.753 1 98.81 301 ILE B O 1
ATOM 5728 N N . VAL B 1 302 ? -16.859 3.576 1.28 1 98.81 302 VAL B N 1
ATOM 5729 C CA . VAL B 1 302 ? -16.859 5.035 1.318 1 98.81 302 VAL B CA 1
ATOM 5730 C C . VAL B 1 302 ? -17.75 5.582 0.213 1 98.81 302 VAL B C 1
ATOM 5732 O O . VAL B 1 302 ? -18.5 6.539 0.429 1 98.81 302 VAL B O 1
ATOM 5735 N N . GLY B 1 303 ? -17.625 4.957 -1.016 1 98.56 303 GLY B N 1
ATOM 5736 C CA . GLY B 1 303 ? -18.562 5.328 -2.068 1 98.56 303 GLY B CA 1
ATOM 5737 C C . GLY B 1 303 ? -20.016 5.211 -1.649 1 98.56 303 GLY B C 1
ATOM 5738 O O . GLY B 1 303 ? -20.812 6.102 -1.926 1 98.56 303 GLY B O 1
ATOM 5739 N N . GLU B 1 304 ? -20.344 4.105 -1 1 98.12 304 GLU B N 1
ATOM 5740 C CA . GLU B 1 304 ? -21.703 3.891 -0.506 1 98.12 304 GLU B CA 1
ATOM 5741 C C . GLU B 1 304 ? -22.078 4.938 0.537 1 98.12 304 GLU B C 1
ATOM 5743 O O . GLU B 1 304 ? -23.234 5.383 0.584 1 98.12 304 GLU B O 1
ATOM 5748 N N . MET B 1 305 ? -21.188 5.352 1.414 1 98.75 305 MET B N 1
ATOM 5749 C CA . MET B 1 305 ? -21.438 6.398 2.398 1 98.75 305 MET B CA 1
ATOM 5750 C C . MET B 1 305 ? -21.766 7.723 1.714 1 98.75 305 MET B C 1
ATOM 5752 O O . MET B 1 305 ? -22.641 8.461 2.17 1 98.75 305 MET B O 1
ATOM 5756 N N . ILE B 1 306 ? -21 8.039 0.634 1 98.62 306 ILE B N 1
ATOM 5757 C CA . ILE B 1 306 ? -21.281 9.25 -0.123 1 98.62 306 ILE B CA 1
ATOM 5758 C C . ILE B 1 306 ? -22.672 9.188 -0.722 1 98.62 306 ILE B C 1
ATOM 5760 O O . ILE B 1 306 ? -23.469 10.133 -0.58 1 98.62 306 ILE B O 1
ATOM 5764 N N . LYS B 1 307 ? -22.953 8.078 -1.332 1 97.31 307 LYS B N 1
ATOM 5765 C CA . LYS B 1 307 ? -24.25 7.875 -2 1 97.31 307 LYS B CA 1
ATOM 5766 C C . LYS B 1 307 ? -25.406 8.016 -1.019 1 97.31 307 LYS B C 1
ATOM 5768 O O . LYS B 1 307 ? -26.438 8.578 -1.357 1 97.31 307 LYS B O 1
ATOM 5773 N N . LEU B 1 308 ? -25.219 7.57 0.203 1 97.62 308 LEU B N 1
ATOM 5774 C CA . LEU B 1 308 ? -26.281 7.523 1.201 1 97.62 308 LEU B CA 1
ATOM 5775 C C . LEU B 1 308 ? -26.328 8.812 2.01 1 97.62 308 LEU B C 1
ATOM 5777 O O . LEU B 1 308 ? -27.156 8.961 2.906 1 97.62 308 LEU B O 1
ATOM 5781 N N . GLY B 1 309 ? -25.406 9.75 1.789 1 98.12 309 GLY B N 1
ATOM 5782 C CA . GLY B 1 309 ? -25.375 11.016 2.51 1 98.12 309 GLY B CA 1
ATOM 5783 C C . GLY B 1 309 ? -24.703 10.906 3.867 1 98.12 309 GLY B C 1
ATOM 5784 O O . GLY B 1 309 ? -24.672 11.883 4.629 1 98.12 309 GLY B O 1
ATOM 5785 N N . LEU B 1 310 ? -24.172 9.75 4.164 1 98.62 310 LEU B N 1
ATOM 5786 C CA . LEU B 1 310 ? -23.562 9.5 5.461 1 98.62 310 LEU B CA 1
ATOM 5787 C C . LEU B 1 310 ? -22.203 10.211 5.562 1 98.62 310 LEU B C 1
ATOM 5789 O O . LEU B 1 310 ? -21.812 10.641 6.648 1 98.62 310 LEU B O 1
ATOM 5793 N N . PHE B 1 311 ? -21.516 10.328 4.43 1 98.5 311 PHE B N 1
ATOM 5794 C CA . PHE B 1 311 ? -20.219 11.008 4.398 1 98.5 311 PHE B CA 1
ATOM 5795 C C . PHE B 1 311 ? -20.375 12.469 4.82 1 98.5 311 PHE B C 1
ATOM 5797 O O . PHE B 1 311 ? -19.656 12.938 5.703 1 98.5 311 PHE B O 1
ATOM 5804 N N . ASP B 1 312 ? -21.297 13.172 4.277 1 97.94 312 ASP B N 1
ATOM 5805 C CA . ASP B 1 312 ? -21.578 14.562 4.621 1 97.94 312 ASP B CA 1
ATOM 5806 C C . ASP B 1 312 ? -21.984 14.695 6.086 1 97.94 312 ASP B C 1
ATOM 5808 O O . ASP B 1 312 ? -21.562 15.633 6.77 1 97.94 312 ASP B O 1
ATOM 5812 N N . LYS B 1 313 ? -22.812 13.781 6.492 1 98.31 313 LYS B N 1
ATOM 5813 C CA . LYS B 1 313 ? -23.266 13.797 7.883 1 98.31 313 LYS B CA 1
ATOM 5814 C C . LYS B 1 313 ? -22.078 13.789 8.836 1 98.31 313 LYS B C 1
ATOM 5816 O O . LYS B 1 313 ? -22.016 14.586 9.781 1 98.31 313 LYS B O 1
ATOM 5821 N N . VAL B 1 314 ? -21.141 12.945 8.562 1 98.31 314 VAL B N 1
ATOM 5822 C CA . VAL B 1 314 ? -19.984 12.789 9.438 1 98.31 314 VAL B CA 1
ATOM 5823 C C . VAL B 1 314 ? -19.109 14.039 9.367 1 98.31 314 VAL B C 1
ATOM 5825 O O . VAL B 1 314 ? -18.719 14.586 10.398 1 98.31 314 VAL B O 1
ATOM 5828 N N . VAL B 1 315 ? -18.781 14.555 8.18 1 97.56 315 VAL B N 1
ATOM 5829 C CA . VAL B 1 315 ? -17.891 15.695 7.984 1 97.56 315 VAL B CA 1
ATOM 5830 C C . VAL B 1 315 ? -18.5 16.938 8.625 1 97.56 315 VAL B C 1
ATOM 5832 O O . VAL B 1 315 ? -17.812 17.719 9.289 1 97.56 315 VAL B O 1
ATOM 5835 N N . ASN B 1 316 ? -19.812 17.109 8.445 1 97.12 316 ASN B N 1
ATOM 5836 C CA . ASN B 1 316 ? -20.5 18.25 9.055 1 97.12 316 ASN B CA 1
ATOM 5837 C C . ASN B 1 316 ? -20.438 18.203 10.578 1 97.12 316 ASN B C 1
ATOM 5839 O O . ASN B 1 316 ? -20.266 19.219 11.234 1 97.12 316 ASN B O 1
ATOM 5843 N N . HIS B 1 317 ? -20.609 17.016 11.094 1 97.56 317 HIS B N 1
ATOM 5844 C CA . HIS B 1 317 ? -20.516 16.828 12.539 1 97.56 317 HIS B CA 1
ATOM 5845 C C . HIS B 1 317 ? -19.125 17.172 13.047 1 97.56 317 HIS B C 1
ATOM 5847 O O . HIS B 1 317 ? -18.984 17.859 14.07 1 97.56 317 HIS B O 1
ATOM 5853 N N . LEU B 1 318 ? -18.094 16.734 12.383 1 97.56 318 LEU B N 1
ATOM 5854 C CA . LEU B 1 318 ? -16.703 17.031 12.758 1 97.56 318 LEU B CA 1
ATOM 5855 C C . LEU B 1 318 ? -16.453 18.531 12.727 1 97.56 318 LEU B C 1
ATOM 5857 O O . LEU B 1 318 ? -15.844 19.078 13.648 1 97.56 318 LEU B O 1
ATOM 5861 N N . ASN B 1 319 ? -16.875 19.172 11.641 1 97.31 319 ASN B N 1
ATOM 5862 C CA . ASN B 1 319 ? -16.672 20.609 11.523 1 97.31 319 ASN B CA 1
ATOM 5863 C C . ASN B 1 319 ? -17.297 21.359 12.695 1 97.31 319 ASN B C 1
ATOM 5865 O O . ASN B 1 319 ? -16.719 22.312 13.227 1 97.31 319 ASN B O 1
ATOM 5869 N N . LYS B 1 320 ? -18.484 20.953 13.102 1 97.25 320 LYS B N 1
ATOM 5870 C CA . LYS B 1 320 ? -19.156 21.578 14.242 1 97.25 320 LYS B CA 1
ATOM 5871 C C . LYS B 1 320 ? -18.359 21.375 15.523 1 97.25 320 LYS B C 1
ATOM 5873 O O . LYS B 1 320 ? -18.156 22.328 16.281 1 97.25 320 LYS B O 1
ATOM 5878 N N . ILE B 1 321 ? -17.906 20.203 15.766 1 97.25 321 ILE B N 1
ATOM 5879 C CA . ILE B 1 321 ? -17.188 19.875 16.984 1 97.25 321 ILE B CA 1
ATOM 5880 C C . ILE B 1 321 ? -15.852 20.609 17.016 1 97.25 321 ILE B C 1
ATOM 5882 O O . ILE B 1 321 ? -15.484 21.203 18.031 1 97.25 321 ILE B O 1
ATOM 5886 N N . TYR B 1 322 ? -15.109 20.547 15.914 1 97.12 322 TYR B N 1
ATOM 5887 C CA . TYR B 1 322 ? -13.781 21.156 15.867 1 97.12 322 TYR B CA 1
ATOM 5888 C C . TYR B 1 322 ? -13.875 22.672 15.945 1 97.12 322 TYR B C 1
ATOM 5890 O O . TYR B 1 322 ? -13 23.328 16.516 1 97.12 322 TYR B O 1
ATOM 5898 N N . ASN B 1 323 ? -14.945 23.25 15.391 1 97.19 323 ASN B N 1
ATOM 5899 C CA . ASN B 1 323 ? -15.164 24.688 15.539 1 97.19 323 ASN B CA 1
ATOM 5900 C C . ASN B 1 323 ? -15.328 25.078 17 1 97.19 323 ASN B C 1
ATOM 5902 O O . ASN B 1 323 ? -14.734 26.047 17.469 1 97.19 323 ASN B O 1
ATOM 5906 N N . ALA B 1 324 ? -16.172 24.391 17.688 1 97.12 324 ALA B N 1
ATOM 5907 C CA . ALA B 1 324 ? -16.406 24.656 19.094 1 97.12 324 ALA B CA 1
ATOM 5908 C C . ALA B 1 324 ? -15.125 24.5 19.906 1 97.12 324 ALA B C 1
ATOM 5910 O O . ALA B 1 324 ? -14.828 25.328 20.766 1 97.12 324 ALA B O 1
ATOM 5911 N N . ARG B 1 325 ? -14.422 23.438 19.656 1 97.19 325 ARG B N 1
ATOM 5912 C CA . ARG B 1 325 ? -13.172 23.203 20.359 1 97.19 325 ARG B CA 1
ATOM 5913 C C . ARG B 1 325 ? -12.164 24.312 20.078 1 97.19 325 ARG B C 1
ATOM 5915 O O . ARG B 1 325 ? -11.562 24.859 21 1 97.19 325 ARG B O 1
ATOM 5922 N N . ALA B 1 326 ? -11.977 24.609 18.781 1 97.06 326 ALA B N 1
ATOM 5923 C CA . ALA B 1 326 ? -11.008 25.609 18.375 1 97.06 326 ALA B CA 1
ATOM 5924 C C . ALA B 1 326 ? -11.297 26.953 19.031 1 97.06 326 ALA B C 1
ATOM 5926 O O . ALA B 1 326 ? -10.375 27.688 19.422 1 97.06 326 ALA B O 1
ATOM 5927 N N . THR B 1 327 ? -12.523 27.281 19.172 1 97.31 327 THR B N 1
ATOM 5928 C CA . THR B 1 327 ? -12.922 28.531 19.812 1 97.31 327 THR B CA 1
ATOM 5929 C C . THR B 1 327 ? -12.445 28.578 21.266 1 97.31 327 THR B C 1
ATOM 5931 O O . THR B 1 327 ? -11.836 29.562 21.688 1 97.31 327 THR B O 1
ATOM 5934 N N . VAL B 1 328 ? -12.688 27.531 21.938 1 97.94 328 VAL B N 1
ATOM 5935 C CA . VAL B 1 328 ? -12.289 27.453 23.344 1 97.94 328 VAL B CA 1
ATOM 5936 C C . VAL B 1 328 ? -10.766 27.484 23.438 1 97.94 328 VAL B C 1
ATOM 5938 O O . VAL B 1 328 ? -10.211 28.172 24.297 1 97.94 328 VAL B O 1
ATOM 5941 N N . TYR B 1 329 ? -10.086 26.719 22.594 1 98 329 TYR B N 1
ATOM 5942 C CA . TYR B 1 329 ? -8.633 26.672 22.578 1 98 329 TYR B CA 1
ATOM 5943 C C . TYR B 1 329 ? -8.031 28.047 22.375 1 98 329 TYR B C 1
ATOM 5945 O O . TYR B 1 329 ? -7.168 28.484 23.141 1 98 329 TYR B O 1
ATOM 5953 N N . LYS B 1 330 ? -8.469 28.719 21.375 1 97.12 330 LYS B N 1
ATOM 5954 C CA . LYS B 1 330 ? -7.926 30.031 21.016 1 97.12 330 LYS B CA 1
ATOM 5955 C C . LYS B 1 330 ? -8.141 31.031 22.156 1 97.12 330 LYS B C 1
ATOM 5957 O O . LYS B 1 330 ? -7.238 31.797 22.484 1 97.12 330 LYS B O 1
ATOM 5962 N N . GLU B 1 331 ? -9.328 31.047 22.719 1 97.69 331 GLU B N 1
ATOM 5963 C CA . GLU B 1 331 ? -9.617 31.938 23.828 1 97.69 331 GLU B CA 1
ATOM 5964 C C . GLU B 1 331 ? -8.719 31.641 25.016 1 97.69 331 GLU B C 1
ATOM 5966 O O . GLU B 1 331 ? -8.203 32.562 25.656 1 97.69 331 GLU B O 1
ATOM 5971 N N . ALA B 1 332 ? -8.578 30.422 25.312 1 98.38 332 ALA B N 1
ATOM 5972 C CA . ALA B 1 332 ? -7.73 30.031 26.422 1 98.38 332 ALA B CA 1
ATOM 5973 C C . ALA B 1 332 ? -6.273 30.406 26.188 1 98.38 332 ALA B C 1
ATOM 5975 O O . ALA B 1 332 ? -5.594 30.891 27.094 1 98.38 332 ALA B O 1
ATOM 5976 N N . LEU B 1 333 ? -5.762 30.125 25.031 1 98.12 333 LEU B N 1
ATOM 5977 C CA . LEU B 1 333 ? -4.383 30.469 24.688 1 98.12 333 LEU B CA 1
ATOM 5978 C C . LEU B 1 333 ? -4.129 31.953 24.844 1 98.12 333 LEU B C 1
ATOM 5980 O O . LEU B 1 333 ? -3.098 32.375 25.375 1 98.12 333 LEU B O 1
ATOM 5984 N N . LYS B 1 334 ? -5.02 32.781 24.375 1 97.12 334 LYS B N 1
ATOM 5985 C CA . LYS B 1 334 ? -4.898 34.219 24.484 1 97.12 334 LYS B CA 1
ATOM 5986 C C . LYS B 1 334 ? -4.914 34.688 25.938 1 97.12 334 LYS B C 1
ATOM 5988 O O . LYS B 1 334 ? -4.191 35.594 26.312 1 97.12 334 LYS B O 1
ATOM 5993 N N . LYS B 1 335 ? -5.699 34.031 26.672 1 97.69 335 LYS B N 1
ATOM 5994 C CA . LYS B 1 335 ? -5.918 34.438 28.062 1 97.69 335 LYS B CA 1
ATOM 5995 C C . LYS B 1 335 ? -4.75 34.031 28.953 1 97.69 335 LYS B C 1
ATOM 5997 O O . LYS B 1 335 ? -4.332 34.781 29.828 1 97.69 335 LYS B O 1
ATOM 6002 N N . TYR B 1 336 ? -4.238 32.875 28.719 1 97.88 336 TYR B N 1
ATOM 6003 C CA . TYR B 1 336 ? -3.379 32.312 29.75 1 97.88 336 TYR B CA 1
ATOM 6004 C C . TYR B 1 336 ? -1.915 32.344 29.328 1 97.88 336 TYR B C 1
ATOM 6006 O O . TYR B 1 336 ? -1.017 32.219 30.156 1 97.88 336 TYR B O 1
ATOM 6014 N N . LEU B 1 337 ? -1.613 32.375 28.078 1 97.5 337 LEU B N 1
ATOM 6015 C CA . LEU B 1 337 ? -0.218 32.438 27.656 1 97.5 337 LEU B CA 1
ATOM 6016 C C . LEU B 1 337 ? 0.314 33.844 27.719 1 97.5 337 LEU B C 1
ATOM 6018 O O . LEU B 1 337 ? -0.463 34.812 27.766 1 97.5 337 LEU B O 1
ATOM 6022 N N . PRO B 1 338 ? 1.612 33.969 27.75 1 95.69 338 PRO B N 1
ATOM 6023 C CA . PRO B 1 338 ? 2.211 35.281 27.938 1 95.69 338 PRO B CA 1
ATOM 6024 C C . PRO B 1 338 ? 1.823 36.281 26.828 1 95.69 338 PRO B C 1
ATOM 6026 O O . PRO B 1 338 ? 1.599 35.875 25.688 1 95.69 338 PRO B O 1
ATOM 6029 N N . GLU B 1 339 ? 1.873 37.531 27.203 1 93 339 GLU B N 1
ATOM 6030 C CA . GLU B 1 339 ? 1.683 38.594 26.203 1 93 339 GLU B CA 1
ATOM 6031 C C . GLU B 1 339 ? 2.723 38.469 25.094 1 93 339 GLU B C 1
ATOM 6033 O O . GLU B 1 339 ? 3.895 38.219 25.359 1 93 339 GLU B O 1
ATOM 6038 N N . GLY B 1 340 ? 2.254 38.719 23.875 1 91.5 340 GLY B N 1
ATOM 6039 C CA . GLY B 1 340 ? 3.176 38.656 22.766 1 91.5 340 GLY B CA 1
ATOM 6040 C C . GLY B 1 340 ? 3.143 37.312 22.062 1 91.5 340 GLY B C 1
ATOM 6041 O O . GLY B 1 340 ? 3.719 37.156 20.984 1 91.5 340 GLY B O 1
ATOM 6042 N N . THR B 1 341 ? 2.502 36.312 22.688 1 95.19 341 THR B N 1
ATOM 6043 C CA . THR B 1 341 ? 2.34 35.031 22.031 1 95.19 341 THR B CA 1
ATOM 6044 C C . THR B 1 341 ? 1.56 35.156 20.734 1 95.19 341 THR B C 1
ATOM 6046 O O . THR B 1 341 ? 0.509 35.812 20.703 1 95.19 341 THR B O 1
ATOM 6049 N N . HIS B 1 342 ? 2.174 34.656 19.688 1 95 342 HIS B N 1
ATOM 6050 C CA . HIS B 1 342 ? 1.497 34.656 18.406 1 95 342 HIS B CA 1
ATOM 6051 C C . HIS B 1 342 ? 0.755 33.344 18.172 1 95 342 HIS B C 1
ATOM 6053 O O . HIS B 1 342 ? 1.344 32.25 18.266 1 95 342 HIS B O 1
ATOM 6059 N N . ILE B 1 343 ? -0.518 33.438 17.812 1 95.75 343 ILE B N 1
ATOM 6060 C CA . ILE B 1 343 ? -1.381 32.281 17.625 1 95.75 343 ILE B CA 1
ATOM 6061 C C . ILE B 1 343 ? -1.907 32.25 16.203 1 95.75 343 ILE B C 1
ATOM 6063 O O . ILE B 1 343 ? -2.576 33.188 15.758 1 95.75 343 ILE B O 1
ATOM 6067 N N . GLU B 1 344 ? -1.554 31.219 15.477 1 94.12 344 GLU B N 1
ATOM 6068 C CA . GLU B 1 344 ? -2.004 31.031 14.102 1 94.12 344 GLU B CA 1
ATOM 6069 C C . GLU B 1 344 ? -2.85 29.766 13.961 1 94.12 344 GLU B C 1
ATOM 6071 O O . GLU B 1 344 ? -2.512 28.719 14.523 1 94.12 344 GLU B O 1
ATOM 6076 N N . GLY B 1 345 ? -3.943 29.875 13.195 1 93.62 345 GLY B N 1
ATOM 6077 C CA . GLY B 1 345 ? -4.766 28.719 12.914 1 93.62 345 GLY B CA 1
ATOM 6078 C C . GLY B 1 345 ? -6.012 28.641 13.773 1 93.62 345 GLY B C 1
ATOM 6079 O O . GLY B 1 345 ? -6.363 29.609 14.453 1 93.62 345 GLY B O 1
ATOM 6080 N N . GLY B 1 346 ? -6.746 27.531 13.617 1 93.12 346 GLY B N 1
ATOM 6081 C CA . GLY B 1 346 ? -7.961 27.297 14.383 1 93.12 346 GLY B CA 1
ATOM 6082 C C . GLY B 1 346 ? -9.227 27.578 13.594 1 93.12 346 GLY B C 1
ATOM 6083 O O . GLY B 1 346 ? -10.336 27.359 14.086 1 93.12 346 GLY B O 1
ATOM 6084 N N . ASP B 1 347 ? -9.039 28.016 12.398 1 93.12 347 ASP B N 1
ATOM 6085 C CA . ASP B 1 347 ? -10.211 28.297 11.57 1 93.12 347 ASP B CA 1
ATOM 6086 C C . ASP B 1 347 ? -10.578 27.109 10.703 1 93.12 347 ASP B C 1
ATOM 6088 O O . ASP B 1 347 ? -11.641 27.094 10.078 1 93.12 347 ASP B O 1
ATOM 6092 N N . GLY B 1 348 ? -9.789 26.172 10.648 1 95.94 348 GLY B N 1
ATOM 6093 C CA . GLY B 1 348 ? -9.961 24.922 9.922 1 95.94 348 GLY B CA 1
ATOM 6094 C C . GLY B 1 348 ? -8.875 23.906 10.219 1 95.94 348 GLY B C 1
ATOM 6095 O O . GLY B 1 348 ? -7.91 24.203 10.922 1 95.94 348 GLY B O 1
ATOM 6096 N N . GLY B 1 349 ? -9.078 22.688 9.734 1 96.62 349 GLY B N 1
ATOM 6097 C CA . GLY B 1 349 ? -8.102 21.625 9.977 1 96.62 349 GLY B CA 1
ATOM 6098 C C . GLY B 1 349 ? -8.039 21.203 11.43 1 96.62 349 GLY B C 1
ATOM 6099 O O . GLY B 1 349 ? -9.047 21.219 12.141 1 96.62 349 GLY B O 1
ATOM 6100 N N . TYR B 1 350 ? -6.859 20.719 11.797 1 97.38 350 TYR B N 1
ATOM 6101 C CA . TYR B 1 350 ? -6.719 20.109 13.117 1 97.38 350 TYR B CA 1
ATOM 6102 C C . TYR B 1 350 ? -5.918 21 14.055 1 97.38 350 TYR B C 1
ATOM 6104 O O . TYR B 1 350 ? -5.945 20.812 15.273 1 97.38 350 TYR B O 1
ATOM 6112 N N . PHE B 1 351 ? -5.254 22.094 13.531 1 97.38 351 PHE B N 1
ATOM 6113 C CA . PHE B 1 351 ? -4.109 22.5 14.336 1 97.38 351 PHE B CA 1
ATOM 6114 C C . PHE B 1 351 ? -4.117 24 14.578 1 97.38 351 PHE B C 1
ATOM 6116 O O . PHE B 1 351 ? -4.727 24.766 13.82 1 97.38 351 PHE B O 1
ATOM 6123 N N . ILE B 1 352 ? -3.498 24.406 15.648 1 97.12 352 ILE B N 1
ATOM 6124 C CA . ILE B 1 352 ? -3.107 25.75 16.016 1 97.12 352 ILE B CA 1
ATOM 6125 C C . ILE B 1 352 ? -1.6 25.812 16.25 1 97.12 352 ILE B C 1
ATOM 6127 O O . ILE B 1 352 ? -1.04 24.953 16.938 1 97.12 352 ILE B O 1
ATOM 6131 N N . TRP B 1 353 ? -0.948 26.719 15.633 1 97.06 353 TRP B N 1
ATOM 6132 C CA . TRP B 1 353 ? 0.49 26.922 15.773 1 97.06 353 TRP B CA 1
ATOM 6133 C C . TRP B 1 353 ? 0.781 28.109 16.688 1 97.06 353 TRP B C 1
ATOM 6135 O O . TRP B 1 353 ? 0.36 29.234 16.422 1 97.06 353 TRP B O 1
ATOM 6145 N N . VAL B 1 354 ? 1.502 27.859 17.766 1 97.12 354 VAL B N 1
ATOM 6146 C CA . VAL B 1 354 ? 1.757 28.875 18.797 1 97.12 354 VAL B CA 1
ATOM 6147 C C . VAL B 1 354 ? 3.242 29.234 18.812 1 97.12 354 VAL B C 1
ATOM 6149 O O . VAL B 1 354 ? 4.094 28.344 18.969 1 97.12 354 VAL B O 1
ATOM 6152 N N . THR B 1 355 ? 3.555 30.438 18.625 1 95.75 355 THR B N 1
ATOM 6153 C CA . THR B 1 355 ? 4.926 30.938 18.672 1 95.75 355 THR B CA 1
ATOM 6154 C C . THR B 1 355 ? 5.129 31.844 19.891 1 95.75 355 THR B C 1
ATOM 6156 O O . THR B 1 355 ? 4.438 32.844 20.047 1 95.75 355 THR B O 1
ATOM 6159 N N . LEU B 1 356 ? 6.062 31.406 20.719 1 94.69 356 LEU B N 1
ATOM 6160 C CA . LEU B 1 356 ? 6.359 32.125 21.938 1 94.69 356 LEU B CA 1
ATOM 6161 C C . LEU B 1 356 ? 7.691 32.875 21.828 1 94.69 356 LEU B C 1
ATOM 6163 O O . LEU B 1 356 ? 8.664 32.312 21.297 1 94.69 356 LEU B O 1
ATOM 6167 N N . ASP B 1 357 ? 7.777 34.062 22.281 1 88.81 357 ASP B N 1
ATOM 6168 C CA . ASP B 1 357 ? 9 34.875 22.203 1 88.81 357 ASP B CA 1
ATOM 6169 C C . ASP B 1 357 ? 9.633 35.031 23.578 1 88.81 357 ASP B C 1
ATOM 6171 O O . ASP B 1 357 ? 10.828 35.312 23.688 1 88.81 357 ASP B O 1
ATOM 6175 N N . LYS B 1 358 ? 8.922 34.812 24.578 1 89.12 358 LYS B N 1
ATOM 6176 C CA . LYS B 1 358 ? 9.398 35.188 25.922 1 89.12 358 LYS B CA 1
ATOM 6177 C C . LYS B 1 358 ? 9.969 33.969 26.656 1 89.12 358 LYS B C 1
ATOM 6179 O O . LYS B 1 358 ? 10.578 34.125 27.719 1 89.12 358 LYS B O 1
ATOM 6184 N N . VAL B 1 359 ? 9.703 32.844 26.156 1 91.81 359 VAL B N 1
ATOM 6185 C CA . VAL B 1 359 ? 10.18 31.641 26.828 1 91.81 359 VAL B CA 1
ATOM 6186 C C . VAL B 1 359 ? 10.82 30.688 25.828 1 91.81 359 VAL B C 1
ATOM 6188 O O . VAL B 1 359 ? 10.469 30.703 24.641 1 91.81 359 VAL B O 1
ATOM 6191 N N . ASP B 1 360 ? 11.758 29.906 26.312 1 91.19 360 ASP B N 1
ATOM 6192 C CA . ASP B 1 360 ? 12.297 28.812 25.516 1 91.19 360 ASP B CA 1
ATOM 6193 C C . ASP B 1 360 ? 11.281 27.672 25.406 1 91.19 360 ASP B C 1
ATOM 6195 O O . ASP B 1 360 ? 10.984 27 26.391 1 91.19 360 ASP B O 1
ATOM 6199 N N . ALA B 1 361 ? 10.812 27.438 24.203 1 94.69 361 ALA B N 1
ATOM 6200 C CA . ALA B 1 361 ? 9.719 26.5 23.984 1 94.69 361 ALA B CA 1
ATOM 6201 C C . ALA B 1 361 ? 10.125 25.078 24.375 1 94.69 361 ALA B C 1
ATOM 6203 O O . ALA B 1 361 ? 9.305 24.297 24.875 1 94.69 361 ALA B O 1
ATOM 6204 N N . ARG B 1 362 ? 11.383 24.703 24.203 1 94.62 362 ARG B N 1
ATOM 6205 C CA . ARG B 1 362 ? 11.859 23.375 24.562 1 94.62 362 ARG B CA 1
ATOM 6206 C C . ARG B 1 362 ? 11.75 23.141 26.062 1 94.62 362 ARG B C 1
ATOM 6208 O O . ARG B 1 362 ? 11.227 22.109 26.5 1 94.62 362 ARG B O 1
ATOM 6215 N N . LYS B 1 363 ? 12.289 24.062 26.781 1 94.44 363 LYS B N 1
ATOM 6216 C CA . LYS B 1 363 ? 12.227 23.969 28.234 1 94.44 363 LYS B CA 1
ATOM 6217 C C . LYS B 1 363 ? 10.781 23.969 28.719 1 94.44 363 LYS B C 1
ATOM 6219 O O . LYS B 1 363 ? 10.438 23.234 29.641 1 94.44 363 LYS B O 1
ATOM 6224 N N . MET B 1 364 ? 10.094 24.812 28.141 1 96.25 364 MET B N 1
ATOM 6225 C CA . MET B 1 364 ? 8.68 24.938 28.5 1 96.25 364 MET B CA 1
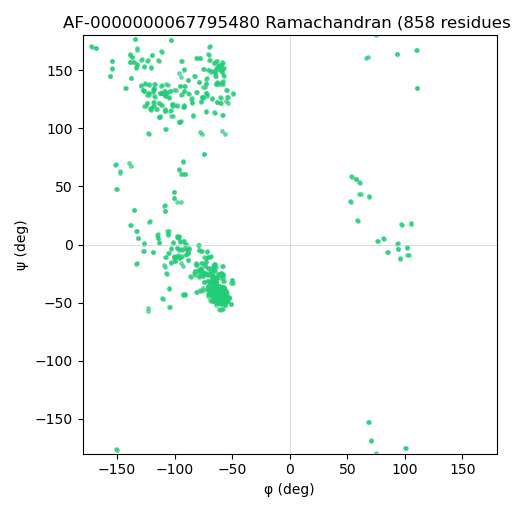ATOM 6226 C C . MET B 1 364 ? 7.949 23.609 28.297 1 96.25 364 MET B C 1
ATOM 6228 O O . MET B 1 364 ? 7.199 23.172 29.156 1 96.25 364 MET B O 1
ATOM 6232 N N . VAL B 1 365 ? 8.148 22.906 27.141 1 97.44 365 VAL B N 1
ATOM 6233 C CA . VAL B 1 365 ? 7.488 21.656 26.797 1 97.44 365 VAL B CA 1
ATOM 6234 C C . VAL B 1 365 ? 7.895 20.578 27.797 1 97.44 365 VAL B C 1
ATOM 6236 O O . VAL B 1 365 ? 7.059 19.781 28.234 1 97.44 365 VAL B O 1
ATOM 6239 N N . GLU B 1 366 ? 9.133 20.516 28.172 1 96.75 366 GLU B N 1
ATOM 6240 C CA . GLU B 1 366 ? 9.625 19.547 29.156 1 96.75 366 GLU B CA 1
ATOM 6241 C C . GLU B 1 366 ? 8.945 19.75 30.5 1 96.75 366 GLU B C 1
ATOM 6243 O O . GLU B 1 366 ? 8.523 18.781 31.141 1 96.75 366 GLU B O 1
ATOM 6248 N N . LEU B 1 367 ? 8.883 20.984 30.969 1 96.75 367 LEU B N 1
ATOM 6249 C CA . LEU B 1 367 ? 8.273 21.281 32.25 1 96.75 367 LEU B CA 1
ATOM 6250 C C . LEU B 1 367 ? 6.777 20.984 32.219 1 96.75 367 LEU B C 1
ATOM 6252 O O . LEU B 1 367 ? 6.211 20.547 33.219 1 96.75 367 LEU B O 1
ATOM 6256 N N . ALA B 1 368 ? 6.137 21.359 31.125 1 98.06 368 ALA B N 1
ATOM 6257 C CA . ALA B 1 368 ? 4.719 21.062 30.984 1 98.06 368 ALA B CA 1
ATOM 6258 C C . ALA B 1 368 ? 4.457 19.562 31.125 1 98.06 368 ALA B C 1
ATOM 6260 O O . ALA B 1 368 ? 3.482 19.156 31.766 1 98.06 368 ALA B O 1
ATOM 6261 N N . LYS B 1 369 ? 5.309 18.734 30.5 1 97.75 369 LYS B N 1
ATOM 6262 C CA . LYS B 1 369 ? 5.176 17.281 30.578 1 97.75 369 LYS B CA 1
ATOM 6263 C C . LYS B 1 369 ? 5.254 16.812 32.031 1 97.75 369 LYS B C 1
ATOM 6265 O O . LYS B 1 369 ? 4.504 15.922 32.438 1 97.75 369 LYS B O 1
ATOM 6270 N N . GLU B 1 370 ? 6.129 17.328 32.781 1 97.38 370 GLU B N 1
ATOM 6271 C CA . GLU B 1 370 ? 6.266 17 34.219 1 97.38 370 GLU B CA 1
ATOM 6272 C C . GLU B 1 370 ? 4.984 17.297 34.969 1 97.38 370 GLU B C 1
ATOM 6274 O O . GLU B 1 370 ? 4.719 16.688 36.031 1 97.38 370 GLU B O 1
ATOM 6279 N N . ARG B 1 371 ? 4.242 18.234 34.5 1 97.56 371 ARG B N 1
ATOM 6280 C CA . ARG B 1 371 ? 3.016 18.641 35.156 1 97.56 371 ARG B CA 1
ATOM 6281 C C . ARG B 1 371 ? 1.798 17.969 34.531 1 97.56 371 ARG B C 1
ATOM 6283 O O . ARG B 1 371 ? 0.662 18.391 34.75 1 97.56 371 ARG B O 1
ATOM 6290 N N . GLY B 1 372 ? 2.072 17.047 33.594 1 97.19 372 GLY B N 1
ATOM 6291 C CA . GLY B 1 372 ? 0.998 16.203 33.094 1 97.19 372 GLY B CA 1
ATOM 6292 C C . GLY B 1 372 ? 0.42 16.719 31.781 1 97.19 372 GLY B C 1
ATOM 6293 O O . GLY B 1 372 ? -0.695 16.344 31.391 1 97.19 372 GLY B O 1
ATOM 6294 N N . LEU B 1 373 ? 1.104 17.609 31.062 1 98 373 LEU B N 1
ATOM 6295 C CA . LEU B 1 373 ? 0.653 18.156 29.781 1 98 373 LEU B CA 1
ATOM 6296 C C . LEU B 1 373 ? 1.632 17.797 28.656 1 98 373 LEU B C 1
ATOM 6298 O O . LEU B 1 373 ? 2.816 18.141 28.75 1 98 373 LEU B O 1
ATOM 6302 N N . VAL B 1 374 ? 1.1 17.125 27.641 1 97.62 374 VAL B N 1
ATOM 6303 C CA . VAL B 1 374 ? 1.923 16.75 26.484 1 97.62 374 VAL B CA 1
ATOM 6304 C C . VAL B 1 374 ? 1.705 17.766 25.359 1 97.62 374 VAL B C 1
ATOM 6306 O O . VAL B 1 374 ? 0.579 17.938 24.891 1 97.62 374 VAL B O 1
ATOM 6309 N N . LEU B 1 375 ? 2.793 18.406 24.984 1 96.88 375 LEU B N 1
ATOM 6310 C CA . LEU B 1 375 ? 2.781 19.375 23.891 1 96.88 375 LEU B CA 1
ATOM 6311 C C . LEU B 1 375 ? 3.734 18.953 22.781 1 96.88 375 LEU B C 1
ATOM 6313 O O . LEU B 1 375 ? 4.703 18.234 23.031 1 96.88 375 LEU B O 1
ATOM 6317 N N . ALA B 1 376 ? 3.416 19.391 21.547 1 94.56 376 ALA B N 1
ATOM 6318 C CA . ALA B 1 376 ? 4.281 19.094 20.406 1 94.56 376 ALA B CA 1
ATOM 6319 C C . ALA B 1 376 ? 5.25 20.25 20.141 1 94.56 376 ALA B C 1
ATOM 6321 O O . ALA B 1 376 ? 4.875 21.266 19.531 1 94.56 376 ALA B O 1
ATOM 6322 N N . SER B 1 377 ? 6.531 19.984 20.531 1 94.38 377 SER B N 1
ATOM 6323 C CA . SER B 1 377 ? 7.555 20.984 20.25 1 94.38 377 SER B CA 1
ATOM 6324 C C . SER B 1 377 ? 7.77 21.156 18.75 1 94.38 377 SER B C 1
ATOM 6326 O O . SER B 1 377 ? 7.629 20.203 17.984 1 94.38 377 SER B O 1
ATOM 6328 N N . GLY B 1 378 ? 8.141 22.375 18.359 1 96.12 378 GLY B N 1
ATOM 6329 C CA . GLY B 1 378 ? 8.477 22.641 16.969 1 96.12 378 GLY B CA 1
ATOM 6330 C C . GLY B 1 378 ? 9.602 21.766 16.453 1 96.12 378 GLY B C 1
ATOM 6331 O O . GLY B 1 378 ? 9.781 21.625 15.242 1 96.12 378 GLY B O 1
ATOM 6332 N N . ASP B 1 379 ? 10.391 21.156 17.344 1 94.94 379 ASP B N 1
ATOM 6333 C CA . ASP B 1 379 ? 11.5 20.297 16.969 1 94.94 379 ASP B CA 1
ATOM 6334 C C . ASP B 1 379 ? 11.008 19.109 16.141 1 94.94 379 ASP B C 1
ATOM 6336 O O . ASP B 1 379 ? 11.75 18.578 15.305 1 94.94 379 ASP B O 1
ATOM 6340 N N . LYS B 1 380 ? 9.797 18.734 16.266 1 93.88 380 LYS B N 1
ATOM 6341 C CA . LYS B 1 380 ? 9.25 17.562 15.594 1 93.88 380 LYS B CA 1
ATOM 6342 C C . LYS B 1 380 ? 8.961 17.844 14.125 1 93.88 380 LYS B C 1
ATOM 6344 O O . LYS B 1 380 ? 8.867 16.922 13.312 1 93.88 380 LYS B O 1
ATOM 6349 N N . PHE B 1 381 ? 8.82 19.109 13.773 1 97.31 381 PHE B N 1
ATOM 6350 C CA . PHE B 1 381 ? 8.258 19.453 12.469 1 97.31 381 PHE B CA 1
ATOM 6351 C C . PHE B 1 381 ? 9.336 20 11.547 1 97.31 381 PHE B C 1
ATOM 6353 O O . PHE B 1 381 ? 9.078 20.922 10.758 1 97.31 381 PHE B O 1
ATOM 6360 N N . GLU B 1 382 ? 10.508 19.484 11.711 1 97.06 382 GLU B N 1
ATOM 6361 C CA . GLU B 1 382 ? 11.656 19.891 10.898 1 97.06 382 GLU B CA 1
ATOM 6362 C C . GLU B 1 382 ? 11.805 19 9.672 1 97.06 382 GLU B C 1
ATOM 6364 O O . GLU B 1 382 ? 11.359 17.859 9.672 1 97.06 382 GLU B O 1
ATOM 6369 N N . VAL B 1 383 ? 12.32 19.484 8.609 1 97.81 383 VAL B N 1
ATOM 6370 C CA . VAL B 1 383 ? 12.719 18.703 7.449 1 97.81 383 VAL B CA 1
ATOM 6371 C C . VAL B 1 383 ? 14.023 17.953 7.75 1 97.81 383 VAL B C 1
ATOM 6373 O O . VAL B 1 383 ? 15 18.562 8.203 1 97.81 383 VAL B O 1
ATOM 6376 N N . ASN B 1 384 ? 14.008 16.641 7.547 1 96.56 384 ASN B N 1
ATOM 6377 C CA . ASN B 1 384 ? 15.203 15.852 7.809 1 96.56 384 ASN B CA 1
ATOM 6378 C C . ASN B 1 384 ? 16.406 16.391 7.055 1 96.56 384 ASN B C 1
ATOM 6380 O O . ASN B 1 384 ? 16.344 16.641 5.848 1 96.56 384 ASN B O 1
ATOM 6384 N N . GLY B 1 385 ? 17.516 16.641 7.824 1 95.75 385 GLY B N 1
ATOM 6385 C CA . GLY B 1 385 ? 18.75 17.109 7.219 1 95.75 385 GLY B CA 1
ATOM 6386 C C . GLY B 1 385 ? 18.797 18.609 7.02 1 95.75 385 GLY B C 1
ATOM 6387 O O . GLY B 1 385 ? 19.828 19.156 6.617 1 95.75 385 GLY B O 1
ATOM 6388 N N . ASP B 1 386 ? 17.703 19.328 7.281 1 97.5 386 ASP B N 1
ATOM 6389 C CA . ASP B 1 386 ? 17.672 20.781 7.086 1 97.5 386 ASP B CA 1
ATOM 6390 C C . ASP B 1 386 ? 16.75 21.438 8.117 1 97.5 386 ASP B C 1
ATOM 6392 O O . ASP B 1 386 ? 15.75 22.078 7.754 1 97.5 386 ASP B O 1
ATOM 6396 N N . PRO B 1 387 ? 17.062 21.344 9.375 1 96.25 387 PRO B N 1
ATOM 6397 C CA . PRO B 1 387 ? 16.234 21.922 10.43 1 96.25 387 PRO B CA 1
ATOM 6398 C C . PRO B 1 387 ? 16.25 23.453 10.414 1 96.25 387 PRO B C 1
ATOM 6400 O O . PRO B 1 387 ? 17.25 24.062 10.031 1 96.25 387 PRO B O 1
ATOM 6403 N N . GLN B 1 388 ? 15.148 24.062 10.82 1 95.81 388 GLN B N 1
ATOM 6404 C CA . GLN B 1 388 ? 15 25.5 10.875 1 95.81 388 GLN B CA 1
ATOM 6405 C C . GLN B 1 388 ? 14.844 25.984 12.312 1 95.81 388 GLN B C 1
ATOM 6407 O O . GLN B 1 388 ? 14.484 27.141 12.555 1 95.81 388 GLN B O 1
ATOM 6412 N N . ASN B 1 389 ? 14.961 25.125 13.289 1 94.56 389 ASN B N 1
ATOM 6413 C CA . ASN B 1 389 ? 14.984 25.406 14.727 1 94.56 389 ASN B CA 1
ATOM 6414 C C . ASN B 1 389 ? 13.633 25.891 15.227 1 94.56 389 ASN B C 1
ATOM 6416 O O . ASN B 1 389 ? 13.562 26.859 16 1 94.56 389 ASN B O 1
ATOM 6420 N N . TRP B 1 390 ? 12.602 25.281 14.758 1 95.06 390 TRP B N 1
ATOM 6421 C CA . TRP B 1 390 ? 11.25 25.641 15.188 1 95.06 390 TRP B CA 1
ATOM 6422 C C . TRP B 1 390 ? 11.047 25.312 16.672 1 95.06 390 TRP B C 1
ATOM 6424 O O . TRP B 1 390 ? 10.188 25.906 17.328 1 95.06 390 TRP B O 1
ATOM 6434 N N . GLY B 1 391 ? 11.844 24.391 17.234 1 94.44 391 GLY B N 1
ATOM 6435 C CA . GLY B 1 391 ? 11.695 23.938 18.609 1 94.44 391 GLY B CA 1
ATOM 6436 C C . GLY B 1 391 ? 11.984 25.031 19.625 1 94.44 391 GLY B C 1
ATOM 6437 O O . GLY B 1 391 ? 11.531 24.938 20.766 1 94.44 391 GLY B O 1
ATOM 6438 N N . LYS B 1 392 ? 12.633 26.016 19.219 1 94.38 392 LYS B N 1
ATOM 6439 C CA . LYS B 1 392 ? 13 27.094 20.141 1 94.38 392 LYS B CA 1
ATOM 6440 C C . LYS B 1 392 ? 11.797 27.984 20.453 1 94.38 392 LYS B C 1
ATOM 6442 O O . LYS B 1 392 ? 11.688 28.516 21.562 1 94.38 392 LYS B O 1
ATOM 6447 N N . THR B 1 393 ? 10.867 28.047 19.547 1 94.62 393 THR B N 1
ATOM 6448 C CA . THR B 1 393 ? 9.891 29.109 19.734 1 94.62 393 THR B CA 1
ATOM 6449 C C . THR B 1 393 ? 8.469 28.578 19.562 1 94.62 393 THR B C 1
ATOM 6451 O O . THR B 1 393 ? 7.504 29.234 19.953 1 94.62 393 THR B O 1
ATOM 6454 N N . SER B 1 394 ? 8.305 27.422 18.984 1 96.06 394 SER B N 1
ATOM 6455 C CA . SER B 1 394 ? 6.969 27.125 18.5 1 96.06 394 SER B CA 1
ATOM 6456 C C . SER B 1 394 ? 6.453 25.797 19.031 1 96.06 394 SER B C 1
ATOM 6458 O O . SER B 1 394 ? 7.242 24.922 19.375 1 96.06 394 SER B O 1
ATOM 6460 N N . VAL B 1 395 ? 5.129 25.703 19.125 1 97.19 395 VAL B N 1
ATOM 6461 C CA . VAL B 1 395 ? 4.41 24.531 19.609 1 97.19 395 VAL B CA 1
ATOM 6462 C C . VAL B 1 395 ? 3.137 24.328 18.797 1 97.19 395 VAL B C 1
ATOM 6464 O O . VAL B 1 395 ? 2.428 25.297 18.5 1 97.19 395 VAL B O 1
ATOM 6467 N N . ARG B 1 396 ? 2.857 23.094 18.375 1 97.06 396 ARG B N 1
ATOM 6468 C CA . ARG B 1 396 ? 1.6 22.766 17.719 1 97.06 396 ARG B CA 1
ATOM 6469 C C . ARG B 1 396 ? 0.583 22.219 18.719 1 97.06 396 ARG B C 1
ATOM 6471 O O . ARG B 1 396 ? 0.925 21.391 19.562 1 97.06 396 ARG B O 1
ATOM 6478 N N . VAL B 1 397 ? -0.602 22.688 18.578 1 96.81 397 VAL B N 1
ATOM 6479 C CA . VAL B 1 397 ? -1.728 22.188 19.359 1 96.81 397 VAL B CA 1
ATOM 6480 C C . VAL B 1 397 ? -2.773 21.578 18.422 1 96.81 397 VAL B C 1
ATOM 6482 O O . VAL B 1 397 ? -3.104 22.172 17.391 1 96.81 397 VAL B O 1
ATOM 6485 N N . SER B 1 398 ? -3.26 20.422 18.797 1 96.81 398 SER B N 1
ATOM 6486 C CA . SER B 1 398 ? -4.277 19.75 18 1 96.81 398 SER B CA 1
ATOM 6487 C C . SER B 1 398 ? -5.66 19.891 18.641 1 96.81 398 SER B C 1
ATOM 6489 O O . SER B 1 398 ? -5.836 19.578 19.812 1 96.81 398 SER B O 1
ATOM 6491 N N . VAL B 1 399 ? -6.656 20.25 17.906 1 96.44 399 VAL B N 1
ATOM 6492 C CA . VAL B 1 399 ? -8.008 20.422 18.438 1 96.44 399 VAL B CA 1
ATOM 6493 C C . VAL B 1 399 ? -8.82 19.156 18.203 1 96.44 399 VAL B C 1
ATOM 6495 O O . VAL B 1 399 ? -9.945 19.031 18.688 1 96.44 399 VAL B O 1
ATOM 6498 N N . SER B 1 400 ? -8.219 18.203 17.5 1 95.31 400 SER B N 1
ATOM 6499 C CA . SER B 1 400 ? -8.969 17.047 17 1 95.31 400 SER B CA 1
ATOM 6500 C C . SER B 1 400 ? -9.125 15.984 18.078 1 95.31 400 SER B C 1
ATOM 6502 O O . SER B 1 400 ? -10.07 15.195 18.031 1 95.31 400 SER B O 1
ATOM 6504 N N . TYR B 1 401 ? -8.234 15.93 19.031 1 94.62 401 TYR B N 1
ATOM 6505 C CA . TYR B 1 401 ? -8.156 14.773 19.922 1 94.62 401 TYR B CA 1
ATOM 6506 C C . TYR B 1 401 ? -8.758 15.086 21.281 1 94.62 401 TYR B C 1
ATOM 6508 O O . TYR B 1 401 ? -9.609 14.344 21.781 1 94.62 401 TYR B O 1
ATOM 6516 N N . THR B 1 402 ? -8.336 16.156 21.984 1 96.31 402 THR B N 1
ATOM 6517 C CA . THR B 1 402 ? -8.703 16.484 23.359 1 96.31 402 THR B CA 1
ATOM 6518 C C . THR B 1 402 ? -9.922 17.406 23.391 1 96.31 402 THR B C 1
ATOM 6520 O O . THR B 1 402 ? -9.961 18.422 22.688 1 96.31 402 THR B O 1
ATOM 6523 N N . ASP B 1 403 ? -10.836 17.078 24.172 1 95.38 403 ASP B N 1
ATOM 6524 C CA . ASP B 1 403 ? -12.055 17.891 24.25 1 95.38 403 ASP B CA 1
ATOM 6525 C C . ASP B 1 403 ? -11.766 19.25 24.891 1 95.38 403 ASP B C 1
ATOM 6527 O O . ASP B 1 403 ? -10.703 19.453 25.484 1 95.38 403 ASP B O 1
ATOM 6531 N N . ALA B 1 404 ? -12.727 20.125 24.844 1 96.12 404 ALA B N 1
ATOM 6532 C CA . ALA B 1 404 ? -12.555 21.531 25.172 1 96.12 404 ALA B CA 1
ATOM 6533 C C . ALA B 1 404 ? -12.234 21.719 26.656 1 96.12 404 ALA B C 1
ATOM 6535 O O . ALA B 1 404 ? -11.367 22.516 27.031 1 96.12 404 ALA B O 1
ATOM 6536 N N . ASP B 1 405 ? -12.922 21.031 27.516 1 96.69 405 ASP B N 1
ATOM 6537 C CA . ASP B 1 405 ? -12.734 21.188 28.953 1 96.69 405 ASP B CA 1
ATOM 6538 C C . ASP B 1 405 ? -11.336 20.766 29.375 1 96.69 405 ASP B C 1
ATOM 6540 O O . ASP B 1 405 ? -10.664 21.484 30.125 1 96.69 405 ASP B O 1
ATOM 6544 N N . LYS B 1 406 ? -10.984 19.609 28.922 1 96.69 406 LYS B N 1
ATOM 6545 C CA . LYS B 1 406 ? -9.648 19.109 29.234 1 96.69 406 LYS B CA 1
ATOM 6546 C C . LYS B 1 406 ? -8.562 19.984 28.625 1 96.69 406 LYS B C 1
ATOM 6548 O O . LYS B 1 406 ? -7.5 20.172 29.219 1 96.69 406 LYS B O 1
ATOM 6553 N N . ALA B 1 407 ? -8.805 20.453 27.5 1 97.12 407 ALA B N 1
ATOM 6554 C CA . ALA B 1 407 ? -7.852 21.344 26.844 1 97.12 407 ALA B CA 1
ATOM 6555 C C . ALA B 1 407 ? -7.676 22.625 27.625 1 97.12 407 ALA B C 1
ATOM 6557 O O . ALA B 1 407 ? -6.559 23.141 27.75 1 97.12 407 ALA B O 1
ATOM 6558 N N . LEU B 1 408 ? -8.75 23.172 28.094 1 97.88 408 LEU B N 1
ATOM 6559 C CA . LEU B 1 408 ? -8.688 24.375 28.922 1 97.88 408 LEU B CA 1
ATOM 6560 C C . LEU B 1 408 ? -7.797 24.156 30.141 1 97.88 408 LEU B C 1
ATOM 6562 O O . LEU B 1 408 ? -6.957 25 30.453 1 97.88 408 LEU B O 1
ATOM 6566 N N . GLU B 1 409 ? -8.008 23.047 30.781 1 98.19 409 GLU B N 1
ATOM 6567 C CA . GLU B 1 409 ? -7.152 22.688 31.906 1 98.19 409 GLU B CA 1
ATOM 6568 C C . GLU B 1 409 ? -5.688 22.625 31.5 1 98.19 409 GLU B C 1
ATOM 6570 O O . GLU B 1 409 ? -4.812 23.125 32.188 1 98.19 409 GLU B O 1
ATOM 6575 N N . GLY B 1 410 ? -5.438 21.953 30.391 1 98.31 410 GLY B N 1
ATOM 6576 C CA . GLY B 1 410 ? -4.078 21.828 29.891 1 98.31 410 GLY B CA 1
ATOM 6577 C C . GLY B 1 410 ? -3.441 23.172 29.562 1 98.31 410 GLY B C 1
ATOM 6578 O O . GLY B 1 410 ? -2.266 23.391 29.859 1 98.31 410 GLY B O 1
ATOM 6579 N N . ILE B 1 411 ? -4.172 24.062 28.969 1 98.31 411 ILE B N 1
ATOM 6580 C CA . ILE B 1 411 ? -3.652 25.359 28.578 1 98.31 411 ILE B CA 1
ATOM 6581 C C . ILE B 1 411 ? -3.383 26.219 29.812 1 98.31 411 ILE B C 1
ATOM 6583 O O . ILE B 1 411 ? -2.414 26.969 29.859 1 98.31 411 ILE B O 1
ATOM 6587 N N . LYS B 1 412 ? -4.18 26.047 30.859 1 98.19 412 LYS B N 1
ATOM 6588 C CA . LYS B 1 412 ? -3.891 26.703 32.125 1 98.19 412 LYS B CA 1
ATOM 6589 C C . LYS B 1 412 ? -2.547 26.25 32.688 1 98.19 412 LYS B C 1
ATOM 6591 O O . LYS B 1 412 ? -1.762 27.062 33.188 1 98.19 412 LYS B O 1
ATOM 6596 N N . ILE B 1 413 ? -2.363 24.969 32.656 1 98.25 413 ILE B N 1
ATOM 6597 C CA . ILE B 1 413 ? -1.078 24.422 33.062 1 98.25 413 ILE B CA 1
ATOM 6598 C C . ILE B 1 413 ? 0.045 25.047 32.25 1 98.25 413 ILE B C 1
ATOM 6600 O O . ILE B 1 413 ? 1.07 25.469 32.812 1 98.25 413 ILE B O 1
ATOM 6604 N N . TRP B 1 414 ? -0.164 25.094 30.938 1 98.12 414 TRP B N 1
ATOM 6605 C CA . TRP B 1 414 ? 0.792 25.703 30.016 1 98.12 414 TRP B CA 1
ATOM 6606 C C . TRP B 1 414 ? 1.119 27.125 30.422 1 98.12 414 TRP B C 1
ATOM 6608 O O . TRP B 1 414 ? 2.291 27.5 30.516 1 98.12 414 TRP B O 1
ATOM 6618 N N . GLY B 1 415 ? 0.104 27.922 30.672 1 97.62 415 GLY B N 1
ATOM 6619 C CA . GLY B 1 415 ? 0.3 29.297 31.125 1 97.62 415 GLY B CA 1
ATOM 6620 C C . GLY B 1 415 ? 1.095 29.391 32.406 1 97.62 415 GLY B C 1
ATOM 6621 O O . GLY B 1 415 ? 1.974 30.25 32.531 1 97.62 415 GLY B O 1
ATOM 6622 N N . GLY B 1 416 ? 0.751 28.547 33.344 1 97.44 416 GLY B N 1
ATOM 6623 C CA . GLY B 1 416 ? 1.49 28.516 34.594 1 97.44 416 GLY B CA 1
ATOM 6624 C C . GLY B 1 416 ? 2.967 28.219 34.406 1 97.44 416 GLY B C 1
ATOM 6625 O O . GLY B 1 416 ? 3.812 28.828 35.062 1 97.44 416 GLY B O 1
ATOM 6626 N N . VAL B 1 417 ? 3.248 27.266 33.594 1 97.56 417 VAL B N 1
ATOM 6627 C CA . VAL B 1 417 ? 4.633 26.906 33.281 1 97.56 417 VAL B CA 1
ATOM 6628 C C . VAL B 1 417 ? 5.363 28.109 32.688 1 97.56 417 VAL B C 1
ATOM 6630 O O . VAL B 1 417 ? 6.516 28.375 33.031 1 97.56 417 VAL B O 1
ATOM 6633 N N . CYS B 1 418 ? 4.766 28.844 31.797 1 96.69 418 CYS B N 1
ATOM 6634 C CA . CYS B 1 418 ? 5.355 30.031 31.188 1 96.69 418 CYS B CA 1
ATOM 6635 C C . CYS B 1 418 ? 5.66 31.078 32.25 1 96.69 418 CYS B C 1
ATOM 6637 O O . CYS B 1 418 ? 6.734 31.688 32.25 1 96.69 418 CYS B O 1
ATOM 6639 N N . ASP B 1 419 ? 4.746 31.25 33.125 1 95.44 419 ASP B N 1
ATOM 6640 C CA . ASP B 1 419 ? 4.93 32.219 34.219 1 95.44 419 ASP B CA 1
ATOM 6641 C C . ASP B 1 419 ? 6.148 31.875 35.062 1 95.44 419 ASP B C 1
ATOM 6643 O O . ASP B 1 419 ? 6.941 32.75 35.406 1 95.44 419 ASP B O 1
ATOM 6647 N N . ASP B 1 420 ? 6.203 30.656 35.344 1 95 420 ASP B N 1
ATO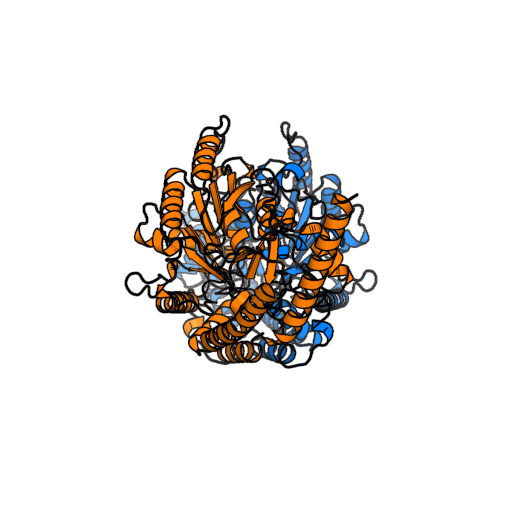M 6648 C CA . ASP B 1 420 ? 7.328 30.203 36.156 1 95 420 ASP B CA 1
ATOM 6649 C C . ASP B 1 420 ? 8.656 30.438 35.438 1 95 420 ASP B C 1
ATOM 6651 O O . ASP B 1 420 ? 9.633 30.859 36.062 1 95 420 ASP B O 1
ATOM 6655 N N . LEU B 1 421 ? 8.688 30.125 34.219 1 94.25 421 LEU B N 1
ATOM 6656 C CA . LEU B 1 421 ? 9.914 30.281 33.438 1 94.25 421 LEU B CA 1
ATOM 6657 C C . LEU B 1 421 ? 10.297 31.75 33.312 1 94.25 421 LEU B C 1
ATOM 6659 O O . LEU B 1 421 ? 11.484 32.094 33.375 1 94.25 421 LEU B O 1
ATOM 6663 N N . ILE B 1 422 ? 9.367 32.594 33.125 1 92.38 422 ILE B N 1
ATOM 6664 C CA . ILE B 1 422 ? 9.625 34.031 32.969 1 92.38 422 ILE B CA 1
ATOM 6665 C C . ILE B 1 422 ? 10.156 34.594 34.281 1 92.38 422 ILE B C 1
ATOM 6667 O O . ILE B 1 422 ? 11.102 35.375 34.281 1 92.38 422 ILE B O 1
ATOM 6671 N N . LYS B 1 423 ? 9.555 34.156 35.344 1 90.06 423 LYS B N 1
ATOM 6672 C CA . LYS B 1 423 ? 10.016 34.594 36.656 1 90.06 423 LYS B CA 1
ATOM 6673 C C . LYS B 1 423 ? 11.445 34.125 36.938 1 90.06 423 LYS B C 1
ATOM 6675 O O . LYS B 1 423 ? 12.242 34.875 37.531 1 90.06 423 LYS B O 1
ATOM 6680 N N . TRP B 1 424 ? 11.664 32.938 36.562 1 85.5 424 TRP B N 1
ATOM 6681 C CA . TRP B 1 424 ? 13 32.406 36.781 1 85.5 424 TRP B CA 1
ATOM 6682 C C . TRP B 1 424 ? 14.039 33.156 35.969 1 85.5 424 TRP B C 1
ATOM 6684 O O . TRP B 1 424 ? 15.133 33.469 36.438 1 85.5 424 TRP B O 1
ATOM 6694 N N . ASP B 1 425 ? 13.789 33.438 34.719 1 82.12 425 ASP B N 1
ATOM 6695 C CA . ASP B 1 425 ? 14.711 34.156 33.875 1 82.12 425 ASP B CA 1
ATOM 6696 C C . ASP B 1 425 ? 14.953 35.594 34.375 1 82.12 425 ASP B C 1
ATOM 6698 O O . ASP B 1 425 ? 16.062 36.125 34.281 1 82.12 425 ASP B O 1
ATOM 6702 N N . GLU B 1 426 ? 13.93 36.219 34.875 1 77.69 426 GLU B N 1
ATOM 6703 C CA . GLU B 1 426 ? 14.055 37.562 35.438 1 77.69 426 GLU B CA 1
ATOM 6704 C C . GLU B 1 426 ? 14.891 37.562 36.719 1 77.69 426 GLU B C 1
ATOM 6706 O O . GLU B 1 426 ? 15.625 38.5 37 1 77.69 426 GLU B O 1
ATOM 6711 N N . ALA B 1 427 ? 14.859 36.5 37.375 1 76.31 427 ALA B N 1
ATOM 6712 C CA . ALA B 1 427 ? 15.633 36.375 38.594 1 76.31 427 ALA B CA 1
ATOM 6713 C C . ALA B 1 427 ? 17.109 36.188 38.281 1 76.31 427 ALA B C 1
ATOM 6715 O O . ALA B 1 427 ? 17.969 36.75 39 1 76.31 427 ALA B O 1
ATOM 6716 N N . ILE B 1 428 ? 17.375 35.438 37.219 1 72.69 428 ILE B N 1
ATOM 6717 C CA . ILE B 1 428 ? 18.766 35.219 36.812 1 72.69 428 ILE B CA 1
ATOM 6718 C C . ILE B 1 428 ? 19.359 36.5 36.25 1 72.69 428 ILE B C 1
ATOM 6720 O O . ILE B 1 428 ? 20.531 36.812 36.5 1 72.69 428 ILE B O 1
ATOM 6724 N N . ASP B 1 429 ? 18.641 37.312 35.5 1 67.5 429 ASP B N 1
ATOM 6725 C CA . ASP B 1 429 ? 19.094 38.562 34.938 1 67.5 429 ASP B CA 1
ATOM 6726 C C . ASP B 1 429 ? 19.391 39.594 36.031 1 67.5 429 ASP B C 1
ATOM 6728 O O . ASP B 1 429 ? 20.234 40.469 35.844 1 67.5 429 ASP B O 1
ATOM 6732 N N . VAL B 1 430 ? 18.75 39.594 37.125 1 67.88 430 VAL B N 1
ATOM 6733 C CA . VAL B 1 430 ? 18.969 40.531 38.219 1 67.88 430 VAL B CA 1
ATOM 6734 C C . VAL B 1 430 ? 20.172 40.062 39.062 1 67.88 430 VAL B C 1
ATOM 6736 O O . VAL B 1 430 ? 20.703 40.844 39.875 1 67.88 430 VAL B O 1
ATOM 6739 N N . CYS B 1 431 ? 20.578 38.906 38.938 1 55.44 431 CYS B N 1
ATOM 6740 C CA . CYS B 1 431 ? 21.781 38.531 39.688 1 55.44 431 CYS B CA 1
ATOM 6741 C C . CYS B 1 431 ? 23.031 38.75 38.875 1 55.44 431 CYS B C 1
ATOM 6743 O O . CYS B 1 431 ? 23.062 38.438 37.656 1 55.44 431 CYS B O 1
#

Radius of gyration: 28.17 Å; Cα contacts (8 Å, |Δi|>4): 1920; chains: 2; bounding box: 62×80×89 Å

pLDDT: mean 95.17, std 6.44, range [54.41, 98.94]